Protein AF-A0A1V5MHF5-F1 (afdb_monomer_lite)

Structure (mmCIF, N/CA/C/O backbone):
data_AF-A0A1V5MHF5-F1
#
_entry.id   AF-A0A1V5MHF5-F1
#
loop_
_atom_site.group_PDB
_atom_site.id
_atom_site.type_symbol
_atom_site.label_atom_id
_atom_site.label_alt_id
_atom_site.label_comp_id
_atom_site.label_asym_id
_atom_site.label_entity_id
_atom_site.label_seq_id
_atom_site.pdbx_PDB_ins_code
_atom_site.Cartn_x
_atom_site.Cartn_y
_atom_site.Cartn_z
_atom_site.occupancy
_atom_site.B_iso_or_equiv
_atom_site.auth_seq_id
_atom_site.auth_comp_id
_atom_site.auth_asym_id
_atom_site.auth_atom_id
_atom_site.pdbx_PDB_model_num
ATOM 1 N N . MET A 1 1 ? -13.863 -10.895 26.129 1.00 51.03 1 MET A N 1
ATOM 2 C CA . MET A 1 1 ? -13.393 -12.293 26.204 1.00 51.03 1 MET A CA 1
ATOM 3 C C . MET A 1 1 ? -14.614 -13.163 26.373 1.00 51.03 1 MET A C 1
ATOM 5 O O . MET A 1 1 ? -15.514 -12.752 27.094 1.00 51.03 1 MET A O 1
ATOM 9 N N . LEU A 1 2 ? -14.667 -14.286 25.671 1.00 54.84 2 LEU A N 1
ATOM 10 C CA . LEU A 1 2 ? -15.702 -15.299 25.848 1.00 54.84 2 LEU A CA 1
ATOM 11 C C . LEU A 1 2 ? -15.015 -16.499 26.501 1.00 54.84 2 LEU A C 1
ATOM 13 O O . LEU A 1 2 ? -13.983 -16.937 26.001 1.00 54.84 2 LEU A O 1
ATOM 17 N N . GLU A 1 3 ? -15.545 -16.957 27.630 1.00 63.31 3 GLU A N 1
ATOM 18 C CA . GLU A 1 3 ? -15.034 -18.108 28.378 1.00 63.31 3 GLU A CA 1
ATOM 19 C C . GLU A 1 3 ? -16.004 -19.273 28.167 1.00 63.31 3 GLU A C 1
ATOM 21 O O . GLU A 1 3 ? -17.196 -19.150 28.451 1.00 63.31 3 GLU A O 1
ATOM 26 N N . GLU A 1 4 ? -15.507 -20.394 27.648 1.00 69.31 4 GLU A N 1
ATOM 27 C CA . GLU A 1 4 ? -16.266 -21.638 27.545 1.00 69.31 4 GLU A CA 1
ATOM 28 C C . GLU A 1 4 ? -15.636 -22.679 28.464 1.00 69.31 4 GLU A C 1
ATOM 30 O O . GLU A 1 4 ? -14.481 -23.063 28.294 1.00 69.31 4 GLU A O 1
ATOM 35 N N . ARG A 1 5 ? -16.405 -23.149 29.449 1.00 71.31 5 ARG A N 1
ATOM 36 C CA . ARG A 1 5 ? -15.961 -24.201 30.363 1.00 71.31 5 ARG A CA 1
ATOM 37 C C . ARG A 1 5 ? -16.416 -25.547 29.833 1.00 71.31 5 ARG A C 1
ATOM 39 O O . ARG A 1 5 ? -17.606 -25.851 29.838 1.00 71.31 5 ARG A O 1
ATOM 46 N N . THR A 1 6 ? -15.467 -26.382 29.430 1.00 68.75 6 THR A N 1
ATOM 47 C CA . THR A 1 6 ? -15.759 -27.727 28.918 1.00 68.75 6 THR A CA 1
ATOM 48 C C . THR A 1 6 ? -16.210 -28.700 30.022 1.00 68.75 6 THR A C 1
ATOM 50 O O . THR A 1 6 ? -16.773 -29.751 29.717 1.00 68.75 6 THR A O 1
ATOM 53 N N . GLY A 1 7 ? -16.088 -28.345 31.306 1.00 69.81 7 GLY A N 1
ATOM 54 C CA . GLY A 1 7 ? -16.470 -29.207 32.432 1.00 69.81 7 GLY A CA 1
ATOM 55 C C . GLY A 1 7 ? -15.517 -30.398 32.611 1.00 69.81 7 GLY A C 1
ATOM 56 O O . GLY A 1 7 ? -14.482 -30.478 31.957 1.00 69.81 7 GLY A O 1
ATOM 57 N N . ASN A 1 8 ? -15.850 -31.333 33.509 1.00 75.12 8 ASN A N 1
ATOM 58 C CA . ASN A 1 8 ? -14.997 -32.498 33.777 1.00 75.12 8 ASN A CA 1
ATOM 59 C C . ASN A 1 8 ? -14.896 -33.407 32.542 1.00 75.12 8 ASN A C 1
ATOM 61 O O . ASN A 1 8 ? -15.909 -33.897 32.043 1.00 75.12 8 ASN A O 1
ATOM 65 N N . TRP A 1 9 ? -13.669 -33.673 32.092 1.00 81.94 9 TRP A N 1
ATOM 66 C CA . TRP A 1 9 ? -13.380 -34.539 30.952 1.00 81.94 9 TRP A CA 1
ATOM 67 C C . TRP A 1 9 ? -12.543 -35.749 31.401 1.00 81.94 9 TRP A C 1
ATOM 69 O O . TRP A 1 9 ? -11.326 -35.635 31.543 1.00 81.94 9 TRP A O 1
ATOM 79 N N . PRO A 1 10 ? -13.170 -36.910 31.677 1.00 84.25 10 PRO A N 1
ATOM 80 C CA . PRO A 1 10 ? -12.437 -38.100 32.089 1.00 84.25 10 PRO A CA 1
ATOM 81 C C . PRO A 1 10 ? -11.671 -38.692 30.900 1.00 84.25 10 PRO A C 1
ATOM 83 O O . PRO A 1 10 ? -12.265 -39.034 29.877 1.00 84.25 10 PRO A O 1
ATOM 86 N N . VAL A 1 11 ? -10.357 -38.847 31.053 1.00 85.19 11 VAL A N 1
ATOM 87 C CA . VAL A 1 11 ? -9.483 -39.520 30.084 1.00 85.19 11 VAL A CA 1
ATOM 88 C C . VAL A 1 11 ? -8.872 -40.742 30.763 1.00 85.19 11 VAL A C 1
ATOM 90 O O . VAL A 1 11 ? -8.279 -40.635 31.835 1.00 85.19 11 VAL A O 1
ATOM 93 N N . ALA A 1 12 ? -9.058 -41.922 30.170 1.00 84.44 12 ALA A N 1
ATOM 94 C CA . ALA A 1 12 ? -8.515 -43.160 30.721 1.00 84.44 12 ALA A CA 1
ATOM 95 C C . ALA A 1 12 ? -6.980 -43.186 30.621 1.00 84.44 12 ALA A C 1
ATOM 97 O O . ALA A 1 12 ? -6.404 -42.719 29.638 1.00 84.44 12 ALA A O 1
ATOM 98 N N . ALA A 1 13 ? -6.316 -43.777 31.617 1.00 82.00 13 ALA A N 1
ATOM 99 C CA . ALA A 1 13 ? -4.862 -43.911 31.620 1.00 82.00 13 ALA A CA 1
ATOM 100 C C . ALA A 1 13 ? -4.361 -44.627 30.350 1.00 82.00 13 ALA A C 1
ATOM 102 O O . ALA A 1 13 ? -4.916 -45.648 29.939 1.00 82.00 13 ALA A O 1
ATOM 103 N N . GLY A 1 14 ? -3.317 -44.080 29.720 1.00 84.44 14 GLY A N 1
ATOM 104 C CA . GLY A 1 14 ? -2.739 -44.622 28.485 1.00 84.44 14 GLY A CA 1
ATOM 105 C C . GLY A 1 14 ? -3.611 -44.455 27.232 1.00 84.44 14 GLY A C 1
ATOM 106 O O . GLY A 1 14 ? -3.312 -45.062 26.205 1.00 84.44 14 GLY A O 1
ATOM 107 N N . ARG A 1 15 ? -4.690 -43.665 27.292 1.00 88.06 15 ARG A N 1
ATOM 108 C CA . ARG A 1 15 ? -5.550 -43.354 26.143 1.00 88.06 15 ARG A CA 1
ATOM 109 C C . ARG A 1 15 ? -5.534 -41.858 25.847 1.00 88.06 15 ARG A C 1
ATOM 111 O O . ARG A 1 15 ? -5.485 -41.042 26.761 1.00 88.06 15 ARG A O 1
ATOM 118 N N . THR A 1 16 ? -5.646 -41.513 24.569 1.00 86.62 16 THR A N 1
ATOM 119 C CA . THR A 1 16 ? -5.954 -40.148 24.133 1.00 86.62 16 THR A CA 1
ATOM 120 C C . THR A 1 16 ? -7.464 -39.952 24.190 1.00 86.62 16 THR A C 1
ATOM 122 O O . THR A 1 16 ? -8.214 -40.761 23.643 1.00 86.62 16 THR A O 1
ATOM 125 N N . GLY A 1 17 ? -7.913 -38.902 24.874 1.00 83.06 17 GLY A N 1
ATOM 126 C CA . GLY A 1 17 ? -9.286 -38.422 24.773 1.00 83.06 17 GLY A CA 1
ATOM 127 C C . GLY A 1 17 ? -9.364 -37.327 23.719 1.00 83.06 17 GLY A C 1
ATOM 128 O O . GLY A 1 17 ? -8.521 -36.435 23.707 1.00 83.06 17 GLY A O 1
ATOM 129 N N . GLU A 1 18 ? -10.400 -37.351 22.884 1.00 85.81 18 GLU A N 1
ATOM 130 C CA . GLU A 1 18 ? -10.715 -36.254 21.962 1.00 85.81 18 GLU A CA 1
ATOM 131 C C . GLU A 1 18 ? -12.105 -35.689 22.264 1.00 85.81 18 GLU A C 1
ATOM 133 O O . GLU A 1 18 ? -13.046 -36.434 22.548 1.00 85.81 18 GLU A O 1
ATOM 138 N N . ARG A 1 19 ? -12.232 -34.359 22.240 1.00 82.75 19 ARG A N 1
ATOM 139 C CA . ARG A 1 19 ? -13.509 -33.666 22.399 1.00 82.75 19 ARG A CA 1
ATOM 140 C C . ARG A 1 19 ? -13.566 -32.481 21.439 1.00 82.75 19 ARG A C 1
ATOM 142 O O . ARG A 1 19 ? -12.736 -31.582 21.559 1.00 82.75 19 ARG A O 1
ATOM 149 N N . PRO A 1 20 ? -14.538 -32.446 20.517 1.00 81.81 20 PRO A N 1
ATOM 150 C CA . PRO A 1 20 ? -14.709 -31.301 19.639 1.00 81.81 20 PRO A CA 1
ATOM 151 C C . PRO A 1 20 ? -15.215 -30.091 20.434 1.00 81.81 20 PRO A C 1
ATOM 153 O O . PRO A 1 20 ? -16.072 -30.225 21.311 1.00 81.81 20 PRO A O 1
ATOM 156 N N . VAL A 1 21 ? -14.695 -28.912 20.098 1.00 78.06 21 VAL A N 1
ATOM 157 C CA . VAL A 1 21 ? -15.157 -27.615 20.607 1.00 78.06 21 VAL A CA 1
ATOM 158 C C . VAL A 1 21 ? -15.536 -26.761 19.404 1.00 78.06 21 VAL A C 1
ATOM 160 O O . VAL A 1 21 ? -14.730 -26.593 18.489 1.00 78.06 21 VAL A O 1
ATOM 163 N N . ASP A 1 22 ? -16.763 -26.241 19.390 1.00 80.88 22 ASP A N 1
ATOM 164 C CA . ASP A 1 22 ? -17.205 -25.334 18.332 1.00 80.88 22 ASP A CA 1
ATOM 165 C C . ASP A 1 22 ? -16.817 -23.893 18.669 1.00 80.88 22 ASP A C 1
ATOM 167 O O . ASP A 1 22 ? -17.392 -23.239 19.542 1.00 80.88 22 ASP A O 1
ATOM 171 N N . LEU A 1 23 ? -15.817 -23.398 17.946 1.00 77.81 23 LEU A N 1
ATOM 172 C CA . LEU A 1 23 ? -15.310 -22.040 18.090 1.00 77.81 23 LEU A CA 1
ATOM 173 C C . LEU A 1 23 ? -16.058 -21.034 17.200 1.00 77.81 23 LEU A C 1
ATOM 175 O O . LEU A 1 23 ? -15.867 -19.824 17.346 1.00 77.81 23 LEU A O 1
ATOM 179 N N . ASN A 1 24 ? -16.909 -21.492 16.274 1.00 77.31 24 ASN A N 1
ATOM 180 C CA . ASN A 1 24 ? -17.596 -20.619 15.333 1.00 77.31 24 ASN A CA 1
ATOM 181 C C . ASN A 1 24 ? -18.879 -20.047 15.944 1.00 77.31 24 ASN A C 1
ATOM 183 O O . ASN A 1 24 ? -19.935 -20.670 15.975 1.00 77.31 24 ASN A O 1
ATOM 187 N N . ARG A 1 25 ? -18.816 -18.787 16.371 1.00 73.88 25 ARG A N 1
ATOM 188 C CA . ARG A 1 25 ? -19.962 -18.065 16.949 1.00 73.88 25 ARG A CA 1
ATOM 189 C C . ARG A 1 25 ? -20.782 -17.285 15.915 1.00 73.88 25 ARG A C 1
ATOM 191 O O . ARG A 1 25 ? -21.449 -16.317 16.267 1.00 73.88 25 ARG A O 1
ATOM 198 N N . GLY A 1 26 ? -20.703 -17.659 14.637 1.00 83.19 26 GLY A N 1
ATOM 199 C CA . GLY A 1 26 ? -21.419 -16.984 13.551 1.00 83.19 26 GLY A CA 1
ATOM 200 C C . GLY A 1 26 ? -20.827 -15.627 13.160 1.00 83.19 26 GLY A C 1
ATOM 201 O O . GLY A 1 26 ? -21.502 -14.827 12.514 1.00 83.19 26 GLY A O 1
ATOM 202 N N . ARG A 1 27 ? -19.572 -15.354 13.540 1.00 86.38 27 ARG A N 1
ATOM 203 C CA . ARG A 1 27 ? -18.846 -14.127 13.187 1.00 86.38 27 ARG A CA 1
ATOM 204 C C . ARG A 1 27 ? -17.602 -14.440 12.373 1.00 86.38 27 ARG A C 1
ATOM 206 O O . ARG A 1 27 ? -16.902 -15.410 12.640 1.00 86.38 27 ARG A O 1
ATOM 213 N N . THR A 1 28 ? -17.336 -13.587 11.394 1.00 89.94 28 THR A N 1
ATOM 214 C CA . THR A 1 28 ? -16.106 -13.581 10.603 1.00 89.94 28 THR A CA 1
ATOM 215 C C . THR A 1 28 ? -15.027 -12.788 11.346 1.00 89.94 28 THR A C 1
ATOM 217 O O . THR A 1 28 ? -15.336 -11.790 12.006 1.00 89.94 28 THR A O 1
ATOM 220 N N . GLY A 1 29 ? -13.772 -13.232 11.267 1.00 89.12 29 GLY A N 1
ATOM 221 C CA . GLY A 1 29 ? -12.640 -12.528 11.866 1.00 89.12 29 GLY A CA 1
ATOM 222 C C . GLY A 1 29 ? -11.418 -13.406 12.131 1.00 89.12 29 GLY A C 1
ATOM 223 O O . GLY A 1 29 ? -11.433 -14.616 11.895 1.00 89.12 29 GLY A O 1
ATOM 224 N N . ALA A 1 30 ? -10.366 -12.761 12.636 1.00 86.62 30 ALA A N 1
ATOM 225 C CA . ALA A 1 30 ? -9.206 -13.409 13.236 1.00 86.62 30 ALA A CA 1
ATOM 226 C C . ALA A 1 30 ? -9.435 -13.544 14.743 1.00 86.62 30 ALA A C 1
ATOM 228 O O . ALA A 1 30 ? -9.829 -12.585 15.413 1.00 86.62 30 ALA A O 1
ATOM 229 N N . PHE A 1 31 ? -9.178 -14.729 15.275 1.00 85.00 31 PHE A N 1
ATOM 230 C CA . PHE A 1 31 ? -9.461 -15.084 16.651 1.00 85.00 31 PHE A CA 1
ATOM 231 C C . PHE A 1 31 ? -8.223 -15.661 17.310 1.00 85.00 31 PHE A C 1
ATOM 233 O O . PHE A 1 31 ? -7.449 -16.404 16.710 1.00 85.00 31 PHE A O 1
ATOM 240 N N . ARG A 1 32 ? -8.087 -15.334 18.589 1.00 83.69 32 ARG A N 1
ATOM 241 C CA . ARG A 1 32 ? -7.111 -15.938 19.477 1.00 83.69 32 ARG A CA 1
ATOM 242 C C . ARG A 1 32 ? -7.836 -16.872 20.426 1.00 83.69 32 ARG A C 1
ATOM 244 O O . ARG A 1 32 ? -8.826 -16.469 21.039 1.00 83.69 32 ARG A O 1
ATOM 251 N N . LEU A 1 33 ? -7.329 -18.087 20.550 1.00 84.75 33 LEU A N 1
ATOM 252 C CA . LEU A 1 33 ? -7.802 -19.087 21.487 1.00 84.75 33 LEU A CA 1
ATOM 253 C C . LEU A 1 33 ? -6.760 -19.256 22.591 1.00 84.75 33 LEU A C 1
ATOM 255 O O . LEU A 1 33 ? -5.587 -19.496 22.317 1.00 84.75 33 LEU A O 1
ATOM 259 N N . LEU A 1 34 ? -7.212 -19.121 23.833 1.00 83.56 34 LEU A N 1
ATOM 260 C CA . LEU A 1 34 ? -6.443 -19.432 25.028 1.00 83.56 34 LEU A CA 1
ATOM 261 C C . LEU A 1 34 ? -7.048 -20.679 25.655 1.00 83.56 34 LEU A C 1
ATOM 263 O O . LEU A 1 34 ? -8.251 -20.706 25.909 1.00 83.56 34 LEU A O 1
ATOM 267 N N . VAL A 1 35 ? -6.221 -21.698 25.861 1.00 83.81 35 VAL A N 1
ATOM 268 C CA . VAL A 1 35 ? -6.626 -22.965 26.468 1.00 83.81 35 VAL A CA 1
ATOM 269 C C . VAL A 1 35 ? -5.805 -23.169 27.729 1.00 83.81 35 VAL A C 1
ATOM 271 O O . VAL A 1 35 ? -4.601 -23.395 27.662 1.00 83.81 35 VAL A O 1
ATOM 274 N N . ASP A 1 36 ? -6.455 -23.088 28.879 1.00 84.56 36 ASP A N 1
ATOM 275 C CA . ASP A 1 36 ? -5.895 -23.441 30.177 1.00 84.56 36 ASP A CA 1
ATOM 276 C C . ASP A 1 36 ? -6.769 -24.492 30.871 1.00 84.56 36 ASP A C 1
ATOM 278 O O . ASP A 1 36 ? -7.862 -24.844 30.418 1.00 84.56 36 ASP A O 1
ATOM 282 N N . GLY A 1 37 ? -6.253 -25.070 31.953 1.00 85.50 37 GLY A N 1
ATOM 283 C CA . GLY A 1 37 ? -7.009 -26.043 32.727 1.00 85.50 37 GLY A CA 1
ATOM 284 C C . GLY A 1 37 ? -6.193 -26.732 33.807 1.00 85.50 37 GLY A C 1
ATOM 285 O O . GLY A 1 37 ? -5.020 -26.441 34.024 1.00 85.50 37 GLY A O 1
ATOM 286 N N . GLU A 1 38 ? -6.829 -27.688 34.475 1.00 87.25 38 GLU A N 1
ATOM 287 C CA . GLU A 1 38 ? -6.200 -28.569 35.455 1.00 87.25 38 GLU A CA 1
ATOM 288 C C . GLU A 1 38 ? -6.563 -30.020 35.135 1.00 87.25 38 GLU A C 1
ATOM 290 O O . GLU A 1 38 ? -7.725 -30.346 34.883 1.00 87.25 38 GLU A O 1
ATOM 295 N N . ALA A 1 39 ? -5.579 -30.911 35.189 1.00 85.75 39 ALA A N 1
ATOM 296 C CA . ALA A 1 39 ? -5.785 -32.347 35.147 1.00 85.75 39 ALA A CA 1
ATOM 297 C C . ALA A 1 39 ? -5.873 -32.894 36.578 1.00 85.75 39 ALA A C 1
ATOM 299 O O . ALA A 1 39 ? -4.946 -32.741 37.374 1.00 85.75 39 ALA A O 1
ATOM 300 N N . ALA A 1 40 ? -6.975 -33.563 36.914 1.00 86.31 40 ALA A N 1
ATOM 301 C CA . ALA A 1 40 ? -7.079 -34.326 38.154 1.00 86.31 40 ALA A CA 1
ATOM 302 C C . ALA A 1 40 ? -6.488 -35.730 37.950 1.00 86.31 40 ALA A C 1
ATOM 304 O O . ALA A 1 40 ? -6.956 -36.491 37.105 1.00 86.31 40 ALA A O 1
ATOM 305 N N . THR A 1 41 ? -5.471 -36.080 38.734 1.00 84.56 41 THR A N 1
ATOM 306 C CA . THR A 1 41 ? -4.805 -37.392 38.722 1.00 84.56 41 THR A CA 1
ATOM 307 C C . THR A 1 41 ? -4.931 -38.052 40.102 1.00 84.56 41 THR A C 1
ATOM 309 O O . THR A 1 41 ? -5.195 -37.351 41.084 1.00 84.56 41 THR A O 1
ATOM 312 N N . PRO A 1 42 ? -4.688 -39.372 40.242 1.00 85.25 42 PRO A N 1
ATOM 313 C CA . PRO A 1 42 ? -4.606 -40.008 41.562 1.00 85.25 42 PRO A CA 1
ATOM 314 C C . PRO A 1 42 ? -3.558 -39.376 42.495 1.00 85.25 42 PRO A C 1
ATOM 316 O O . PRO A 1 42 ? -3.708 -39.445 43.709 1.00 85.25 42 PRO A O 1
ATOM 319 N N . ALA A 1 43 ? -2.518 -38.743 41.938 1.00 86.25 43 ALA A N 1
ATOM 320 C CA . ALA A 1 43 ? -1.465 -38.058 42.690 1.00 86.25 43 ALA A CA 1
ATOM 321 C C . ALA A 1 43 ? -1.816 -36.601 43.059 1.00 86.25 43 ALA A C 1
ATOM 323 O O . ALA A 1 43 ? -1.041 -35.945 43.750 1.00 86.25 43 ALA A O 1
ATOM 324 N N . GLY A 1 44 ? -2.965 -36.085 42.608 1.00 89.31 44 GLY A N 1
ATOM 325 C CA . GLY A 1 44 ? -3.409 -34.712 42.845 1.00 89.31 44 GLY A CA 1
ATOM 326 C C . GLY A 1 44 ? -3.771 -33.962 41.563 1.00 89.31 44 GLY A C 1
ATOM 327 O O . GLY A 1 44 ? -3.848 -34.536 40.474 1.00 89.31 44 GLY A O 1
ATOM 328 N N . ARG A 1 45 ? -4.025 -32.658 41.699 1.00 91.00 45 ARG A N 1
ATOM 329 C CA . ARG A 1 45 ? -4.308 -31.767 40.568 1.00 91.00 45 ARG A CA 1
ATOM 330 C C . ARG A 1 45 ? -3.014 -31.223 39.981 1.00 91.00 45 ARG A C 1
ATOM 332 O O . ARG A 1 45 ? -2.150 -30.764 40.723 1.00 91.00 45 ARG A O 1
ATOM 339 N N . VAL A 1 46 ? -2.908 -31.255 38.660 1.00 89.06 46 VAL A N 1
ATOM 340 C CA . VAL A 1 46 ? -1.764 -30.743 37.904 1.00 89.06 46 VAL A CA 1
ATOM 341 C C . VAL A 1 46 ? -2.270 -29.661 36.951 1.00 89.06 46 VAL A C 1
ATOM 343 O O . VAL A 1 46 ? -3.158 -29.955 36.149 1.00 89.06 46 VAL A O 1
ATOM 346 N N . PRO A 1 47 ? -1.755 -28.422 37.009 1.00 88.62 47 PRO A N 1
ATOM 347 C CA . PRO A 1 47 ? -2.130 -27.397 36.045 1.00 88.62 47 PRO A CA 1
ATOM 348 C C . PRO A 1 47 ? -1.641 -27.789 34.649 1.00 88.62 47 PRO A C 1
ATOM 350 O O . PRO A 1 47 ? -0.510 -28.246 34.471 1.00 88.62 47 PRO A O 1
ATOM 353 N N . ILE A 1 48 ? -2.497 -27.602 33.653 1.00 84.31 48 ILE A N 1
ATOM 354 C CA . ILE A 1 48 ? -2.133 -27.721 32.245 1.00 84.31 48 ILE A CA 1
ATOM 355 C C . ILE A 1 48 ? -1.536 -26.369 31.829 1.00 84.31 48 ILE A C 1
ATOM 357 O O . ILE A 1 48 ? -2.158 -25.337 32.098 1.00 84.31 48 ILE A O 1
ATOM 361 N N . PRO A 1 49 ? -0.346 -26.337 31.197 1.00 82.31 49 PRO A N 1
ATOM 362 C CA . PRO A 1 49 ? 0.231 -25.092 30.704 1.00 82.31 49 PRO A CA 1
ATOM 363 C C . PRO A 1 49 ? -0.739 -24.366 29.770 1.00 82.31 49 PRO A C 1
ATOM 365 O O . PRO A 1 49 ? -1.358 -25.009 28.923 1.00 82.31 49 PRO A O 1
ATOM 368 N N . LEU A 1 50 ? -0.839 -23.040 29.905 1.00 82.19 50 LEU A N 1
ATOM 369 C CA . LEU A 1 50 ? -1.616 -22.209 28.989 1.00 82.19 50 LEU A CA 1
ATOM 370 C C . LEU A 1 50 ? -1.115 -22.429 27.558 1.00 82.19 50 LEU A C 1
ATOM 372 O O . LEU A 1 50 ? 0.048 -22.163 27.256 1.00 82.19 50 LEU A O 1
ATOM 376 N N . GLN A 1 51 ? -2.006 -22.883 26.688 1.00 84.31 51 GLN A N 1
ATOM 377 C CA . GLN A 1 51 ? -1.760 -22.995 25.259 1.00 84.31 51 GLN A CA 1
ATOM 378 C C . GLN A 1 51 ? -2.437 -21.831 24.543 1.00 84.31 51 GLN A C 1
ATOM 380 O O . GLN A 1 51 ? -3.547 -21.417 24.886 1.00 84.31 51 GLN A O 1
ATOM 385 N N . GLU A 1 52 ? -1.755 -21.299 23.540 1.00 83.00 52 GLU A N 1
ATOM 386 C CA . GLU A 1 52 ? -2.250 -20.219 22.703 1.00 83.00 52 GLU A CA 1
ATOM 387 C C . GLU A 1 52 ? -2.319 -20.700 21.258 1.00 83.00 52 GLU A C 1
ATOM 389 O O . GLU A 1 52 ? -1.390 -21.336 20.764 1.00 83.00 52 GLU A O 1
ATOM 394 N N . TYR A 1 53 ? -3.424 -20.385 20.591 1.00 85.00 53 TYR A N 1
ATOM 395 C CA . TYR A 1 53 ? -3.639 -20.675 19.180 1.00 85.00 53 TYR A CA 1
ATOM 396 C C . TYR A 1 53 ? -4.277 -19.482 18.485 1.00 85.00 53 TYR A C 1
ATOM 398 O O . TYR A 1 53 ? -4.976 -18.674 19.110 1.00 85.00 53 TYR A O 1
ATOM 406 N N . THR A 1 54 ? -4.104 -19.411 17.172 1.00 84.69 54 THR A N 1
ATOM 407 C CA . THR A 1 54 ? -4.784 -18.437 16.324 1.00 84.69 54 THR A CA 1
ATOM 408 C C . THR A 1 54 ? -5.587 -19.161 15.262 1.00 84.69 54 THR A C 1
ATOM 410 O O . THR A 1 54 ? -5.173 -20.170 14.702 1.00 84.69 54 THR A O 1
ATOM 413 N N . PHE A 1 55 ? -6.789 -18.669 14.994 1.00 88.06 55 PHE A N 1
ATOM 414 C CA . PHE A 1 55 ? -7.626 -19.221 13.941 1.00 88.06 55 PHE A CA 1
ATOM 415 C C . PHE A 1 55 ? -8.438 -18.120 13.279 1.00 88.06 55 PHE A C 1
ATOM 417 O O . PHE A 1 55 ? -8.625 -17.033 13.821 1.00 88.06 55 PHE A O 1
ATOM 424 N N . SER A 1 56 ? -8.921 -18.399 12.077 1.00 89.06 56 SER A N 1
ATOM 425 C CA . SER A 1 56 ? -9.724 -17.457 11.307 1.00 89.06 56 SER A CA 1
ATOM 426 C C . SER A 1 56 ? -11.044 -18.099 10.926 1.00 89.06 56 SER A C 1
ATOM 428 O O . SER A 1 56 ? -11.075 -19.240 10.466 1.00 89.06 56 SER A O 1
ATOM 430 N N . VAL A 1 57 ? -12.133 -17.353 11.077 1.00 90.81 57 VAL A N 1
ATOM 431 C CA . VAL A 1 57 ? -13.434 -17.725 10.517 1.00 90.81 57 VAL A CA 1
ATOM 432 C C . VAL A 1 57 ? -13.690 -16.787 9.355 1.00 90.81 57 VAL A C 1
ATOM 434 O O . VAL A 1 57 ? -13.787 -15.577 9.543 1.00 90.81 57 VAL A O 1
ATOM 437 N N . LEU A 1 58 ? -13.775 -17.346 8.152 1.00 90.88 58 LEU A N 1
ATOM 438 C CA . LEU A 1 58 ? -13.999 -16.607 6.915 1.00 90.88 58 LEU A CA 1
ATOM 439 C C . LEU A 1 58 ? -15.333 -17.003 6.292 1.00 90.88 58 LEU A C 1
ATOM 441 O O . LEU A 1 58 ? -15.786 -18.143 6.422 1.00 90.88 58 LEU A O 1
ATOM 445 N N . ARG A 1 59 ? -15.956 -16.066 5.574 1.00 86.88 59 ARG A N 1
ATOM 446 C CA . ARG A 1 59 ? -17.043 -16.424 4.662 1.00 86.88 59 ARG A CA 1
ATOM 447 C C . ARG A 1 59 ? -16.479 -17.335 3.581 1.00 86.88 59 ARG A C 1
ATOM 449 O O . ARG A 1 59 ? -15.383 -17.100 3.080 1.00 86.88 59 ARG A O 1
ATOM 456 N N . ARG A 1 60 ? -17.243 -18.362 3.209 1.00 89.44 60 ARG A N 1
ATOM 457 C CA . ARG A 1 60 ? -16.859 -19.224 2.094 1.00 89.44 60 ARG A CA 1
ATOM 458 C C . ARG A 1 60 ? -16.838 -18.387 0.808 1.00 89.44 60 ARG A C 1
ATOM 460 O O . ARG A 1 60 ? -17.873 -17.793 0.491 1.00 89.44 60 ARG A O 1
ATOM 467 N N . PRO A 1 61 ? -15.715 -18.350 0.075 1.00 92.25 61 PRO A N 1
ATOM 468 C CA . PRO A 1 61 ? -15.644 -17.576 -1.148 1.00 92.25 61 PRO A CA 1
ATOM 469 C C . PRO A 1 61 ? -16.498 -18.188 -2.257 1.00 92.25 61 PRO A C 1
ATOM 471 O O . PRO A 1 61 ? -16.701 -19.410 -2.274 1.00 92.25 61 PRO A O 1
ATOM 474 N N . PRO A 1 62 ? -16.968 -17.369 -3.214 1.00 89.12 62 PRO A N 1
ATOM 475 C CA . PRO A 1 62 ? -17.531 -17.876 -4.455 1.00 89.12 62 PRO A CA 1
ATOM 476 C C . PRO A 1 62 ? -16.567 -18.847 -5.152 1.00 89.12 62 PRO A C 1
ATOM 478 O O . PRO A 1 62 ? -15.340 -18.727 -5.052 1.00 89.12 62 PRO A O 1
ATOM 481 N N . GLU A 1 63 ? -17.123 -19.807 -5.893 1.00 85.62 63 GLU A N 1
ATOM 482 C CA . GLU A 1 63 ? -16.316 -20.769 -6.656 1.00 85.62 63 GLU A CA 1
ATOM 483 C C . GLU A 1 63 ? -15.481 -20.086 -7.742 1.00 85.62 63 GLU A C 1
ATOM 485 O O . GLU A 1 63 ? -14.342 -20.479 -7.986 1.00 85.62 63 GLU A O 1
ATOM 490 N N . ARG A 1 64 ? -16.037 -19.046 -8.375 1.00 88.56 64 ARG A N 1
ATOM 491 C CA . ARG A 1 64 ? -15.370 -18.242 -9.402 1.00 88.56 64 ARG A CA 1
ATOM 492 C C . ARG A 1 64 ? -15.241 -16.807 -8.929 1.00 88.56 64 ARG A C 1
ATOM 494 O O . ARG A 1 64 ? -16.230 -16.198 -8.531 1.00 88.56 64 ARG A O 1
ATOM 501 N N . MET A 1 65 ? -14.028 -16.286 -9.020 1.00 94.06 65 MET A N 1
ATOM 502 C CA . MET A 1 65 ? -13.678 -14.920 -8.653 1.00 94.06 65 MET A CA 1
ATOM 503 C C . MET A 1 65 ? -12.734 -14.348 -9.715 1.00 94.06 65 MET A C 1
ATOM 505 O O . MET A 1 65 ? -11.981 -15.093 -10.342 1.00 94.06 65 MET A O 1
ATOM 509 N N . ALA A 1 66 ? -12.769 -13.035 -9.915 1.00 94.19 66 ALA A N 1
ATOM 510 C CA . ALA A 1 66 ? -11.870 -12.307 -10.803 1.00 94.19 66 ALA A CA 1
ATOM 511 C C . ALA A 1 66 ? -10.429 -12.258 -10.263 1.00 94.19 66 ALA A C 1
ATOM 513 O O . ALA A 1 66 ? -9.482 -12.075 -11.033 1.00 94.19 66 ALA A O 1
ATOM 514 N N . GLY A 1 67 ? -10.258 -12.417 -8.947 1.00 94.88 67 GLY A N 1
ATOM 515 C CA . GLY A 1 67 ? -8.955 -12.326 -8.295 1.00 94.88 67 GLY A CA 1
ATOM 516 C C . GLY A 1 67 ? -8.468 -10.884 -8.242 1.00 94.88 67 GLY A C 1
ATOM 517 O O . GLY A 1 67 ? -7.306 -10.613 -8.549 1.00 94.88 67 GLY A O 1
ATOM 518 N N . THR A 1 68 ? -9.369 -9.957 -7.896 1.00 95.50 68 THR A N 1
ATOM 519 C CA . THR A 1 68 ? -9.047 -8.528 -7.744 1.00 95.50 68 THR A CA 1
ATOM 520 C C . THR A 1 68 ? -8.004 -8.305 -6.653 1.00 95.50 68 THR A C 1
ATOM 522 O O . THR A 1 68 ? -7.106 -7.492 -6.832 1.00 95.50 68 THR A O 1
ATOM 525 N N . PHE A 1 69 ? -8.071 -9.060 -5.556 1.00 93.88 69 PHE A N 1
ATOM 526 C CA . PHE A 1 69 ? -7.120 -8.971 -4.450 1.00 93.88 69 PHE A CA 1
ATOM 527 C C . PHE A 1 69 ? -6.271 -10.241 -4.367 1.00 93.88 69 PHE A C 1
ATOM 529 O O . PHE A 1 69 ? -6.781 -11.363 -4.445 1.00 93.88 69 PHE A O 1
ATOM 536 N N . GLY A 1 70 ? -4.968 -10.050 -4.201 1.00 94.00 70 GLY A N 1
ATOM 537 C CA . GLY A 1 70 ? -3.974 -11.104 -4.085 1.00 94.00 70 GLY A CA 1
ATOM 538 C C . GLY A 1 70 ? -2.867 -10.747 -3.106 1.00 94.00 70 GLY A C 1
ATOM 539 O O . GLY A 1 70 ? -2.890 -9.702 -2.455 1.00 94.00 70 GLY A O 1
ATOM 540 N N . ALA A 1 71 ? -1.875 -11.622 -3.027 1.00 92.81 71 ALA A N 1
ATOM 541 C CA . ALA A 1 71 ? -0.653 -11.387 -2.270 1.00 92.81 71 ALA A CA 1
ATOM 542 C C . ALA A 1 71 ? 0.544 -12.051 -2.953 1.00 92.81 71 ALA A C 1
ATOM 544 O O . ALA A 1 71 ? 0.388 -12.819 -3.897 1.00 92.81 71 ALA A O 1
ATOM 545 N N . TYR A 1 72 ? 1.749 -11.774 -2.482 1.00 92.88 72 TYR A N 1
ATOM 546 C CA . TYR A 1 72 ? 2.964 -12.429 -2.955 1.00 92.88 72 TYR A CA 1
ATOM 547 C C . TYR A 1 72 ? 3.078 -13.775 -2.222 1.00 92.88 72 TYR A C 1
ATOM 549 O O . TYR A 1 72 ? 3.693 -13.879 -1.171 1.00 92.88 72 TYR A O 1
ATOM 557 N N . ILE A 1 73 ? 2.349 -14.794 -2.686 1.00 92.00 73 ILE A N 1
ATOM 558 C CA . ILE A 1 73 ? 2.185 -16.067 -1.964 1.00 92.00 73 ILE A CA 1
ATOM 559 C C . ILE A 1 73 ? 3.174 -17.099 -2.500 1.00 92.00 73 ILE A C 1
ATOM 561 O O . ILE A 1 73 ? 3.288 -17.292 -3.716 1.00 92.00 73 ILE A O 1
ATOM 565 N N . THR A 1 74 ? 3.850 -17.817 -1.601 1.00 90.69 74 THR A N 1
ATOM 566 C CA . THR A 1 74 ? 4.641 -19.000 -1.972 1.00 90.69 74 THR A CA 1
ATOM 567 C C . THR A 1 74 ? 3.766 -20.012 -2.715 1.00 90.69 74 THR A C 1
ATOM 569 O O . THR A 1 74 ? 2.761 -20.487 -2.191 1.00 90.69 74 THR A O 1
ATOM 572 N N . VAL A 1 75 ? 4.156 -20.389 -3.933 1.00 92.31 75 VAL A N 1
ATOM 573 C CA . VAL A 1 75 ? 3.454 -21.381 -4.754 1.00 92.31 75 VAL A CA 1
ATOM 574 C C . VAL A 1 75 ? 3.863 -22.785 -4.296 1.00 92.31 75 VAL A C 1
ATOM 576 O O . VAL A 1 75 ? 4.651 -23.481 -4.938 1.00 92.31 75 VAL A O 1
ATOM 579 N N . ALA A 1 76 ? 3.340 -23.184 -3.140 1.00 90.25 76 ALA A N 1
ATOM 580 C CA . ALA A 1 76 ? 3.495 -24.500 -2.523 1.00 90.25 76 ALA A CA 1
ATOM 581 C C . ALA A 1 76 ? 2.121 -25.037 -2.076 1.00 90.25 76 ALA A C 1
ATOM 583 O O . ALA A 1 76 ? 1.180 -24.246 -1.988 1.00 90.25 76 ALA A O 1
ATOM 584 N N . PRO A 1 77 ? 1.971 -26.351 -1.811 1.00 91.94 77 PRO A N 1
ATOM 585 C CA . PRO A 1 77 ? 0.654 -26.954 -1.615 1.00 91.94 77 PRO A CA 1
ATOM 586 C C . PRO A 1 77 ? -0.217 -26.276 -0.549 1.00 91.94 77 PRO A C 1
ATOM 588 O O . PRO A 1 77 ? -1.311 -25.806 -0.854 1.00 91.94 77 PRO A O 1
ATOM 591 N N . GLU A 1 78 ? 0.311 -26.151 0.665 1.00 91.81 78 GLU A N 1
ATOM 592 C CA . GLU A 1 78 ? -0.402 -25.635 1.835 1.00 91.81 78 GLU A CA 1
ATOM 593 C C . GLU A 1 78 ? -0.788 -24.140 1.747 1.00 91.81 78 GLU A C 1
ATOM 595 O O . GLU A 1 78 ? -1.980 -23.840 1.856 1.00 91.81 78 GLU A O 1
ATOM 600 N N . PRO A 1 79 ? 0.126 -23.182 1.469 1.00 92.25 79 PRO A N 1
ATOM 601 C CA . PRO A 1 79 ? -0.249 -21.767 1.348 1.00 92.25 79 PRO A CA 1
ATOM 602 C C . PRO A 1 79 ? -1.274 -21.507 0.240 1.00 92.25 79 PRO A C 1
ATOM 604 O O . PRO A 1 79 ? -2.133 -20.637 0.382 1.00 92.25 79 PRO A O 1
ATOM 607 N N . ILE A 1 80 ? -1.209 -22.263 -0.859 1.00 95.06 80 ILE A N 1
ATOM 608 C CA . ILE A 1 80 ? -2.148 -22.152 -1.977 1.00 95.06 80 ILE A CA 1
ATOM 609 C C . ILE A 1 80 ? -3.535 -22.681 -1.603 1.00 95.06 80 ILE A C 1
ATOM 611 O O . ILE A 1 80 ? -4.538 -22.060 -1.959 1.00 95.06 80 ILE A O 1
ATOM 615 N N . GLU A 1 81 ? -3.613 -23.794 -0.874 1.00 95.19 81 GLU A N 1
ATOM 616 C CA . GLU A 1 81 ? -4.883 -24.311 -0.357 1.00 95.19 81 GLU A CA 1
ATOM 617 C C . GLU A 1 81 ? -5.520 -23.330 0.630 1.00 95.19 81 GLU A C 1
ATOM 619 O O . GLU A 1 81 ? -6.720 -23.054 0.543 1.00 95.19 81 GLU A O 1
ATOM 624 N N . ILE A 1 82 ? -4.722 -22.743 1.528 1.00 94.19 82 ILE A N 1
ATOM 625 C CA . ILE A 1 82 ? -5.193 -21.713 2.463 1.00 94.19 82 ILE A CA 1
ATOM 626 C C . ILE A 1 82 ? -5.711 -20.493 1.692 1.00 94.19 82 ILE A C 1
ATOM 628 O O . ILE A 1 82 ? -6.834 -20.049 1.942 1.00 94.19 82 ILE A O 1
ATOM 632 N N . ALA A 1 83 ? -4.950 -19.987 0.717 1.00 94.44 83 ALA A N 1
ATOM 633 C CA . ALA A 1 83 ? -5.347 -18.853 -0.116 1.00 94.44 83 ALA A CA 1
ATOM 634 C C . ALA A 1 83 ? -6.656 -19.125 -0.880 1.00 94.44 83 ALA A C 1
ATOM 636 O O . ALA A 1 83 ? -7.589 -18.318 -0.830 1.00 94.44 83 ALA A O 1
ATOM 637 N N . GLY A 1 84 ? -6.769 -20.297 -1.514 1.00 94.25 84 GLY A N 1
ATOM 638 C CA . GLY A 1 84 ? -7.969 -20.726 -2.231 1.00 94.25 84 GLY A CA 1
ATOM 639 C C . GLY A 1 84 ? -9.199 -20.832 -1.325 1.00 94.25 84 GLY A C 1
ATOM 640 O O . GLY A 1 84 ? -10.276 -20.355 -1.692 1.00 94.25 84 GLY A O 1
ATOM 641 N N . ARG A 1 85 ? -9.045 -21.390 -0.116 1.00 94.06 85 ARG A N 1
ATOM 642 C CA . ARG A 1 85 ? -10.116 -21.479 0.895 1.00 94.06 85 ARG A CA 1
ATOM 643 C C . ARG A 1 85 ? -10.512 -20.117 1.464 1.00 94.06 85 ARG A C 1
ATOM 645 O O . ARG A 1 85 ? -11.685 -19.919 1.771 1.00 94.06 85 ARG A O 1
ATOM 652 N N . ALA A 1 86 ? -9.559 -19.198 1.595 1.00 94.50 86 ALA A N 1
ATOM 653 C CA . ALA A 1 86 ? -9.787 -17.842 2.085 1.00 94.50 86 ALA A CA 1
ATOM 654 C C . ALA A 1 86 ? -10.400 -16.910 1.022 1.00 94.50 86 ALA A C 1
ATOM 656 O O . ALA A 1 86 ? -10.993 -15.890 1.364 1.00 94.50 86 ALA A O 1
ATOM 657 N N . GLY A 1 87 ? -10.291 -17.255 -0.265 1.00 94.81 87 GLY A N 1
ATOM 658 C CA . GLY A 1 87 ? -10.736 -16.403 -1.372 1.00 94.81 87 GLY A CA 1
ATOM 659 C C . GLY A 1 87 ? -9.670 -15.423 -1.863 1.00 94.81 87 GLY A C 1
ATOM 660 O O . GLY A 1 87 ? -9.991 -14.492 -2.594 1.00 94.81 87 GLY A O 1
ATOM 661 N N . ILE A 1 88 ? -8.401 -15.637 -1.509 1.00 95.31 88 ILE A N 1
ATOM 662 C CA . ILE A 1 88 ? -7.262 -14.886 -2.044 1.00 95.31 88 ILE A CA 1
ATOM 663 C C . ILE A 1 88 ? -6.839 -15.578 -3.345 1.00 95.31 88 ILE A C 1
ATOM 665 O O . ILE A 1 88 ? -6.083 -16.547 -3.348 1.00 95.31 88 ILE A O 1
ATOM 669 N N . ARG A 1 89 ? -7.402 -15.129 -4.469 1.00 95.31 89 ARG A N 1
ATOM 670 C CA . ARG A 1 89 ? -7.372 -15.862 -5.752 1.00 95.31 89 ARG A CA 1
ATOM 671 C C . ARG A 1 89 ? -6.286 -15.388 -6.711 1.00 95.31 89 ARG A C 1
ATOM 673 O O . ARG A 1 89 ? -6.349 -15.683 -7.900 1.00 95.31 89 ARG A O 1
ATOM 680 N N . ARG A 1 90 ? -5.291 -14.656 -6.219 1.00 95.44 90 ARG A N 1
ATOM 681 C CA . ARG A 1 90 ? -4.169 -14.170 -7.022 1.00 95.44 90 ARG A CA 1
ATOM 682 C C . ARG A 1 90 ? -2.869 -14.235 -6.235 1.00 95.44 90 ARG A C 1
ATOM 684 O O . ARG A 1 90 ? -2.829 -13.815 -5.079 1.00 95.44 90 ARG A O 1
ATOM 691 N N . THR A 1 91 ? -1.818 -14.711 -6.894 1.00 95.56 91 THR A N 1
ATOM 692 C CA . THR A 1 91 ? -0.443 -14.638 -6.405 1.00 95.56 91 THR A CA 1
ATOM 693 C C . THR A 1 91 ? 0.489 -13.945 -7.394 1.00 95.56 91 THR A C 1
ATOM 695 O O . THR A 1 91 ? 0.297 -14.048 -8.608 1.00 95.56 91 THR A O 1
ATOM 698 N N . VAL A 1 92 ? 1.501 -13.254 -6.872 1.00 94.12 92 VAL A N 1
ATOM 699 C CA . VAL A 1 92 ? 2.634 -12.707 -7.630 1.00 94.12 92 VAL A CA 1
ATOM 700 C C . VAL A 1 92 ? 3.901 -13.443 -7.195 1.00 94.12 92 VAL A C 1
ATOM 702 O O . VAL A 1 92 ? 4.147 -13.596 -6.002 1.00 94.12 92 VAL A O 1
ATOM 705 N N . THR A 1 93 ? 4.709 -13.925 -8.140 1.00 91.75 93 THR A N 1
ATOM 706 C CA . THR A 1 93 ? 5.813 -14.860 -7.838 1.00 91.75 93 THR A CA 1
ATOM 707 C C . THR A 1 93 ? 7.119 -14.207 -7.370 1.00 91.75 93 THR A C 1
ATOM 709 O O . THR A 1 93 ? 8.135 -14.883 -7.287 1.00 91.75 93 THR A O 1
ATOM 712 N N . LEU A 1 94 ? 7.141 -12.920 -7.034 1.00 85.50 94 LEU A N 1
ATOM 713 C CA . LEU A 1 94 ? 8.359 -12.241 -6.570 1.00 85.50 94 LEU A CA 1
ATOM 714 C C . LEU A 1 94 ? 8.644 -12.538 -5.083 1.00 85.50 94 LEU A C 1
ATOM 716 O O . LEU A 1 94 ? 7.742 -12.481 -4.261 1.00 85.50 94 LEU A O 1
ATOM 720 N N . SER A 1 95 ? 9.908 -12.782 -4.723 1.00 74.50 95 SER A N 1
ATOM 721 C CA . SER A 1 95 ? 10.469 -12.744 -3.354 1.00 74.50 95 SER A CA 1
ATOM 722 C C . SER A 1 95 ? 9.842 -13.664 -2.290 1.00 74.50 95 SER A C 1
ATOM 724 O O . SER A 1 95 ? 10.296 -13.654 -1.148 1.00 74.50 95 SER A O 1
ATOM 726 N N . SER A 1 96 ? 8.897 -14.541 -2.632 1.00 75.88 96 SER A N 1
ATOM 727 C CA . SER A 1 96 ? 8.224 -15.454 -1.682 1.00 75.88 96 SER A CA 1
ATOM 728 C C . SER A 1 96 ? 8.656 -16.914 -1.866 1.00 75.88 96 SER A C 1
ATOM 730 O O . SER A 1 96 ? 7.830 -17.827 -1.824 1.00 75.88 96 SER A O 1
ATOM 732 N N . SER A 1 97 ? 9.956 -17.144 -2.094 1.00 77.31 97 SER A N 1
ATOM 733 C CA . SER A 1 97 ? 10.548 -18.477 -2.338 1.00 77.31 97 SER A CA 1
ATOM 734 C C . SER A 1 97 ? 10.025 -19.168 -3.608 1.00 77.31 97 SER A C 1
ATOM 736 O O . SER A 1 97 ? 9.890 -20.390 -3.677 1.00 77.31 97 SER A O 1
ATOM 738 N N . ASN A 1 98 ? 9.735 -18.366 -4.632 1.00 85.81 98 ASN A N 1
ATOM 739 C CA . ASN A 1 98 ? 9.130 -18.779 -5.897 1.00 85.81 98 ASN A CA 1
ATOM 740 C C . ASN A 1 98 ? 10.146 -18.840 -7.053 1.00 85.81 98 ASN A C 1
ATOM 742 O O . ASN A 1 98 ? 9.773 -18.647 -8.203 1.00 85.81 98 ASN A O 1
ATOM 746 N N . GLU A 1 99 ? 11.422 -19.122 -6.770 1.00 85.00 99 GLU A N 1
ATOM 747 C CA . GLU A 1 99 ? 12.537 -18.982 -7.727 1.00 85.00 99 GLU A CA 1
ATOM 748 C C . GLU A 1 99 ? 12.289 -19.643 -9.098 1.00 85.00 99 GLU A C 1
ATOM 750 O O . GLU A 1 99 ? 12.577 -19.035 -10.126 1.00 85.00 99 GLU A O 1
ATOM 755 N N . LEU A 1 100 ? 11.664 -20.828 -9.134 1.00 88.38 100 LEU A N 1
ATOM 756 C CA . LEU A 1 100 ? 11.320 -21.569 -10.366 1.00 88.38 100 LEU A CA 1
ATOM 757 C C . LEU A 1 100 ? 10.185 -20.947 -11.208 1.00 88.38 100 LEU A C 1
ATOM 759 O O . LEU A 1 100 ? 9.819 -21.480 -12.251 1.00 88.38 100 LEU A O 1
ATOM 763 N N . LEU A 1 101 ? 9.594 -19.849 -10.748 1.00 89.12 101 LEU A N 1
ATOM 764 C CA . LEU A 1 101 ? 8.633 -19.010 -11.471 1.00 89.12 101 LEU A CA 1
ATOM 765 C C . LEU A 1 101 ? 9.002 -17.524 -11.340 1.00 89.12 101 LEU A C 1
ATOM 767 O O . LEU A 1 101 ? 8.139 -16.664 -11.512 1.00 89.12 101 LEU A O 1
ATOM 771 N N . GLN A 1 102 ? 10.255 -17.237 -10.976 1.00 90.69 102 GLN A N 1
ATOM 772 C CA . GLN A 1 102 ? 10.747 -15.887 -10.739 1.00 90.69 102 GLN A CA 1
ATOM 773 C C . GLN A 1 102 ? 12.021 -15.595 -11.525 1.00 90.69 102 GLN A C 1
ATOM 775 O O . GLN A 1 102 ? 12.110 -14.598 -12.229 1.00 90.69 102 GLN A O 1
ATOM 780 N N . THR A 1 103 ? 13.031 -16.444 -11.384 1.00 92.44 103 THR A N 1
ATOM 781 C CA . THR A 1 103 ? 14.409 -16.070 -11.692 1.00 92.44 103 THR A CA 1
ATOM 782 C C . THR A 1 103 ? 14.900 -16.816 -12.924 1.00 92.44 103 THR A C 1
ATOM 784 O O . THR A 1 103 ? 14.858 -18.046 -12.946 1.00 92.44 103 THR A O 1
ATOM 787 N N . TRP A 1 104 ? 15.428 -16.110 -13.930 1.00 94.62 104 TRP A N 1
ATOM 788 C CA . TRP A 1 104 ? 15.904 -16.753 -15.166 1.00 94.62 104 TRP A CA 1
ATOM 789 C C . TRP A 1 104 ? 16.947 -17.848 -14.891 1.00 94.62 104 TRP A C 1
ATOM 791 O O . TRP A 1 104 ? 16.815 -18.959 -15.394 1.00 94.62 104 TRP A O 1
ATOM 801 N N . SER A 1 105 ? 17.919 -17.604 -14.009 1.00 94.62 105 SER A N 1
ATOM 802 C CA . SER A 1 105 ? 18.954 -18.584 -13.650 1.00 94.62 105 SER A CA 1
ATOM 803 C C . SER A 1 105 ? 18.427 -19.859 -12.986 1.00 94.62 105 SER A C 1
ATOM 805 O O . SER A 1 105 ? 19.078 -20.898 -13.081 1.00 94.62 105 SER A O 1
ATOM 807 N N . ALA A 1 106 ? 17.266 -19.795 -12.331 1.00 94.62 106 ALA A N 1
ATOM 808 C CA . ALA A 1 106 ? 16.616 -20.955 -11.729 1.00 94.62 106 ALA A CA 1
ATOM 809 C C . ALA A 1 106 ? 15.750 -21.716 -12.747 1.00 94.62 106 ALA A C 1
ATOM 811 O O . ALA A 1 106 ? 15.657 -22.940 -12.680 1.00 94.62 106 ALA A O 1
ATOM 812 N N . ILE A 1 107 ? 15.133 -20.996 -13.690 1.00 96.56 107 ILE A N 1
ATOM 813 C CA . ILE A 1 107 ? 14.246 -21.566 -14.710 1.00 96.56 107 ILE A CA 1
ATOM 814 C C . ILE A 1 107 ? 15.048 -22.198 -15.856 1.00 96.56 107 ILE A C 1
ATOM 816 O O . ILE A 1 107 ? 14.686 -23.275 -16.315 1.00 96.56 107 ILE A O 1
ATOM 820 N N . GLU A 1 108 ? 16.135 -21.568 -16.310 1.00 97.62 108 GLU A N 1
ATOM 821 C CA . GLU A 1 108 ? 16.998 -22.039 -17.406 1.00 97.62 108 GLU A CA 1
ATOM 822 C C . GLU A 1 108 ? 18.486 -22.009 -16.983 1.00 97.62 108 GLU A C 1
ATOM 824 O O . GLU A 1 108 ? 19.268 -21.152 -17.417 1.00 97.62 108 GLU A O 1
ATOM 829 N N . PRO A 1 109 ? 18.916 -22.924 -16.094 1.00 96.62 109 PRO A N 1
ATOM 830 C CA . PRO A 1 109 ? 20.287 -22.940 -15.578 1.00 96.62 109 PRO A CA 1
ATOM 831 C C . PRO A 1 109 ? 21.352 -23.185 -16.661 1.00 96.62 109 PRO A C 1
ATOM 833 O O . PRO A 1 109 ? 22.477 -22.694 -16.541 1.00 96.62 109 PRO A O 1
ATOM 836 N N . GLU A 1 110 ? 20.999 -23.902 -17.730 1.00 97.31 110 GLU A N 1
ATOM 837 C CA . GLU A 1 110 ? 21.839 -24.169 -18.903 1.00 97.31 110 GLU A CA 1
ATOM 838 C C . GLU A 1 110 ? 21.056 -23.856 -20.189 1.00 97.31 110 GLU A C 1
ATOM 840 O O . GLU A 1 110 ? 19.834 -24.015 -20.183 1.00 97.31 110 GLU A O 1
ATOM 845 N N . PRO A 1 111 ? 21.718 -23.469 -21.300 1.00 96.69 111 PRO A N 1
ATOM 846 C CA . PRO A 1 111 ? 21.020 -23.067 -22.520 1.00 96.69 111 PRO A CA 1
ATOM 847 C C . PRO A 1 111 ? 20.061 -24.161 -23.008 1.00 96.69 111 PRO A C 1
ATOM 849 O O . PRO A 1 111 ? 20.481 -25.287 -23.284 1.00 96.69 111 PRO A O 1
ATOM 852 N N . GLY A 1 112 ? 18.772 -23.837 -23.116 1.00 96.31 112 GLY A N 1
ATOM 853 C CA . GLY A 1 112 ? 17.722 -24.749 -23.566 1.00 96.31 112 GLY A CA 1
ATOM 854 C C . GLY A 1 112 ? 17.307 -25.835 -22.564 1.00 96.31 112 GLY A C 1
ATOM 855 O O . GLY A 1 112 ? 16.446 -26.651 -22.899 1.00 96.31 112 GLY A O 1
ATOM 856 N N . LYS A 1 113 ? 17.877 -25.878 -21.351 1.00 97.88 113 LYS A N 1
ATOM 857 C CA . LYS A 1 113 ? 17.496 -26.840 -20.303 1.00 97.88 113 LYS A CA 1
ATOM 858 C C . LYS A 1 113 ? 16.662 -26.151 -19.233 1.00 97.88 113 LYS A C 1
ATOM 860 O O . LYS A 1 113 ? 17.197 -25.461 -18.369 1.00 97.88 113 LYS A O 1
ATOM 865 N N . PHE A 1 114 ? 15.356 -26.389 -19.281 1.00 98.00 114 PHE A N 1
ATOM 866 C CA . PHE A 1 114 ? 14.390 -25.744 -18.401 1.00 98.00 114 PHE A CA 1
ATOM 867 C C . PHE A 1 114 ? 14.019 -26.602 -17.190 1.00 98.00 114 PHE A C 1
ATOM 869 O O . PHE A 1 114 ? 13.844 -27.818 -17.299 1.00 98.00 114 PHE A O 1
ATOM 876 N N . VAL A 1 115 ? 13.837 -25.945 -16.046 1.00 97.88 115 VAL A N 1
ATOM 877 C CA . VAL A 1 115 ? 13.260 -26.519 -14.829 1.00 97.88 115 VAL A CA 1
ATOM 878 C C . VAL A 1 115 ? 11.841 -25.979 -14.669 1.00 97.88 115 VAL A C 1
ATOM 880 O O . VAL A 1 115 ? 11.634 -24.821 -14.307 1.00 97.88 115 VAL A O 1
ATOM 883 N N . TRP A 1 116 ? 10.849 -26.824 -14.949 1.00 96.69 116 TRP A N 1
ATOM 884 C CA . TRP A 1 116 ? 9.437 -26.440 -14.928 1.00 96.69 116 TRP A CA 1
ATOM 885 C C . TRP A 1 116 ? 8.785 -26.646 -13.556 1.00 96.69 116 TRP A C 1
ATOM 887 O O . TRP A 1 116 ? 9.076 -27.598 -12.832 1.00 96.69 116 TRP A O 1
ATOM 897 N N . ALA A 1 117 ? 7.838 -25.773 -13.219 1.00 95.44 117 ALA A N 1
ATOM 898 C CA . ALA A 1 117 ? 7.061 -25.784 -11.982 1.00 95.44 117 ALA A CA 1
ATOM 899 C C . ALA A 1 117 ? 5.612 -26.270 -12.209 1.00 95.44 117 ALA A C 1
ATOM 901 O O . ALA A 1 117 ? 4.709 -25.906 -11.454 1.00 95.44 117 ALA A O 1
ATOM 902 N N . ASP A 1 118 ? 5.380 -27.107 -13.225 1.00 97.00 118 ASP A N 1
ATOM 903 C CA . ASP A 1 118 ? 4.049 -27.519 -13.703 1.00 97.00 118 ASP A CA 1
ATOM 904 C C . ASP A 1 118 ? 3.124 -28.031 -12.599 1.00 97.00 118 ASP A C 1
ATOM 906 O O . ASP A 1 118 ? 1.961 -27.636 -12.522 1.00 97.00 118 ASP A O 1
ATOM 910 N N . ALA A 1 119 ? 3.636 -28.881 -11.703 1.00 96.31 119 ALA A N 1
ATOM 911 C CA . ALA A 1 119 ? 2.848 -29.423 -10.598 1.00 96.31 119 ALA A CA 1
ATOM 912 C C . ALA A 1 119 ? 2.356 -28.320 -9.644 1.00 96.31 119 ALA A C 1
ATOM 914 O O . ALA A 1 119 ? 1.206 -28.345 -9.209 1.00 96.31 119 ALA A O 1
ATOM 915 N N . ARG A 1 120 ? 3.203 -27.320 -9.364 1.00 94.69 120 ARG A N 1
ATOM 916 C CA . ARG A 1 120 ? 2.873 -26.176 -8.502 1.00 94.69 120 ARG A CA 1
ATOM 917 C C . ARG A 1 120 ? 1.866 -25.247 -9.181 1.00 94.69 120 ARG A C 1
ATOM 919 O O . ARG A 1 120 ? 0.898 -24.836 -8.547 1.00 94.69 120 ARG A O 1
ATOM 926 N N . VAL A 1 121 ? 2.046 -24.982 -10.478 1.00 97.31 121 VAL A N 1
ATOM 927 C CA . VAL A 1 121 ? 1.105 -24.194 -11.292 1.00 97.31 121 VAL A CA 1
ATOM 928 C C . VAL A 1 121 ? -0.261 -24.876 -11.351 1.00 97.31 121 VAL A C 1
ATOM 930 O O . VAL A 1 121 ? -1.280 -24.250 -11.065 1.00 97.31 121 VAL A O 1
ATOM 933 N N . LYS A 1 122 ? -0.300 -26.180 -11.644 1.00 97.38 122 LYS A N 1
ATOM 934 C CA . LYS A 1 122 ? -1.540 -26.964 -11.665 1.00 97.38 122 LYS A CA 1
ATOM 935 C C . LYS A 1 122 ? -2.244 -26.945 -10.309 1.00 97.38 122 LYS A C 1
ATOM 937 O O . LYS A 1 122 ? -3.464 -26.806 -10.270 1.00 97.38 122 LYS A O 1
ATOM 942 N N . HIS A 1 123 ? -1.494 -27.053 -9.212 1.00 96.56 123 HIS A N 1
ATOM 943 C CA . HIS A 1 123 ? -2.045 -26.987 -7.856 1.00 96.56 123 HIS A CA 1
ATOM 944 C C . HIS A 1 123 ? -2.657 -25.618 -7.534 1.00 96.56 123 HIS A C 1
ATOM 946 O O . HIS A 1 123 ? -3.759 -25.552 -6.990 1.00 96.56 123 HIS A O 1
ATOM 952 N N . ALA A 1 124 ? -1.990 -24.526 -7.925 1.00 96.19 124 ALA A N 1
ATOM 953 C CA . ALA A 1 124 ? -2.528 -23.169 -7.807 1.00 96.19 124 ALA A CA 1
ATOM 954 C C . ALA A 1 124 ? -3.857 -23.015 -8.549 1.00 96.19 124 ALA A C 1
ATOM 956 O O . ALA A 1 124 ? -4.855 -22.607 -7.953 1.00 96.19 124 ALA A O 1
ATOM 957 N N . LEU A 1 125 ? -3.903 -23.436 -9.813 1.00 96.12 125 LEU A N 1
ATOM 958 C CA . LEU A 1 125 ? -5.110 -23.356 -10.633 1.00 96.12 125 LEU A CA 1
ATOM 959 C C . LEU A 1 125 ? -6.244 -24.246 -10.105 1.00 96.12 125 LEU A C 1
ATOM 961 O O . LEU A 1 125 ? -7.397 -23.819 -10.104 1.00 96.12 125 LEU A O 1
ATOM 965 N N . ALA A 1 126 ? -5.935 -25.446 -9.603 1.00 96.19 126 ALA A N 1
ATOM 966 C CA . ALA A 1 126 ? -6.920 -26.332 -8.975 1.00 96.19 126 ALA A CA 1
ATOM 967 C C . ALA A 1 126 ? -7.556 -25.708 -7.720 1.00 96.19 126 ALA A C 1
ATOM 969 O O . ALA A 1 126 ? -8.720 -25.962 -7.420 1.00 96.19 126 ALA A O 1
ATOM 970 N N . ASN A 1 127 ? -6.817 -24.835 -7.032 1.00 95.69 127 ASN A N 1
ATOM 971 C CA . ASN A 1 127 ? -7.299 -24.036 -5.907 1.00 95.69 127 ASN A CA 1
ATOM 972 C C . ASN A 1 127 ? -7.822 -22.651 -6.333 1.00 95.69 127 ASN A C 1
ATOM 974 O O . ASN A 1 127 ? -8.045 -21.783 -5.488 1.00 95.69 127 ASN A O 1
ATOM 978 N N . GLY A 1 128 ? -8.037 -22.420 -7.632 1.00 94.94 128 GLY A N 1
ATOM 979 C CA . GLY A 1 128 ? -8.564 -21.171 -8.184 1.00 94.94 128 GLY A CA 1
ATOM 980 C C . GLY A 1 128 ? -7.634 -19.963 -8.038 1.00 94.94 128 GLY A C 1
ATOM 981 O O . GLY A 1 128 ? -8.103 -18.834 -8.150 1.00 94.94 128 GLY A O 1
ATOM 982 N N . VAL A 1 129 ? -6.344 -20.168 -7.758 1.00 96.12 129 VAL A N 1
ATOM 983 C CA . VAL A 1 129 ? -5.360 -19.091 -7.597 1.00 96.12 129 VAL A CA 1
ATOM 984 C C . VAL A 1 129 ? -4.712 -18.773 -8.945 1.00 96.12 129 VAL A C 1
ATOM 986 O O . VAL A 1 129 ? -4.028 -19.604 -9.540 1.00 96.12 129 VAL A O 1
ATOM 989 N N . ILE A 1 130 ? -4.918 -17.544 -9.415 1.00 95.88 130 ILE A N 1
ATOM 990 C CA . ILE A 1 130 ? -4.318 -16.971 -10.623 1.00 95.88 130 ILE A CA 1
ATOM 991 C C . ILE A 1 130 ? -2.865 -16.588 -10.331 1.00 95.88 130 ILE A C 1
ATOM 993 O O . ILE A 1 130 ? -2.572 -16.009 -9.287 1.00 95.88 130 ILE A O 1
ATOM 997 N N . ILE A 1 131 ? -1.961 -16.860 -11.271 1.00 96.75 131 ILE A N 1
ATOM 998 C CA . ILE A 1 131 ? -0.540 -16.523 -11.148 1.00 96.75 131 ILE A CA 1
ATOM 999 C C . ILE A 1 131 ? -0.211 -15.325 -12.043 1.00 96.75 131 ILE A C 1
ATOM 1001 O O . ILE A 1 131 ? -0.411 -15.380 -13.258 1.00 96.75 131 ILE A O 1
ATOM 1005 N N . THR A 1 132 ? 0.346 -14.277 -11.438 1.00 96.06 132 THR A N 1
ATOM 1006 C CA . THR A 1 132 ? 1.162 -13.269 -12.119 1.00 96.06 132 THR A CA 1
ATOM 1007 C C . THR A 1 132 ? 2.623 -13.685 -11.969 1.00 96.06 132 THR A C 1
ATOM 1009 O O . THR A 1 132 ? 3.192 -13.576 -10.879 1.00 96.06 132 THR A O 1
ATOM 1012 N N . ALA A 1 133 ? 3.235 -14.184 -13.040 1.00 96.12 133 ALA A N 1
ATOM 1013 C CA . ALA A 1 133 ? 4.636 -14.581 -13.003 1.00 96.12 133 ALA A CA 1
ATOM 1014 C C . ALA A 1 133 ? 5.520 -13.340 -13.157 1.00 96.12 133 ALA A C 1
ATOM 1016 O O . ALA A 1 133 ? 5.466 -12.662 -14.181 1.00 96.12 133 ALA A O 1
ATOM 1017 N N . ASN A 1 134 ? 6.311 -13.026 -12.137 1.00 93.81 134 ASN A N 1
ATOM 1018 C CA . ASN A 1 134 ? 7.391 -12.058 -12.250 1.00 93.81 134 ASN A CA 1
ATOM 1019 C C . ASN A 1 134 ? 8.607 -12.739 -12.871 1.00 93.81 134 ASN A C 1
ATOM 1021 O O . ASN A 1 134 ? 9.002 -13.781 -12.379 1.00 93.81 134 ASN A O 1
ATOM 1025 N N . ILE A 1 135 ? 9.213 -12.167 -13.904 1.00 94.06 135 ILE A N 1
ATOM 1026 C CA . ILE A 1 135 ? 10.461 -12.669 -14.478 1.00 94.06 135 ILE A CA 1
ATOM 1027 C C . ILE A 1 135 ? 11.558 -11.659 -14.177 1.00 94.06 135 ILE A C 1
ATOM 1029 O O . ILE A 1 135 ? 11.591 -10.570 -14.749 1.00 94.06 135 ILE A O 1
ATOM 1033 N N . ASP A 1 136 ? 12.438 -12.033 -13.259 1.00 88.69 136 ASP A N 1
ATOM 1034 C CA . ASP A 1 136 ? 13.482 -11.193 -12.699 1.00 88.69 136 ASP A CA 1
ATOM 1035 C C . ASP A 1 136 ? 14.875 -11.598 -13.200 1.00 88.69 136 ASP A C 1
ATOM 1037 O O . ASP A 1 136 ? 15.197 -12.777 -13.388 1.00 88.69 136 ASP A O 1
ATOM 1041 N N . ILE A 1 137 ? 15.716 -10.583 -13.372 1.00 87.62 137 ILE A N 1
ATOM 1042 C CA . ILE A 1 137 ? 17.137 -10.685 -13.720 1.00 87.62 137 ILE A CA 1
ATOM 1043 C C . ILE A 1 137 ? 18.046 -10.433 -12.500 1.00 87.62 137 ILE A C 1
ATOM 1045 O O . ILE A 1 137 ? 19.242 -10.743 -12.528 1.00 87.62 137 ILE A O 1
ATOM 1049 N N . GLY A 1 138 ? 17.472 -9.949 -11.395 1.00 78.88 138 GLY A N 1
ATOM 1050 C CA . GLY A 1 138 ? 18.128 -9.719 -10.116 1.00 78.88 138 GLY A CA 1
ATOM 1051 C C . GLY A 1 138 ? 19.044 -8.489 -10.092 1.00 78.88 138 GLY A C 1
ATOM 1052 O O . GLY A 1 138 ? 19.664 -8.105 -11.079 1.00 78.88 138 GLY A O 1
ATOM 1053 N N . HIS A 1 139 ? 19.211 -7.912 -8.902 1.00 74.25 139 HIS A N 1
ATOM 1054 C CA . HIS A 1 139 ? 19.926 -6.647 -8.676 1.00 74.25 139 HIS A CA 1
ATOM 1055 C C . HIS A 1 139 ? 21.453 -6.679 -8.912 1.00 74.25 139 HIS A C 1
ATOM 1057 O O . HIS A 1 139 ? 22.082 -5.630 -8.932 1.00 74.25 139 HIS A O 1
ATOM 1063 N N . ASN A 1 140 ? 22.073 -7.857 -9.062 1.00 74.44 140 ASN A N 1
ATOM 1064 C CA . ASN A 1 140 ? 23.532 -8.031 -9.216 1.00 74.44 140 ASN A CA 1
ATOM 1065 C C . ASN A 1 140 ? 23.871 -9.152 -10.219 1.00 74.44 140 ASN A C 1
ATOM 1067 O O . ASN A 1 140 ? 24.720 -10.001 -9.945 1.00 74.44 140 ASN A O 1
ATOM 1071 N N . ALA A 1 141 ? 23.122 -9.253 -11.319 1.00 82.56 141 ALA A N 1
ATOM 1072 C CA . ALA A 1 141 ? 23.176 -10.359 -12.286 1.00 82.56 141 ALA A CA 1
ATOM 1073 C C . ALA A 1 141 ? 22.869 -11.764 -11.731 1.00 82.56 141 ALA A C 1
ATOM 1075 O O . ALA A 1 141 ? 22.839 -12.721 -12.499 1.00 82.56 141 ALA A O 1
ATOM 1076 N N . ALA A 1 142 ? 22.641 -11.928 -10.422 1.00 84.06 142 ALA A N 1
ATOM 1077 C CA . ALA A 1 142 ? 22.392 -13.226 -9.789 1.00 84.06 142 ALA A CA 1
ATOM 1078 C C . ALA A 1 142 ? 21.182 -13.957 -10.392 1.00 84.06 142 ALA A C 1
ATOM 1080 O O . ALA A 1 142 ? 21.173 -15.189 -10.441 1.00 84.06 142 ALA A O 1
ATOM 1081 N N . GLY A 1 143 ? 20.207 -13.200 -10.902 1.00 88.38 143 GLY A N 1
ATOM 1082 C CA . GLY A 1 143 ? 19.039 -13.762 -11.556 1.00 88.38 143 GLY A CA 1
ATOM 1083 C C . GLY A 1 143 ? 19.254 -14.189 -13.005 1.00 88.38 143 GLY A C 1
ATOM 1084 O O . GLY A 1 143 ? 18.389 -14.849 -13.560 1.00 88.38 143 GLY A O 1
ATOM 1085 N N . ILE A 1 144 ? 20.405 -13.885 -13.607 1.00 93.81 144 ILE A N 1
ATOM 1086 C CA . ILE A 1 144 ? 20.753 -14.252 -14.987 1.00 93.81 144 ILE A CA 1
ATOM 1087 C C . ILE A 1 144 ? 21.651 -15.494 -14.959 1.00 93.81 144 ILE A C 1
ATOM 1089 O O . ILE A 1 144 ? 22.622 -15.512 -14.190 1.00 93.81 144 ILE A O 1
ATOM 1093 N N . PRO A 1 145 ? 21.405 -16.534 -15.774 1.00 95.00 145 PRO A N 1
ATOM 1094 C CA . PRO A 1 145 ? 22.284 -17.692 -15.813 1.00 95.00 145 PRO A CA 1
ATOM 1095 C C . PRO A 1 145 ? 23.667 -17.313 -16.353 1.00 95.00 145 PRO A C 1
ATOM 1097 O O . PRO A 1 145 ? 23.801 -16.466 -17.234 1.00 95.00 145 PRO A O 1
ATOM 1100 N N . LYS A 1 146 ? 24.723 -17.948 -15.830 1.00 94.62 146 LYS A N 1
ATOM 1101 C CA . LYS A 1 146 ? 26.117 -17.582 -16.151 1.00 94.62 146 LYS A CA 1
ATOM 1102 C C . LYS A 1 146 ? 26.416 -17.599 -17.654 1.00 94.62 146 LYS A C 1
ATOM 1104 O O . LYS A 1 146 ? 27.193 -16.774 -18.110 1.00 94.62 146 LYS A O 1
ATOM 1109 N N . TRP A 1 147 ? 25.794 -18.510 -18.402 1.00 95.12 147 TRP A N 1
ATOM 1110 C CA . TRP A 1 147 ? 26.010 -18.679 -19.842 1.00 95.12 147 TRP A CA 1
ATOM 1111 C C . TRP A 1 147 ? 25.432 -17.540 -20.698 1.00 95.12 147 TRP A C 1
ATOM 1113 O O . TRP A 1 147 ? 25.830 -17.400 -21.849 1.00 95.12 147 TRP A O 1
ATOM 1123 N N . ALA A 1 148 ? 24.506 -16.742 -20.158 1.00 96.19 148 ALA A N 1
ATOM 1124 C CA . ALA A 1 148 ? 23.857 -15.643 -20.874 1.00 96.19 148 ALA A CA 1
ATOM 1125 C C . ALA A 1 148 ? 24.462 -14.265 -20.554 1.00 96.19 148 ALA A C 1
ATOM 1127 O O . ALA A 1 148 ? 24.015 -13.263 -21.111 1.00 96.19 148 ALA A O 1
ATOM 1128 N N . ARG A 1 149 ? 25.433 -14.193 -19.636 1.00 94.38 149 ARG A N 1
ATOM 1129 C CA . ARG A 1 149 ? 26.069 -12.937 -19.213 1.00 94.38 149 ARG A CA 1
ATOM 1130 C C . ARG A 1 149 ? 27.173 -12.528 -20.180 1.00 94.38 149 ARG A C 1
ATOM 1132 O O . ARG A 1 149 ? 27.786 -13.383 -20.809 1.00 94.38 149 ARG A O 1
ATOM 1139 N N . ASP A 1 150 ? 27.423 -11.224 -20.238 1.00 89.88 150 ASP A N 1
ATOM 1140 C CA . ASP A 1 150 ? 28.579 -10.619 -20.910 1.00 89.88 150 ASP A CA 1
ATOM 1141 C C . ASP A 1 150 ? 28.786 -11.103 -22.361 1.00 89.88 150 ASP A C 1
ATOM 1143 O O . ASP A 1 150 ? 29.838 -11.656 -22.698 1.00 89.88 150 ASP A O 1
ATOM 1147 N N . PRO A 1 151 ? 27.772 -10.931 -23.237 1.00 91.19 151 PRO A N 1
ATOM 1148 C CA . PRO A 1 151 ? 27.866 -11.353 -24.629 1.00 91.19 151 PRO A CA 1
ATOM 1149 C C . PRO A 1 151 ? 28.971 -10.585 -25.364 1.00 91.19 151 PRO A C 1
ATOM 1151 O O . PRO A 1 151 ? 29.180 -9.391 -25.155 1.00 91.19 151 PRO A O 1
ATOM 1154 N N . VAL A 1 152 ? 29.666 -11.285 -26.262 1.00 89.38 152 VAL A N 1
ATOM 1155 C CA . VAL A 1 152 ? 30.798 -10.724 -27.019 1.00 89.38 152 VAL A CA 1
ATOM 1156 C C . VAL A 1 152 ? 30.334 -9.752 -28.106 1.00 89.38 152 VAL A C 1
ATOM 1158 O O . VAL A 1 152 ? 31.037 -8.787 -28.395 1.00 89.38 152 VAL A O 1
ATOM 1161 N N . ASP A 1 153 ? 29.170 -9.999 -28.716 1.00 92.31 153 ASP A N 1
ATOM 1162 C CA . ASP A 1 153 ? 28.604 -9.139 -29.758 1.00 92.31 153 ASP A CA 1
ATOM 1163 C C . ASP A 1 153 ? 27.906 -7.916 -29.133 1.00 92.31 153 ASP A C 1
ATOM 1165 O O . ASP A 1 153 ? 26.877 -8.083 -28.470 1.00 92.31 153 ASP A O 1
ATOM 1169 N N . PRO A 1 154 ? 28.387 -6.680 -29.374 1.00 89.12 154 PRO A N 1
ATOM 1170 C CA . PRO A 1 154 ? 27.751 -5.472 -28.855 1.00 89.12 154 PRO A CA 1
ATOM 1171 C C . PRO A 1 154 ? 26.301 -5.278 -29.322 1.00 89.12 154 PRO A C 1
ATOM 1173 O O . PRO A 1 154 ? 25.528 -4.612 -28.635 1.00 89.12 154 PRO A O 1
ATOM 1176 N N . ALA A 1 155 ? 25.909 -5.842 -30.472 1.00 91.62 155 ALA A N 1
ATOM 1177 C CA . ALA A 1 155 ? 24.532 -5.777 -30.968 1.00 91.62 155 ALA A CA 1
ATOM 1178 C C . ALA A 1 155 ? 23.565 -6.686 -30.182 1.00 91.62 155 ALA A C 1
ATOM 1180 O O . ALA A 1 155 ? 22.345 -6.505 -30.254 1.00 91.62 155 ALA A O 1
ATOM 1181 N N . ASP A 1 156 ? 24.108 -7.637 -29.421 1.00 95.38 156 ASP A N 1
ATOM 1182 C CA . ASP A 1 156 ? 23.377 -8.588 -28.588 1.00 95.38 156 ASP A CA 1
ATOM 1183 C C . ASP A 1 156 ? 23.364 -8.193 -27.099 1.00 95.38 156 ASP A C 1
ATOM 1185 O O . ASP A 1 156 ? 22.973 -8.979 -26.245 1.00 95.38 156 ASP A O 1
ATOM 1189 N N . VAL A 1 157 ? 23.778 -6.977 -26.745 1.00 95.50 157 VAL A N 1
ATOM 1190 C CA . VAL A 1 157 ? 23.875 -6.549 -25.342 1.00 95.50 157 VAL A CA 1
ATOM 1191 C C . VAL A 1 157 ? 22.575 -5.907 -24.847 1.00 95.50 157 VAL A C 1
ATOM 1193 O O . VAL A 1 157 ? 22.060 -4.960 -25.444 1.00 95.50 157 VAL A O 1
ATOM 1196 N N . ILE A 1 158 ? 22.100 -6.352 -23.682 1.00 94.19 158 ILE A N 1
ATOM 1197 C CA . ILE A 1 158 ? 21.273 -5.551 -22.769 1.00 94.19 158 ILE A CA 1
ATOM 1198 C C . ILE A 1 158 ? 22.136 -5.166 -21.566 1.00 94.19 158 ILE A C 1
ATOM 1200 O O . ILE A 1 158 ? 22.748 -6.027 -20.933 1.00 94.19 158 ILE A O 1
ATOM 1204 N N . SER A 1 159 ? 22.172 -3.872 -21.253 1.00 92.19 159 SER A N 1
ATOM 1205 C CA . SER A 1 159 ? 22.956 -3.314 -20.149 1.00 92.19 159 SER A CA 1
ATOM 1206 C C . SER A 1 159 ? 22.085 -2.979 -18.944 1.00 92.19 159 SER A C 1
ATOM 1208 O O . SER A 1 159 ? 20.944 -2.549 -19.099 1.00 92.19 159 SER A O 1
ATOM 1210 N N . CYS A 1 160 ? 22.656 -3.107 -17.748 1.00 89.88 160 CYS A N 1
ATOM 1211 C CA . CYS A 1 160 ? 22.079 -2.608 -16.503 1.00 89.88 160 CYS A CA 1
ATOM 1212 C C . CYS A 1 160 ? 23.059 -1.617 -15.862 1.00 89.88 160 CYS A C 1
ATOM 1214 O O . CYS A 1 160 ? 23.995 -2.017 -15.164 1.00 89.88 160 CYS A O 1
ATOM 1216 N N . THR A 1 161 ? 22.877 -0.320 -16.141 1.00 88.00 161 THR A N 1
ATOM 1217 C CA . THR A 1 161 ? 23.766 0.757 -15.658 1.00 88.00 161 THR A CA 1
ATOM 1218 C C . THR A 1 161 ? 23.020 1.874 -14.919 1.00 88.00 161 THR A C 1
ATOM 1220 O O . THR A 1 161 ? 23.444 3.034 -14.917 1.00 88.00 161 THR A O 1
ATOM 1223 N N . GLY A 1 162 ? 21.884 1.539 -14.299 1.00 81.88 162 GLY A N 1
ATOM 1224 C CA . GLY A 1 162 ? 21.024 2.476 -13.573 1.00 81.88 162 GLY A CA 1
ATOM 1225 C C . GLY A 1 162 ? 21.693 3.162 -12.374 1.00 81.88 162 GLY A C 1
ATOM 1226 O O . GLY A 1 162 ? 22.693 2.706 -11.829 1.00 81.88 162 GLY A O 1
ATOM 1227 N N . ASN A 1 163 ? 21.105 4.274 -11.926 1.00 69.38 163 ASN A N 1
ATOM 1228 C CA . ASN A 1 163 ? 21.734 5.207 -10.979 1.00 69.38 163 ASN A CA 1
ATOM 1229 C C . ASN A 1 163 ? 21.981 4.658 -9.562 1.00 69.38 163 ASN A C 1
ATOM 1231 O O . ASN A 1 163 ? 22.766 5.256 -8.827 1.00 69.38 163 ASN A O 1
ATOM 1235 N N . ARG A 1 164 ? 21.305 3.577 -9.147 1.00 71.12 164 ARG A N 1
ATOM 1236 C CA . ARG A 1 164 ? 21.568 2.926 -7.851 1.00 71.12 164 ARG A CA 1
ATOM 1237 C C . ARG A 1 164 ? 22.527 1.743 -7.954 1.00 71.12 164 ARG A C 1
ATOM 1239 O O . ARG A 1 164 ? 22.885 1.188 -6.916 1.00 71.12 164 ARG A O 1
ATOM 1246 N N . MET A 1 165 ? 22.990 1.399 -9.156 1.00 68.75 165 MET A N 1
ATOM 1247 C CA . MET A 1 165 ? 24.092 0.459 -9.297 1.00 68.75 165 MET A CA 1
ATOM 1248 C C . MET A 1 165 ? 25.390 1.120 -8.834 1.00 68.75 165 MET A C 1
ATOM 1250 O O . MET A 1 165 ? 25.700 2.235 -9.270 1.00 68.75 165 MET A O 1
ATOM 1254 N N . PRO A 1 166 ? 26.181 0.453 -7.973 1.00 65.81 166 PRO A N 1
ATOM 1255 C CA . PRO A 1 166 ? 27.564 0.843 -7.758 1.00 65.81 166 PRO A CA 1
ATOM 1256 C C . PRO A 1 166 ? 28.268 0.964 -9.114 1.00 65.81 166 PRO A C 1
ATOM 1258 O O . PRO A 1 166 ? 28.110 0.098 -9.977 1.00 65.81 166 PRO A O 1
ATOM 1261 N N . LYS A 1 167 ? 29.015 2.055 -9.331 1.00 64.69 167 LYS A N 1
ATOM 1262 C CA . LYS A 1 167 ? 29.664 2.340 -10.628 1.00 64.69 167 LYS A CA 1
ATOM 1263 C C . LYS A 1 167 ? 30.624 1.228 -11.074 1.00 64.69 167 LYS A C 1
ATOM 1265 O O . LYS A 1 167 ? 30.923 1.124 -12.256 1.00 64.69 167 LYS A O 1
ATOM 1270 N N . ASP A 1 168 ? 31.098 0.428 -10.127 1.00 64.31 168 ASP A N 1
ATOM 1271 C CA . ASP A 1 168 ? 31.983 -0.725 -10.273 1.00 64.31 168 ASP A CA 1
ATOM 1272 C C . ASP A 1 168 ? 31.247 -2.058 -10.509 1.00 64.31 168 ASP A C 1
ATOM 1274 O O . ASP A 1 168 ? 31.903 -3.079 -10.700 1.00 64.31 168 ASP A O 1
ATOM 1278 N N . LYS A 1 169 ? 29.906 -2.077 -10.508 1.00 69.31 169 LYS A N 1
ATOM 1279 C CA . LYS A 1 169 ? 29.096 -3.298 -10.678 1.00 69.31 169 LYS A CA 1
ATOM 1280 C C . LYS A 1 169 ? 28.031 -3.229 -11.787 1.00 69.31 169 LYS A C 1
ATOM 1282 O O . LYS A 1 169 ? 26.930 -3.738 -11.569 1.00 69.31 169 LYS A O 1
ATOM 1287 N N . PRO A 1 170 ? 28.285 -2.628 -12.968 1.00 82.50 170 PRO A N 1
ATOM 1288 C CA . PRO A 1 170 ? 27.387 -2.837 -14.097 1.00 82.50 170 PRO A CA 1
ATOM 1289 C C . PRO A 1 170 ? 27.411 -4.315 -14.506 1.00 82.50 170 PRO A C 1
ATOM 1291 O O . PRO A 1 170 ? 28.416 -5.003 -14.325 1.00 82.50 170 PRO A O 1
ATOM 1294 N N . PHE A 1 171 ? 26.317 -4.798 -15.084 1.00 89.19 171 PHE A N 1
ATOM 1295 C CA . PHE A 1 171 ? 26.287 -6.120 -15.703 1.00 89.19 171 PHE A CA 1
ATOM 1296 C C . PHE A 1 171 ? 25.549 -6.081 -17.034 1.00 89.19 171 PHE A C 1
ATOM 1298 O O . PHE A 1 171 ? 24.718 -5.200 -17.278 1.00 89.19 171 PHE A O 1
ATOM 1305 N N . THR A 1 172 ? 25.878 -7.041 -17.895 1.00 93.19 172 THR A N 1
ATOM 1306 C CA . THR A 1 172 ? 25.291 -7.173 -19.227 1.00 93.19 172 THR A CA 1
ATOM 1307 C C . THR A 1 172 ? 24.854 -8.604 -19.496 1.00 93.19 172 THR A C 1
ATOM 1309 O O . THR A 1 172 ? 25.353 -9.549 -18.879 1.00 93.19 172 THR A O 1
ATOM 1312 N N . PHE A 1 173 ? 23.897 -8.777 -20.403 1.00 95.44 173 PHE A N 1
ATOM 1313 C CA . PHE A 1 173 ? 23.433 -10.096 -20.820 1.00 95.44 173 PHE A CA 1
ATOM 1314 C C . PHE A 1 173 ? 22.924 -10.107 -22.260 1.00 95.44 173 PHE A C 1
ATOM 1316 O O . PHE A 1 173 ? 22.590 -9.064 -22.822 1.00 95.44 173 PHE A O 1
ATOM 1323 N N . SER A 1 174 ? 22.889 -11.305 -22.845 1.00 97.25 174 SER A N 1
ATOM 1324 C CA . SER A 1 174 ? 22.482 -11.544 -24.230 1.00 97.25 174 SER A CA 1
ATOM 1325 C C . SER A 1 174 ? 20.995 -11.250 -24.439 1.00 97.25 174 SER A C 1
ATOM 1327 O O . SER A 1 174 ? 20.119 -11.877 -23.832 1.00 97.25 174 SER A O 1
ATOM 1329 N N . LYS A 1 175 ? 20.710 -10.322 -25.353 1.00 97.56 175 LYS A N 1
ATOM 1330 C CA . LYS A 1 175 ? 19.371 -9.963 -25.820 1.00 97.56 175 LYS A CA 1
ATOM 1331 C C . LYS A 1 175 ? 18.692 -11.152 -26.496 1.00 97.56 175 LYS A C 1
ATOM 1333 O O . LYS A 1 175 ? 17.526 -11.421 -26.223 1.00 97.56 175 LYS A O 1
ATOM 1338 N N . GLN A 1 176 ? 19.404 -11.874 -27.355 1.00 97.38 176 GLN A N 1
ATOM 1339 C CA . GLN A 1 176 ? 18.896 -13.048 -28.059 1.00 97.38 176 GLN A CA 1
ATOM 1340 C C . GLN A 1 176 ? 18.619 -14.207 -27.097 1.00 97.38 176 GLN A C 1
ATOM 1342 O O . GLN A 1 176 ? 17.633 -14.923 -27.268 1.00 97.38 176 GLN A O 1
ATOM 1347 N N . ALA A 1 177 ? 19.468 -14.411 -26.084 1.00 97.88 177 ALA A N 1
ATOM 1348 C CA . ALA A 1 177 ? 19.210 -15.404 -25.045 1.00 97.88 177 ALA A CA 1
ATOM 1349 C C . ALA A 1 177 ? 17.945 -15.059 -24.253 1.00 97.88 177 ALA A C 1
ATOM 1351 O O . ALA A 1 177 ? 17.094 -15.925 -24.070 1.00 97.88 177 ALA A O 1
ATOM 1352 N N . TRP A 1 178 ? 17.792 -13.791 -23.866 1.00 97.81 178 TRP A N 1
ATOM 1353 C CA . TRP A 1 178 ? 16.593 -13.301 -23.190 1.00 97.81 178 TRP A CA 1
ATOM 1354 C C . TRP A 1 178 ? 15.330 -13.484 -24.041 1.00 97.81 178 TRP A C 1
ATOM 1356 O O . TRP A 1 178 ? 14.311 -13.959 -23.548 1.00 97.81 178 TRP A O 1
ATOM 1366 N N . GLU A 1 179 ? 15.402 -13.168 -25.336 1.00 98.38 179 GLU A N 1
ATOM 1367 C CA . GLU A 1 179 ? 14.294 -13.352 -26.277 1.00 98.38 179 GLU A CA 1
ATOM 1368 C C . GLU A 1 179 ? 13.836 -14.817 -26.345 1.00 98.38 179 GLU A C 1
ATOM 1370 O O . GLU A 1 179 ? 12.649 -15.101 -26.173 1.00 98.38 179 GLU A O 1
ATOM 1375 N N . ARG A 1 180 ? 14.779 -15.752 -26.534 1.00 98.50 180 ARG A N 1
ATOM 1376 C CA . ARG A 1 180 ? 14.484 -17.195 -26.584 1.00 98.50 180 ARG A CA 1
ATOM 1377 C C . ARG A 1 180 ? 13.924 -17.712 -25.265 1.00 98.50 180 ARG A C 1
ATOM 1379 O O . ARG A 1 180 ? 12.990 -18.510 -25.279 1.00 98.50 180 ARG A O 1
ATOM 1386 N N . PHE A 1 181 ? 14.478 -17.254 -24.146 1.00 98.50 181 PHE A N 1
ATOM 1387 C CA . PHE A 1 181 ? 14.014 -17.620 -22.814 1.00 98.50 181 PHE A CA 1
ATOM 1388 C C . PHE A 1 181 ? 12.552 -17.213 -22.598 1.00 98.50 181 PHE A C 1
ATOM 1390 O O . PHE A 1 181 ? 11.724 -18.053 -22.243 1.00 98.50 181 PHE A O 1
ATOM 1397 N N . ILE A 1 182 ? 12.209 -15.950 -22.874 1.00 98.62 182 ILE A N 1
ATOM 1398 C CA . ILE A 1 182 ? 10.837 -15.451 -22.723 1.00 98.62 182 ILE A CA 1
ATOM 1399 C C . ILE A 1 182 ? 9.873 -16.203 -23.646 1.00 98.62 182 ILE A C 1
ATOM 1401 O O . ILE A 1 182 ? 8.809 -16.625 -23.196 1.00 98.62 182 ILE A O 1
ATOM 1405 N N . GLU A 1 183 ? 10.239 -16.416 -24.914 1.00 98.75 183 GLU A N 1
ATOM 1406 C CA . GLU A 1 183 ? 9.407 -17.159 -25.870 1.00 98.75 183 GLU A CA 1
ATOM 1407 C C . GLU A 1 183 ? 9.150 -18.601 -25.401 1.00 98.75 183 GLU A C 1
ATOM 1409 O O . GLU A 1 183 ? 8.010 -19.069 -25.444 1.00 98.75 183 GLU A O 1
ATOM 1414 N N . ALA A 1 184 ? 10.172 -19.280 -24.869 1.00 98.69 184 ALA A N 1
ATOM 1415 C CA . ALA A 1 184 ? 10.050 -20.637 -24.343 1.00 98.69 184 ALA A CA 1
ATOM 1416 C C . ALA A 1 184 ? 9.165 -20.710 -23.087 1.00 98.69 184 ALA A C 1
ATOM 1418 O O . ALA A 1 184 ? 8.255 -21.536 -23.029 1.00 98.69 184 ALA A O 1
ATOM 1419 N N . VAL A 1 185 ? 9.388 -19.841 -22.095 1.00 98.44 185 VAL A N 1
ATOM 1420 C CA . VAL A 1 185 ? 8.632 -19.863 -20.830 1.00 98.44 185 VAL A CA 1
ATOM 1421 C C . VAL A 1 185 ? 7.170 -19.472 -21.046 1.00 98.44 185 VAL A C 1
ATOM 1423 O O . VAL A 1 185 ? 6.267 -20.161 -20.563 1.00 98.44 185 VAL A O 1
ATOM 1426 N N . VAL A 1 186 ? 6.914 -18.404 -21.806 1.00 98.62 186 VAL A N 1
ATOM 1427 C CA . VAL A 1 186 ? 5.545 -17.970 -22.122 1.00 98.62 186 VAL A CA 1
ATOM 1428 C C . VAL A 1 186 ? 4.831 -19.017 -22.979 1.00 98.62 186 VAL A C 1
ATOM 1430 O O . VAL A 1 186 ? 3.644 -19.268 -22.773 1.00 98.62 186 VAL A O 1
ATOM 1433 N N . GLY A 1 187 ? 5.546 -19.656 -23.910 1.00 98.56 187 GLY A N 1
ATOM 1434 C CA . GLY A 1 187 ? 5.009 -20.715 -24.763 1.00 98.56 187 GLY A CA 1
ATOM 1435 C C . GLY A 1 187 ? 4.642 -21.976 -23.985 1.00 98.56 187 GLY A C 1
ATOM 1436 O O . GLY A 1 187 ? 3.565 -22.531 -24.203 1.00 98.56 187 GLY A O 1
ATOM 1437 N N . HIS A 1 188 ? 5.494 -22.391 -23.043 1.00 98.56 188 HIS A N 1
ATOM 1438 C CA . HIS A 1 188 ? 5.258 -23.554 -22.181 1.00 98.56 188 HIS A CA 1
ATOM 1439 C C . HIS A 1 188 ? 4.011 -23.370 -21.307 1.00 98.56 188 HIS A C 1
ATOM 1441 O O . HIS A 1 188 ? 3.142 -24.237 -21.270 1.00 98.56 188 HIS A O 1
ATOM 1447 N N . TYR A 1 189 ? 3.862 -22.201 -20.675 1.00 98.44 189 TYR A N 1
ATOM 1448 C CA . TYR A 1 189 ? 2.729 -21.901 -19.790 1.00 98.44 189 TYR A CA 1
ATOM 1449 C C . TYR A 1 189 ? 1.551 -21.195 -20.479 1.00 98.44 189 TYR A C 1
ATOM 1451 O O . TYR A 1 189 ? 0.695 -20.624 -19.797 1.00 98.44 189 TYR A O 1
ATOM 1459 N N . ARG A 1 190 ? 1.464 -21.224 -21.815 1.00 97.88 190 ARG A N 1
ATOM 1460 C CA . ARG A 1 190 ? 0.491 -20.433 -22.596 1.00 97.88 190 ARG A CA 1
ATOM 1461 C C . ARG A 1 190 ? -0.974 -20.649 -22.206 1.00 97.88 190 ARG A C 1
ATOM 1463 O O . ARG A 1 190 ? -1.785 -19.743 -22.367 1.00 97.88 190 ARG A O 1
ATOM 1470 N N . ASP A 1 191 ? -1.310 -21.836 -21.705 1.00 96.81 191 ASP A N 1
ATOM 1471 C CA . ASP A 1 191 ? -2.674 -22.232 -21.342 1.00 96.81 191 ASP A CA 1
ATOM 1472 C C . ASP A 1 191 ? -2.952 -22.052 -19.833 1.00 96.81 191 ASP A C 1
ATOM 1474 O O . ASP A 1 191 ? -4.094 -22.166 -19.393 1.00 96.81 191 ASP A O 1
ATOM 1478 N N . THR A 1 192 ? -1.927 -21.723 -19.035 1.00 97.31 192 THR A N 1
ATOM 1479 C CA . THR A 1 192 ? -1.995 -21.688 -17.562 1.00 97.31 192 THR A CA 1
ATOM 1480 C C . THR A 1 192 ? -1.641 -20.333 -16.946 1.00 97.31 192 THR A C 1
ATOM 1482 O O . THR A 1 192 ? -2.286 -19.928 -15.983 1.00 97.31 192 THR A O 1
ATOM 1485 N N . ILE A 1 193 ? -0.645 -19.615 -17.478 1.00 97.94 193 ILE A N 1
ATOM 1486 C CA . ILE A 1 193 ? -0.198 -18.307 -16.972 1.00 97.94 193 ILE A CA 1
ATOM 1487 C C . ILE A 1 193 ? -0.408 -17.263 -18.067 1.00 97.94 193 ILE A C 1
ATOM 1489 O O . ILE A 1 193 ? 0.209 -17.307 -19.130 1.00 97.94 193 ILE A O 1
ATOM 1493 N N . GLN A 1 194 ? -1.292 -16.303 -17.797 1.00 97.31 194 GLN A N 1
ATOM 1494 C CA . GLN A 1 194 ? -1.646 -15.253 -18.756 1.00 97.31 194 GLN A CA 1
ATOM 1495 C C . GLN A 1 194 ? -0.977 -13.916 -18.457 1.00 97.31 194 GLN A C 1
ATOM 1497 O O . GLN A 1 194 ? -1.196 -12.967 -19.199 1.00 97.31 194 GLN A O 1
ATOM 1502 N N . GLU A 1 195 ? -0.210 -13.793 -17.378 1.00 97.31 195 GLU A N 1
ATOM 1503 C CA . GLU A 1 195 ? 0.282 -12.501 -16.911 1.00 97.31 195 GLU A CA 1
ATOM 1504 C C . GLU A 1 195 ? 1.740 -12.578 -16.495 1.00 97.31 195 GLU A C 1
ATOM 1506 O O . GLU A 1 195 ? 2.109 -13.365 -15.621 1.00 97.31 195 GLU A O 1
ATOM 1511 N N . TRP A 1 196 ? 2.538 -11.723 -17.125 1.00 97.94 196 TRP A N 1
ATOM 1512 C CA . TRP A 1 196 ? 3.988 -11.730 -17.037 1.00 97.94 196 TRP A CA 1
ATOM 1513 C C . TRP A 1 196 ? 4.458 -10.341 -16.629 1.00 97.94 196 TRP A C 1
ATOM 1515 O O . TRP A 1 196 ? 4.459 -9.421 -17.448 1.00 97.94 196 TRP A O 1
ATOM 1525 N N . LEU A 1 197 ? 4.805 -10.181 -15.355 1.00 96.25 197 LEU A N 1
ATOM 1526 C CA . LEU A 1 197 ? 5.503 -9.000 -14.865 1.00 96.25 197 LEU A CA 1
ATOM 1527 C C . LEU A 1 197 ? 6.965 -9.130 -15.269 1.00 96.25 197 LEU A C 1
ATOM 1529 O O . LEU A 1 197 ? 7.642 -10.075 -14.879 1.00 96.25 197 LEU A O 1
ATOM 1533 N N . ILE A 1 198 ? 7.436 -8.208 -16.094 1.00 95.56 198 ILE A N 1
ATOM 1534 C CA . ILE A 1 198 ? 8.813 -8.224 -16.557 1.00 95.56 198 ILE A CA 1
ATOM 1535 C C . ILE A 1 198 ? 9.604 -7.288 -15.665 1.00 95.56 198 ILE A C 1
ATOM 1537 O O . ILE A 1 198 ? 9.496 -6.076 -15.825 1.00 95.56 198 ILE A O 1
ATOM 1541 N N . VAL A 1 199 ? 10.424 -7.885 -14.796 1.00 91.56 199 VAL A N 1
ATOM 1542 C CA . VAL A 1 199 ? 11.452 -7.210 -14.006 1.00 91.56 199 VAL A CA 1
ATOM 1543 C C . VAL A 1 199 ? 10.865 -6.228 -12.971 1.00 91.56 199 VAL A C 1
ATOM 1545 O O . VAL A 1 199 ? 10.193 -5.247 -13.286 1.00 91.56 199 VAL A O 1
ATOM 1548 N N . ASP A 1 200 ? 11.115 -6.506 -11.693 1.00 88.88 200 ASP A N 1
ATOM 1549 C CA . ASP A 1 200 ? 10.575 -5.735 -10.567 1.00 88.88 200 ASP A CA 1
ATOM 1550 C C . ASP A 1 200 ? 11.434 -4.504 -10.256 1.00 88.88 200 ASP A C 1
ATOM 1552 O O . ASP A 1 200 ? 12.648 -4.609 -10.125 1.00 88.88 200 ASP A O 1
ATOM 1556 N N . GLU A 1 201 ? 10.827 -3.327 -10.112 1.00 89.25 201 GLU A N 1
ATOM 1557 C CA . GLU A 1 201 ? 11.548 -2.085 -9.778 1.00 89.25 201 GLU A CA 1
ATOM 1558 C C . GLU A 1 201 ? 12.769 -1.759 -10.688 1.00 89.25 201 GLU A C 1
ATOM 1560 O O . GLU A 1 201 ? 13.848 -1.398 -10.198 1.00 89.25 201 GLU A O 1
ATOM 1565 N N . PRO A 1 202 ? 12.625 -1.799 -12.033 1.00 90.19 202 PRO A N 1
ATOM 1566 C CA . PRO A 1 202 ? 13.737 -1.668 -12.989 1.00 90.19 202 PRO A CA 1
ATOM 1567 C C . PRO A 1 202 ? 14.512 -0.353 -12.850 1.00 90.19 202 PRO A C 1
ATOM 1569 O O . PRO A 1 202 ? 15.707 -0.284 -13.135 1.00 90.19 202 PRO A O 1
ATOM 1572 N N . TYR A 1 203 ? 13.867 0.695 -12.335 1.00 89.06 203 TYR A N 1
ATOM 1573 C CA . TYR A 1 203 ? 14.473 1.996 -12.041 1.00 89.06 203 TYR A CA 1
ATOM 1574 C C . TYR A 1 203 ? 15.635 1.951 -11.034 1.00 89.06 203 TYR A C 1
ATOM 1576 O O . TYR A 1 203 ? 16.337 2.950 -10.856 1.00 89.06 203 TYR A O 1
ATOM 1584 N N . HIS A 1 204 ? 15.845 0.836 -10.330 1.00 85.56 204 HIS A N 1
ATOM 1585 C CA . HIS A 1 204 ? 16.996 0.662 -9.447 1.00 85.56 204 HIS A CA 1
ATOM 1586 C C . HIS A 1 204 ? 18.271 0.256 -10.191 1.00 85.56 204 HIS A C 1
ATOM 1588 O O . HIS A 1 204 ? 19.358 0.643 -9.764 1.00 85.56 204 HIS A O 1
ATOM 1594 N N . TYR A 1 205 ? 18.166 -0.441 -11.319 1.00 85.81 205 TYR A N 1
ATOM 1595 C CA . TYR A 1 205 ? 19.329 -1.041 -11.983 1.00 85.81 205 TYR A CA 1
ATOM 1596 C C . TYR A 1 205 ? 19.402 -0.784 -13.489 1.00 85.81 205 TYR A C 1
ATOM 1598 O O . TYR A 1 205 ? 20.457 -1.005 -14.082 1.00 85.81 205 TYR A O 1
ATOM 1606 N N . GLN A 1 206 ? 18.358 -0.220 -14.097 1.00 90.31 206 GLN A N 1
ATOM 1607 C CA . GLN A 1 206 ? 18.322 0.135 -15.513 1.00 90.31 206 GLN A CA 1
ATOM 1608 C C . GLN A 1 206 ? 18.040 1.621 -15.720 1.00 90.31 206 GLN A C 1
ATOM 1610 O O . GLN A 1 206 ? 17.289 2.262 -14.981 1.00 90.31 206 GLN A O 1
ATOM 1615 N N . LYS A 1 207 ? 18.632 2.171 -16.778 1.00 93.00 207 LYS A N 1
ATOM 1616 C CA . LYS A 1 207 ? 18.194 3.432 -17.381 1.00 93.00 207 LYS A CA 1
ATOM 1617 C C . LYS A 1 207 ? 16.916 3.207 -18.204 1.00 93.00 207 LYS A C 1
ATOM 1619 O O . LYS A 1 207 ? 16.678 2.085 -18.655 1.00 93.00 207 LYS A O 1
ATOM 1624 N N . PRO A 1 208 ? 16.107 4.251 -18.460 1.00 94.31 208 PRO A N 1
ATOM 1625 C CA . PRO A 1 208 ? 14.904 4.125 -19.283 1.00 94.31 208 PRO A CA 1
ATOM 1626 C C . PRO A 1 208 ? 15.164 3.499 -20.663 1.00 94.31 208 PRO A C 1
ATOM 1628 O O . PRO A 1 208 ? 14.391 2.654 -21.104 1.00 94.31 208 PRO A O 1
ATOM 1631 N N . GLU A 1 209 ? 16.268 3.856 -21.326 1.00 95.44 209 GLU A N 1
ATOM 1632 C CA . GLU A 1 209 ? 16.650 3.325 -22.641 1.00 95.44 209 GLU A CA 1
ATOM 1633 C C . GLU A 1 209 ? 16.986 1.827 -22.580 1.00 95.44 209 GLU A C 1
ATOM 1635 O O . GLU A 1 209 ? 16.593 1.058 -23.455 1.00 95.44 209 GLU A O 1
ATOM 1640 N N . GLU A 1 210 ? 17.678 1.403 -21.521 1.00 94.88 210 GLU A N 1
ATOM 1641 C CA . GLU A 1 210 ? 18.034 0.002 -21.276 1.00 94.88 210 GLU A CA 1
ATOM 1642 C C . GLU A 1 210 ? 16.783 -0.842 -21.013 1.00 94.88 210 GLU A C 1
ATOM 1644 O O . GLU A 1 210 ? 16.594 -1.904 -21.612 1.00 94.88 210 GLU A O 1
ATOM 1649 N N . TYR A 1 211 ? 15.885 -0.331 -20.168 1.00 95.19 211 TYR A N 1
ATOM 1650 C CA . TYR A 1 211 ? 14.610 -0.977 -19.886 1.00 95.19 211 TYR A CA 1
ATOM 1651 C C . TYR A 1 211 ? 13.717 -1.042 -21.132 1.00 95.19 211 TYR A C 1
ATOM 1653 O O . TYR A 1 211 ? 13.037 -2.042 -21.346 1.00 95.19 211 TYR A O 1
ATOM 1661 N N . ALA A 1 212 ? 13.758 -0.037 -22.013 1.00 96.19 212 ALA A N 1
ATOM 1662 C CA . ALA A 1 212 ? 13.009 -0.065 -23.266 1.00 96.19 212 ALA A CA 1
ATOM 1663 C C . ALA A 1 212 ? 13.460 -1.196 -24.202 1.00 96.19 212 ALA A C 1
ATOM 1665 O O . ALA A 1 212 ? 12.615 -1.856 -24.811 1.00 96.19 212 ALA A O 1
ATOM 1666 N N . VAL A 1 213 ? 14.769 -1.463 -24.291 1.00 96.81 213 VAL A N 1
ATOM 1667 C CA . VAL A 1 213 ? 15.300 -2.603 -25.059 1.00 96.81 213 VAL A CA 1
ATOM 1668 C C . VAL A 1 213 ? 14.847 -3.927 -24.443 1.00 96.81 213 VAL A C 1
ATOM 1670 O O . VAL A 1 213 ? 14.376 -4.806 -25.172 1.00 96.81 213 VAL A O 1
ATOM 1673 N N . LEU A 1 214 ? 14.934 -4.056 -23.115 1.00 96.50 214 LEU A N 1
ATOM 1674 C CA . LEU A 1 214 ? 14.494 -5.247 -22.384 1.00 96.50 214 LEU A CA 1
ATOM 1675 C C . LEU A 1 214 ? 13.001 -5.520 -22.600 1.00 96.50 214 LEU A C 1
ATOM 1677 O O . LEU A 1 214 ? 12.631 -6.619 -23.020 1.00 96.50 214 LEU A O 1
ATOM 1681 N N . MET A 1 215 ? 12.155 -4.512 -22.378 1.00 97.44 215 MET A N 1
ATOM 1682 C CA . MET A 1 215 ? 10.702 -4.619 -22.505 1.00 97.44 215 MET A CA 1
ATOM 1683 C C . MET A 1 215 ? 10.266 -4.906 -23.931 1.00 97.44 215 MET A C 1
ATOM 1685 O O . MET A 1 215 ? 9.438 -5.785 -24.144 1.00 97.44 215 MET A O 1
ATOM 1689 N N . LYS A 1 216 ? 10.846 -4.223 -24.924 1.00 98.31 216 LYS A N 1
ATOM 1690 C CA . LYS A 1 216 ? 10.557 -4.498 -26.335 1.00 98.31 216 LYS A CA 1
ATOM 1691 C C . LYS A 1 216 ? 10.857 -5.950 -26.696 1.00 98.31 216 LYS A C 1
ATOM 1693 O O . LYS A 1 216 ? 10.023 -6.604 -27.319 1.00 98.31 216 LYS A O 1
ATOM 1698 N N . THR A 1 217 ? 12.019 -6.445 -26.276 1.00 98.31 217 THR A N 1
ATOM 1699 C CA . THR A 1 217 ? 12.458 -7.818 -26.552 1.00 98.31 217 THR A CA 1
ATOM 1700 C C . THR A 1 217 ? 11.529 -8.833 -25.878 1.00 98.31 217 THR A C 1
ATOM 1702 O O . THR A 1 217 ? 11.015 -9.728 -26.548 1.00 98.31 217 THR A O 1
ATOM 1705 N N . ALA A 1 218 ? 11.229 -8.645 -24.587 1.00 98.31 218 ALA A N 1
ATOM 1706 C CA . ALA A 1 218 ? 10.319 -9.518 -23.844 1.00 98.31 218 ALA A CA 1
ATOM 1707 C C . ALA A 1 218 ? 8.895 -9.500 -24.421 1.00 98.31 218 ALA A C 1
ATOM 1709 O O . ALA A 1 218 ? 8.292 -10.552 -24.612 1.00 98.31 218 ALA A O 1
ATOM 1710 N N . TYR A 1 219 ? 8.359 -8.320 -24.744 1.00 98.75 219 TYR A N 1
ATOM 1711 C CA . TYR A 1 219 ? 7.007 -8.172 -25.278 1.00 98.75 219 TYR A CA 1
ATOM 1712 C C . TYR A 1 219 ? 6.831 -8.912 -26.599 1.00 98.75 219 TYR A C 1
ATOM 1714 O O . TYR A 1 219 ? 5.879 -9.669 -26.768 1.00 98.75 219 TYR A O 1
ATOM 1722 N N . GLN A 1 220 ? 7.756 -8.716 -27.539 1.00 98.69 220 GLN A N 1
ATOM 1723 C CA . GLN A 1 220 ? 7.673 -9.348 -28.852 1.00 98.69 220 GLN A CA 1
ATOM 1724 C C . GLN A 1 220 ? 7.775 -10.875 -28.744 1.00 98.69 220 GLN A C 1
ATOM 1726 O O . GLN A 1 220 ? 6.946 -11.570 -29.330 1.00 98.69 220 GLN A O 1
ATOM 1731 N N . ALA A 1 221 ? 8.716 -11.387 -27.946 1.00 98.81 221 ALA A N 1
ATOM 1732 C CA . ALA A 1 221 ? 8.849 -12.817 -27.668 1.00 98.81 221 ALA A CA 1
ATOM 1733 C C . ALA A 1 221 ? 7.589 -13.408 -27.020 1.00 98.81 221 ALA A C 1
ATOM 1735 O O . ALA A 1 221 ? 7.033 -14.392 -27.511 1.00 98.81 221 ALA A O 1
ATOM 1736 N N . ALA A 1 222 ? 7.085 -12.764 -25.964 1.00 98.81 222 ALA A N 1
ATOM 1737 C CA . ALA A 1 222 ? 5.894 -13.209 -25.251 1.00 98.81 222 ALA A CA 1
ATOM 1738 C C . ALA A 1 222 ? 4.665 -13.249 -26.169 1.00 98.81 222 ALA A C 1
ATOM 1740 O O . ALA A 1 222 ? 3.927 -14.231 -26.171 1.00 98.81 222 ALA A O 1
ATOM 1741 N N . LYS A 1 223 ? 4.464 -12.219 -27.001 1.00 98.62 223 LYS A N 1
ATOM 1742 C CA . LYS A 1 223 ? 3.321 -12.152 -27.923 1.00 98.62 223 LYS A CA 1
ATOM 1743 C C . LYS A 1 223 ? 3.418 -13.139 -29.084 1.00 98.62 223 LYS A C 1
ATOM 1745 O O . LYS A 1 223 ? 2.373 -13.601 -29.535 1.00 98.62 223 LYS A O 1
ATOM 1750 N N . ARG A 1 224 ? 4.623 -13.490 -29.558 1.00 98.62 224 ARG A N 1
ATOM 1751 C CA . ARG A 1 224 ? 4.798 -14.589 -30.528 1.00 98.62 224 ARG A CA 1
ATOM 1752 C C . ARG A 1 224 ? 4.404 -15.932 -29.920 1.00 98.62 224 ARG A C 1
ATOM 1754 O O . ARG A 1 224 ? 3.680 -16.691 -30.557 1.00 98.62 224 ARG A O 1
ATOM 1761 N N . ALA A 1 225 ? 4.830 -16.189 -28.684 1.00 98.69 225 ALA A N 1
ATOM 1762 C CA . ALA A 1 225 ? 4.524 -17.424 -27.971 1.00 98.69 225 ALA A CA 1
ATOM 1763 C C . ALA A 1 225 ? 3.038 -17.546 -27.592 1.00 98.69 225 ALA A C 1
ATOM 1765 O O . ALA A 1 225 ? 2.423 -18.600 -27.762 1.00 98.69 225 ALA A O 1
ATOM 1766 N N . ASN A 1 226 ? 2.453 -16.463 -27.074 1.00 98.62 226 ASN A N 1
ATOM 1767 C CA . ASN A 1 226 ? 1.057 -16.392 -26.665 1.00 98.62 226 ASN A CA 1
ATOM 1768 C C . ASN A 1 226 ? 0.482 -14.981 -26.910 1.00 98.62 226 ASN A C 1
ATOM 1770 O O . ASN A 1 226 ? 0.602 -14.101 -26.054 1.00 98.62 226 ASN A O 1
ATOM 1774 N N . PRO A 1 227 ? -0.247 -14.759 -28.019 1.00 97.75 227 PRO A N 1
ATOM 1775 C CA . PRO A 1 227 ? -0.866 -13.463 -28.306 1.00 97.75 227 PRO A CA 1
ATOM 1776 C C . PRO A 1 227 ? -1.879 -12.989 -27.249 1.00 97.75 227 PRO A C 1
ATOM 1778 O O . PRO A 1 227 ? -2.172 -11.796 -27.178 1.00 97.75 227 PRO A O 1
ATOM 1781 N N . LYS A 1 228 ? -2.428 -13.906 -26.436 1.00 97.50 228 LYS A N 1
ATOM 1782 C CA . LYS A 1 228 ? -3.436 -13.609 -25.406 1.00 97.50 228 LYS A CA 1
ATOM 1783 C C . LYS A 1 228 ? -2.831 -13.198 -24.063 1.00 97.50 228 LYS A C 1
ATOM 1785 O O . LYS A 1 228 ? -3.566 -12.684 -23.221 1.00 97.50 228 LYS A O 1
ATOM 1790 N N . CYS A 1 229 ? -1.533 -13.422 -23.842 1.00 98.38 229 CYS A N 1
ATOM 1791 C CA . CYS A 1 229 ? -0.915 -13.068 -22.570 1.00 98.38 229 CYS A CA 1
ATOM 1792 C C . CYS A 1 229 ? -0.878 -11.546 -22.382 1.00 98.38 229 CYS A C 1
ATOM 1794 O O . CYS A 1 229 ? -0.912 -10.779 -23.345 1.00 98.38 229 CYS A O 1
ATOM 1796 N N . ARG A 1 230 ? -0.756 -11.104 -21.135 1.00 98.19 230 ARG A N 1
ATOM 1797 C CA . ARG A 1 230 ? -0.543 -9.715 -20.741 1.00 98.19 230 ARG A CA 1
ATOM 1798 C C . ARG A 1 230 ? 0.881 -9.549 -20.239 1.00 98.19 230 ARG A C 1
ATOM 1800 O O . ARG A 1 230 ? 1.297 -10.253 -19.322 1.00 98.19 230 ARG A O 1
ATOM 1807 N N . VAL A 1 231 ? 1.606 -8.617 -20.837 1.00 98.50 231 VAL A N 1
ATOM 1808 C CA . VAL A 1 231 ? 2.959 -8.235 -20.429 1.00 98.50 231 VAL A CA 1
ATOM 1809 C C . VAL A 1 231 ? 2.851 -6.979 -19.579 1.00 98.50 231 VAL A C 1
ATOM 1811 O O . VAL A 1 231 ? 2.240 -5.996 -19.993 1.00 98.50 231 VAL A O 1
ATOM 1814 N N . ILE A 1 232 ? 3.399 -7.015 -18.375 1.00 97.69 232 ILE A N 1
ATOM 1815 C CA . ILE A 1 232 ? 3.201 -5.999 -17.345 1.00 97.69 232 ILE A CA 1
ATOM 1816 C C . ILE A 1 232 ? 4.546 -5.352 -17.036 1.00 97.69 232 ILE A C 1
ATOM 1818 O O . ILE A 1 232 ? 5.546 -6.049 -16.872 1.00 97.69 232 ILE A O 1
ATOM 1822 N N . ALA A 1 233 ? 4.557 -4.024 -16.956 1.00 95.56 233 ALA A N 1
ATOM 1823 C CA . ALA A 1 233 ? 5.715 -3.246 -16.541 1.00 95.56 233 ALA A CA 1
ATOM 1824 C C . ALA A 1 233 ? 5.611 -2.841 -15.062 1.00 95.56 233 ALA A C 1
ATOM 1826 O O . ALA A 1 233 ? 4.517 -2.559 -14.566 1.00 95.56 233 ALA A O 1
ATOM 1827 N N . HIS A 1 234 ? 6.761 -2.719 -14.401 1.00 90.12 234 HIS A N 1
ATOM 1828 C CA . HIS A 1 234 ? 6.909 -2.004 -13.131 1.00 90.12 234 HIS A CA 1
ATOM 1829 C C . HIS A 1 234 ? 7.495 -0.598 -13.397 1.00 90.12 234 HIS A C 1
ATOM 1831 O O . HIS A 1 234 ? 8.290 -0.429 -14.330 1.00 90.12 234 HIS A O 1
ATOM 1837 N N . GLY A 1 235 ? 7.124 0.449 -12.643 1.00 75.00 235 GLY A N 1
ATOM 1838 C CA . GLY A 1 235 ? 7.684 1.790 -12.893 1.00 75.00 235 GLY A CA 1
ATOM 1839 C C . GLY A 1 235 ? 7.014 3.062 -12.333 1.00 75.00 235 GLY A C 1
ATOM 1840 O O . GLY A 1 235 ? 7.538 4.155 -12.520 1.00 75.00 235 GLY A O 1
ATOM 1841 N N . GLY A 1 236 ? 5.869 2.992 -11.677 1.00 71.44 236 GLY A N 1
ATOM 1842 C CA . GLY A 1 236 ? 5.165 4.115 -11.049 1.00 71.44 236 GLY A CA 1
ATOM 1843 C C . GLY A 1 236 ? 5.794 4.721 -9.786 1.00 71.44 236 GLY A C 1
ATOM 1844 O O . GLY A 1 236 ? 5.319 5.769 -9.338 1.00 71.44 236 GLY A O 1
ATOM 1845 N N . TYR A 1 237 ? 6.834 4.116 -9.200 1.00 82.19 237 TYR A N 1
ATOM 1846 C CA . TYR A 1 237 ? 7.394 4.591 -7.927 1.00 82.19 237 TYR A CA 1
ATOM 1847 C C . TYR A 1 237 ? 7.987 6.004 -8.008 1.00 82.19 237 TYR A C 1
ATOM 1849 O O . TYR A 1 237 ? 7.659 6.883 -7.207 1.00 82.19 237 TYR A O 1
ATOM 1857 N N . TYR A 1 238 ? 8.849 6.252 -8.997 1.00 87.25 238 TYR A N 1
ATOM 1858 C CA . TYR A 1 238 ? 9.437 7.571 -9.210 1.00 87.25 238 TYR A CA 1
ATOM 1859 C C . TYR A 1 238 ? 8.643 8.381 -10.225 1.00 87.25 238 TYR A C 1
ATOM 1861 O O . TYR A 1 238 ? 8.424 7.941 -11.350 1.00 87.25 238 TYR A O 1
ATOM 1869 N N . ALA A 1 239 ? 8.344 9.630 -9.861 1.00 88.75 239 ALA A N 1
ATOM 1870 C CA . ALA A 1 239 ? 7.616 10.598 -10.684 1.00 88.75 239 ALA A CA 1
ATOM 1871 C C . ALA A 1 239 ? 8.095 10.676 -12.145 1.00 88.75 239 ALA A C 1
ATOM 1873 O O . ALA A 1 239 ? 7.296 10.827 -13.062 1.00 88.75 239 ALA A O 1
ATOM 1874 N N . HIS A 1 240 ? 9.410 10.586 -12.354 1.00 90.69 240 HIS A N 1
ATOM 1875 C CA . HIS A 1 240 ? 10.036 10.760 -13.661 1.00 90.69 240 HIS A CA 1
ATOM 1876 C C . HIS A 1 240 ? 10.079 9.475 -14.499 1.00 90.69 240 HIS A C 1
ATOM 1878 O O . HIS A 1 240 ? 10.338 9.562 -15.699 1.00 90.69 240 HIS A O 1
ATOM 1884 N N . TRP A 1 241 ? 9.873 8.292 -13.910 1.00 92.50 241 TRP A N 1
ATOM 1885 C CA . TRP A 1 241 ? 10.178 7.027 -14.580 1.00 92.50 241 TRP A CA 1
ATOM 1886 C C . TRP A 1 241 ? 9.236 6.734 -15.744 1.00 92.50 241 TRP A C 1
ATOM 1888 O O . TRP A 1 241 ? 9.707 6.647 -16.874 1.00 92.50 241 TRP A O 1
ATOM 1898 N N . LEU A 1 242 ? 7.919 6.658 -15.515 1.00 93.75 242 LEU A N 1
ATOM 1899 C CA . LEU A 1 242 ? 6.951 6.423 -16.597 1.00 93.75 242 LEU A CA 1
ATOM 1900 C C . LEU A 1 242 ? 7.032 7.479 -17.720 1.00 93.75 242 LEU A C 1
ATOM 1902 O O . LEU A 1 242 ? 7.084 7.073 -18.880 1.00 93.75 242 LEU A O 1
ATOM 1906 N N . PRO A 1 243 ? 7.153 8.795 -17.437 1.00 94.75 243 PRO A N 1
ATOM 1907 C CA . PRO A 1 243 ? 7.424 9.790 -18.479 1.00 94.75 243 PRO A CA 1
ATOM 1908 C C . PRO A 1 243 ? 8.723 9.540 -19.261 1.00 94.75 243 PRO A C 1
ATOM 1910 O O . PRO A 1 243 ? 8.787 9.785 -20.465 1.00 94.75 243 PRO A O 1
ATOM 1913 N N . SER A 1 244 ? 9.773 9.041 -18.603 1.00 95.25 244 SER A N 1
ATOM 1914 C CA . SER A 1 244 ? 11.042 8.728 -19.275 1.00 95.25 244 SER A CA 1
ATOM 1915 C C . SER A 1 244 ? 10.920 7.488 -20.159 1.00 95.25 244 SER A C 1
ATOM 1917 O O . SER A 1 244 ? 11.397 7.502 -21.290 1.00 95.25 244 SER A O 1
ATOM 1919 N N . VAL A 1 245 ? 10.223 6.452 -19.681 1.00 94.75 245 VAL A N 1
ATOM 1920 C CA . VAL A 1 245 ? 9.869 5.247 -20.451 1.00 94.75 245 VAL A CA 1
ATOM 1921 C C . VAL A 1 245 ? 8.998 5.607 -21.662 1.00 94.75 245 VAL A C 1
ATOM 1923 O O . VAL A 1 245 ? 9.170 5.045 -22.746 1.00 94.75 245 VAL A O 1
ATOM 1926 N N . GLU A 1 246 ? 8.099 6.585 -21.512 1.00 96.25 246 GLU A N 1
ATOM 1927 C CA . GLU A 1 246 ? 7.331 7.139 -22.625 1.00 96.25 246 GLU A CA 1
ATOM 1928 C C . GLU A 1 246 ? 8.228 7.815 -23.660 1.00 96.25 246 GLU A C 1
ATOM 1930 O O . GLU A 1 246 ? 8.147 7.494 -24.847 1.00 96.25 246 GLU A O 1
ATOM 1935 N N . LYS A 1 247 ? 9.126 8.697 -23.215 1.00 97.56 247 LYS A N 1
ATOM 1936 C CA . LYS A 1 247 ? 10.031 9.451 -24.088 1.00 97.56 247 LYS A CA 1
ATOM 1937 C C . LYS A 1 247 ? 10.930 8.556 -24.946 1.00 97.56 247 LYS A C 1
ATOM 1939 O O . LYS A 1 247 ? 11.223 8.909 -26.085 1.00 97.56 247 LYS A O 1
ATOM 1944 N N . VAL A 1 248 ? 11.355 7.409 -24.419 1.00 97.31 248 VAL A N 1
ATOM 1945 C CA . VAL A 1 248 ? 12.185 6.430 -25.147 1.00 97.31 248 VAL A CA 1
ATOM 1946 C C . VAL A 1 248 ? 11.361 5.450 -25.998 1.00 97.31 248 VAL A C 1
ATOM 1948 O O . VAL A 1 248 ? 11.920 4.546 -26.615 1.00 97.31 248 VAL A O 1
ATOM 1951 N N . GLY A 1 249 ? 10.034 5.615 -26.055 1.00 96.81 249 GLY A N 1
ATOM 1952 C CA . GLY A 1 249 ? 9.150 4.860 -26.945 1.00 96.81 249 GLY A CA 1
ATOM 1953 C C . GLY A 1 249 ? 8.766 3.462 -26.454 1.00 96.81 249 GLY A C 1
ATOM 1954 O O . GLY A 1 249 ? 8.380 2.621 -27.267 1.00 96.81 249 GLY A O 1
ATOM 1955 N N . ALA A 1 250 ? 8.850 3.182 -25.147 1.00 96.56 250 ALA A N 1
ATOM 1956 C CA . ALA A 1 250 ? 8.596 1.837 -24.622 1.00 96.56 250 ALA A CA 1
ATOM 1957 C C . ALA A 1 250 ? 7.111 1.509 -24.359 1.00 96.56 250 ALA A C 1
ATOM 1959 O O . ALA A 1 250 ? 6.770 0.344 -24.168 1.00 96.56 250 ALA A O 1
ATOM 1960 N N . VAL A 1 251 ? 6.207 2.499 -24.373 1.00 97.12 251 VAL A N 1
ATOM 1961 C CA . VAL A 1 251 ? 4.784 2.326 -23.986 1.00 97.12 251 VAL A CA 1
ATOM 1962 C C . VAL A 1 251 ? 4.035 1.299 -24.839 1.00 97.12 251 VAL A C 1
ATOM 1964 O O . VAL A 1 251 ? 3.090 0.662 -24.373 1.00 97.12 251 VAL A O 1
ATOM 1967 N N . GLY A 1 252 ? 4.448 1.115 -26.093 1.00 97.69 252 GLY A N 1
ATOM 1968 C CA . GLY A 1 252 ? 3.874 0.106 -26.987 1.00 97.69 252 GLY A CA 1
ATOM 1969 C C . GLY A 1 252 ? 4.215 -1.341 -26.611 1.00 97.69 252 GLY A C 1
ATOM 1970 O O . GLY A 1 252 ? 3.624 -2.252 -27.177 1.00 97.69 252 GLY A O 1
ATOM 1971 N N . TYR A 1 253 ? 5.138 -1.560 -25.670 1.00 98.12 253 TYR A N 1
ATOM 1972 C CA . TYR A 1 253 ? 5.701 -2.874 -25.345 1.00 98.12 253 TYR A CA 1
ATOM 1973 C C . TYR A 1 253 ? 5.326 -3.367 -23.937 1.00 98.12 253 TYR A C 1
ATOM 1975 O O . TYR A 1 253 ? 6.066 -4.122 -23.314 1.00 98.12 253 TYR A O 1
ATOM 1983 N N . PHE A 1 254 ? 4.169 -2.947 -23.426 1.00 98.12 254 PHE A N 1
ATOM 1984 C CA . PHE A 1 254 ? 3.500 -3.550 -22.269 1.00 98.12 254 PHE A CA 1
ATOM 1985 C C . PHE A 1 254 ? 1.998 -3.255 -22.313 1.00 98.12 254 PHE A C 1
ATOM 1987 O O . PHE A 1 254 ? 1.565 -2.266 -22.903 1.00 98.12 254 PHE A O 1
ATOM 1994 N N . ASP A 1 255 ? 1.193 -4.101 -21.684 1.00 98.31 255 ASP A N 1
ATOM 1995 C CA . ASP A 1 255 ? -0.272 -4.022 -21.674 1.00 98.31 255 ASP A CA 1
ATOM 1996 C C . ASP A 1 255 ? -0.815 -3.358 -20.394 1.00 98.31 255 ASP A C 1
ATOM 1998 O O . ASP A 1 255 ? -1.911 -2.796 -20.399 1.00 98.31 255 ASP A O 1
ATOM 2002 N N . GLY A 1 256 ? -0.044 -3.378 -19.304 1.00 97.06 256 GLY A N 1
ATOM 2003 C CA . GLY A 1 256 ? -0.443 -2.798 -18.023 1.00 97.06 256 GLY A CA 1
ATOM 2004 C C . GLY A 1 256 ? 0.726 -2.474 -17.105 1.00 97.06 256 GLY A C 1
ATOM 2005 O O . GLY A 1 256 ? 1.884 -2.759 -17.419 1.00 97.06 256 GLY A O 1
ATOM 2006 N N . ILE A 1 257 ? 0.394 -1.867 -15.970 1.00 95.81 257 ILE A N 1
ATOM 2007 C CA . ILE A 1 257 ? 1.336 -1.426 -14.942 1.00 95.81 257 ILE A CA 1
ATOM 2008 C C . ILE A 1 257 ? 1.001 -2.135 -13.634 1.00 95.81 257 ILE A C 1
ATOM 2010 O O . ILE A 1 257 ? -0.170 -2.215 -13.260 1.00 95.81 257 ILE A O 1
ATOM 2014 N N . HIS A 1 258 ? 2.020 -2.620 -12.934 1.00 94.06 258 HIS A N 1
ATOM 2015 C CA . HIS A 1 258 ? 1.908 -3.096 -11.559 1.00 94.06 258 HIS A CA 1
ATOM 2016 C C . HIS A 1 258 ? 2.817 -2.241 -10.679 1.00 94.06 258 HIS A C 1
ATOM 2018 O O . HIS A 1 258 ? 4.028 -2.297 -10.859 1.00 94.06 258 HIS A O 1
ATOM 2024 N N . ASP A 1 259 ? 2.250 -1.380 -9.825 1.00 91.94 259 ASP A N 1
ATOM 2025 C CA . ASP A 1 259 ? 3.054 -0.453 -9.015 1.00 91.94 259 ASP A CA 1
ATOM 2026 C C . ASP A 1 259 ? 2.305 0.170 -7.820 1.00 91.94 259 ASP A C 1
ATOM 2028 O O . ASP A 1 259 ? 1.087 0.051 -7.668 1.00 91.94 259 ASP A O 1
ATOM 2032 N N . TYR A 1 260 ? 3.039 0.893 -6.982 1.00 91.19 260 TYR A N 1
ATOM 2033 C CA . TYR A 1 260 ? 2.554 1.581 -5.794 1.00 91.19 260 TYR A CA 1
ATOM 2034 C C . TYR A 1 260 ? 1.683 2.798 -6.124 1.00 91.19 260 TYR A C 1
ATOM 2036 O O . TYR A 1 260 ? 1.955 3.569 -7.045 1.00 91.19 260 TYR A O 1
ATOM 2044 N N . ALA A 1 261 ? 0.683 3.040 -5.280 1.00 92.31 261 ALA A N 1
ATOM 2045 C CA . ALA A 1 261 ? -0.047 4.303 -5.211 1.00 92.31 261 ALA A CA 1
ATOM 2046 C C . ALA A 1 261 ? -0.174 4.722 -3.740 1.00 92.31 261 ALA A C 1
ATOM 2048 O O . ALA A 1 261 ? -1.248 4.638 -3.149 1.00 92.31 261 ALA A O 1
ATOM 2049 N N . ARG A 1 262 ? 0.954 5.139 -3.148 1.00 87.50 262 ARG A N 1
ATOM 2050 C CA . ARG A 1 262 ? 1.096 5.435 -1.707 1.00 87.50 262 ARG A CA 1
ATOM 2051 C C . ARG A 1 262 ? 0.415 6.718 -1.258 1.00 87.50 262 ARG A C 1
ATOM 2053 O O . ARG A 1 262 ? 0.301 6.978 -0.066 1.00 87.50 262 ARG A O 1
ATOM 2060 N N . ASN A 1 263 ? 0.058 7.569 -2.208 1.00 89.88 263 ASN A N 1
ATOM 2061 C CA . ASN A 1 263 ? -0.632 8.821 -1.957 1.00 89.88 263 ASN A CA 1
ATOM 2062 C C . ASN A 1 263 ? -1.493 9.205 -3.174 1.00 89.88 263 ASN A C 1
ATOM 2064 O O . ASN A 1 263 ? -1.272 8.672 -4.273 1.00 89.88 263 ASN A O 1
ATOM 2068 N N . PRO A 1 264 ? -2.440 10.149 -3.003 1.00 90.50 264 PRO A N 1
ATOM 2069 C CA . PRO A 1 264 ? -3.331 10.577 -4.076 1.00 90.50 264 PRO A CA 1
ATOM 2070 C C . PRO A 1 264 ? -2.603 11.079 -5.328 1.00 90.50 264 PRO A C 1
ATOM 2072 O O . PRO A 1 264 ? -3.014 10.745 -6.433 1.00 90.50 264 PRO A O 1
ATOM 2075 N N . GLU A 1 265 ? -1.503 11.827 -5.183 1.00 92.06 265 GLU A N 1
ATOM 2076 C CA . GLU A 1 265 ? -0.738 12.361 -6.321 1.00 92.06 265 GLU A CA 1
ATOM 2077 C C . GLU A 1 265 ? -0.124 11.230 -7.159 1.00 92.06 265 GLU A C 1
ATOM 2079 O O . GLU A 1 265 ? -0.231 11.211 -8.386 1.00 92.06 265 GLU A O 1
ATOM 2084 N N . GLN A 1 266 ? 0.492 10.244 -6.505 1.00 92.06 266 GLN A N 1
ATOM 2085 C CA . GLN A 1 266 ? 1.060 9.087 -7.185 1.00 92.06 266 GLN A CA 1
ATOM 2086 C C . GLN A 1 266 ? -0.021 8.269 -7.896 1.00 92.06 266 GLN A C 1
ATOM 2088 O O . GLN A 1 266 ? 0.166 7.917 -9.062 1.00 92.06 266 GLN A O 1
ATOM 2093 N N . GLY A 1 267 ? -1.147 8.007 -7.224 1.00 94.25 267 GLY A N 1
ATOM 2094 C CA . GLY A 1 267 ? -2.281 7.317 -7.833 1.00 94.25 267 GLY A CA 1
ATOM 2095 C C . GLY A 1 267 ? -2.835 8.078 -9.038 1.00 94.25 267 GLY A C 1
ATOM 2096 O O . GLY A 1 267 ? -3.003 7.493 -10.104 1.00 94.25 267 GLY A O 1
ATOM 2097 N N . GLN A 1 268 ? -3.016 9.394 -8.924 1.00 94.38 268 GLN A N 1
ATOM 2098 C CA . GLN A 1 268 ? -3.510 10.227 -10.019 1.00 94.38 268 GLN A CA 1
ATOM 2099 C C . GLN A 1 268 ? -2.589 10.175 -11.247 1.00 94.38 268 GLN A C 1
ATOM 2101 O O . GLN A 1 268 ? -3.072 10.003 -12.363 1.00 94.38 268 GLN A O 1
ATOM 2106 N N . ARG A 1 269 ? -1.263 10.215 -11.062 1.00 94.00 269 ARG A N 1
ATOM 2107 C CA . ARG A 1 269 ? -0.311 10.064 -12.180 1.00 94.00 269 ARG A CA 1
ATOM 2108 C C . ARG A 1 269 ? -0.428 8.708 -12.871 1.00 94.00 269 ARG A C 1
ATOM 2110 O O . ARG A 1 269 ? -0.383 8.644 -14.097 1.00 94.00 269 ARG A O 1
ATOM 2117 N N . LEU A 1 270 ? -0.575 7.626 -12.100 1.00 95.25 270 LEU A N 1
ATOM 2118 C CA . LEU A 1 270 ? -0.790 6.288 -12.660 1.00 95.25 270 LEU A CA 1
ATOM 2119 C C . LEU A 1 270 ? -2.088 6.227 -13.462 1.00 95.25 270 LEU A C 1
ATOM 2121 O O . LEU A 1 270 ? -2.085 5.727 -14.586 1.00 95.25 270 LEU A O 1
ATOM 2125 N N . ARG A 1 271 ? -3.170 6.779 -12.909 1.00 95.81 271 ARG A N 1
ATOM 2126 C CA . ARG A 1 271 ? -4.478 6.863 -13.561 1.00 95.81 271 ARG A CA 1
ATOM 2127 C C . ARG A 1 271 ? -4.396 7.617 -14.885 1.00 95.81 271 ARG A C 1
ATOM 2129 O O . ARG A 1 271 ? -4.855 7.108 -15.902 1.00 95.81 271 ARG A O 1
ATOM 2136 N N . GLU A 1 272 ? -3.812 8.811 -14.882 1.00 95.62 272 GLU A N 1
ATOM 2137 C CA . GLU A 1 272 ? -3.681 9.656 -16.072 1.00 95.62 272 GLU A CA 1
ATOM 2138 C C . GLU A 1 272 ? -2.840 8.978 -17.151 1.00 95.62 272 GLU A C 1
ATOM 2140 O O . GLU A 1 272 ? -3.242 8.933 -18.314 1.00 95.62 272 GLU A O 1
ATOM 2145 N N . PHE A 1 273 ? -1.705 8.388 -16.768 1.00 95.81 273 PHE A N 1
ATOM 2146 C CA . PHE A 1 273 ? -0.860 7.640 -17.692 1.00 95.81 273 PHE A CA 1
ATOM 2147 C C . PHE A 1 273 ? -1.612 6.447 -18.298 1.00 95.81 273 PHE A C 1
ATOM 2149 O O . PHE A 1 273 ? -1.588 6.234 -19.513 1.00 95.81 273 PHE A O 1
ATOM 2156 N N . ALA A 1 274 ? -2.311 5.681 -17.461 1.00 95.69 274 ALA A N 1
ATOM 2157 C CA . ALA A 1 274 ? -3.077 4.522 -17.886 1.00 95.69 274 ALA A CA 1
ATOM 2158 C C . ALA A 1 274 ? -4.213 4.901 -18.844 1.00 95.69 274 ALA A C 1
ATOM 2160 O O . ALA A 1 274 ? -4.360 4.275 -19.892 1.00 95.69 274 ALA A O 1
ATOM 2161 N N . GLN A 1 275 ? -4.958 5.967 -18.545 1.00 96.19 275 GLN A N 1
ATOM 2162 C CA . GLN A 1 275 ? -6.017 6.487 -19.412 1.00 96.19 275 GLN A CA 1
ATOM 2163 C C . GLN A 1 275 ? -5.468 7.000 -20.745 1.00 96.19 275 GLN A C 1
ATOM 2165 O O . GLN A 1 275 ? -5.987 6.637 -21.799 1.00 96.19 275 GLN A O 1
ATOM 2170 N N . LYS A 1 276 ? -4.384 7.786 -20.710 1.00 97.31 276 LYS A N 1
ATOM 2171 C CA . LYS A 1 276 ? -3.723 8.332 -21.903 1.00 97.31 276 LYS A CA 1
ATOM 2172 C C . LYS A 1 276 ? -3.280 7.239 -22.879 1.00 97.31 276 LYS A C 1
ATOM 2174 O O . LYS A 1 276 ? -3.332 7.442 -24.089 1.00 97.31 276 LYS A O 1
ATOM 2179 N N . HIS A 1 277 ? -2.841 6.091 -22.364 1.00 97.06 277 HIS A N 1
ATOM 2180 C CA . HIS A 1 277 ? -2.229 5.029 -23.166 1.00 97.06 277 HIS A CA 1
ATOM 2181 C C . HIS A 1 277 ? -3.041 3.728 -23.242 1.00 97.06 277 HIS A C 1
ATOM 2183 O O . HIS A 1 277 ? -2.535 2.736 -23.772 1.00 97.06 277 HIS A O 1
ATOM 2189 N N . GLY A 1 278 ? -4.270 3.711 -22.717 1.00 96.69 278 GLY A N 1
ATOM 2190 C CA . GLY A 1 278 ? -5.131 2.526 -22.708 1.00 96.69 278 GLY A CA 1
ATOM 2191 C C . GLY A 1 278 ? -4.527 1.339 -21.950 1.00 96.69 278 GLY A C 1
ATOM 2192 O O . GLY A 1 278 ? -4.606 0.208 -22.423 1.00 96.69 278 GLY A O 1
ATOM 2193 N N . LYS A 1 279 ? -3.873 1.592 -20.811 1.00 96.75 279 LYS A N 1
ATOM 2194 C CA . LYS A 1 279 ? -3.261 0.560 -19.957 1.00 96.75 279 LYS A CA 1
ATOM 2195 C C . LYS A 1 279 ? -4.161 0.246 -18.768 1.00 96.75 279 LYS A C 1
ATOM 2197 O O . LYS A 1 279 ? -4.899 1.111 -18.305 1.00 96.75 279 LYS A O 1
ATOM 2202 N N . PHE A 1 280 ? -4.061 -0.969 -18.239 1.00 96.81 280 PHE A N 1
ATOM 2203 C CA . PHE A 1 280 ? -4.621 -1.277 -16.922 1.00 96.81 280 PHE A CA 1
ATOM 2204 C C . PHE A 1 280 ? -3.595 -1.005 -15.817 1.00 96.81 280 PHE A C 1
ATOM 2206 O O . PHE A 1 280 ? -2.384 -1.033 -16.059 1.00 96.81 280 PHE A O 1
ATOM 2213 N N . VAL A 1 281 ? -4.083 -0.777 -14.598 1.00 96.75 281 VAL A N 1
ATOM 2214 C CA . VAL A 1 281 ? -3.249 -0.608 -13.404 1.00 96.75 281 VAL A CA 1
ATOM 2215 C C . VAL A 1 281 ? -3.604 -1.676 -12.387 1.00 96.75 281 VAL A C 1
ATOM 2217 O O . VAL A 1 281 ? -4.777 -1.910 -12.093 1.00 96.75 281 VAL A O 1
ATOM 2220 N N . ARG A 1 282 ? -2.580 -2.292 -11.810 1.00 95.44 282 ARG A N 1
ATOM 2221 C CA . ARG A 1 282 ? -2.685 -3.024 -10.556 1.00 95.44 282 ARG A CA 1
ATOM 2222 C C . ARG A 1 282 ? -1.762 -2.423 -9.535 1.00 95.44 282 ARG A C 1
ATOM 2224 O O . ARG A 1 282 ? -0.662 -1.984 -9.860 1.00 95.44 282 ARG A O 1
ATOM 2231 N N . ASN A 1 283 ? -2.222 -2.430 -8.302 1.00 94.88 283 ASN A N 1
ATOM 2232 C CA . ASN A 1 283 ? -1.488 -1.851 -7.207 1.00 94.88 283 ASN A CA 1
ATOM 2233 C C . ASN A 1 283 ? -0.761 -2.919 -6.393 1.00 94.88 283 ASN A C 1
ATOM 2235 O O . ASN A 1 283 ? -1.196 -4.065 -6.317 1.00 94.88 283 ASN A O 1
ATOM 2239 N N . VAL A 1 284 ? 0.348 -2.528 -5.784 1.00 92.00 284 VAL A N 1
ATOM 2240 C CA . VAL A 1 284 ? 1.095 -3.327 -4.810 1.00 92.00 284 VAL A CA 1
ATOM 2241 C C . VAL A 1 284 ? 1.456 -2.433 -3.632 1.00 92.00 284 VAL A C 1
ATOM 2243 O O . VAL A 1 284 ? 1.640 -1.231 -3.818 1.00 92.00 284 VAL A O 1
ATOM 2246 N N . GLU A 1 285 ? 1.547 -2.998 -2.425 1.00 86.56 285 GLU A N 1
ATOM 2247 C CA . GLU A 1 285 ? 2.112 -2.287 -1.276 1.00 86.56 285 GLU A CA 1
ATOM 2248 C C . GLU A 1 285 ? 2.882 -3.202 -0.313 1.00 86.56 285 GLU A C 1
ATOM 2250 O O . GLU A 1 285 ? 2.521 -4.365 -0.108 1.00 86.56 285 GLU A O 1
ATOM 2255 N N . TYR A 1 286 ? 3.924 -2.633 0.307 1.00 81.81 286 TYR A N 1
ATOM 2256 C CA . TYR A 1 286 ? 4.683 -3.235 1.404 1.00 81.81 286 TYR A CA 1
ATOM 2257 C C . TYR A 1 286 ? 4.088 -2.819 2.745 1.00 81.81 286 TYR A C 1
ATOM 2259 O O . TYR A 1 286 ? 4.264 -1.681 3.185 1.00 81.81 286 TYR A O 1
ATOM 2267 N N . LEU A 1 287 ? 3.454 -3.753 3.446 1.00 75.50 287 LEU A N 1
ATOM 2268 C CA . LEU A 1 287 ? 2.696 -3.437 4.657 1.00 75.50 287 LEU A CA 1
ATOM 2269 C C . LEU A 1 287 ? 3.174 -4.280 5.830 1.00 75.50 287 LEU A C 1
ATOM 2271 O O . LEU A 1 287 ? 3.451 -5.461 5.667 1.00 75.50 287 LEU A O 1
ATOM 2275 N N . TRP A 1 288 ? 3.307 -3.682 7.013 1.00 72.19 288 TRP A N 1
ATOM 2276 C CA . TRP A 1 288 ? 3.714 -4.401 8.218 1.00 72.19 288 TRP A CA 1
ATOM 2277 C C . TRP A 1 288 ? 2.616 -5.339 8.702 1.00 72.19 288 TRP A C 1
ATOM 2279 O O . TRP A 1 288 ? 1.447 -4.970 8.758 1.00 72.19 288 TRP A O 1
ATOM 2289 N N . GLN A 1 289 ? 3.031 -6.537 9.113 1.00 75.44 289 GLN A N 1
ATOM 2290 C CA . GLN A 1 289 ? 2.148 -7.591 9.598 1.00 75.44 289 GLN A CA 1
ATOM 2291 C C . GLN A 1 289 ? 2.588 -8.032 10.987 1.00 75.44 289 GLN A C 1
ATOM 2293 O O . GLN A 1 289 ? 3.759 -8.351 11.187 1.00 75.44 289 GLN A O 1
ATOM 2298 N N . VAL A 1 290 ? 1.656 -8.079 11.936 1.00 73.50 290 VAL A N 1
ATOM 2299 C CA . VAL A 1 290 ? 1.934 -8.426 13.338 1.00 73.50 290 VAL A CA 1
ATOM 2300 C C . VAL A 1 290 ? 1.191 -9.702 13.705 1.00 73.50 290 VAL A C 1
ATOM 2302 O O . VAL A 1 290 ? 0.028 -9.868 13.337 1.00 73.50 290 VAL A O 1
ATOM 2305 N N . SER A 1 291 ? 1.880 -10.593 14.416 1.00 76.12 291 SER A N 1
ATOM 2306 C CA . SER A 1 291 ? 1.297 -11.816 14.962 1.00 76.12 291 SER A CA 1
ATOM 2307 C C . SER A 1 291 ? 0.235 -11.535 16.032 1.00 76.12 291 SER A C 1
ATOM 2309 O O . SER A 1 291 ? 0.370 -10.619 16.846 1.00 76.12 291 SER A O 1
ATOM 2311 N N . LEU A 1 292 ? -0.816 -12.352 16.057 1.00 75.75 292 LEU A N 1
ATOM 2312 C CA . LEU A 1 292 ? -1.826 -12.360 17.112 1.00 75.75 292 LEU A CA 1
ATOM 2313 C C . LEU A 1 292 ? -1.346 -13.119 18.369 1.00 75.75 292 LEU A C 1
ATOM 2315 O O . LEU A 1 292 ? -1.941 -12.957 19.438 1.00 75.75 292 LEU A O 1
ATOM 2319 N N . TYR A 1 293 ? -0.267 -13.905 18.266 1.00 75.50 293 TYR A N 1
ATOM 2320 C CA . TYR A 1 293 ? 0.332 -14.614 19.396 1.00 75.50 293 TYR A CA 1
ATOM 2321 C C . TYR A 1 293 ? 0.949 -13.652 20.411 1.00 75.50 293 TYR A C 1
ATOM 2323 O O . TYR A 1 293 ? 1.755 -12.778 20.078 1.00 75.50 293 TYR A O 1
ATOM 2331 N N . GLN A 1 294 ? 0.631 -13.848 21.690 1.00 70.88 294 GLN A N 1
ATOM 2332 C CA . GLN A 1 294 ? 1.199 -13.076 22.791 1.00 70.88 294 GLN A CA 1
ATOM 2333 C C . GLN A 1 294 ? 2.351 -13.791 23.506 1.00 70.88 294 GLN A C 1
ATOM 2335 O O . GLN A 1 294 ? 3.187 -13.122 24.106 1.00 70.88 294 GLN A O 1
ATOM 2340 N N . THR A 1 295 ? 2.402 -15.120 23.430 1.00 61.62 295 THR A N 1
ATOM 2341 C CA . THR A 1 295 ? 3.335 -15.985 24.176 1.00 61.62 295 THR A CA 1
ATOM 2342 C C . THR A 1 295 ? 4.654 -16.261 23.455 1.00 61.62 295 THR A C 1
ATOM 2344 O O . THR A 1 295 ? 5.569 -16.826 24.047 1.00 61.62 295 THR A O 1
ATOM 2347 N N . ILE A 1 296 ? 4.793 -15.842 22.196 1.00 60.12 296 ILE A N 1
ATOM 2348 C CA . ILE A 1 296 ? 6.027 -16.046 21.431 1.00 60.12 296 ILE A CA 1
ATOM 2349 C C . ILE A 1 296 ? 6.981 -14.898 21.712 1.00 60.12 296 ILE A C 1
ATOM 2351 O O . ILE A 1 296 ? 6.803 -13.792 21.214 1.00 60.12 296 ILE A O 1
ATOM 2355 N N . GLU A 1 297 ? 8.022 -15.143 22.495 1.00 48.62 297 GLU A N 1
ATOM 2356 C CA . GLU A 1 297 ? 9.079 -14.161 22.707 1.00 48.62 297 GLU A CA 1
ATOM 2357 C C . GLU A 1 297 ? 9.897 -13.985 21.419 1.00 48.62 297 GLU A C 1
ATOM 2359 O O . GLU A 1 297 ? 10.772 -14.781 21.087 1.00 48.62 297 GLU A O 1
ATOM 2364 N N . THR A 1 298 ? 9.624 -12.924 20.657 1.00 50.09 298 THR A N 1
ATOM 2365 C CA . THR A 1 298 ? 10.550 -12.463 19.614 1.00 50.09 298 THR A CA 1
ATOM 2366 C C . THR A 1 298 ? 11.530 -11.465 20.242 1.00 50.09 298 THR A C 1
ATOM 2368 O O . THR A 1 298 ? 11.080 -10.396 20.664 1.00 50.09 298 THR A O 1
ATOM 2371 N N . PRO A 1 299 ? 12.852 -11.714 20.239 1.00 42.28 299 PRO A N 1
ATOM 2372 C CA . PRO A 1 299 ? 13.837 -10.863 20.924 1.00 42.28 299 PRO A CA 1
ATOM 2373 C C . PRO A 1 299 ? 13.907 -9.399 20.451 1.00 42.28 299 PRO A C 1
ATOM 2375 O O . PRO A 1 299 ? 14.578 -8.585 21.076 1.00 42.28 299 PRO A O 1
ATOM 2378 N N . LYS A 1 300 ? 13.278 -9.059 19.316 1.00 45.56 300 LYS A N 1
ATOM 2379 C CA . LYS A 1 300 ? 13.421 -7.761 18.631 1.00 45.56 300 LYS A CA 1
ATOM 2380 C C . LYS A 1 300 ? 12.202 -6.834 18.721 1.00 45.56 300 LYS A C 1
ATOM 2382 O O . LYS A 1 300 ? 12.316 -5.678 18.326 1.00 45.56 300 LYS A O 1
ATOM 2387 N N . LEU A 1 301 ? 11.051 -7.300 19.212 1.00 50.19 301 LEU A N 1
ATOM 2388 C CA . LEU A 1 301 ? 9.825 -6.494 19.298 1.00 50.19 301 LEU A CA 1
ATOM 2389 C C . LEU A 1 301 ? 9.425 -6.299 20.762 1.00 50.19 301 LEU A C 1
ATOM 2391 O O . LEU A 1 301 ? 8.755 -7.144 21.348 1.00 50.19 301 LEU A O 1
ATOM 2395 N N . ASN A 1 302 ? 9.776 -5.138 21.322 1.00 50.09 302 ASN A N 1
ATOM 2396 C CA . ASN A 1 302 ? 9.376 -4.681 22.663 1.00 50.09 302 ASN A CA 1
ATOM 2397 C C . ASN A 1 302 ? 7.884 -4.280 22.740 1.00 50.09 302 ASN A C 1
ATOM 2399 O O . ASN A 1 302 ? 7.517 -3.370 23.485 1.00 50.09 302 ASN A O 1
ATOM 2403 N N . MET A 1 303 ? 7.010 -4.890 21.933 1.00 53.44 303 MET A N 1
ATOM 2404 C CA . MET A 1 303 ? 5.589 -4.549 21.934 1.00 53.44 303 MET A CA 1
ATOM 2405 C C . MET A 1 303 ? 4.898 -5.160 23.148 1.00 53.44 303 MET A C 1
ATOM 2407 O O . MET A 1 303 ? 5.074 -6.335 23.461 1.00 53.44 303 MET A O 1
ATOM 2411 N N . ILE A 1 304 ? 4.058 -4.366 23.812 1.00 57.84 304 ILE A N 1
ATOM 2412 C CA . ILE A 1 304 ? 3.191 -4.849 24.887 1.00 57.84 304 ILE A CA 1
ATOM 2413 C C . ILE A 1 304 ? 2.119 -5.705 24.234 1.00 57.84 304 ILE A C 1
ATOM 2415 O O . ILE A 1 304 ? 1.122 -5.191 23.728 1.00 57.84 304 ILE A O 1
ATOM 2419 N N . ARG A 1 305 ? 2.344 -7.017 24.202 1.00 58.03 305 ARG A N 1
ATOM 2420 C CA . ARG A 1 305 ? 1.484 -7.942 23.463 1.00 58.03 305 ARG A CA 1
ATOM 2421 C C . ARG A 1 305 ? 0.056 -7.987 24.012 1.00 58.03 305 ARG A C 1
ATOM 2423 O O . ARG A 1 305 ? -0.838 -8.312 23.251 1.00 58.03 305 ARG A O 1
ATOM 2430 N N . SER A 1 306 ? -0.197 -7.570 25.262 1.00 59.31 306 SER A N 1
ATOM 2431 C CA . SER A 1 306 ? -1.548 -7.439 25.850 1.00 59.31 306 SER A CA 1
ATOM 2432 C C . SER A 1 306 ? -2.407 -6.308 25.250 1.00 59.31 306 SER A C 1
ATOM 2434 O O . SER A 1 306 ? -3.619 -6.259 25.506 1.00 59.31 306 SER A O 1
ATOM 2436 N N . VAL A 1 307 ? -1.803 -5.429 24.442 1.00 62.53 307 VAL A N 1
ATOM 2437 C CA . VAL A 1 307 ? -2.478 -4.376 23.676 1.00 62.53 307 VAL A CA 1
ATOM 2438 C C . VAL A 1 307 ? -3.030 -4.959 22.370 1.00 62.53 307 VAL A C 1
ATOM 2440 O O . VAL A 1 307 ? -2.321 -5.672 21.659 1.00 62.53 307 VAL A O 1
ATOM 2443 N N . PRO A 1 308 ? -4.285 -4.651 22.014 1.00 62.94 308 PRO A N 1
ATOM 2444 C CA . PRO A 1 308 ? -4.867 -5.058 20.744 1.00 62.94 308 PRO A CA 1
ATOM 2445 C C . PRO A 1 308 ? -4.358 -4.181 19.582 1.00 62.94 308 PRO A C 1
ATOM 2447 O O . PRO A 1 308 ? -5.101 -3.346 19.090 1.00 62.94 308 PRO A O 1
ATOM 2450 N N . TRP A 1 309 ? -3.123 -4.397 19.116 1.00 66.06 309 TRP A N 1
ATOM 2451 C CA . TRP A 1 309 ? -2.497 -3.681 17.979 1.00 66.06 309 TRP A CA 1
ATOM 2452 C C . TRP A 1 309 ? -3.120 -3.977 16.599 1.00 66.06 309 TRP A C 1
ATOM 2454 O O . TRP A 1 309 ? -2.567 -3.619 15.559 1.00 66.06 309 TRP A O 1
ATOM 2464 N N . TYR A 1 310 ? -4.231 -4.716 16.546 1.00 66.88 310 TYR A N 1
ATOM 2465 C CA . TYR A 1 310 ? -4.819 -5.113 15.271 1.00 66.88 310 TYR A CA 1
ATOM 2466 C C . TYR A 1 310 ? -5.390 -3.938 14.457 1.00 66.88 310 TYR A C 1
ATOM 2468 O O . TYR A 1 310 ? -5.261 -4.022 13.239 1.00 66.88 310 TYR A O 1
ATOM 2476 N N . PRO A 1 311 ? -5.960 -2.844 15.018 1.00 69.75 311 PRO A N 1
ATOM 2477 C CA . PRO A 1 311 ? -6.448 -1.730 14.199 1.00 69.75 311 PRO A CA 1
ATOM 2478 C C . PRO A 1 311 ? -5.350 -1.111 13.316 1.00 69.75 311 PRO A C 1
ATOM 2480 O O . PRO A 1 311 ? -5.568 -0.865 12.134 1.00 69.75 311 PRO A O 1
ATOM 2483 N N . GLU A 1 312 ? -4.138 -0.943 13.843 1.00 67.75 312 GLU A N 1
ATOM 2484 C CA . GLU A 1 312 ? -2.988 -0.372 13.130 1.00 67.75 312 GLU A CA 1
ATOM 2485 C C . GLU A 1 312 ? -2.468 -1.286 12.012 1.00 67.75 312 GLU A C 1
ATOM 2487 O O . GLU A 1 312 ? -1.923 -0.823 11.007 1.00 67.75 312 GLU A O 1
ATOM 2492 N N . VAL A 1 313 ? -2.619 -2.596 12.191 1.00 69.50 313 VAL A N 1
ATOM 2493 C CA . VAL A 1 313 ? -2.241 -3.615 11.201 1.00 69.50 313 VAL A CA 1
ATOM 2494 C C . VAL A 1 313 ? -3.307 -3.723 10.112 1.00 69.50 313 VAL A C 1
ATOM 2496 O O . VAL A 1 313 ? -2.988 -3.862 8.934 1.00 69.50 313 VAL A O 1
ATOM 2499 N N . VAL A 1 314 ? -4.581 -3.620 10.495 1.00 73.31 314 VAL A N 1
ATOM 2500 C CA . VAL A 1 314 ? -5.729 -3.628 9.579 1.00 73.31 314 VAL A CA 1
ATOM 2501 C C . VAL A 1 314 ? -5.680 -2.416 8.649 1.00 73.31 314 VAL A C 1
ATOM 2503 O O . VAL A 1 314 ? -5.844 -2.580 7.443 1.00 73.31 314 VAL A O 1
ATOM 2506 N N . ASP A 1 315 ? -5.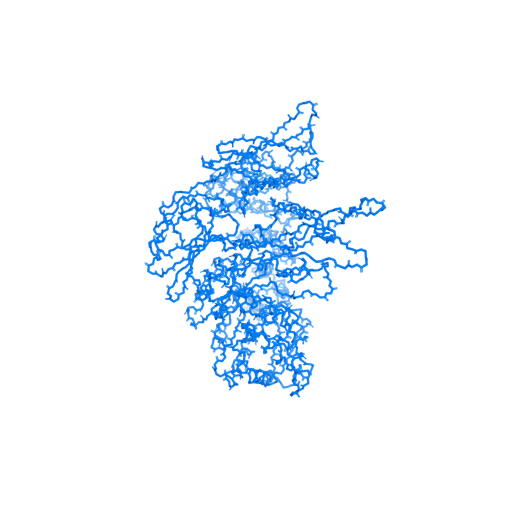419 -1.217 9.177 1.00 75.88 315 ASP A N 1
ATOM 2507 C CA . ASP A 1 315 ? -5.407 0.024 8.387 1.00 75.88 315 ASP A CA 1
ATOM 2508 C C . ASP A 1 315 ? -4.382 -0.010 7.254 1.00 75.88 315 ASP A C 1
ATOM 2510 O O . ASP A 1 315 ? -4.664 0.402 6.131 1.00 75.88 315 ASP A O 1
ATOM 2514 N N . GLN A 1 316 ? -3.231 -0.623 7.512 1.00 76.00 316 GLN A N 1
ATOM 2515 C CA . GLN A 1 316 ? -2.214 -0.842 6.496 1.00 76.00 316 GLN A CA 1
ATOM 2516 C C . GLN A 1 316 ? -2.757 -1.655 5.322 1.00 76.00 316 GLN A C 1
ATOM 2518 O O . GLN A 1 316 ? -2.619 -1.237 4.181 1.00 76.00 316 GLN A O 1
ATOM 2523 N N . VAL A 1 317 ? -3.453 -2.765 5.574 1.00 78.31 317 VAL A N 1
ATOM 2524 C CA . VAL A 1 317 ? -4.082 -3.561 4.505 1.00 78.31 317 VAL A CA 1
ATOM 2525 C C . VAL A 1 317 ? -5.174 -2.780 3.776 1.00 78.31 317 VAL A C 1
ATOM 2527 O O . VAL A 1 317 ? -5.373 -2.983 2.579 1.00 78.31 317 VAL A O 1
ATOM 2530 N N . THR A 1 318 ? -5.842 -1.843 4.449 1.00 79.94 318 THR A N 1
ATOM 2531 C CA . THR A 1 318 ? -6.847 -0.994 3.800 1.00 79.94 318 THR A CA 1
ATOM 2532 C C . THR A 1 318 ? -6.281 0.064 2.856 1.00 79.94 318 THR A C 1
ATOM 2534 O O . THR A 1 318 ? -7.029 0.562 2.011 1.00 79.94 318 THR A O 1
ATOM 2537 N N . GLU A 1 319 ? -4.966 0.323 2.882 1.00 85.56 319 GLU A N 1
ATOM 2538 C CA . GLU A 1 319 ? -4.285 1.087 1.824 1.00 85.56 319 GLU A CA 1
ATOM 2539 C C . GLU A 1 319 ? -4.510 0.466 0.440 1.00 85.56 319 GLU A C 1
ATOM 2541 O O . GLU A 1 319 ? -4.560 1.192 -0.547 1.00 85.56 319 GLU A O 1
ATOM 2546 N N . ALA A 1 320 ? -4.776 -0.844 0.355 1.00 90.88 320 ALA A N 1
ATOM 2547 C CA . ALA A 1 320 ? -5.139 -1.509 -0.894 1.00 90.88 320 ALA A CA 1
ATOM 2548 C C . ALA A 1 320 ? -6.297 -0.815 -1.625 1.00 90.88 320 ALA A C 1
ATOM 2550 O O . ALA A 1 320 ? -6.220 -0.539 -2.825 1.00 90.88 320 ALA A O 1
ATOM 2551 N N . VAL A 1 321 ? -7.367 -0.499 -0.891 1.00 94.12 321 VAL A N 1
ATOM 2552 C CA . VAL A 1 321 ? -8.557 0.145 -1.452 1.00 94.12 321 VAL A CA 1
ATOM 2553 C C . VAL A 1 321 ? -8.264 1.594 -1.823 1.00 94.12 321 VAL A C 1
ATOM 2555 O O . VAL A 1 321 ? -8.698 2.044 -2.883 1.00 94.12 321 VAL A O 1
ATOM 2558 N N . LYS A 1 322 ? -7.489 2.308 -0.998 1.00 92.44 322 LYS A N 1
ATOM 2559 C CA . LYS A 1 322 ? -7.098 3.701 -1.258 1.00 92.44 322 LYS A CA 1
ATOM 2560 C C . LYS A 1 322 ? -6.243 3.800 -2.522 1.00 92.44 322 LYS A C 1
ATOM 2562 O O . LYS A 1 322 ? -6.579 4.553 -3.434 1.00 92.44 322 LYS A O 1
ATOM 2567 N N . SER A 1 323 ? -5.214 2.960 -2.635 1.00 94.31 323 SER A N 1
ATOM 2568 C CA . SER A 1 323 ? -4.348 2.858 -3.811 1.00 94.31 323 SER A CA 1
ATOM 2569 C C . SER A 1 323 ? -5.135 2.550 -5.083 1.00 94.31 323 SER A C 1
ATOM 2571 O O . SER A 1 323 ? -4.970 3.255 -6.081 1.00 94.31 323 SER A O 1
ATOM 2573 N N . MET A 1 324 ? -6.033 1.557 -5.045 1.00 96.69 324 MET A N 1
ATOM 2574 C CA . MET A 1 324 ? -6.905 1.249 -6.184 1.00 96.69 324 MET A CA 1
ATOM 2575 C C . MET A 1 324 ? -7.797 2.439 -6.539 1.00 96.69 324 MET A C 1
ATOM 2577 O O . MET A 1 324 ? -7.881 2.814 -7.710 1.00 96.69 324 MET A O 1
ATOM 2581 N N . ALA A 1 325 ? -8.439 3.054 -5.543 1.00 96.88 325 ALA A N 1
ATOM 2582 C CA . ALA A 1 325 ? -9.312 4.203 -5.731 1.00 96.88 325 ALA A CA 1
ATOM 2583 C C . ALA A 1 325 ? -8.570 5.382 -6.364 1.00 96.88 325 ALA A C 1
ATOM 2585 O O . ALA A 1 325 ? -9.081 5.951 -7.318 1.00 96.88 325 ALA A O 1
ATOM 2586 N N . TRP A 1 326 ? -7.357 5.726 -5.933 1.00 95.81 326 TRP A N 1
ATOM 2587 C CA . TRP A 1 326 ? -6.590 6.815 -6.546 1.00 95.81 326 TRP A CA 1
ATOM 2588 C C . TRP A 1 326 ? -6.099 6.459 -7.953 1.00 95.81 326 TRP A C 1
ATOM 2590 O O . TRP A 1 326 ? -6.280 7.239 -8.888 1.00 95.81 326 TRP A O 1
ATOM 2600 N N . ALA A 1 327 ? -5.550 5.257 -8.140 1.00 96.19 327 ALA A N 1
ATOM 2601 C CA . ALA A 1 327 ? -4.931 4.850 -9.401 1.00 96.19 327 ALA A CA 1
ATOM 2602 C C . ALA A 1 327 ? -5.914 4.404 -10.493 1.00 96.19 327 ALA A C 1
ATOM 2604 O O . ALA A 1 327 ? -5.519 4.231 -11.644 1.00 96.19 327 ALA A O 1
ATOM 2605 N N . GLY A 1 328 ? -7.189 4.209 -10.150 1.00 96.31 328 GLY A N 1
ATOM 2606 C CA . GLY A 1 328 ? -8.129 3.538 -11.048 1.00 96.31 328 GLY A CA 1
ATOM 2607 C C . GLY A 1 328 ? -7.791 2.054 -11.224 1.00 96.31 328 GLY A C 1
ATOM 2608 O O . GLY A 1 328 ? -8.004 1.493 -12.297 1.00 96.31 328 GLY A O 1
ATOM 2609 N N . GLY A 1 329 ? -7.199 1.441 -10.195 1.00 96.06 329 GLY A N 1
ATOM 2610 C CA . GLY A 1 329 ? -6.678 0.079 -10.246 1.00 96.06 329 GLY A CA 1
ATOM 2611 C C . GLY A 1 329 ? -7.781 -0.968 -10.401 1.00 96.06 329 GLY A C 1
ATOM 2612 O O . GLY A 1 329 ? -8.846 -0.850 -9.794 1.00 96.06 329 GLY A O 1
ATOM 2613 N N . GLU A 1 330 ? -7.508 -2.012 -11.186 1.00 96.12 330 GLU A N 1
ATOM 2614 C CA . GLU A 1 330 ? -8.374 -3.195 -11.357 1.00 96.12 330 GLU A CA 1
ATOM 2615 C C . GLU A 1 330 ? -7.966 -4.377 -10.460 1.00 96.12 330 GLU A C 1
ATOM 2617 O O . GLU A 1 330 ? -8.548 -5.460 -10.532 1.00 96.12 330 GLU A O 1
ATOM 2622 N N . GLY A 1 331 ? -6.947 -4.189 -9.622 1.00 95.12 331 GLY A N 1
ATOM 2623 C CA . GLY A 1 331 ? -6.544 -5.170 -8.629 1.00 95.12 331 GLY A CA 1
ATOM 2624 C C . GLY A 1 331 ? -5.404 -4.700 -7.741 1.00 95.12 331 GLY A C 1
ATOM 2625 O O . GLY A 1 331 ? -4.761 -3.686 -8.019 1.00 95.12 331 GLY A O 1
ATOM 2626 N N . PHE A 1 332 ? -5.155 -5.465 -6.684 1.00 95.06 332 PHE A N 1
ATOM 2627 C CA . PHE A 1 332 ? -4.142 -5.197 -5.675 1.00 95.06 332 PHE A CA 1
ATOM 2628 C C . PHE A 1 332 ? -3.425 -6.483 -5.247 1.00 95.06 332 PHE A C 1
ATOM 2630 O O . PHE A 1 332 ? -4.064 -7.526 -5.096 1.00 95.06 332 PHE A O 1
ATOM 2637 N N . SER A 1 333 ? -2.120 -6.395 -4.991 1.00 92.94 333 SER A N 1
ATOM 2638 C CA . SER A 1 333 ? -1.309 -7.486 -4.446 1.00 92.94 333 SER A CA 1
ATOM 2639 C C . SER A 1 333 ? -0.571 -7.042 -3.178 1.00 92.94 333 SER A C 1
ATOM 2641 O O . SER A 1 333 ? 0.233 -6.117 -3.211 1.00 92.94 333 SER A O 1
ATOM 2643 N N . LEU A 1 334 ? -0.816 -7.721 -2.057 1.00 90.94 334 LEU A N 1
ATOM 2644 C CA . LEU A 1 334 ? -0.129 -7.477 -0.786 1.00 90.94 334 LEU A CA 1
ATOM 2645 C C . LEU A 1 334 ? 1.262 -8.127 -0.754 1.00 90.94 334 LEU A C 1
ATOM 2647 O O . LEU A 1 334 ? 1.373 -9.332 -0.985 1.00 90.94 334 LEU A O 1
ATOM 2651 N N . TYR A 1 335 ? 2.291 -7.378 -0.360 1.00 86.19 335 TYR A N 1
ATOM 2652 C CA . TYR A 1 335 ? 3.586 -7.945 0.023 1.00 86.19 335 TYR A CA 1
ATOM 2653 C C . TYR A 1 335 ? 3.703 -8.050 1.564 1.00 86.19 335 TYR A C 1
ATOM 2655 O O . TYR A 1 335 ? 3.507 -7.040 2.244 1.00 86.19 335 TYR A O 1
ATOM 2663 N N . ASP A 1 336 ? 4.036 -9.194 2.186 1.00 82.44 336 ASP A N 1
ATOM 2664 C CA . ASP A 1 336 ? 4.425 -10.515 1.632 1.00 82.44 336 ASP A CA 1
ATOM 2665 C C . ASP A 1 336 ? 3.482 -11.651 2.091 1.00 82.44 336 ASP A C 1
ATOM 2667 O O . ASP A 1 336 ? 2.775 -11.545 3.094 1.00 82.44 336 ASP A O 1
ATOM 2671 N N . GLY A 1 337 ? 3.511 -12.779 1.385 1.00 85.25 337 GLY A N 1
ATOM 2672 C CA . GLY A 1 337 ? 2.819 -14.035 1.684 1.00 85.25 337 GLY A CA 1
ATOM 2673 C C . GLY A 1 337 ? 3.736 -15.255 1.688 1.00 85.25 337 GLY A C 1
ATOM 2674 O O . GLY A 1 337 ? 3.332 -16.347 1.279 1.00 85.25 337 GLY A O 1
ATOM 2675 N N . ARG A 1 338 ? 4.983 -15.089 2.133 1.00 84.50 338 ARG A N 1
ATOM 2676 C CA . ARG A 1 338 ? 5.936 -16.193 2.273 1.00 84.50 338 ARG A CA 1
ATOM 2677 C C . ARG A 1 338 ? 5.499 -17.200 3.335 1.00 84.50 338 ARG A C 1
ATOM 2679 O O . ARG A 1 338 ? 5.400 -16.867 4.511 1.00 84.50 338 ARG A O 1
ATOM 2686 N N . PHE A 1 339 ? 5.312 -18.455 2.948 1.00 82.19 339 PHE A N 1
ATOM 2687 C CA . PHE A 1 339 ? 4.866 -19.472 3.897 1.00 82.19 339 PHE A CA 1
ATOM 2688 C C . PHE A 1 339 ? 5.988 -19.860 4.890 1.00 82.19 339 PHE A C 1
ATOM 2690 O O . PHE A 1 339 ? 7.134 -20.031 4.456 1.00 82.19 339 PHE A O 1
ATOM 2697 N N . PRO A 1 340 ? 5.713 -19.964 6.206 1.00 71.00 340 PRO A N 1
ATOM 2698 C CA . PRO A 1 340 ? 6.731 -20.276 7.211 1.00 71.00 340 PRO A CA 1
ATOM 2699 C C . PRO A 1 340 ? 7.344 -21.670 7.021 1.00 71.00 340 PRO A C 1
ATOM 2701 O O . PRO A 1 340 ? 6.661 -22.601 6.605 1.00 71.00 340 PRO A O 1
ATOM 2704 N N . GLY A 1 341 ? 8.625 -21.834 7.380 1.00 55.09 341 GLY A N 1
ATOM 2705 C CA . GLY A 1 341 ? 9.277 -23.151 7.336 1.00 55.09 341 GLY A CA 1
ATOM 2706 C C . GLY A 1 341 ? 10.712 -23.266 7.868 1.00 55.09 341 GLY A C 1
ATOM 2707 O O . GLY A 1 341 ? 11.382 -24.232 7.522 1.00 55.09 341 GLY A O 1
ATOM 2708 N N . GLY A 1 342 ? 11.233 -22.335 8.683 1.00 54.12 342 GLY A N 1
ATOM 2709 C CA . GLY A 1 342 ? 12.616 -22.514 9.169 1.00 54.12 342 GLY A CA 1
ATOM 2710 C C . GLY A 1 342 ? 13.161 -21.564 10.235 1.00 54.12 342 GLY A C 1
ATOM 2711 O O . GLY A 1 342 ? 14.079 -21.959 10.944 1.00 54.12 342 GLY A O 1
ATOM 2712 N N . ASP A 1 343 ? 12.615 -20.353 10.405 1.00 58.19 343 ASP A N 1
ATOM 2713 C CA . ASP A 1 343 ? 13.076 -19.416 11.446 1.00 58.19 343 ASP A CA 1
ATOM 2714 C C . ASP A 1 343 ? 11.943 -18.492 11.924 1.00 58.19 343 ASP A C 1
ATOM 2716 O O . ASP A 1 343 ? 11.543 -17.545 11.241 1.00 58.19 343 ASP A O 1
ATOM 2720 N N . PHE A 1 344 ? 11.421 -18.772 13.121 1.00 57.91 344 PHE A N 1
ATOM 2721 C CA . PHE A 1 344 ? 10.310 -18.032 13.725 1.00 57.91 344 PHE A CA 1
ATOM 2722 C C . PHE A 1 344 ? 10.691 -16.601 14.133 1.00 57.91 344 PHE A C 1
ATOM 2724 O O . PHE A 1 344 ? 9.822 -15.733 14.203 1.00 57.91 344 PHE A O 1
ATOM 2731 N N . THR A 1 345 ? 11.980 -16.316 14.356 1.00 55.50 345 THR A N 1
ATOM 2732 C CA . THR A 1 345 ? 12.443 -14.985 14.785 1.00 55.50 345 THR A CA 1
ATOM 2733 C C . THR A 1 345 ? 12.357 -13.942 13.674 1.00 55.50 345 THR A C 1
ATOM 2735 O O . THR A 1 345 ? 12.413 -12.739 13.943 1.00 55.50 345 THR A O 1
ATOM 2738 N N . GLN A 1 346 ? 12.191 -14.391 12.427 1.00 55.78 346 GLN A N 1
ATOM 2739 C CA . GLN A 1 346 ? 12.135 -13.526 11.257 1.00 55.78 346 GLN A CA 1
ATOM 2740 C C . GLN A 1 346 ? 10.718 -13.350 10.695 1.00 55.78 346 GLN A C 1
ATOM 2742 O O . GLN A 1 346 ? 10.510 -12.469 9.869 1.00 55.78 346 GLN A O 1
ATOM 2747 N N . LEU A 1 347 ? 9.712 -14.100 11.156 1.00 58.59 347 LEU A N 1
ATOM 2748 C CA . LEU A 1 347 ? 8.350 -14.031 10.596 1.00 58.59 347 LEU A CA 1
ATOM 2749 C C . LEU A 1 347 ? 7.660 -12.679 10.813 1.00 58.59 347 LEU A C 1
ATOM 2751 O O . LEU A 1 347 ? 6.994 -12.174 9.907 1.00 58.59 347 LEU A O 1
ATOM 2755 N N . ASP A 1 348 ? 7.865 -12.055 11.973 1.00 58.91 348 ASP A N 1
ATOM 2756 C CA . ASP A 1 348 ? 7.401 -10.682 12.209 1.00 58.91 348 ASP A CA 1
ATOM 2757 C C . ASP A 1 348 ? 8.297 -9.638 11.517 1.00 58.91 348 ASP A C 1
ATOM 2759 O O . ASP A 1 348 ? 7.833 -8.556 11.162 1.00 58.91 348 ASP A O 1
ATOM 2763 N N . ALA A 1 349 ? 9.564 -9.967 11.240 1.00 58.47 349 ALA A N 1
ATOM 2764 C CA . ALA A 1 349 ? 10.460 -9.103 10.468 1.00 58.47 349 ALA A CA 1
ATOM 2765 C C . ALA A 1 349 ? 10.129 -9.104 8.964 1.00 58.47 349 ALA A C 1
ATOM 2767 O O . ALA A 1 349 ? 10.309 -8.087 8.293 1.00 58.47 349 ALA A O 1
ATOM 2768 N N . TYR A 1 350 ? 9.624 -10.222 8.437 1.00 59.56 350 TYR A N 1
ATOM 2769 C CA . TYR A 1 350 ? 9.339 -10.409 7.015 1.00 59.56 350 TYR A CA 1
ATOM 2770 C C . TYR A 1 350 ? 7.982 -9.880 6.561 1.00 59.56 350 TYR A C 1
ATOM 2772 O O . TYR A 1 350 ? 7.698 -9.938 5.368 1.00 59.56 350 TYR A O 1
ATOM 2780 N N . LYS A 1 351 ? 7.165 -9.327 7.469 1.00 74.56 351 LYS A N 1
ATOM 2781 C CA . LYS A 1 351 ? 5.874 -8.717 7.113 1.00 74.56 351 LYS A CA 1
ATOM 2782 C C . LYS A 1 351 ? 4.968 -9.674 6.315 1.00 74.56 351 LYS A C 1
ATOM 2784 O O . LYS A 1 351 ? 4.358 -9.293 5.319 1.00 74.56 351 LYS A O 1
ATOM 2789 N N . CYS A 1 352 ? 4.913 -10.932 6.748 1.00 80.94 352 CYS A N 1
ATOM 2790 C CA . CYS A 1 352 ? 4.149 -11.985 6.083 1.00 80.94 352 CYS A CA 1
ATOM 2791 C C . CYS A 1 352 ? 2.684 -12.025 6.548 1.00 80.94 352 CYS A C 1
ATOM 2793 O O . CYS A 1 352 ? 2.425 -11.769 7.719 1.00 80.94 352 CYS A O 1
ATOM 2795 N N . LEU A 1 353 ? 1.745 -12.389 5.664 1.00 85.44 353 LEU A N 1
ATOM 2796 C CA . LEU A 1 353 ? 0.321 -12.609 5.967 1.00 85.44 353 LEU A CA 1
ATOM 2797 C C . LEU A 1 353 ? 0.011 -13.871 6.799 1.00 85.44 353 LEU A C 1
ATOM 2799 O O . LEU A 1 353 ? -1.097 -13.990 7.326 1.00 85.44 353 LEU A O 1
ATOM 2803 N N . PHE A 1 354 ? 0.964 -14.797 6.920 1.00 86.00 354 PHE A N 1
ATOM 2804 C CA . PHE A 1 354 ? 0.831 -16.031 7.695 1.00 86.00 354 PHE A CA 1
ATOM 2805 C C . PHE A 1 354 ? 1.456 -15.896 9.090 1.00 86.00 354 PHE A C 1
ATOM 2807 O O . PHE A 1 354 ? 2.502 -15.265 9.274 1.00 86.00 354 PHE A O 1
ATOM 2814 N N . GLU A 1 355 ? 0.809 -16.515 10.070 1.00 83.56 355 GLU A N 1
ATOM 2815 C CA . GLU A 1 355 ? 1.381 -16.869 11.365 1.00 83.56 355 GLU A CA 1
ATOM 2816 C C . GLU A 1 355 ? 2.385 -18.017 11.201 1.00 83.56 355 GLU A C 1
ATOM 2818 O O . GLU A 1 355 ? 2.425 -18.684 10.168 1.00 83.56 355 GLU A O 1
ATOM 2823 N N . TYR A 1 356 ? 3.212 -18.265 12.219 1.00 79.38 356 TYR A N 1
ATOM 2824 C CA . TYR A 1 356 ? 4.236 -19.320 12.166 1.00 79.38 356 TYR A CA 1
ATOM 2825 C C . TYR A 1 356 ? 3.666 -20.736 12.028 1.00 79.38 356 TYR A C 1
ATOM 2827 O O . TYR A 1 356 ? 4.372 -21.621 11.554 1.00 79.38 356 TYR A O 1
ATOM 2835 N N . ASP A 1 357 ? 2.417 -20.942 12.446 1.00 80.06 357 ASP A N 1
ATOM 2836 C CA . ASP A 1 357 ? 1.687 -22.205 12.348 1.00 80.06 357 ASP A CA 1
ATOM 2837 C C . ASP A 1 357 ? 0.907 -22.341 11.027 1.00 80.06 357 ASP A C 1
ATOM 2839 O O . ASP A 1 357 ? 0.144 -23.286 10.853 1.00 80.06 357 ASP A O 1
ATOM 2843 N N . GLY A 1 358 ? 1.076 -21.386 10.104 1.00 83.81 358 GLY A N 1
ATOM 2844 C CA . GLY A 1 358 ? 0.385 -21.351 8.817 1.00 83.81 358 GLY A CA 1
ATOM 2845 C C . GLY A 1 358 ? -1.017 -20.735 8.865 1.00 83.81 358 GLY A C 1
ATOM 2846 O O . GLY A 1 358 ? -1.624 -20.545 7.810 1.00 83.81 358 GLY A O 1
ATOM 2847 N N . SER A 1 359 ? -1.544 -20.368 10.039 1.00 87.31 359 SER A N 1
ATOM 2848 C CA . SER A 1 359 ? -2.821 -19.648 10.123 1.00 87.31 359 SER A CA 1
ATOM 2849 C C . SER A 1 359 ? -2.702 -18.213 9.578 1.00 87.31 359 SER A C 1
ATOM 2851 O O . SER A 1 359 ? -1.609 -17.681 9.389 1.00 87.31 359 SER A O 1
ATOM 2853 N N . LEU A 1 360 ? -3.826 -17.566 9.248 1.00 89.06 360 LEU A N 1
ATOM 2854 C CA . LEU A 1 360 ? -3.804 -16.187 8.747 1.00 89.06 360 LEU A CA 1
ATOM 2855 C C . LEU A 1 360 ? -3.665 -15.187 9.899 1.00 89.06 360 LEU A C 1
ATOM 2857 O O . LEU A 1 360 ? -4.433 -15.230 10.862 1.00 89.06 360 LEU A O 1
ATOM 2861 N N . LYS A 1 361 ? -2.768 -14.211 9.730 1.00 86.44 361 LYS A N 1
ATOM 2862 C CA . LYS A 1 361 ? -2.741 -13.001 10.560 1.00 86.44 361 LYS A CA 1
ATOM 2863 C C . LYS A 1 361 ? -4.010 -12.163 10.334 1.00 86.44 361 LYS A C 1
ATOM 2865 O O . LYS A 1 361 ? -4.664 -12.304 9.293 1.00 86.44 361 LYS A O 1
ATOM 2870 N N . PRO A 1 362 ? -4.348 -11.222 11.241 1.00 85.06 362 PRO A N 1
ATOM 2871 C CA . PRO A 1 362 ? -5.499 -10.325 11.068 1.00 85.06 362 PRO A CA 1
ATOM 2872 C C . PRO A 1 362 ? -5.545 -9.616 9.712 1.00 85.06 362 PRO A C 1
ATOM 2874 O O . PRO A 1 362 ? -6.606 -9.456 9.120 1.00 85.06 362 PRO A O 1
ATOM 2877 N N . SER A 1 363 ? -4.391 -9.248 9.177 1.00 84.94 363 SER A N 1
ATOM 2878 C CA . SER A 1 363 ? -4.246 -8.686 7.840 1.00 84.94 363 SER A CA 1
ATOM 2879 C C . SER A 1 363 ? -4.608 -9.636 6.705 1.00 84.94 363 SER A C 1
ATOM 2881 O O . SER A 1 363 ? -5.280 -9.222 5.765 1.00 84.94 363 SER A O 1
ATOM 2883 N N . GLY A 1 364 ? -4.202 -10.905 6.793 1.00 89.56 364 GLY A N 1
ATOM 2884 C CA . GLY A 1 364 ? -4.605 -11.947 5.851 1.00 89.56 364 GLY A CA 1
ATOM 2885 C C . GLY A 1 364 ? -6.119 -12.160 5.867 1.00 89.56 364 GLY A C 1
ATOM 2886 O O . GLY A 1 364 ? -6.734 -12.308 4.812 1.00 89.56 364 GLY A O 1
ATOM 2887 N N . VAL A 1 365 ? -6.741 -12.078 7.050 1.00 91.00 365 VAL A N 1
ATOM 2888 C CA . VAL A 1 365 ? -8.205 -12.102 7.201 1.00 91.00 365 VAL A CA 1
ATOM 2889 C C . VAL A 1 365 ? -8.861 -10.893 6.537 1.00 91.00 365 VAL A C 1
ATOM 2891 O O . VAL A 1 365 ? -9.803 -11.071 5.770 1.00 91.00 365 VAL A O 1
ATOM 2894 N N . VAL A 1 366 ? -8.365 -9.675 6.771 1.00 90.50 366 VAL A N 1
ATOM 2895 C CA . VAL A 1 366 ? -8.902 -8.457 6.134 1.00 90.50 366 VAL A CA 1
ATOM 2896 C C . VAL A 1 366 ? -8.740 -8.512 4.617 1.00 90.50 366 VAL A C 1
ATOM 2898 O O . VAL A 1 366 ? -9.678 -8.189 3.892 1.00 90.50 366 VAL A O 1
ATOM 2901 N N . LEU A 1 367 ? -7.590 -8.975 4.119 1.00 92.75 367 LEU A N 1
ATOM 2902 C CA . LEU A 1 367 ? -7.363 -9.177 2.690 1.00 92.75 367 LEU A CA 1
ATOM 2903 C C . LEU A 1 367 ? -8.366 -10.171 2.102 1.00 92.75 367 LEU A C 1
ATOM 2905 O O . LEU A 1 367 ? -8.952 -9.894 1.060 1.00 92.75 367 LEU A O 1
ATOM 2909 N N . ALA A 1 368 ? -8.616 -11.289 2.785 1.00 94.19 368 ALA A N 1
ATOM 2910 C CA . ALA A 1 368 ? -9.629 -12.256 2.383 1.00 94.19 368 ALA A CA 1
ATOM 2911 C C . ALA A 1 368 ? -11.044 -11.651 2.393 1.00 94.19 368 ALA A C 1
ATOM 2913 O O . ALA A 1 368 ? -11.822 -11.878 1.467 1.00 94.19 368 ALA A O 1
ATOM 2914 N N . VAL A 1 369 ? -11.390 -10.839 3.394 1.00 93.62 369 VAL A N 1
ATOM 2915 C CA . VAL A 1 369 ? -12.678 -10.129 3.460 1.00 93.62 369 VAL A CA 1
ATOM 2916 C C . VAL A 1 369 ? -12.835 -9.162 2.288 1.00 93.62 369 VAL A C 1
ATOM 2918 O O . VAL A 1 369 ? -13.861 -9.203 1.609 1.00 93.62 369 VAL A O 1
ATOM 2921 N N . MET A 1 370 ? -11.819 -8.341 2.003 1.00 93.75 370 MET A N 1
ATOM 2922 C CA . MET A 1 370 ? -11.810 -7.449 0.839 1.00 93.75 370 MET A CA 1
ATOM 2923 C C . MET A 1 370 ? -11.934 -8.240 -0.459 1.00 93.75 370 MET A C 1
ATOM 2925 O O . MET A 1 370 ? -12.775 -7.909 -1.290 1.00 93.75 370 MET A O 1
ATOM 2929 N N . ALA A 1 371 ? -11.170 -9.326 -0.601 1.00 94.38 371 ALA A N 1
ATOM 2930 C CA . ALA A 1 371 ? -11.245 -10.205 -1.758 1.00 94.38 371 ALA A CA 1
ATOM 2931 C C . ALA A 1 371 ? -12.659 -10.756 -1.954 1.00 94.38 371 ALA A C 1
ATOM 2933 O O . ALA A 1 371 ? -13.115 -10.841 -3.078 1.00 94.38 371 ALA A O 1
ATOM 2934 N N . ASN A 1 372 ? -13.390 -11.076 -0.887 1.00 93.69 372 ASN A N 1
ATOM 2935 C CA . ASN A 1 372 ? -14.764 -11.565 -0.989 1.00 93.69 372 ASN A CA 1
ATOM 2936 C C . ASN A 1 372 ? -15.788 -10.464 -1.307 1.00 93.69 372 ASN A C 1
ATOM 2938 O O . ASN A 1 372 ? -16.696 -10.676 -2.112 1.00 93.69 372 ASN A O 1
ATOM 2942 N N . LEU A 1 373 ? -15.683 -9.303 -0.656 1.00 94.19 373 LEU A N 1
ATOM 2943 C CA . LEU A 1 373 ? -16.663 -8.220 -0.790 1.00 94.19 373 LEU A CA 1
ATOM 2944 C C . LEU A 1 373 ? -16.480 -7.416 -2.082 1.00 94.19 373 LEU A C 1
ATOM 2946 O O . LEU A 1 373 ? -17.466 -6.977 -2.676 1.00 94.19 373 LEU A O 1
ATOM 2950 N N . LEU A 1 374 ? -15.231 -7.239 -2.510 1.00 95.50 374 LEU A N 1
ATOM 2951 C CA . LEU A 1 374 ? -14.818 -6.306 -3.556 1.00 95.50 374 LEU A CA 1
ATOM 2952 C C . LEU A 1 374 ? -14.225 -7.013 -4.790 1.00 95.50 374 LEU A C 1
ATOM 2954 O O . LEU A 1 374 ? -13.574 -6.377 -5.616 1.00 95.50 374 LEU A O 1
ATOM 2958 N N . ASP A 1 375 ? -14.459 -8.317 -4.964 1.00 95.75 375 ASP A N 1
ATOM 2959 C CA . ASP A 1 375 ? -14.046 -9.019 -6.185 1.00 95.75 375 ASP A CA 1
ATOM 2960 C C . ASP A 1 375 ? -14.748 -8.473 -7.439 1.00 95.75 375 ASP A C 1
ATOM 2962 O O . ASP A 1 375 ? -15.968 -8.262 -7.464 1.00 95.75 375 ASP A O 1
ATOM 2966 N N . GLY A 1 376 ? -13.970 -8.279 -8.502 1.00 95.62 376 GLY A N 1
ATOM 2967 C CA . GLY A 1 376 ? -14.423 -7.738 -9.781 1.00 95.62 376 GLY A CA 1
ATOM 2968 C C . GLY A 1 376 ? -14.646 -6.223 -9.786 1.00 95.62 376 GLY A C 1
ATOM 2969 O O . GLY A 1 376 ? -15.188 -5.700 -10.761 1.00 95.62 376 GLY A O 1
ATOM 2970 N N . PHE A 1 377 ? -14.260 -5.521 -8.719 1.00 97.38 377 PHE A N 1
ATOM 2971 C CA . PHE A 1 377 ? -14.325 -4.066 -8.652 1.00 97.38 377 PHE A CA 1
ATOM 2972 C C . PHE A 1 377 ? -13.034 -3.413 -9.152 1.00 97.38 377 PHE A C 1
ATOM 2974 O O . PHE A 1 377 ? -11.940 -3.958 -9.004 1.00 97.38 377 PHE A O 1
ATOM 2981 N N . ARG A 1 378 ? -13.169 -2.199 -9.689 1.00 96.94 378 ARG A N 1
ATOM 2982 C CA . ARG A 1 378 ? -12.066 -1.271 -9.951 1.00 96.94 378 ARG A CA 1
ATOM 2983 C C . ARG A 1 378 ? -12.238 0.006 -9.138 1.00 96.94 378 ARG A C 1
ATOM 2985 O O . ARG A 1 378 ? -13.365 0.390 -8.820 1.00 96.94 378 ARG A O 1
ATOM 2992 N N . GLY A 1 379 ? -11.139 0.686 -8.844 1.00 97.44 379 GLY A N 1
ATOM 2993 C CA . GLY A 1 379 ? -11.187 1.986 -8.180 1.00 97.44 379 GLY A CA 1
ATOM 2994 C C . GLY A 1 379 ? -11.754 3.085 -9.080 1.00 97.44 379 GLY A C 1
ATOM 2995 O O . GLY A 1 379 ? -11.417 3.167 -10.260 1.00 97.44 379 GLY A O 1
ATOM 2996 N N . MET A 1 380 ? -12.600 3.947 -8.516 1.00 96.44 380 MET A N 1
ATOM 2997 C CA . MET A 1 380 ? -13.205 5.084 -9.220 1.00 96.44 380 MET A CA 1
ATOM 2998 C C . MET A 1 380 ? -12.698 6.427 -8.706 1.00 96.44 380 MET A C 1
ATOM 3000 O O . MET A 1 380 ? -12.469 7.332 -9.509 1.00 96.44 380 MET A O 1
ATOM 3004 N N . GLY A 1 381 ? -12.395 6.548 -7.415 1.00 95.19 381 GLY A N 1
ATOM 3005 C CA . GLY A 1 381 ? -11.815 7.761 -6.836 1.00 95.19 381 GLY A CA 1
ATOM 3006 C C . GLY A 1 381 ? -12.093 7.890 -5.344 1.00 95.19 381 GLY A C 1
ATOM 3007 O O . GLY A 1 381 ? -12.643 6.979 -4.730 1.00 95.19 381 GLY A O 1
ATOM 3008 N N . GLN A 1 382 ? -11.738 9.044 -4.780 1.00 94.94 382 GLN A N 1
ATOM 3009 C CA . GLN A 1 382 ? -12.050 9.423 -3.400 1.00 94.94 382 GLN A CA 1
ATOM 3010 C C . GLN A 1 382 ? -12.965 10.662 -3.401 1.00 94.94 382 GLN A C 1
ATOM 3012 O O . GLN A 1 382 ? -12.477 11.784 -3.253 1.00 94.94 382 GLN A O 1
ATOM 3017 N N . PRO A 1 383 ? -14.273 10.513 -3.679 1.00 94.38 383 PRO A N 1
ATOM 3018 C CA . PRO A 1 383 ? -15.194 11.645 -3.690 1.00 94.38 383 PRO A CA 1
ATOM 3019 C C . PRO A 1 383 ? -15.425 12.204 -2.280 1.00 94.38 383 PRO A C 1
ATOM 3021 O O . PRO A 1 383 ? -15.598 11.460 -1.315 1.00 94.38 383 PRO A O 1
ATOM 3024 N N . VAL A 1 384 ? -15.542 13.528 -2.176 1.00 93.50 384 VAL A N 1
ATOM 3025 C CA . VAL A 1 384 ? -15.996 14.193 -0.947 1.00 93.50 384 VAL A CA 1
ATOM 3026 C C . VAL A 1 384 ? -17.525 14.138 -0.898 1.00 93.50 384 VAL A C 1
ATOM 3028 O O . VAL A 1 384 ? -18.203 14.986 -1.471 1.00 93.50 384 VAL A O 1
ATOM 3031 N N . ILE A 1 385 ? -18.072 13.102 -0.257 1.00 94.94 385 ILE A N 1
ATOM 3032 C CA . ILE A 1 385 ? -19.529 12.914 -0.090 1.00 94.94 385 ILE A CA 1
ATOM 3033 C C . ILE A 1 385 ? -20.017 13.541 1.221 1.00 94.94 385 ILE A C 1
ATOM 3035 O O . ILE A 1 385 ? -21.069 14.173 1.258 1.00 94.94 385 ILE A O 1
ATOM 3039 N N . ASN A 1 386 ? -19.245 13.373 2.294 1.00 93.94 386 ASN A N 1
ATOM 3040 C CA . ASN A 1 386 ? -19.498 13.949 3.609 1.00 93.94 386 ASN A CA 1
ATOM 3041 C C . ASN A 1 386 ? -18.169 14.518 4.142 1.00 93.94 386 ASN A C 1
ATOM 3043 O O . ASN A 1 386 ? -17.173 13.799 4.119 1.00 93.94 386 ASN A O 1
ATOM 3047 N N . PRO A 1 387 ? -18.115 15.778 4.609 1.00 89.00 387 PRO A N 1
ATOM 3048 C CA . PRO A 1 387 ? -16.856 16.459 4.930 1.00 89.00 387 PRO A CA 1
ATOM 3049 C C . PRO A 1 387 ? -16.090 15.873 6.126 1.00 89.00 387 PRO A C 1
ATOM 3051 O O . PRO A 1 387 ? -14.938 16.239 6.339 1.00 89.00 387 PRO A O 1
ATOM 3054 N N . VAL A 1 388 ? -16.711 15.004 6.931 1.00 90.94 388 VAL A N 1
ATOM 3055 C CA . VAL A 1 388 ? -16.042 14.336 8.062 1.00 90.94 388 VAL A CA 1
ATOM 3056 C C . VAL A 1 388 ? -15.698 12.871 7.779 1.00 90.94 388 VAL A C 1
ATOM 3058 O O . VAL A 1 388 ? -15.239 12.168 8.678 1.00 90.94 388 VAL A O 1
ATOM 3061 N N . LEU A 1 389 ? -15.899 12.404 6.545 1.00 93.38 389 LEU A N 1
ATOM 3062 C CA . LEU A 1 389 ? -15.596 11.044 6.113 1.00 93.38 389 LEU A CA 1
ATOM 3063 C C . LEU A 1 389 ? -14.615 11.043 4.943 1.00 93.38 389 LEU A C 1
ATOM 3065 O O . LEU A 1 389 ? -14.771 11.797 3.986 1.00 93.38 389 LEU A O 1
ATOM 3069 N N . ASP A 1 390 ? -13.687 10.094 4.970 1.00 92.94 390 ASP A N 1
ATOM 3070 C CA . ASP A 1 390 ? -12.964 9.664 3.782 1.00 92.94 390 ASP A CA 1
ATOM 3071 C C . ASP A 1 390 ? -13.763 8.550 3.109 1.00 92.94 390 ASP A C 1
ATOM 3073 O O . ASP A 1 390 ? -14.044 7.514 3.717 1.00 92.94 390 ASP A O 1
ATOM 3077 N N . THR A 1 391 ? -14.166 8.773 1.856 1.00 96.38 391 THR A N 1
ATOM 3078 C CA . THR A 1 391 ? -14.938 7.797 1.079 1.00 96.38 391 THR A CA 1
ATOM 3079 C C . THR A 1 391 ? -14.196 7.413 -0.188 1.00 96.38 391 THR A C 1
ATOM 3081 O O . THR A 1 391 ? -13.885 8.269 -1.009 1.00 96.38 391 THR A O 1
ATOM 3084 N N . PHE A 1 392 ? -13.960 6.117 -0.363 1.00 97.25 392 PHE A N 1
ATOM 3085 C CA . PHE A 1 392 ? -13.334 5.529 -1.541 1.00 97.25 392 PHE A CA 1
ATOM 3086 C C . PHE A 1 392 ? -14.390 4.781 -2.347 1.00 97.25 392 PHE A C 1
ATOM 3088 O O . PHE A 1 392 ? -15.059 3.878 -1.841 1.00 97.25 392 PHE A O 1
ATOM 3095 N N . GLU A 1 393 ? -14.556 5.178 -3.602 1.00 97.94 393 GLU A N 1
ATOM 3096 C CA . GLU A 1 393 ? -15.557 4.625 -4.503 1.00 97.94 393 GLU A CA 1
ATOM 3097 C C . GLU A 1 393 ? -14.939 3.548 -5.390 1.00 97.94 393 GLU A C 1
ATOM 3099 O O . GLU A 1 393 ? -13.889 3.753 -6.011 1.00 97.94 393 GLU A O 1
ATOM 3104 N N . LEU A 1 394 ? -15.619 2.406 -5.466 1.00 98.25 394 LEU A N 1
ATOM 3105 C CA . LEU A 1 394 ? -15.290 1.314 -6.364 1.00 98.25 394 LEU A CA 1
ATOM 3106 C C . LEU A 1 394 ? -16.526 0.893 -7.152 1.00 98.25 394 LEU A C 1
ATOM 3108 O O . LEU A 1 394 ? -17.645 0.862 -6.635 1.00 98.25 394 LEU A O 1
ATOM 3112 N N . GLU A 1 395 ? -16.309 0.473 -8.393 1.00 97.06 395 GLU A N 1
ATOM 3113 C CA . GLU A 1 395 ? -17.375 -0.021 -9.259 1.00 97.06 395 GLU A CA 1
ATOM 3114 C C . GLU A 1 395 ? -17.026 -1.363 -9.894 1.00 97.06 395 GLU A C 1
ATOM 3116 O O . GLU A 1 395 ? -15.902 -1.593 -10.336 1.00 97.06 395 GLU A O 1
ATOM 3121 N N . GLY A 1 396 ? -18.032 -2.229 -9.979 1.00 95.25 396 GLY A N 1
ATOM 3122 C CA . GLY A 1 396 ? -18.039 -3.404 -10.839 1.00 95.25 396 GLY A CA 1
ATOM 3123 C C . GLY A 1 396 ? -19.099 -3.274 -11.943 1.00 95.25 396 GLY A C 1
ATOM 3124 O O . GLY A 1 396 ? -19.812 -2.266 -12.018 1.00 95.25 396 GLY A O 1
ATOM 3125 N N . PRO A 1 397 ? -19.270 -4.307 -12.789 1.00 91.12 397 PRO A N 1
ATOM 3126 C CA . PRO A 1 397 ? -20.202 -4.260 -13.920 1.00 91.12 397 PRO A CA 1
ATOM 3127 C C . PRO A 1 397 ? -21.660 -3.953 -13.537 1.00 91.12 397 PRO A C 1
ATOM 3129 O O . PRO A 1 397 ? -22.336 -3.210 -14.239 1.00 91.12 397 PRO A O 1
ATOM 3132 N N . ALA A 1 398 ? -22.137 -4.496 -12.411 1.00 95.44 398 ALA A N 1
ATOM 3133 C CA . ALA A 1 398 ? -23.531 -4.374 -11.959 1.00 95.44 398 ALA A CA 1
ATOM 3134 C C . ALA A 1 398 ? -23.673 -3.930 -10.490 1.00 95.44 398 ALA A C 1
ATOM 3136 O O . ALA A 1 398 ? -24.767 -3.941 -9.929 1.00 95.44 398 ALA A O 1
ATOM 3137 N N . ARG A 1 399 ? -22.567 -3.573 -9.829 1.00 97.25 399 ARG A N 1
ATOM 3138 C CA . ARG A 1 399 ? -22.525 -3.274 -8.390 1.00 97.25 399 ARG A CA 1
ATOM 3139 C C . ARG A 1 399 ? -21.611 -2.086 -8.114 1.00 97.25 399 ARG A C 1
ATOM 3141 O O . ARG A 1 399 ? -20.688 -1.836 -8.886 1.00 97.25 399 ARG A O 1
ATOM 3148 N N . PHE A 1 400 ? -21.846 -1.408 -6.998 1.00 98.25 400 PHE A N 1
ATOM 3149 C CA . PHE A 1 400 ? -20.955 -0.384 -6.457 1.00 98.25 400 PHE A CA 1
ATOM 3150 C C . PHE A 1 400 ? -20.523 -0.760 -5.034 1.00 98.25 400 PHE A C 1
ATOM 3152 O O . PHE A 1 400 ? -21.183 -1.561 -4.359 1.00 98.25 400 PHE A O 1
ATOM 3159 N N . ALA A 1 401 ? -19.409 -0.180 -4.600 1.00 98.38 401 ALA A N 1
ATOM 3160 C CA . ALA A 1 401 ? -18.984 -0.216 -3.218 1.00 98.38 401 ALA A CA 1
ATOM 3161 C C . ALA A 1 401 ? -18.450 1.152 -2.787 1.00 98.38 401 ALA A C 1
ATOM 3163 O O . ALA A 1 401 ? -17.698 1.795 -3.521 1.00 98.38 401 ALA A O 1
ATOM 3164 N N . PHE A 1 402 ? -18.807 1.563 -1.575 1.00 98.38 402 PHE A N 1
ATOM 3165 C CA . PHE A 1 402 ? -18.091 2.601 -0.847 1.00 98.38 402 PHE A CA 1
ATOM 3166 C C . PHE A 1 402 ? -17.311 1.948 0.280 1.00 98.38 402 PHE A C 1
ATOM 3168 O O . PHE A 1 402 ? -17.889 1.231 1.096 1.00 98.38 402 PHE A O 1
ATOM 3175 N N . ALA A 1 403 ? -16.013 2.213 0.339 1.00 97.12 403 ALA A N 1
ATOM 3176 C CA . ALA A 1 403 ? -15.220 1.937 1.521 1.00 97.12 403 ALA A CA 1
ATOM 3177 C C . ALA A 1 403 ? -14.997 3.252 2.269 1.00 97.12 403 ALA A C 1
ATOM 3179 O O . ALA A 1 403 ? -14.573 4.238 1.667 1.00 97.12 403 ALA A O 1
ATOM 3180 N N . VAL A 1 404 ? -15.350 3.287 3.550 1.00 95.69 404 VAL A N 1
ATOM 3181 C CA . VAL A 1 404 ? -15.529 4.536 4.297 1.00 95.69 404 VAL A CA 1
ATOM 3182 C C . VAL A 1 404 ? -14.819 4.467 5.645 1.00 95.69 404 VAL A C 1
ATOM 3184 O O . VAL A 1 404 ? -14.947 3.480 6.370 1.00 95.69 404 VAL A O 1
ATOM 3187 N N . CYS A 1 405 ? -14.117 5.535 6.008 1.00 92.62 405 CYS A N 1
ATOM 3188 C CA . CYS A 1 405 ? -13.558 5.753 7.343 1.00 92.62 405 CYS A CA 1
ATOM 3189 C C . CYS A 1 405 ? -13.751 7.214 7.772 1.00 92.62 405 CYS A C 1
ATOM 3191 O O . CYS A 1 405 ? -14.107 8.071 6.961 1.00 92.62 405 CYS A O 1
ATOM 3193 N N . GLY A 1 406 ? -13.556 7.513 9.055 1.00 90.31 406 GLY A N 1
ATOM 3194 C CA . GLY A 1 406 ? -13.598 8.892 9.535 1.00 90.31 406 GLY A CA 1
ATOM 3195 C C . GLY A 1 406 ? -12.378 9.688 9.071 1.00 90.31 406 GLY A C 1
ATOM 3196 O O . GLY A 1 406 ? -11.241 9.237 9.226 1.00 90.31 406 GLY A O 1
ATOM 3197 N N . ALA A 1 407 ? -12.617 10.883 8.530 1.00 85.69 407 ALA A N 1
ATOM 3198 C CA . ALA A 1 407 ? -11.553 11.782 8.097 1.00 85.69 407 ALA A CA 1
ATOM 3199 C C . ALA A 1 407 ? -10.687 12.222 9.287 1.00 85.69 407 ALA A C 1
ATOM 3201 O O . ALA A 1 407 ? -11.161 12.310 10.428 1.00 85.69 407 ALA A O 1
ATOM 3202 N N . ASP A 1 408 ? -9.412 12.509 9.025 1.00 79.38 408 ASP A N 1
ATOM 3203 C CA . ASP A 1 408 ? -8.419 12.901 10.039 1.00 79.38 408 ASP A CA 1
ATOM 3204 C C . ASP A 1 408 ? -8.272 11.881 11.179 1.00 79.38 408 ASP A C 1
ATOM 3206 O O . ASP A 1 408 ? -7.971 12.242 12.316 1.00 79.38 408 ASP A O 1
ATOM 3210 N N . ARG A 1 409 ? -8.514 10.594 10.886 1.00 76.94 409 ARG A N 1
ATOM 3211 C CA . ARG A 1 409 ? -8.465 9.490 11.860 1.00 76.94 409 ARG A CA 1
ATOM 3212 C C . ARG A 1 409 ? -9.427 9.669 13.038 1.00 76.94 409 ARG A C 1
ATOM 3214 O O . ARG A 1 409 ? -9.156 9.231 14.157 1.00 76.94 409 ARG A O 1
ATOM 3221 N N . ARG A 1 410 ? -10.594 10.261 12.787 1.00 84.75 410 ARG A N 1
ATOM 3222 C CA . ARG A 1 410 ? -11.675 10.343 13.776 1.00 84.75 410 ARG A CA 1
ATOM 3223 C C . ARG A 1 410 ? -12.492 9.057 13.801 1.00 84.75 410 ARG A C 1
ATOM 3225 O O . ARG A 1 410 ? -12.798 8.486 12.762 1.00 84.75 410 ARG A O 1
ATOM 3232 N N . VAL A 1 411 ? -12.890 8.626 14.994 1.00 90.25 411 VAL A N 1
ATOM 3233 C CA . VAL A 1 411 ? -13.944 7.616 15.146 1.00 90.25 411 VAL A CA 1
ATOM 3234 C C . VAL A 1 411 ? -15.276 8.349 15.184 1.00 90.25 411 VAL A C 1
ATOM 3236 O O . VAL A 1 411 ? -15.469 9.234 16.019 1.00 90.25 411 VAL A O 1
ATOM 3239 N N . LEU A 1 412 ? -16.188 7.990 14.287 1.00 93.00 412 LEU A N 1
ATOM 3240 C CA . LEU A 1 412 ? -17.487 8.641 14.154 1.00 93.00 412 LEU A CA 1
ATOM 3241 C C . LEU A 1 412 ? -18.598 7.603 14.182 1.00 93.00 412 LEU A C 1
ATOM 3243 O O . LEU A 1 412 ? -18.421 6.475 13.743 1.00 93.00 412 LEU A O 1
ATOM 3247 N N . GLU A 1 413 ? -19.761 7.983 14.684 1.00 94.12 413 GLU A N 1
ATOM 3248 C CA . GLU A 1 413 ? -20.933 7.121 14.726 1.00 94.12 413 GLU A CA 1
ATOM 3249 C C . GLU A 1 413 ? -22.182 7.921 14.363 1.00 94.12 413 GLU A C 1
ATOM 3251 O O . GLU A 1 413 ? -22.304 9.102 14.701 1.00 94.12 413 GLU A O 1
ATOM 3256 N N . GLY A 1 414 ? -23.113 7.279 13.663 1.00 93.94 414 GLY A N 1
ATOM 3257 C CA . GLY A 1 414 ? -24.406 7.877 13.359 1.00 93.94 414 GLY A CA 1
ATOM 3258 C C . GLY A 1 414 ? -25.320 6.954 12.568 1.00 93.94 414 GLY A C 1
ATOM 3259 O O . GLY A 1 414 ? -24.906 5.922 12.040 1.00 93.94 414 GLY A O 1
ATOM 3260 N N . PHE A 1 415 ? -26.595 7.322 12.500 1.00 93.44 415 PHE A N 1
ATOM 3261 C CA . PHE A 1 415 ? -27.571 6.591 11.702 1.00 93.44 415 PHE A CA 1
ATOM 3262 C C . PHE A 1 415 ? -27.438 6.952 10.225 1.00 93.44 415 PHE A C 1
ATOM 3264 O O . PHE A 1 415 ? -27.486 8.125 9.854 1.00 93.44 415 PHE A O 1
ATOM 3271 N N . VAL A 1 416 ? -27.344 5.927 9.378 1.00 94.56 416 VAL A N 1
ATOM 3272 C CA . VAL A 1 416 ? -27.398 6.071 7.921 1.00 94.56 416 VAL A CA 1
ATOM 3273 C C . VAL A 1 416 ? -28.512 5.181 7.400 1.00 94.56 416 VAL A C 1
ATOM 3275 O O . VAL A 1 416 ? -28.444 3.958 7.501 1.00 94.56 416 VAL A O 1
ATOM 3278 N N . ARG A 1 417 ? -29.554 5.791 6.831 1.00 93.56 417 ARG A N 1
ATOM 3279 C CA . ARG A 1 417 ? -30.667 5.046 6.238 1.00 93.56 417 ARG A CA 1
ATOM 3280 C C . ARG A 1 417 ? -30.243 4.494 4.881 1.00 93.56 417 ARG A C 1
ATOM 3282 O O . ARG A 1 417 ? -30.382 5.165 3.860 1.00 93.56 417 ARG A O 1
ATOM 3289 N N . LEU A 1 418 ? -29.707 3.279 4.884 1.00 95.88 418 LEU A N 1
ATOM 3290 C CA . LEU A 1 418 ? -29.252 2.620 3.664 1.00 95.88 418 LEU A CA 1
ATOM 3291 C C . LEU A 1 418 ? -30.439 2.296 2.736 1.00 95.88 418 LEU A C 1
ATOM 3293 O O . LEU A 1 418 ? -31.477 1.827 3.217 1.00 95.88 418 LEU A O 1
ATOM 3297 N N . PRO A 1 419 ? -30.311 2.527 1.415 1.00 96.44 419 PRO A N 1
ATOM 3298 C CA . PRO A 1 419 ? -31.313 2.097 0.447 1.00 96.44 419 PRO A CA 1
ATOM 3299 C C . PRO A 1 419 ? -31.515 0.577 0.453 1.00 96.44 419 PRO A C 1
ATOM 3301 O O . PRO A 1 419 ? -30.604 -0.191 0.768 1.00 96.44 419 PRO A O 1
ATOM 3304 N N . GLU A 1 420 ? -32.697 0.130 0.031 1.00 95.19 420 GLU A N 1
ATOM 3305 C CA . GLU A 1 420 ? -32.981 -1.297 -0.125 1.00 95.19 420 GLU A CA 1
ATOM 3306 C C . GLU A 1 420 ? -31.961 -1.973 -1.059 1.00 95.19 420 GLU A C 1
ATOM 3308 O O . GLU A 1 420 ? -31.632 -1.455 -2.131 1.00 95.19 420 GLU A O 1
ATOM 3313 N N . GLY A 1 421 ? -31.466 -3.141 -0.639 1.00 95.81 421 GLY A N 1
ATOM 3314 C CA . GLY A 1 421 ? -30.450 -3.913 -1.359 1.00 95.81 421 GLY A CA 1
ATOM 3315 C C . GLY A 1 421 ? -29.003 -3.514 -1.048 1.00 95.81 421 GLY A C 1
ATOM 3316 O O . GLY A 1 421 ? -28.092 -4.248 -1.431 1.00 95.81 421 GLY A O 1
ATOM 3317 N N . VAL A 1 422 ? -28.775 -2.412 -0.326 1.00 98.00 422 VAL A N 1
ATOM 3318 C CA . VAL A 1 422 ? -27.444 -1.985 0.131 1.00 98.00 422 VAL A CA 1
ATOM 3319 C C . VAL A 1 422 ? -27.165 -2.564 1.516 1.00 98.00 422 VAL A C 1
ATOM 3321 O O . VAL A 1 422 ? -28.016 -2.524 2.403 1.00 98.00 422 VAL A O 1
ATOM 3324 N N . ARG A 1 423 ? -25.967 -3.118 1.712 1.00 97.62 423 ARG A N 1
ATOM 3325 C CA . ARG A 1 423 ? -25.544 -3.730 2.980 1.00 97.62 423 ARG A CA 1
ATOM 3326 C C . ARG A 1 423 ? -24.262 -3.084 3.486 1.00 97.62 423 ARG A C 1
ATOM 3328 O O . ARG A 1 423 ? -23.374 -2.793 2.689 1.00 97.62 423 ARG A O 1
ATOM 3335 N N . ALA A 1 424 ? -24.173 -2.912 4.803 1.00 97.62 424 ALA A N 1
ATOM 3336 C CA . ALA A 1 424 ? -22.968 -2.463 5.488 1.00 97.62 424 ALA A CA 1
ATOM 3337 C C . ALA A 1 424 ? -22.210 -3.642 6.108 1.00 97.62 424 ALA A C 1
ATOM 3339 O O . ALA A 1 424 ? -22.828 -4.556 6.663 1.00 97.62 424 ALA A O 1
ATOM 3340 N N . TYR A 1 425 ? -20.882 -3.597 6.045 1.00 95.50 425 TYR A N 1
ATOM 3341 C CA . TYR A 1 425 ? -19.988 -4.583 6.642 1.00 95.50 425 TYR A CA 1
ATOM 3342 C C . TYR A 1 425 ? -18.854 -3.900 7.399 1.00 95.50 425 TYR A C 1
ATOM 3344 O O . TYR A 1 425 ? -18.310 -2.903 6.921 1.00 95.50 425 TYR A O 1
ATOM 3352 N N . ASP A 1 426 ? -18.473 -4.459 8.548 1.00 91.88 426 ASP A N 1
ATOM 3353 C CA . ASP A 1 426 ? -17.221 -4.081 9.207 1.00 91.88 426 ASP A CA 1
ATOM 3354 C C . ASP A 1 426 ? -15.996 -4.583 8.418 1.00 91.88 426 ASP A C 1
ATOM 3356 O O . ASP A 1 426 ? -16.105 -5.371 7.471 1.00 91.88 426 ASP A O 1
ATOM 3360 N N . PHE A 1 427 ? -14.805 -4.147 8.829 1.00 88.44 427 PHE A N 1
ATOM 3361 C CA . PHE A 1 427 ? -13.547 -4.535 8.186 1.00 88.44 427 PHE A CA 1
ATOM 3362 C C . PHE A 1 427 ? -13.222 -6.036 8.310 1.00 88.44 427 PHE A C 1
ATOM 3364 O O . PHE A 1 427 ? -12.364 -6.535 7.585 1.00 88.44 427 PHE A O 1
ATOM 3371 N N . MET A 1 428 ? -13.913 -6.761 9.197 1.00 88.94 428 MET A N 1
ATOM 3372 C CA . MET A 1 428 ? -13.827 -8.216 9.349 1.00 88.94 428 MET A CA 1
ATOM 3373 C C . MET A 1 428 ? -14.914 -8.954 8.550 1.00 88.94 428 MET A C 1
ATOM 3375 O O . MET A 1 428 ? -15.001 -10.176 8.621 1.00 88.94 428 MET A O 1
ATOM 3379 N N . GLY A 1 429 ? -15.745 -8.254 7.774 1.00 91.06 429 GLY A N 1
ATOM 3380 C CA . GLY A 1 429 ? -16.762 -8.852 6.911 1.00 91.06 429 GLY A CA 1
ATOM 3381 C C . GLY A 1 429 ? -18.035 -9.283 7.641 1.00 91.06 429 GLY A C 1
ATOM 3382 O O . GLY A 1 429 ? -18.862 -10.009 7.070 1.00 91.06 429 GLY A O 1
ATOM 3383 N N . ASN A 1 430 ? -18.238 -8.850 8.888 1.00 92.62 430 ASN A N 1
ATOM 3384 C CA . ASN A 1 430 ? -19.511 -9.035 9.578 1.00 92.62 430 ASN A CA 1
ATOM 3385 C C . ASN A 1 430 ? -20.522 -8.032 9.028 1.00 92.62 430 ASN A C 1
ATOM 3387 O O . ASN A 1 430 ? -20.233 -6.843 8.927 1.00 92.62 430 ASN A O 1
ATOM 3391 N N . GLN A 1 431 ? -21.709 -8.517 8.661 1.00 94.06 431 GLN A N 1
ATOM 3392 C CA . GLN A 1 431 ? -22.779 -7.628 8.223 1.00 94.06 431 GLN A CA 1
ATOM 3393 C C . GLN A 1 431 ? -23.309 -6.860 9.435 1.00 94.06 431 GLN A C 1
ATOM 3395 O O . GLN A 1 431 ? -23.583 -7.467 10.470 1.00 94.06 431 GLN A O 1
ATOM 3400 N N . LEU A 1 432 ? -23.453 -5.548 9.293 1.00 93.69 432 LEU A N 1
ATOM 3401 C CA . LEU A 1 432 ? -23.982 -4.689 10.343 1.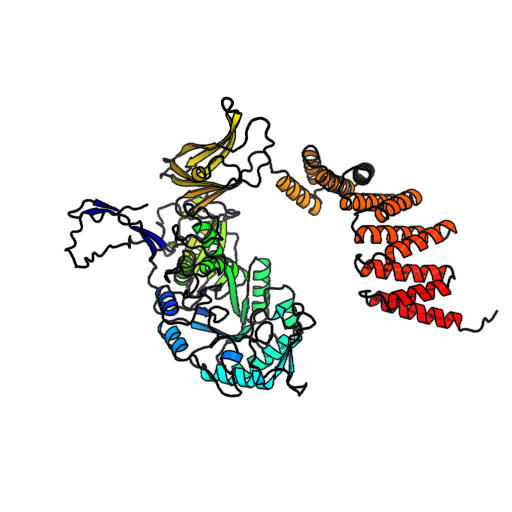00 93.69 432 LEU A CA 1
ATOM 3402 C C . LEU A 1 432 ? -25.509 -4.648 10.301 1.00 93.69 432 LEU A C 1
ATOM 3404 O O . LEU A 1 432 ? -26.124 -4.806 9.241 1.00 93.69 432 LEU A O 1
ATOM 3408 N N . ASP A 1 433 ? -26.107 -4.435 11.471 1.00 90.81 433 ASP A N 1
ATOM 3409 C CA . ASP A 1 433 ? -27.548 -4.265 11.612 1.00 90.81 433 ASP A CA 1
ATOM 3410 C C . ASP A 1 433 ? -27.976 -2.921 10.991 1.00 90.81 433 ASP A C 1
ATOM 3412 O O . ASP A 1 433 ? -27.511 -1.875 11.449 1.00 90.81 433 ASP A O 1
ATOM 3416 N N . PRO A 1 434 ? -28.852 -2.910 9.968 1.00 87.19 434 PRO A N 1
ATOM 3417 C CA . PRO A 1 434 ? -29.343 -1.669 9.371 1.00 87.19 434 PRO A CA 1
ATOM 3418 C C . PRO A 1 434 ? -30.180 -0.814 10.336 1.00 87.19 434 PRO A C 1
ATOM 3420 O O . PRO A 1 434 ? -30.391 0.366 10.062 1.00 87.19 434 PRO A O 1
ATOM 3423 N N . ALA A 1 435 ? -30.674 -1.388 11.439 1.00 87.56 435 ALA A N 1
ATOM 3424 C CA . ALA A 1 435 ? -31.398 -0.667 12.481 1.00 87.56 435 ALA A CA 1
ATOM 3425 C C . ALA A 1 435 ? -30.475 -0.044 13.542 1.00 87.56 435 ALA A C 1
ATOM 3427 O O . ALA A 1 435 ? -30.962 0.678 14.411 1.00 87.56 435 ALA A O 1
ATOM 3428 N N . ALA A 1 436 ? -29.164 -0.295 13.483 1.00 90.25 436 ALA A N 1
ATOM 3429 C CA . ALA A 1 436 ? -28.188 0.275 14.401 1.00 90.25 436 ALA A CA 1
ATOM 3430 C C . ALA A 1 436 ? -27.408 1.440 13.753 1.00 90.25 436 ALA A C 1
ATOM 3432 O O . ALA A 1 436 ? -27.176 1.446 12.542 1.00 90.25 436 ALA A O 1
ATOM 3433 N N . PRO A 1 437 ? -26.945 2.420 14.551 1.00 91.81 437 PRO A N 1
ATOM 3434 C CA . PRO A 1 437 ? -25.915 3.368 14.144 1.00 91.81 437 PRO A CA 1
ATOM 3435 C C . PRO A 1 437 ? -24.697 2.663 13.547 1.00 91.81 437 PRO A C 1
ATOM 3437 O O . PRO A 1 437 ? -24.201 1.682 14.109 1.00 91.81 437 PRO A O 1
ATOM 3440 N N . LEU A 1 438 ? -24.195 3.197 12.436 1.00 94.62 438 LEU A N 1
ATOM 3441 C CA . LEU A 1 438 ? -22.959 2.739 11.819 1.00 94.62 438 LEU A CA 1
ATOM 3442 C C . LEU A 1 438 ? -21.773 3.400 12.520 1.00 94.62 438 LEU A C 1
ATOM 3444 O O . LEU A 1 438 ? -21.734 4.622 12.667 1.00 94.62 438 LEU A O 1
ATOM 3448 N N . LEU A 1 439 ? -20.806 2.578 12.921 1.00 92.75 439 LEU A N 1
ATOM 3449 C CA . LEU A 1 439 ? -19.522 3.019 13.450 1.00 92.75 439 LEU A CA 1
ATOM 3450 C C . LEU A 1 439 ? -18.529 3.145 12.291 1.00 92.75 439 LEU A C 1
ATOM 3452 O O . LEU A 1 439 ? -18.149 2.152 11.673 1.00 92.75 439 LEU A O 1
ATOM 3456 N N . PHE A 1 440 ? -18.111 4.372 12.011 1.00 93.00 440 PHE A N 1
ATOM 3457 C CA . PHE A 1 440 ? -17.067 4.696 11.051 1.00 93.00 440 PHE A CA 1
ATOM 3458 C C . PHE A 1 440 ? -15.722 4.671 11.777 1.00 93.00 440 PHE A C 1
ATOM 3460 O O . PHE A 1 440 ? -15.478 5.504 12.662 1.00 93.00 440 PHE A O 1
ATOM 3467 N N . PRO A 1 441 ? -14.855 3.701 11.453 1.00 89.50 441 PRO A N 1
ATOM 3468 C CA . PRO A 1 441 ? -13.592 3.549 12.141 1.00 89.50 441 PRO A CA 1
ATOM 3469 C C . PRO A 1 441 ? -12.610 4.637 11.706 1.00 89.50 441 PRO A C 1
ATOM 3471 O O . PRO A 1 441 ? -12.723 5.206 10.621 1.00 89.50 441 PRO A O 1
ATOM 3474 N N . ASN A 1 442 ? -11.606 4.885 12.538 1.00 81.00 442 ASN A N 1
ATOM 3475 C CA . ASN A 1 442 ? -10.436 5.668 12.155 1.00 81.00 442 ASN A CA 1
ATOM 3476 C C . ASN A 1 442 ? -9.280 4.827 11.595 1.00 81.00 442 ASN A C 1
ATOM 3478 O O . ASN A 1 442 ? -8.383 5.376 10.962 1.00 81.00 442 ASN A O 1
ATOM 3482 N N . TYR A 1 443 ? -9.309 3.521 11.864 1.00 79.69 443 TYR A N 1
ATOM 3483 C CA . TYR A 1 443 ? -8.381 2.515 11.365 1.00 79.69 443 TYR A CA 1
ATOM 3484 C C . TYR A 1 443 ? -9.186 1.387 10.722 1.00 79.69 443 TYR A C 1
ATOM 3486 O O . TYR A 1 443 ? -10.064 0.807 11.364 1.00 79.69 443 TYR A O 1
ATOM 3494 N N . GLY A 1 444 ? -8.887 1.067 9.465 1.00 85.94 444 GLY A N 1
ATOM 3495 C CA . GLY A 1 444 ? -9.690 0.137 8.675 1.00 85.94 444 GLY A CA 1
ATOM 3496 C C . GLY A 1 444 ? -10.869 0.810 7.963 1.00 85.94 444 GLY A C 1
ATOM 3497 O O . GLY A 1 444 ? -11.018 2.029 7.989 1.00 85.94 444 GLY A O 1
ATOM 3498 N N . LEU A 1 445 ? -11.712 0.011 7.300 1.00 91.25 445 LEU A N 1
ATOM 3499 C CA . LEU A 1 445 ? -12.793 0.503 6.438 1.00 91.25 445 LEU A CA 1
ATOM 3500 C C . LEU A 1 445 ? -14.133 -0.155 6.777 1.00 91.25 445 LEU A C 1
ATOM 3502 O O . LEU A 1 445 ? -14.218 -1.366 6.979 1.00 91.25 445 LEU A O 1
ATOM 3506 N N . LEU A 1 446 ? -15.186 0.658 6.779 1.00 94.56 446 LEU A N 1
ATOM 3507 C CA . LEU A 1 446 ? -16.571 0.219 6.669 1.00 94.56 446 LEU A CA 1
ATOM 3508 C C . LEU A 1 446 ? -16.909 0.041 5.184 1.00 94.56 446 LEU A C 1
ATOM 3510 O O . LEU A 1 446 ? -16.680 0.957 4.396 1.00 94.56 446 LEU A O 1
ATOM 3514 N N . TYR A 1 447 ? -17.501 -1.087 4.797 1.00 96.94 447 TYR A N 1
ATOM 3515 C CA . TYR A 1 447 ? -17.902 -1.331 3.409 1.00 96.94 447 TYR A CA 1
ATOM 3516 C C . TYR A 1 447 ? -19.413 -1.211 3.240 1.00 96.94 447 TYR A C 1
ATOM 3518 O O . TYR A 1 447 ? -20.165 -1.946 3.877 1.00 96.94 447 TYR A O 1
ATOM 3526 N N . LEU A 1 448 ? -19.859 -0.342 2.337 1.00 98.06 448 LEU A N 1
ATOM 3527 C CA . LEU A 1 448 ? -21.229 -0.307 1.833 1.00 98.06 448 LEU A CA 1
ATOM 3528 C C . LEU A 1 448 ? -21.241 -0.910 0.435 1.00 98.06 448 LEU A C 1
ATOM 3530 O O . LEU A 1 448 ? -20.598 -0.371 -0.459 1.00 98.06 448 LEU A O 1
ATOM 3534 N N . VAL A 1 449 ? -21.962 -2.011 0.237 1.00 98.12 449 VAL A N 1
ATOM 3535 C CA . VAL A 1 449 ? -22.003 -2.729 -1.045 1.00 98.12 449 VAL A CA 1
ATOM 3536 C C . VAL A 1 449 ? -23.450 -2.877 -1.495 1.00 98.12 449 VAL A C 1
ATOM 3538 O O . VAL A 1 449 ? -24.312 -3.278 -0.708 1.00 98.12 449 VAL A O 1
ATOM 3541 N N . GLY A 1 450 ? -23.723 -2.569 -2.761 1.00 97.94 450 GLY A N 1
ATOM 3542 C CA . GLY A 1 450 ? -25.069 -2.636 -3.322 1.00 97.94 450 GLY A CA 1
ATOM 3543 C C . GLY A 1 450 ? -25.093 -2.693 -4.851 1.00 97.94 450 GLY A C 1
ATOM 3544 O O . GLY A 1 450 ? -24.044 -2.653 -5.503 1.00 97.94 450 GLY A O 1
ATOM 3545 N N . PRO A 1 451 ? -26.287 -2.822 -5.446 1.00 98.12 451 PRO A N 1
ATOM 3546 C CA . PRO A 1 451 ? -26.440 -2.857 -6.893 1.00 98.12 451 PRO A CA 1
ATOM 3547 C C . PRO A 1 451 ? -26.279 -1.447 -7.489 1.00 98.12 451 PRO A C 1
ATOM 3549 O O . PRO A 1 451 ? -26.558 -0.446 -6.822 1.00 98.12 451 PRO A O 1
ATOM 3552 N N . ARG A 1 452 ? -25.773 -1.351 -8.725 1.00 96.56 452 ARG A N 1
ATOM 3553 C CA . ARG A 1 452 ? -25.306 -0.084 -9.330 1.00 96.56 452 ARG A CA 1
ATOM 3554 C C . ARG A 1 452 ? -26.388 1.003 -9.370 1.00 96.56 452 ARG A C 1
ATOM 3556 O O . ARG A 1 452 ? -26.087 2.170 -9.151 1.00 96.56 452 ARG A O 1
ATOM 3563 N N . GLU A 1 453 ? -27.648 0.633 -9.564 1.00 97.44 453 GLU A N 1
ATOM 3564 C CA . GLU A 1 453 ? -28.804 1.535 -9.569 1.00 97.44 453 GLU A CA 1
ATOM 3565 C C . GLU A 1 453 ? -29.086 2.215 -8.216 1.00 97.44 453 GLU A C 1
ATOM 3567 O O . GLU A 1 453 ? -29.881 3.153 -8.147 1.00 97.44 453 GLU A O 1
ATOM 3572 N N . ARG A 1 454 ? -28.445 1.766 -7.128 1.00 98.19 454 ARG A N 1
ATOM 3573 C CA . ARG A 1 454 ? -28.547 2.376 -5.791 1.00 98.19 454 ARG A CA 1
ATOM 3574 C C . ARG A 1 454 ? -27.363 3.279 -5.435 1.00 98.19 454 ARG A C 1
ATOM 3576 O O . ARG A 1 454 ? -27.374 3.838 -4.337 1.00 98.19 454 ARG A O 1
ATOM 3583 N N . LEU A 1 455 ? -26.386 3.458 -6.331 1.00 97.62 455 LEU A N 1
ATOM 3584 C CA . LEU A 1 455 ? -25.178 4.261 -6.087 1.00 97.62 455 LEU A CA 1
ATOM 3585 C C . LEU A 1 455 ? -25.524 5.680 -5.615 1.00 97.62 455 LEU A C 1
ATOM 3587 O O . LEU A 1 455 ? -25.167 6.068 -4.504 1.00 97.62 455 LEU A O 1
ATOM 3591 N N . GLU A 1 456 ? -26.296 6.420 -6.411 1.00 97.88 456 GLU A N 1
ATOM 3592 C CA . GLU A 1 456 ? -26.622 7.821 -6.109 1.00 97.88 456 GLU A CA 1
ATOM 3593 C C . GLU A 1 456 ? -27.526 7.971 -4.878 1.00 97.88 456 GLU A C 1
ATOM 3595 O O . GLU A 1 456 ? -27.332 8.874 -4.066 1.00 97.88 456 GLU A O 1
ATOM 3600 N N . ALA A 1 457 ? -28.455 7.035 -4.657 1.00 98.25 457 ALA A N 1
ATOM 3601 C CA . ALA A 1 457 ? -29.265 7.016 -3.437 1.00 98.25 457 ALA A CA 1
ATOM 3602 C C . ALA A 1 457 ? -28.404 6.786 -2.180 1.00 98.25 457 ALA A C 1
ATOM 3604 O O . ALA A 1 457 ? -28.654 7.376 -1.131 1.00 98.25 457 ALA A O 1
ATOM 3605 N N . THR A 1 458 ? -27.367 5.953 -2.288 1.00 98.19 458 THR A N 1
ATOM 3606 C CA . THR A 1 458 ? -26.436 5.676 -1.185 1.00 98.19 458 THR A CA 1
ATOM 3607 C C . THR A 1 458 ? -25.506 6.859 -0.942 1.00 98.19 458 THR A C 1
ATOM 3609 O O . THR A 1 458 ? -25.269 7.222 0.208 1.00 98.19 458 THR A O 1
ATOM 3612 N N . ARG A 1 459 ? -25.044 7.513 -2.016 1.00 98.12 459 ARG A N 1
ATOM 3613 C CA . ARG A 1 459 ? -24.289 8.771 -1.953 1.00 98.12 459 ARG A CA 1
ATOM 3614 C C . ARG A 1 459 ? -25.083 9.846 -1.205 1.00 98.12 459 ARG A C 1
ATOM 3616 O O . ARG A 1 459 ? -24.554 10.453 -0.279 1.00 98.12 459 ARG A O 1
ATOM 3623 N N . ALA A 1 460 ? -26.363 10.021 -1.538 1.00 98.06 460 ALA A N 1
ATOM 3624 C CA . ALA A 1 460 ? -27.246 10.961 -0.849 1.00 98.06 460 ALA A CA 1
ATOM 3625 C C . ALA A 1 460 ? -27.451 10.605 0.636 1.00 98.06 460 ALA A C 1
ATOM 3627 O O . ALA A 1 460 ? -27.423 11.493 1.487 1.00 98.06 460 ALA A O 1
ATOM 3628 N N . ALA A 1 461 ? -27.604 9.316 0.966 1.00 97.56 461 ALA A N 1
ATOM 3629 C CA . ALA A 1 461 ? -27.746 8.866 2.353 1.00 97.56 461 ALA A CA 1
ATOM 3630 C C . ALA A 1 461 ? -26.493 9.155 3.200 1.00 97.56 461 ALA A C 1
ATOM 3632 O O . ALA A 1 461 ? -26.617 9.597 4.340 1.00 97.56 461 ALA A O 1
ATOM 3633 N N . LEU A 1 462 ? -25.294 8.952 2.641 1.00 96.88 462 LEU A N 1
ATOM 3634 C CA . LEU A 1 462 ? -24.028 9.303 3.294 1.00 96.88 462 LEU A CA 1
ATOM 3635 C C . LEU A 1 462 ? -23.848 10.819 3.448 1.00 96.88 462 LEU A C 1
ATOM 3637 O O . LEU A 1 462 ? -23.407 11.283 4.501 1.00 96.88 462 LEU A O 1
ATOM 3641 N N . ALA A 1 463 ? -24.207 11.597 2.425 1.00 97.12 463 ALA A N 1
ATOM 3642 C CA . ALA A 1 463 ? -24.123 13.056 2.467 1.00 97.12 463 ALA A CA 1
ATOM 3643 C C . ALA A 1 463 ? -25.047 13.658 3.542 1.00 97.12 463 ALA A C 1
ATOM 3645 O O . ALA A 1 463 ? -24.675 14.615 4.213 1.00 97.12 463 ALA A O 1
ATOM 3646 N N . ALA A 1 464 ? -26.230 13.068 3.739 1.00 96.38 464 ALA A N 1
ATOM 3647 C CA . ALA A 1 464 ? -27.201 13.494 4.746 1.00 96.38 464 ALA A CA 1
ATOM 3648 C C . ALA A 1 464 ? -26.910 12.969 6.167 1.00 96.38 464 ALA A C 1
ATOM 3650 O O . ALA A 1 464 ? -27.615 13.336 7.109 1.00 96.38 464 ALA A O 1
ATOM 3651 N N . ALA A 1 465 ? -25.917 12.090 6.339 1.00 95.06 465 ALA A N 1
ATOM 3652 C CA . ALA A 1 465 ? -25.626 11.470 7.624 1.00 95.06 465 ALA A CA 1
ATOM 3653 C C . ALA A 1 465 ? -25.099 12.493 8.642 1.00 95.06 465 ALA A C 1
ATOM 3655 O O . ALA A 1 465 ? -24.108 13.188 8.401 1.00 95.06 465 ALA A O 1
ATOM 3656 N N . VAL A 1 466 ? -25.732 12.532 9.817 1.00 94.06 466 VAL A N 1
ATOM 3657 C CA . VAL A 1 466 ? -25.262 13.309 10.970 1.00 94.06 466 VAL A CA 1
ATOM 3658 C C . VAL A 1 466 ? -24.405 12.399 11.838 1.00 94.06 466 VAL A C 1
ATOM 3660 O O . VAL A 1 466 ? -24.899 11.419 12.398 1.00 94.06 466 VAL A O 1
ATOM 3663 N N . LEU A 1 467 ? -23.116 12.717 11.921 1.00 94.62 467 LEU A N 1
ATOM 3664 C CA . LEU A 1 467 ? -22.104 11.879 12.553 1.00 94.62 467 LEU A CA 1
ATOM 3665 C C . LEU A 1 467 ? -21.462 12.601 13.733 1.00 94.62 467 LEU A C 1
ATOM 3667 O O . LEU A 1 467 ? -21.161 13.792 13.656 1.00 94.62 467 LEU A O 1
ATOM 3671 N N . GLN A 1 468 ? -21.217 11.864 14.811 1.00 92.19 468 GLN A N 1
ATOM 3672 C CA . GLN A 1 468 ? -20.624 12.400 16.032 1.00 92.19 468 GLN A CA 1
ATOM 3673 C C . GLN A 1 468 ? -19.626 11.414 16.650 1.00 92.19 468 GLN A C 1
ATOM 3675 O O . GLN A 1 468 ? -19.761 10.206 16.456 1.00 92.19 468 GLN A O 1
ATOM 3680 N N . PRO A 1 469 ? -18.628 11.890 17.415 1.00 92.38 469 PRO A N 1
ATOM 3681 C CA . PRO A 1 469 ? -17.752 11.003 18.167 1.00 92.38 469 PRO A CA 1
ATOM 3682 C C . PRO A 1 469 ? -18.551 10.192 19.205 1.00 92.38 469 PRO A C 1
ATOM 3684 O O . PRO A 1 469 ? -19.264 10.796 20.014 1.00 92.38 469 PRO A O 1
ATOM 3687 N N . PRO A 1 470 ? -18.426 8.852 19.236 1.00 92.75 470 PRO A N 1
ATOM 3688 C CA . PRO A 1 470 ? -19.134 8.010 20.208 1.00 92.75 470 PRO A CA 1
ATOM 3689 C C . PRO A 1 470 ? -18.543 8.107 21.623 1.00 92.75 470 PRO A C 1
ATOM 3691 O O . PRO A 1 470 ? -19.180 7.717 22.603 1.00 92.75 470 PRO A O 1
ATOM 3694 N N . VAL A 1 471 ? -17.321 8.626 21.741 1.00 91.81 471 VAL A N 1
ATOM 3695 C CA . VAL A 1 471 ? -16.582 8.767 22.996 1.00 91.81 471 VAL A CA 1
ATOM 3696 C C . VAL A 1 471 ? -15.931 10.141 23.069 1.00 91.81 471 VAL A C 1
ATOM 3698 O O . VAL A 1 471 ? -15.534 10.701 22.048 1.00 91.81 471 VAL A O 1
ATOM 3701 N N . ASP A 1 472 ? -15.810 10.666 24.284 1.00 89.38 472 ASP A N 1
ATOM 3702 C CA . ASP A 1 472 ? -14.961 11.815 24.588 1.00 89.38 472 ASP A CA 1
ATOM 3703 C C . ASP A 1 472 ? -13.785 11.364 25.442 1.00 89.38 472 ASP A C 1
ATOM 3705 O O . ASP A 1 472 ? -13.960 10.592 26.392 1.00 89.38 472 ASP A O 1
ATOM 3709 N N . LEU A 1 473 ? -12.604 11.876 25.125 1.00 86.88 473 LEU A N 1
ATOM 3710 C CA . LEU A 1 473 ? -11.398 11.666 25.909 1.00 86.88 473 LEU A CA 1
ATOM 3711 C C . LEU A 1 473 ? -10.872 13.036 26.323 1.00 86.88 473 LEU A C 1
ATOM 3713 O O . LEU A 1 473 ? -10.749 13.945 25.502 1.00 86.88 473 LEU A O 1
ATOM 3717 N N . LYS A 1 474 ? -10.566 13.197 27.608 1.00 84.56 474 LYS A N 1
ATOM 3718 C CA . LYS A 1 474 ? -9.899 14.386 28.140 1.00 84.56 474 LYS A CA 1
ATOM 3719 C C . LYS A 1 474 ? -8.736 13.947 29.007 1.00 84.56 474 LYS A C 1
ATOM 3721 O O . LYS A 1 474 ? -8.899 13.068 29.847 1.00 84.56 474 LYS A O 1
ATOM 3726 N N . MET A 1 475 ? -7.582 14.581 28.845 1.00 79.38 475 MET A N 1
ATOM 3727 C CA . MET A 1 475 ? -6.396 14.306 29.653 1.00 79.38 475 MET A CA 1
ATOM 3728 C C . MET A 1 475 ? -5.911 15.558 30.368 1.00 79.38 475 MET A C 1
ATOM 3730 O O . MET A 1 475 ? -5.834 16.628 29.770 1.00 79.38 475 MET A O 1
ATOM 3734 N N . GLU A 1 476 ? -5.556 15.414 31.640 1.00 79.25 476 GLU A N 1
ATOM 3735 C CA . GLU A 1 476 ? -5.083 16.497 32.500 1.00 79.25 476 GLU A CA 1
ATOM 3736 C C . GLU A 1 476 ? -3.943 15.993 33.388 1.00 79.25 476 GLU A C 1
ATOM 3738 O O . GLU A 1 476 ? -4.066 14.958 34.043 1.00 79.25 476 GLU A O 1
ATOM 3743 N N . GLN A 1 477 ? -2.830 16.724 33.443 1.00 78.12 477 GLN A N 1
ATOM 3744 C CA . GLN A 1 477 ? -1.764 16.445 34.404 1.00 78.12 477 GLN A CA 1
ATOM 3745 C C . GLN A 1 477 ? -2.114 17.057 35.760 1.00 78.12 477 GLN A C 1
ATOM 3747 O O . GLN A 1 477 ? -2.601 18.181 35.848 1.00 78.12 477 GLN A O 1
ATOM 3752 N N . LEU A 1 478 ? -1.843 16.310 36.822 1.00 82.50 478 LEU A N 1
ATOM 3753 C CA . LEU A 1 478 ? -2.083 16.689 38.204 1.00 82.50 478 LEU A CA 1
ATOM 3754 C C . LEU A 1 478 ? -0.810 16.443 39.014 1.00 82.50 478 LEU A C 1
ATOM 3756 O O . LEU A 1 478 ? -0.112 15.455 38.785 1.00 82.50 478 LEU A O 1
ATOM 3760 N N . LEU A 1 479 ? -0.524 17.309 39.983 1.00 80.25 479 LEU A N 1
ATOM 3761 C CA . LEU A 1 479 ? 0.480 17.052 41.011 1.00 80.25 479 LEU A CA 1
ATOM 3762 C C . LEU A 1 479 ? -0.217 16.424 42.220 1.00 80.25 479 LEU A C 1
ATOM 3764 O O . LEU A 1 479 ? -1.155 16.995 42.771 1.00 80.25 479 LEU A O 1
ATOM 3768 N N . ASP A 1 480 ? 0.227 15.242 42.637 1.00 82.81 480 ASP A N 1
ATOM 3769 C CA . ASP A 1 480 ? -0.146 14.704 43.939 1.00 82.81 480 ASP A CA 1
ATOM 3770 C C . ASP A 1 480 ? 0.670 15.426 45.013 1.00 82.81 480 ASP A C 1
ATOM 3772 O O . ASP A 1 480 ? 1.826 15.091 45.268 1.00 82.81 480 ASP A O 1
ATOM 3776 N N . GLU A 1 481 ? 0.058 16.431 45.640 1.00 85.31 481 GLU A N 1
ATOM 3777 C CA . GLU A 1 481 ? 0.680 17.271 46.669 1.00 85.31 481 GLU A CA 1
ATOM 3778 C C . GLU A 1 481 ? 1.297 16.460 47.820 1.00 85.31 481 GLU A C 1
ATOM 3780 O O . GLU A 1 481 ? 2.303 16.882 48.388 1.00 85.31 481 GLU A O 1
ATOM 3785 N N . LYS A 1 482 ? 0.749 15.276 48.140 1.00 87.81 482 LYS A N 1
ATOM 3786 C CA . LYS A 1 482 ? 1.226 14.442 49.252 1.00 87.81 482 LYS A CA 1
ATOM 3787 C C . LYS A 1 482 ? 2.511 13.689 48.915 1.00 87.81 482 LYS A C 1
ATOM 3789 O O . LYS A 1 482 ? 3.392 13.581 49.761 1.00 87.81 482 LYS A O 1
ATOM 3794 N N . SER A 1 483 ? 2.597 13.118 47.716 1.00 86.69 483 SER A N 1
ATOM 3795 C CA . SER A 1 483 ? 3.770 12.338 47.284 1.00 86.69 483 SER A CA 1
ATOM 3796 C C . SER A 1 483 ? 4.783 13.164 46.492 1.00 86.69 483 SER A C 1
ATOM 3798 O O . SER A 1 483 ? 5.887 12.697 46.230 1.00 86.69 483 SER A O 1
ATOM 3800 N N . GLY A 1 484 ? 4.399 14.369 46.068 1.00 84.56 484 GLY A N 1
ATOM 3801 C CA . GLY A 1 484 ? 5.136 15.162 45.095 1.00 84.56 484 GLY A CA 1
ATOM 3802 C C . GLY A 1 484 ? 5.129 14.562 43.688 1.00 84.56 484 GLY A C 1
ATOM 3803 O O . GLY A 1 484 ? 5.789 15.124 42.826 1.00 84.56 484 GLY A O 1
ATOM 3804 N N . GLN A 1 485 ? 4.425 13.451 43.440 1.00 85.12 485 GLN A N 1
ATOM 3805 C CA . GLN A 1 485 ? 4.423 12.733 42.165 1.00 85.12 485 GLN A CA 1
ATOM 3806 C C . GLN A 1 485 ? 3.447 13.371 41.168 1.00 85.12 485 GLN A C 1
ATOM 3808 O O . GLN A 1 485 ? 2.292 13.640 41.503 1.00 85.12 485 GLN A O 1
ATOM 3813 N N . TYR A 1 486 ? 3.852 13.529 39.910 1.00 82.62 486 TYR A N 1
ATOM 3814 C CA . TYR A 1 486 ? 2.917 13.874 38.841 1.00 82.62 486 TYR A CA 1
ATOM 3815 C C . TYR A 1 486 ? 2.073 12.665 38.413 1.00 82.62 486 TYR A C 1
ATOM 3817 O O . TYR A 1 486 ? 2.537 11.525 38.338 1.00 82.62 486 TYR A O 1
ATOM 3825 N N . ARG A 1 487 ? 0.803 12.916 38.100 1.00 85.50 487 ARG A N 1
ATOM 3826 C CA . ARG A 1 487 ? -0.163 11.936 37.595 1.00 85.50 487 ARG A CA 1
ATOM 3827 C C . ARG A 1 487 ? -0.883 12.501 36.379 1.00 85.50 487 ARG A C 1
ATOM 3829 O O . ARG A 1 487 ? -1.037 13.710 36.261 1.00 85.50 487 ARG A O 1
ATOM 3836 N N . VAL A 1 488 ? -1.383 11.633 35.512 1.00 83.81 488 VAL A N 1
ATOM 3837 C CA . VAL A 1 488 ? -2.313 12.006 34.442 1.00 83.81 488 VAL A CA 1
ATOM 3838 C C . VAL A 1 488 ? -3.694 11.481 34.801 1.00 83.81 488 VAL A C 1
ATOM 3840 O O . VAL A 1 488 ? -3.867 10.283 35.023 1.00 83.81 488 VAL A O 1
ATOM 3843 N N . ARG A 1 489 ? -4.669 12.386 34.882 1.00 86.94 489 ARG A N 1
ATOM 3844 C CA . ARG A 1 489 ? -6.095 12.073 34.931 1.00 86.94 489 ARG A CA 1
ATOM 3845 C C . ARG A 1 489 ? -6.620 12.020 33.508 1.00 86.94 489 ARG A C 1
ATOM 3847 O O . ARG A 1 489 ? -6.514 12.994 32.771 1.00 86.94 489 ARG A O 1
ATOM 3854 N N . VAL A 1 490 ? -7.223 10.899 33.156 1.00 88.75 490 VAL A N 1
ATOM 3855 C CA . VAL A 1 490 ? -7.933 10.704 31.901 1.00 88.75 490 VAL A CA 1
ATOM 3856 C C . VAL A 1 490 ? -9.416 10.583 32.205 1.00 88.75 490 VAL A C 1
ATOM 3858 O O . VAL A 1 490 ? -9.832 9.638 32.873 1.00 88.75 490 VAL A O 1
ATOM 3861 N N . THR A 1 491 ? -10.216 11.531 31.736 1.00 91.31 491 THR A N 1
ATOM 3862 C CA . THR A 1 491 ? -11.675 11.439 31.768 1.00 91.31 491 THR A CA 1
ATOM 3863 C C . THR A 1 491 ? -12.146 10.800 30.471 1.00 91.31 491 THR A C 1
ATOM 3865 O O . THR A 1 491 ? -11.894 11.327 29.388 1.00 91.31 491 THR A O 1
ATOM 3868 N N . VAL A 1 492 ? -12.829 9.665 30.585 1.00 92.88 492 VAL A N 1
ATOM 3869 C CA . VAL A 1 492 ? -13.476 8.979 29.464 1.00 92.88 492 VAL A CA 1
ATOM 3870 C C . VAL A 1 492 ? -14.978 9.163 29.609 1.00 92.88 492 VAL A C 1
ATOM 3872 O O . VAL A 1 492 ? -15.520 8.821 30.660 1.00 92.88 492 VAL A O 1
ATOM 3875 N N . THR A 1 493 ? -15.642 9.669 28.573 1.00 94.38 493 THR A N 1
ATOM 3876 C CA . THR A 1 493 ? -17.103 9.829 28.540 1.00 94.38 493 THR A CA 1
ATOM 3877 C C . THR A 1 493 ? -17.691 8.988 27.422 1.00 94.38 493 THR A C 1
ATOM 3879 O O . THR A 1 493 ? -17.313 9.145 26.260 1.00 94.38 493 THR A O 1
ATOM 3882 N N . ASN A 1 494 ? -18.645 8.123 27.756 1.00 94.94 494 ASN A N 1
ATOM 3883 C CA . ASN A 1 494 ? -19.462 7.439 26.764 1.00 94.94 494 ASN A CA 1
ATOM 3884 C C . ASN A 1 494 ? -20.546 8.401 26.258 1.00 94.94 494 ASN A C 1
ATOM 3886 O O . ASN A 1 494 ? -21.460 8.737 27.005 1.00 94.94 494 ASN A O 1
ATOM 3890 N N . ARG A 1 495 ? -20.468 8.848 24.999 1.00 93.75 495 ARG A N 1
ATOM 3891 C CA . ARG A 1 495 ? -21.478 9.754 24.417 1.00 93.75 495 ARG A CA 1
ATOM 3892 C C . ARG A 1 495 ? -22.695 9.015 23.866 1.00 93.75 495 ARG A C 1
ATOM 3894 O O . ARG A 1 495 ? -23.653 9.654 23.435 1.00 93.75 495 ARG A O 1
ATOM 3901 N N . ARG A 1 496 ? -22.679 7.682 23.881 1.00 91.75 496 ARG A N 1
ATOM 3902 C CA . ARG A 1 496 ? -23.785 6.871 23.380 1.00 91.75 496 ARG A CA 1
ATOM 3903 C C . ARG A 1 496 ? -24.942 6.874 24.380 1.00 91.75 496 ARG A C 1
ATOM 3905 O O . ARG A 1 496 ? -24.722 6.547 25.549 1.00 91.75 496 ARG A O 1
ATOM 3912 N N . PRO A 1 497 ? -26.166 7.216 23.945 1.00 88.31 497 PRO A N 1
ATOM 3913 C CA . PRO A 1 497 ? -27.333 7.250 24.822 1.00 88.31 497 PRO A CA 1
ATOM 3914 C C . PRO A 1 497 ? -27.986 5.872 25.012 1.00 88.31 497 PRO A C 1
ATOM 3916 O O . PRO A 1 497 ? -28.795 5.697 25.916 1.00 88.31 497 PRO A O 1
ATOM 3919 N N . ASP A 1 498 ? -27.657 4.900 24.163 1.00 88.12 498 ASP A N 1
ATOM 3920 C CA . ASP A 1 498 ? -28.407 3.655 23.978 1.00 88.12 498 ASP A CA 1
ATOM 3921 C C . ASP A 1 498 ? -27.652 2.395 24.422 1.00 88.12 498 ASP A C 1
ATOM 3923 O O . ASP A 1 498 ? -28.269 1.346 24.606 1.00 88.12 498 ASP A O 1
ATOM 3927 N N . ARG A 1 499 ? -26.324 2.461 24.597 1.00 90.62 499 ARG A N 1
ATOM 3928 C CA . ARG A 1 499 ? -25.506 1.275 24.890 1.00 90.62 499 ARG A CA 1
ATOM 3929 C C . ARG A 1 499 ? -24.263 1.575 25.737 1.00 90.62 499 ARG A C 1
ATOM 3931 O O . ARG A 1 499 ? -23.737 2.693 25.691 1.00 90.62 499 ARG A O 1
ATOM 3938 N N . PRO A 1 500 ? -23.761 0.583 26.492 1.00 93.00 500 PRO A N 1
ATOM 3939 C CA . PRO A 1 500 ? -22.527 0.729 27.250 1.00 93.00 500 PRO A CA 1
ATOM 3940 C C . PRO A 1 500 ? -21.289 0.763 26.341 1.00 93.00 500 PRO A C 1
ATOM 3942 O O . PRO A 1 500 ? -21.284 0.233 25.231 1.00 93.00 500 PRO A O 1
ATOM 3945 N N . LEU A 1 501 ? -20.211 1.342 26.861 1.00 91.88 501 LEU A N 1
ATOM 3946 C CA . LEU A 1 501 ? -18.873 1.331 26.281 1.00 91.88 501 LEU A CA 1
ATOM 3947 C C . LEU A 1 501 ? -17.997 0.376 27.092 1.00 91.88 501 LEU A C 1
ATOM 3949 O O . LEU A 1 501 ? -17.758 0.620 28.272 1.00 91.88 501 LEU A O 1
ATOM 3953 N N . THR A 1 502 ? -17.484 -0.683 26.466 1.00 91.31 502 THR A N 1
ATOM 3954 C CA . THR A 1 502 ? -16.496 -1.582 27.085 1.00 91.31 502 THR A CA 1
ATOM 3955 C C . THR A 1 502 ? -15.233 -1.618 26.241 1.00 91.31 502 THR A C 1
ATOM 3957 O O . THR A 1 502 ? -15.292 -1.829 25.032 1.00 91.31 502 THR A O 1
ATOM 3960 N N . GLY A 1 503 ? -14.080 -1.424 26.872 1.00 89.44 503 GLY A N 1
ATOM 3961 C CA . GLY A 1 503 ? -12.824 -1.282 26.157 1.00 89.44 503 GLY A CA 1
ATOM 3962 C C . GLY A 1 503 ? -11.590 -1.356 27.040 1.00 89.44 503 GLY A C 1
ATOM 3963 O O . GLY A 1 503 ? -11.641 -1.734 28.213 1.00 89.44 503 GLY A O 1
ATOM 3964 N N . LYS A 1 504 ? -10.454 -0.993 26.451 1.00 88.44 504 LYS A N 1
ATOM 3965 C CA . LYS A 1 504 ? -9.171 -0.854 27.140 1.00 88.44 504 LYS A CA 1
ATOM 3966 C C . LYS A 1 504 ? -8.521 0.452 26.741 1.00 88.44 504 LYS A C 1
ATOM 3968 O O . LYS A 1 504 ? -8.471 0.782 25.561 1.00 88.44 504 LYS A O 1
ATOM 3973 N N . ILE A 1 505 ? -7.987 1.154 27.722 1.00 87.81 505 ILE A N 1
ATOM 3974 C CA . ILE A 1 505 ? -7.198 2.352 27.513 1.00 87.81 505 ILE A CA 1
ATOM 3975 C C . ILE A 1 505 ? -5.717 1.998 27.617 1.00 87.81 505 ILE A C 1
ATOM 3977 O O . ILE A 1 505 ? -5.306 1.335 28.565 1.00 87.81 505 ILE A O 1
ATOM 3981 N N . LEU A 1 506 ? -4.935 2.394 26.619 1.00 85.69 506 LEU A N 1
ATOM 3982 C CA . LEU A 1 506 ? -3.481 2.326 26.602 1.00 85.69 506 LEU A CA 1
ATOM 3983 C C . LEU A 1 506 ? -2.940 3.744 26.732 1.00 85.69 506 LEU A C 1
ATOM 3985 O O . LEU A 1 506 ? -3.200 4.590 25.875 1.00 85.69 506 LEU A O 1
ATOM 3989 N N . PHE A 1 507 ? -2.152 3.973 27.770 1.00 83.06 507 PHE A N 1
ATOM 3990 C CA . PHE A 1 507 ? -1.365 5.181 27.931 1.00 83.06 507 PHE A CA 1
ATOM 3991 C C . PHE A 1 507 ? 0.084 4.865 27.561 1.00 83.06 507 PHE A C 1
ATOM 3993 O O . PHE A 1 507 ? 0.826 4.290 28.357 1.00 83.06 507 PHE A O 1
ATOM 4000 N N . ASP A 1 508 ? 0.478 5.179 26.326 1.00 74.38 508 ASP A N 1
ATOM 4001 C CA . ASP A 1 508 ? 1.838 4.909 25.864 1.00 74.38 508 ASP A CA 1
ATOM 4002 C C . ASP A 1 508 ? 2.739 6.113 26.134 1.00 74.38 508 ASP A C 1
ATOM 4004 O O . ASP A 1 508 ? 2.901 7.014 25.310 1.00 74.38 508 ASP A O 1
ATOM 4008 N N . ALA A 1 509 ? 3.282 6.127 27.350 1.00 72.56 509 ALA A N 1
ATOM 4009 C CA . ALA A 1 509 ? 4.259 7.099 27.805 1.00 72.56 509 ALA A CA 1
ATOM 4010 C C . ALA A 1 509 ? 5.522 6.364 28.287 1.00 72.56 509 ALA A C 1
ATOM 4012 O O . ALA A 1 509 ? 5.411 5.440 29.108 1.00 72.56 509 ALA A O 1
ATOM 4013 N N . PRO A 1 510 ? 6.729 6.765 27.842 1.00 69.50 510 PRO A N 1
ATOM 4014 C CA . PRO A 1 510 ? 7.988 6.268 28.405 1.00 69.50 510 PRO A CA 1
ATOM 4015 C C . PRO A 1 510 ? 8.101 6.492 29.917 1.00 69.50 510 PRO A C 1
ATOM 4017 O O . PRO A 1 510 ? 8.861 5.810 30.593 1.00 69.50 510 PRO A O 1
ATOM 4020 N N . GLN A 1 511 ? 7.355 7.465 30.439 1.00 74.38 511 GLN A N 1
ATOM 4021 C CA . GLN A 1 511 ? 7.523 8.008 31.781 1.00 74.38 511 GLN A CA 1
ATOM 4022 C C . GLN A 1 511 ? 6.452 7.536 32.747 1.00 74.38 511 GLN A C 1
ATOM 4024 O O . GLN A 1 511 ? 6.271 8.129 33.804 1.00 74.38 511 GLN A O 1
ATOM 4029 N N . LEU A 1 512 ? 5.721 6.479 32.406 1.00 76.88 512 LEU A N 1
ATOM 4030 C CA . LEU A 1 512 ? 4.903 5.790 33.390 1.00 76.88 512 LEU A CA 1
ATOM 4031 C C . LEU A 1 512 ? 5.784 5.199 34.485 1.00 76.88 512 LEU A C 1
ATOM 4033 O O . LEU A 1 512 ? 6.819 4.597 34.211 1.00 76.88 512 LEU A O 1
ATOM 4037 N N . ARG A 1 513 ? 5.340 5.347 35.733 1.00 76.19 513 ARG A N 1
ATOM 4038 C CA . ARG A 1 513 ? 6.028 4.770 36.892 1.00 76.19 513 ARG A CA 1
ATOM 4039 C C . ARG A 1 513 ? 6.041 3.245 36.852 1.00 76.19 513 ARG A C 1
ATOM 4041 O O . ARG A 1 513 ? 7.022 2.637 37.259 1.00 76.19 513 ARG A O 1
ATOM 4048 N N . ASP A 1 514 ? 4.946 2.649 36.396 1.00 75.81 514 ASP A N 1
ATOM 4049 C CA . ASP A 1 514 ? 4.795 1.203 36.307 1.00 75.81 514 ASP A CA 1
ATOM 4050 C C . ASP A 1 514 ? 4.441 0.807 34.875 1.00 75.81 514 ASP A C 1
ATOM 4052 O O . ASP A 1 514 ? 3.399 1.201 34.343 1.00 75.81 514 ASP A O 1
ATOM 4056 N N . PHE A 1 515 ? 5.311 0.007 34.264 1.00 65.75 515 PHE A N 1
ATOM 4057 C CA . PHE A 1 515 ? 5.122 -0.532 32.923 1.00 65.75 515 PHE A CA 1
ATOM 4058 C C . PHE A 1 515 ? 3.805 -1.310 32.793 1.00 65.75 515 PHE A C 1
ATOM 4060 O O . PHE A 1 515 ? 3.119 -1.180 31.780 1.00 65.75 515 PHE A O 1
ATOM 4067 N N . TRP A 1 516 ? 3.401 -2.054 33.828 1.00 68.31 516 TRP A N 1
ATOM 4068 C CA . TRP A 1 516 ? 2.176 -2.860 33.812 1.00 68.31 516 TRP A CA 1
ATOM 4069 C C . TRP A 1 516 ? 0.903 -2.013 33.896 1.00 68.31 516 TRP A C 1
ATOM 4071 O O . TRP A 1 516 ? -0.162 -2.453 33.469 1.00 68.31 516 TRP A O 1
ATOM 4081 N N . SER A 1 517 ? 1.015 -0.766 34.364 1.00 75.50 517 SER A N 1
ATOM 4082 C CA . SER A 1 517 ? -0.105 0.181 34.449 1.00 75.50 517 SER A CA 1
ATOM 4083 C C . SER A 1 517 ? -0.464 0.847 33.115 1.00 75.50 517 SER A C 1
ATOM 4085 O O . SER A 1 517 ? -1.449 1.584 33.050 1.00 75.50 517 SER A O 1
ATOM 4087 N N . LYS A 1 518 ? 0.299 0.570 32.044 1.00 78.38 518 LYS A N 1
ATOM 4088 C CA . LYS A 1 518 ? 0.082 1.108 30.691 1.00 78.38 518 LYS A CA 1
ATOM 4089 C C . LYS A 1 518 ? -1.310 0.826 30.140 1.00 78.38 518 LYS A C 1
ATOM 4091 O O . LYS A 1 518 ? -1.819 1.638 29.375 1.00 78.38 518 LYS A O 1
ATOM 4096 N N . VAL A 1 519 ? -1.920 -0.301 30.509 1.00 83.69 519 VAL A N 1
ATOM 4097 C CA . VAL A 1 519 ? -3.230 -0.727 30.002 1.00 83.69 519 VAL A CA 1
ATOM 4098 C C . VAL A 1 519 ? -4.230 -0.832 31.147 1.00 83.69 519 VAL A C 1
ATOM 4100 O O . VAL A 1 519 ? -3.996 -1.580 32.092 1.00 83.69 519 VAL A O 1
ATOM 4103 N N . GLN A 1 520 ? -5.372 -0.149 31.045 1.00 86.38 520 GLN A N 1
ATOM 4104 C CA . GLN A 1 520 ? -6.471 -0.275 32.010 1.00 86.38 520 GLN A CA 1
ATOM 4105 C C . GLN A 1 520 ? -7.806 -0.605 31.325 1.00 86.38 520 GLN A C 1
ATOM 4107 O O . GLN A 1 520 ? -8.067 -0.123 30.222 1.00 86.38 520 GLN A O 1
ATOM 4112 N N . PRO A 1 521 ? -8.669 -1.438 31.933 1.00 88.81 521 PRO A N 1
ATOM 4113 C CA . PRO A 1 521 ? -10.002 -1.701 31.405 1.00 88.81 521 PRO A CA 1
ATOM 4114 C C . PRO A 1 521 ? -10.933 -0.499 31.616 1.00 88.81 521 PRO A C 1
ATOM 4116 O O . PRO A 1 521 ? -10.843 0.214 32.614 1.00 88.81 521 PRO A O 1
ATOM 4119 N N . VAL A 1 522 ? -11.873 -0.312 30.693 1.00 90.31 522 VAL A N 1
ATOM 4120 C CA . VAL A 1 522 ? -12.928 0.705 30.767 1.00 90.31 522 VAL A CA 1
ATOM 4121 C C . VAL A 1 522 ? -14.273 0.028 30.540 1.00 90.31 522 VAL A C 1
ATOM 4123 O O . VAL A 1 522 ? -14.418 -0.755 29.605 1.00 90.31 522 VAL A O 1
ATOM 4126 N N . ALA A 1 523 ? -15.250 0.323 31.393 1.00 94.06 523 ALA A N 1
ATOM 4127 C CA . ALA A 1 523 ? -16.624 -0.148 31.256 1.00 94.06 523 ALA A CA 1
ATOM 4128 C C . ALA A 1 523 ? -17.564 0.942 31.774 1.00 94.06 523 ALA A C 1
ATOM 4130 O O . ALA A 1 523 ? -17.581 1.182 32.979 1.00 94.06 523 ALA A O 1
ATOM 4131 N N . LEU A 1 524 ? -18.281 1.615 30.877 1.00 95.44 524 LEU A N 1
ATOM 4132 C CA . LEU A 1 524 ? -19.152 2.757 31.166 1.00 95.44 524 LEU A CA 1
ATOM 4133 C C . LEU A 1 524 ? -20.568 2.479 30.663 1.00 95.44 524 LEU A C 1
ATOM 4135 O O . LEU A 1 524 ? -20.740 1.979 29.551 1.00 95.44 524 LEU A O 1
ATOM 4139 N N . GLY A 1 525 ? -21.578 2.827 31.452 1.00 96.25 525 GLY A N 1
ATOM 4140 C CA . GLY A 1 525 ? -22.967 2.879 31.011 1.00 96.25 525 GLY A CA 1
ATOM 4141 C C . GLY A 1 525 ? -23.215 3.997 29.987 1.00 96.25 525 GLY A C 1
ATOM 4142 O O . GLY A 1 525 ? -22.317 4.796 29.698 1.00 96.25 525 GLY A O 1
ATOM 4143 N N . PRO A 1 526 ? -24.421 4.064 29.400 1.00 95.50 526 PRO A N 1
ATOM 4144 C CA . PRO A 1 526 ? -24.805 5.156 28.506 1.00 95.50 526 PRO A CA 1
ATOM 4145 C C . PRO A 1 526 ? -24.655 6.527 29.181 1.00 95.50 526 PRO A C 1
ATOM 4147 O O . PRO A 1 526 ? -25.108 6.708 30.310 1.00 95.50 526 PRO A O 1
ATOM 4150 N N . GLY A 1 527 ? -24.000 7.484 28.517 1.00 93.19 527 GLY A N 1
ATOM 4151 C CA . GLY A 1 527 ? -23.772 8.835 29.053 1.00 93.19 527 GLY A CA 1
ATOM 4152 C C . GLY A 1 527 ? -22.784 8.943 30.229 1.00 93.19 527 GLY A C 1
ATOM 4153 O O . GLY A 1 527 ? -22.522 10.053 30.689 1.00 93.19 527 GLY A O 1
ATOM 4154 N N . GLU A 1 528 ? -22.249 7.832 30.749 1.00 96.75 528 GLU A N 1
ATOM 4155 C CA . GLU A 1 528 ? -21.380 7.837 31.935 1.00 96.75 528 GLU A CA 1
ATOM 4156 C C . GLU A 1 528 ? -19.989 8.415 31.616 1.00 96.75 528 GLU A C 1
ATOM 4158 O O . GLU A 1 528 ? -19.402 8.143 30.563 1.00 96.75 528 GLU A O 1
ATOM 4163 N N . SER A 1 529 ? -19.429 9.159 32.576 1.00 96.00 529 SER A N 1
ATOM 4164 C CA . SER A 1 529 ? -18.032 9.602 32.583 1.00 96.00 529 SER A CA 1
ATOM 4165 C C . SER A 1 529 ? -17.253 8.960 33.731 1.00 96.00 529 SER A C 1
ATOM 4167 O O . SER A 1 529 ? -17.743 8.889 34.858 1.00 96.00 529 SER A O 1
ATOM 4169 N N . ARG A 1 530 ? -15.999 8.564 33.486 1.00 95.56 530 ARG A N 1
ATOM 4170 C CA . ARG A 1 530 ? -15.091 8.035 34.518 1.00 95.56 530 ARG A CA 1
ATOM 4171 C C . ARG A 1 530 ? -13.700 8.636 34.416 1.00 95.56 530 ARG A C 1
ATOM 4173 O O . ARG A 1 530 ? -13.163 8.793 33.324 1.00 95.56 530 ARG A O 1
ATOM 4180 N N . ASN A 1 531 ? -13.101 8.901 35.575 1.00 93.25 531 ASN A N 1
ATOM 4181 C CA . ASN A 1 531 ? -11.706 9.309 35.692 1.00 93.25 531 ASN A CA 1
ATOM 4182 C C . ASN A 1 531 ? -10.804 8.093 35.921 1.00 93.25 531 ASN A C 1
ATOM 4184 O O . ASN A 1 531 ? -11.052 7.289 36.818 1.00 93.25 531 ASN A O 1
ATOM 4188 N N . ILE A 1 532 ? -9.740 8.000 35.133 1.00 90.69 532 ILE A N 1
ATOM 4189 C CA . ILE A 1 532 ? -8.694 6.982 35.210 1.00 90.69 532 ILE A CA 1
ATOM 4190 C C . ILE A 1 532 ? -7.374 7.696 35.486 1.00 90.69 532 ILE A C 1
ATOM 4192 O O . ILE A 1 532 ? -7.107 8.745 34.906 1.00 90.69 532 ILE A O 1
ATOM 4196 N N . TYR A 1 533 ? -6.554 7.156 36.385 1.00 88.44 533 TYR A N 1
ATOM 4197 C CA . TYR A 1 533 ? -5.321 7.808 36.819 1.00 88.44 533 TYR A CA 1
ATOM 4198 C C . TYR A 1 533 ? -4.094 6.972 36.464 1.00 88.44 533 TYR A C 1
ATOM 4200 O O . TYR A 1 533 ? -4.031 5.782 36.775 1.00 88.44 533 TYR A O 1
ATOM 4208 N N . PHE A 1 534 ? -3.098 7.632 35.880 1.00 86.94 534 PHE A N 1
ATOM 4209 C CA . PHE A 1 534 ? -1.797 7.068 35.537 1.00 86.94 534 PHE A CA 1
ATOM 4210 C C . PHE A 1 534 ? -0.700 7.798 36.313 1.00 86.94 534 PHE A C 1
ATOM 4212 O O . PHE A 1 534 ? -0.601 9.022 36.251 1.00 86.94 534 PHE A O 1
ATOM 4219 N N . GLY A 1 535 ? 0.116 7.066 37.071 1.00 85.69 535 GLY A N 1
ATOM 4220 C CA . GLY A 1 535 ? 1.243 7.650 37.801 1.00 85.69 535 GLY A CA 1
ATOM 4221 C C . GLY A 1 535 ? 2.457 7.839 36.895 1.00 85.69 535 GLY A C 1
ATOM 4222 O O . GLY A 1 535 ? 2.891 6.884 36.253 1.00 85.69 535 GLY A O 1
ATOM 4223 N N . LEU A 1 536 ? 3.038 9.039 36.876 1.00 82.94 536 LEU A N 1
ATOM 4224 C CA . LEU A 1 536 ? 4.268 9.318 36.134 1.00 82.94 536 LEU A CA 1
ATOM 4225 C C . LEU A 1 536 ? 5.499 9.109 37.022 1.00 82.94 536 LEU A C 1
ATOM 4227 O O . LEU A 1 536 ? 5.437 9.304 38.235 1.00 82.94 536 LEU A O 1
ATOM 4231 N N . ASN A 1 537 ? 6.629 8.739 36.432 1.00 83.62 537 ASN A N 1
ATOM 4232 C CA . ASN A 1 537 ? 7.931 8.666 37.086 1.00 83.62 537 ASN A CA 1
ATOM 4233 C C . ASN A 1 537 ? 8.606 10.049 37.132 1.00 83.62 537 ASN A C 1
ATOM 4235 O O . ASN A 1 537 ? 9.763 10.195 36.752 1.00 83.62 537 ASN A O 1
ATOM 4239 N N . TYR A 1 538 ? 7.840 11.060 37.542 1.00 79.50 538 TYR A N 1
ATOM 4240 C CA . TYR A 1 538 ? 8.275 12.443 37.700 1.00 79.50 538 TYR A CA 1
ATOM 4241 C C . TYR A 1 538 ? 7.704 13.016 38.984 1.00 79.50 538 TYR A C 1
ATOM 4243 O O . TYR A 1 538 ? 6.555 12.737 39.347 1.00 79.50 538 TYR A O 1
ATOM 4251 N N . TYR A 1 539 ? 8.488 13.871 39.621 1.00 83.50 539 TYR A N 1
ATOM 4252 C CA . TYR A 1 539 ? 8.183 14.484 40.898 1.00 83.50 539 TYR A CA 1
ATOM 4253 C C . TYR A 1 539 ? 8.384 16.002 40.847 1.00 83.50 539 TYR A C 1
ATOM 4255 O O . TYR A 1 539 ? 8.937 16.562 39.901 1.00 83.50 539 TYR A O 1
ATOM 4263 N N . ARG A 1 540 ? 7.879 16.702 41.862 1.00 80.19 540 ARG A N 1
ATOM 4264 C CA . ARG A 1 540 ? 8.005 18.155 42.011 1.00 80.19 540 ARG A CA 1
ATOM 4265 C C . ARG A 1 540 ? 9.467 18.587 41.852 1.00 80.19 540 ARG A C 1
ATOM 4267 O O . ARG A 1 540 ? 10.327 18.132 42.595 1.00 80.19 540 ARG A O 1
ATOM 4274 N N . GLY A 1 541 ? 9.711 19.517 40.931 1.00 72.62 541 GLY A N 1
ATOM 4275 C CA . GLY A 1 541 ? 11.053 20.011 40.608 1.00 72.62 541 GLY A CA 1
ATOM 4276 C C . GLY A 1 541 ? 11.694 19.330 39.397 1.00 72.62 541 GLY A C 1
ATOM 4277 O O . GLY A 1 541 ? 12.617 19.901 38.820 1.00 72.62 541 GLY A O 1
ATOM 4278 N N . ASP A 1 542 ? 11.170 18.187 38.948 1.00 69.62 542 ASP A N 1
ATOM 4279 C CA . ASP A 1 542 ? 11.613 17.571 37.701 1.00 69.62 542 ASP A CA 1
ATOM 4280 C C . ASP A 1 542 ? 11.128 18.387 36.498 1.00 69.62 542 ASP A C 1
ATOM 4282 O O . ASP A 1 542 ? 9.975 18.832 36.433 1.00 69.62 542 ASP A O 1
ATOM 4286 N N . ARG A 1 543 ? 12.004 18.557 35.502 1.00 56.72 543 ARG A N 1
ATOM 4287 C CA . ARG A 1 543 ? 11.632 19.158 34.219 1.00 56.72 543 ARG A CA 1
ATOM 4288 C C . ARG A 1 543 ? 10.820 18.138 33.420 1.00 56.72 543 ARG A C 1
ATOM 4290 O O . ARG A 1 543 ? 11.375 17.189 32.871 1.00 56.72 543 ARG A O 1
ATOM 4297 N N . PHE A 1 544 ? 9.507 18.336 33.373 1.00 55.25 544 PHE A N 1
ATOM 4298 C CA . PHE A 1 544 ? 8.609 17.528 32.557 1.00 55.25 544 PHE A CA 1
ATOM 4299 C C . PHE A 1 544 ? 8.601 18.055 31.119 1.00 55.25 544 PHE A C 1
ATOM 4301 O O . PHE A 1 544 ? 8.061 19.126 30.856 1.00 55.25 544 PHE A O 1
ATOM 4308 N N . ASP A 1 545 ? 9.217 17.309 30.206 1.00 54.06 545 ASP A N 1
ATOM 4309 C CA . ASP A 1 545 ? 9.213 17.594 28.769 1.00 54.06 545 ASP A CA 1
ATOM 4310 C C . ASP A 1 545 ? 8.605 16.375 28.058 1.00 54.06 545 ASP A C 1
ATOM 4312 O O . ASP A 1 545 ? 9.322 15.412 27.762 1.00 54.06 545 ASP A O 1
ATOM 4316 N N . PRO A 1 546 ? 7.266 16.300 27.926 1.00 52.00 546 PRO A N 1
ATOM 4317 C CA . PRO A 1 546 ? 6.630 15.100 27.415 1.00 52.00 546 PRO A CA 1
ATOM 4318 C C . PRO A 1 546 ? 6.951 14.956 25.916 1.00 52.00 546 PRO A C 1
ATOM 4320 O O . PRO A 1 546 ? 6.506 15.789 25.124 1.00 52.00 546 PRO A O 1
ATOM 4323 N N . PRO A 1 547 ? 7.650 13.893 25.467 1.00 51.94 547 PRO A N 1
ATOM 4324 C CA . PRO A 1 547 ? 7.542 13.474 24.073 1.00 51.94 547 PRO A CA 1
ATOM 4325 C C . PRO A 1 547 ? 6.066 13.193 23.766 1.00 51.94 547 PRO A C 1
ATOM 4327 O O . PRO A 1 547 ? 5.293 12.968 24.702 1.00 51.94 547 PRO A O 1
ATOM 4330 N N . GLU A 1 548 ? 5.682 13.190 22.481 1.00 56.97 548 GLU A N 1
ATOM 4331 C CA . GLU A 1 548 ? 4.313 12.887 22.021 1.00 56.97 548 GLU A CA 1
ATOM 4332 C C . GLU A 1 548 ? 3.721 11.698 22.797 1.00 56.97 548 GLU A C 1
ATOM 4334 O O . GLU A 1 548 ? 3.951 10.536 22.471 1.00 56.97 548 GLU A O 1
ATOM 4339 N N . THR A 1 549 ? 2.969 11.995 23.854 1.00 66.50 549 THR A N 1
ATOM 4340 C CA . THR A 1 549 ? 2.353 10.984 24.703 1.00 66.50 549 THR A CA 1
ATOM 4341 C C . THR A 1 549 ? 1.017 10.662 24.073 1.00 66.50 549 THR A C 1
ATOM 4343 O O . THR A 1 549 ? 0.250 11.573 23.759 1.00 66.50 549 THR A O 1
ATOM 4346 N N . ARG A 1 550 ? 0.738 9.381 23.832 1.00 73.50 550 ARG A N 1
ATOM 4347 C CA . ARG A 1 550 ? -0.482 8.970 23.133 1.00 73.50 550 ARG A CA 1
ATOM 4348 C C . ARG A 1 550 ? -1.381 8.165 24.048 1.00 73.50 550 ARG A C 1
ATOM 4350 O O . ARG A 1 550 ? -0.959 7.185 24.663 1.00 73.50 550 ARG A O 1
ATOM 4357 N N . LEU A 1 551 ? -2.637 8.581 24.093 1.00 82.75 551 LEU A N 1
ATOM 4358 C CA . LEU A 1 551 ? -3.718 7.832 24.698 1.00 82.75 551 LEU A CA 1
ATOM 4359 C C . LEU A 1 551 ? -4.496 7.131 23.598 1.00 82.75 551 LEU A C 1
ATOM 4361 O O . LEU A 1 551 ? -4.931 7.766 22.641 1.00 82.75 551 LEU A O 1
ATOM 4365 N N . ASN A 1 552 ? -4.692 5.829 23.755 1.00 86.25 552 ASN A N 1
ATOM 4366 C CA . ASN A 1 552 ? -5.459 5.029 22.815 1.00 86.25 552 ASN A CA 1
ATOM 4367 C C . ASN A 1 552 ? -6.559 4.295 23.579 1.00 86.25 552 ASN A C 1
ATOM 4369 O O . ASN A 1 552 ? -6.266 3.482 24.453 1.00 86.25 552 ASN A O 1
ATOM 4373 N N . LEU A 1 553 ? -7.819 4.565 23.259 1.00 87.88 553 LEU A N 1
ATOM 4374 C CA . LEU A 1 553 ? -8.961 3.807 23.752 1.00 87.88 553 LEU A CA 1
ATOM 4375 C C . LEU A 1 553 ? -9.405 2.812 22.679 1.00 87.88 553 LEU A C 1
ATOM 4377 O O . LEU A 1 553 ? -9.893 3.206 21.624 1.00 87.88 553 LEU A O 1
ATOM 4381 N N . TYR A 1 554 ? -9.293 1.523 22.976 1.00 87.69 554 TYR A N 1
ATOM 4382 C CA . TYR A 1 554 ? -9.759 0.438 22.120 1.00 87.69 554 TYR A CA 1
ATOM 4383 C C . TYR A 1 554 ? -11.133 -0.048 22.582 1.00 87.69 554 TYR A C 1
ATOM 4385 O O . TYR A 1 554 ? -11.279 -0.456 23.736 1.00 87.69 554 TYR A O 1
ATOM 4393 N N . PHE A 1 555 ? -12.125 -0.036 21.695 1.00 87.62 555 PHE A N 1
ATOM 4394 C CA . PHE A 1 555 ? -13.499 -0.493 21.946 1.00 87.62 555 PHE A CA 1
ATOM 4395 C C . PHE A 1 555 ? -14.152 -0.897 20.623 1.00 87.62 555 PHE A C 1
ATOM 4397 O O . PHE A 1 555 ? -13.763 -0.377 19.589 1.00 87.62 555 PHE A O 1
ATOM 4404 N N . ASP A 1 556 ? -15.106 -1.831 20.627 1.00 82.94 556 ASP A N 1
ATOM 4405 C CA . ASP A 1 556 ? -15.879 -2.246 19.437 1.00 82.94 556 ASP A CA 1
ATOM 4406 C C . ASP A 1 556 ? -15.072 -2.482 18.140 1.00 82.94 556 ASP A C 1
ATOM 4408 O O . ASP A 1 556 ? -15.572 -2.276 17.038 1.00 82.94 556 ASP A O 1
ATOM 4412 N N . GLY A 1 557 ? -13.815 -2.920 18.246 1.00 76.50 557 GLY A N 1
ATOM 4413 C CA . GLY A 1 557 ? -12.955 -3.134 17.076 1.00 76.50 557 GLY A CA 1
ATOM 4414 C C . GLY A 1 557 ? -12.234 -1.888 16.550 1.00 76.50 557 GLY A C 1
ATOM 4415 O O . GLY A 1 557 ? -11.456 -2.012 15.610 1.00 76.50 557 GLY A O 1
ATOM 4416 N N . VAL A 1 558 ? -12.455 -0.713 17.141 1.00 82.75 558 VAL A N 1
ATOM 4417 C CA . VAL A 1 558 ? -11.841 0.567 16.756 1.00 82.75 558 VAL A CA 1
ATOM 4418 C C . VAL A 1 558 ? -10.904 1.096 17.841 1.00 82.75 558 VAL A C 1
ATOM 4420 O O . VAL A 1 558 ? -10.862 0.580 18.962 1.00 82.75 558 VAL A O 1
ATOM 4423 N N . ARG A 1 559 ? -10.145 2.147 17.511 1.00 85.06 559 ARG A N 1
ATOM 4424 C CA . ARG A 1 559 ? -9.193 2.790 18.420 1.00 85.06 559 ARG A CA 1
ATOM 4425 C C . ARG A 1 559 ? -9.406 4.296 18.425 1.00 85.06 559 ARG A C 1
ATOM 4427 O O . ARG A 1 559 ? -8.863 4.954 17.564 1.00 85.06 559 ARG A O 1
ATOM 4434 N N . ALA A 1 560 ? -10.108 4.881 19.386 1.00 83.00 560 ALA A N 1
ATOM 4435 C CA . ALA A 1 560 ? -10.085 6.340 19.519 1.00 83.00 560 ALA A CA 1
ATOM 4436 C C . ALA A 1 560 ? -8.723 6.779 20.073 1.00 83.00 560 ALA A C 1
ATOM 4438 O O . ALA A 1 560 ? -8.361 6.400 21.189 1.00 83.00 560 ALA A O 1
ATOM 4439 N N . ASP A 1 561 ? -7.964 7.552 19.299 1.00 77.38 561 ASP A N 1
ATOM 4440 C CA . ASP A 1 561 ? -6.719 8.146 19.766 1.00 77.38 561 ASP A CA 1
ATOM 4441 C C . ASP A 1 561 ? -6.916 9.597 20.207 1.00 77.38 561 ASP A C 1
ATOM 4443 O O . ASP A 1 561 ? -7.691 10.364 19.639 1.00 77.38 561 ASP A O 1
ATOM 4447 N N . GLN A 1 562 ? -6.200 9.960 21.262 1.00 68.44 562 GLN A N 1
ATOM 4448 C CA . GLN A 1 562 ? -5.997 11.335 21.662 1.00 68.44 562 GLN A CA 1
ATOM 4449 C C . GLN A 1 562 ? -4.507 11.490 21.941 1.00 68.44 562 GLN A C 1
ATOM 4451 O O . GLN A 1 562 ? -3.959 10.906 22.880 1.00 68.44 562 GLN A O 1
ATOM 4456 N N . ALA A 1 563 ? -3.825 12.281 21.118 1.00 57.22 563 ALA A N 1
ATOM 4457 C CA . ALA A 1 563 ? -2.523 12.782 21.518 1.00 57.22 563 ALA A CA 1
ATOM 4458 C C . ALA A 1 563 ? -2.705 13.596 22.803 1.00 57.22 563 ALA A C 1
ATOM 4460 O O . ALA A 1 563 ? -3.682 14.333 22.943 1.00 57.22 563 ALA A O 1
ATOM 4461 N N . LEU A 1 564 ? -1.763 13.497 23.736 1.00 52.03 564 LEU A N 1
ATOM 4462 C CA . LEU A 1 564 ? -1.663 14.421 24.855 1.00 52.03 564 LEU A CA 1
ATOM 4463 C C . LEU A 1 564 ? -1.211 15.773 24.294 1.00 52.03 564 LEU A C 1
ATOM 4465 O O . LEU A 1 564 ? -0.096 16.220 24.510 1.00 52.03 564 LEU A O 1
ATOM 4469 N N . SER A 1 565 ? -2.102 16.447 23.569 1.00 44.34 565 SER A N 1
ATOM 4470 C CA . SER A 1 565 ? -2.092 17.896 23.416 1.00 44.34 565 SER A CA 1
ATOM 4471 C C . SER A 1 565 ? -2.724 18.507 24.669 1.00 44.34 565 SER A C 1
ATOM 4473 O O . SER A 1 565 ? -3.640 19.325 24.607 1.00 44.34 565 SER A O 1
ATOM 4475 N N . GLY A 1 566 ? -2.300 18.023 25.835 1.00 35.56 566 GLY A N 1
ATOM 4476 C CA . GLY A 1 566 ? -2.457 18.761 27.069 1.00 35.56 566 GLY A CA 1
ATOM 4477 C C . GLY A 1 566 ? -1.336 19.783 27.068 1.00 35.56 566 GLY A C 1
ATOM 4478 O O . GLY A 1 566 ? -0.187 19.397 26.892 1.00 35.56 566 GLY A O 1
ATOM 4479 N N . PHE A 1 567 ? -1.690 21.049 27.266 1.00 37.59 567 PHE A N 1
ATOM 4480 C CA . PHE A 1 567 ? -0.807 22.221 27.301 1.00 37.59 567 PHE A CA 1
ATOM 4481 C C . PHE A 1 567 ? -0.512 22.841 25.943 1.00 37.59 567 PHE A C 1
ATOM 4483 O O . PHE A 1 567 ? 0.584 22.708 25.405 1.00 37.59 567 PHE A O 1
ATOM 4490 N N . THR A 1 568 ? -1.489 23.630 25.468 1.00 37.47 568 THR A N 1
ATOM 4491 C CA . THR A 1 568 ? -1.372 24.505 24.292 1.00 37.47 568 THR A CA 1
ATOM 4492 C C . THR A 1 568 ? -1.036 23.716 23.019 1.00 37.47 568 THR A C 1
ATOM 4494 O O . THR A 1 568 ? -0.615 22.566 23.041 1.00 37.47 568 THR A O 1
ATOM 4497 N N . GLU A 1 569 ? -1.310 24.279 21.853 1.00 43.66 569 GLU A N 1
ATOM 4498 C CA . GLU A 1 569 ? -0.739 23.780 20.599 1.00 43.66 569 GLU A CA 1
ATOM 4499 C C . GLU A 1 569 ? 0.777 23.566 20.864 1.00 43.66 569 GLU A C 1
ATOM 4501 O O . GLU A 1 569 ? 1.439 24.495 21.332 1.00 43.66 569 GLU A O 1
ATOM 4506 N N . THR A 1 570 ? 1.306 22.332 20.756 1.00 50.69 570 THR A N 1
ATOM 4507 C CA . THR A 1 570 ? 2.683 22.047 21.220 1.00 50.69 570 THR A CA 1
ATOM 4508 C C . THR A 1 570 ? 3.653 23.005 20.532 1.00 50.69 570 THR A C 1
ATOM 4510 O O . THR A 1 570 ? 3.419 23.366 19.379 1.00 50.69 570 THR A O 1
ATOM 4513 N N . HIS A 1 571 ? 4.747 23.418 21.187 1.00 52.44 571 HIS A N 1
ATOM 4514 C CA . HIS A 1 571 ? 5.725 24.337 20.580 1.00 52.44 571 HIS A CA 1
ATOM 4515 C C . HIS A 1 571 ? 6.107 23.909 19.156 1.00 52.44 571 HIS A C 1
ATOM 4517 O O . HIS A 1 571 ? 6.193 24.740 18.263 1.00 52.44 571 HIS A O 1
ATOM 4523 N N . SER A 1 572 ? 6.243 22.600 18.921 1.00 52.75 572 SER A N 1
ATOM 4524 C CA . SER A 1 572 ? 6.527 22.013 17.610 1.00 52.75 572 SER A CA 1
ATOM 4525 C C . SER A 1 572 ? 5.365 22.115 16.615 1.00 52.75 572 SER A C 1
ATOM 4527 O O . SER A 1 572 ? 5.609 22.352 15.435 1.00 52.75 572 SER A O 1
ATOM 4529 N N . LEU A 1 573 ? 4.112 21.941 17.049 1.00 56.25 573 LEU A N 1
ATOM 4530 C CA . LEU A 1 573 ? 2.938 22.076 16.180 1.00 56.25 573 LEU A CA 1
ATOM 4531 C C . LEU A 1 573 ? 2.651 23.550 15.858 1.00 56.25 573 LEU A C 1
ATOM 4533 O O . LEU A 1 573 ? 2.379 23.875 14.706 1.00 56.25 573 LEU A O 1
ATOM 4537 N N . ARG A 1 574 ? 2.803 24.444 16.843 1.00 66.81 574 ARG A N 1
ATOM 4538 C CA . ARG A 1 574 ? 2.774 25.902 16.653 1.00 66.81 574 ARG A CA 1
ATOM 4539 C C . ARG A 1 574 ? 3.862 26.370 15.712 1.00 66.81 574 ARG A C 1
ATOM 4541 O O . ARG A 1 574 ? 3.584 27.174 14.834 1.00 66.81 574 ARG A O 1
ATOM 4548 N N . LEU A 1 575 ? 5.069 25.826 15.853 1.00 70.50 575 LEU A N 1
ATOM 4549 C CA . LEU A 1 575 ? 6.171 26.123 14.949 1.00 70.50 575 LEU A CA 1
ATOM 4550 C C . LEU A 1 575 ? 5.858 25.641 13.529 1.00 70.50 575 LEU A C 1
ATOM 4552 O O . LEU A 1 575 ? 6.014 26.413 12.597 1.00 70.50 575 LEU A O 1
ATOM 4556 N N . ARG A 1 576 ? 5.322 24.423 13.352 1.00 71.25 576 ARG A N 1
ATOM 4557 C CA . ARG A 1 576 ? 4.892 23.929 12.028 1.00 71.25 576 ARG A CA 1
ATOM 4558 C C . ARG A 1 576 ? 3.778 24.774 11.416 1.00 71.25 576 ARG A C 1
ATOM 4560 O O . ARG A 1 576 ? 3.779 24.998 10.211 1.00 71.25 576 ARG A O 1
ATOM 4567 N N . LYS A 1 577 ? 2.831 25.239 12.231 1.00 78.88 577 LYS A N 1
ATOM 4568 C CA . LYS A 1 577 ? 1.773 26.147 11.788 1.00 78.88 577 LYS A CA 1
ATOM 4569 C C . LYS A 1 577 ? 2.343 27.504 11.392 1.00 78.88 577 LYS A C 1
ATOM 4571 O O . LYS A 1 577 ? 2.020 27.984 10.317 1.00 78.88 577 LYS A O 1
ATOM 4576 N N . ALA A 1 578 ? 3.218 28.091 12.203 1.00 82.88 578 ALA A N 1
ATOM 4577 C CA . ALA A 1 578 ? 3.902 29.335 11.867 1.00 82.88 578 ALA A CA 1
ATOM 4578 C C . ALA A 1 578 ? 4.766 29.188 10.600 1.00 82.88 578 ALA A C 1
ATOM 4580 O O . ALA A 1 578 ? 4.776 30.090 9.767 1.00 82.88 578 ALA A O 1
ATOM 4581 N N . ASP A 1 579 ? 5.414 28.035 10.401 1.00 81.44 579 ASP A N 1
ATOM 4582 C CA . ASP A 1 579 ? 6.171 27.705 9.186 1.00 81.44 579 ASP A CA 1
ATOM 4583 C C . ASP A 1 579 ? 5.248 27.622 7.957 1.00 81.44 579 ASP A C 1
ATOM 4585 O O . ASP A 1 579 ? 5.589 28.135 6.888 1.00 81.44 579 ASP A O 1
ATOM 4589 N N . ALA A 1 580 ? 4.067 27.012 8.102 1.00 81.31 580 ALA A N 1
ATOM 4590 C CA . ALA A 1 580 ? 3.055 26.950 7.049 1.00 81.31 580 ALA A CA 1
ATOM 4591 C C . ALA A 1 580 ? 2.514 28.347 6.704 1.00 81.31 580 ALA A C 1
ATOM 4593 O O . ALA A 1 580 ? 2.530 28.729 5.537 1.00 81.31 580 ALA A O 1
ATOM 4594 N N . LEU A 1 581 ? 2.153 29.145 7.713 1.00 87.38 581 LEU A N 1
ATOM 4595 C CA . LEU A 1 581 ? 1.687 30.527 7.551 1.00 87.38 581 LEU A CA 1
ATOM 4596 C C . LEU A 1 581 ? 2.750 31.409 6.878 1.00 87.38 581 LEU A C 1
ATOM 4598 O O . LEU A 1 581 ? 2.443 32.162 5.955 1.00 87.38 581 LEU A O 1
ATOM 4602 N N . LEU A 1 582 ? 4.020 31.272 7.278 1.00 88.69 582 LEU A N 1
ATOM 4603 C CA . LEU A 1 582 ? 5.146 31.978 6.662 1.00 88.69 582 LEU A CA 1
ATOM 4604 C C . LEU A 1 582 ? 5.283 31.615 5.172 1.00 88.69 582 LEU A C 1
ATOM 4606 O O . LEU A 1 582 ? 5.504 32.496 4.341 1.00 88.69 582 LEU A O 1
ATOM 4610 N N . LYS A 1 583 ? 5.099 30.336 4.815 1.00 86.88 583 LYS A N 1
ATOM 4611 C CA . LYS A 1 583 ? 5.124 29.851 3.423 1.00 86.88 583 LYS A CA 1
ATOM 4612 C C . LYS A 1 583 ? 3.915 30.324 2.607 1.00 86.88 583 LYS A C 1
ATOM 4614 O O . LYS A 1 583 ? 4.055 30.614 1.420 1.00 86.88 583 LYS A O 1
ATOM 4619 N N . GLU A 1 584 ? 2.754 30.434 3.243 1.00 90.19 584 GLU A N 1
ATOM 4620 C CA . GLU A 1 584 ? 1.505 30.952 2.668 1.00 90.19 584 GLU A CA 1
ATOM 4621 C C . GLU A 1 584 ? 1.460 32.490 2.611 1.00 90.19 584 GLU A C 1
ATOM 4623 O O . GLU A 1 584 ? 0.473 33.062 2.154 1.00 90.19 584 GLU A O 1
ATOM 4628 N N . LYS A 1 585 ? 2.551 33.167 3.007 1.00 91.50 585 LYS A N 1
ATOM 4629 C CA . LYS A 1 585 ? 2.691 34.633 3.050 1.00 91.50 585 LYS A CA 1
ATOM 4630 C C . LYS A 1 585 ? 1.736 35.325 4.034 1.00 91.50 585 LYS A C 1
ATOM 4632 O O . LYS A 1 585 ? 1.498 36.526 3.929 1.00 91.50 585 LYS A O 1
ATOM 4637 N N . GLN A 1 586 ? 1.229 34.593 5.024 1.00 91.88 586 GLN A N 1
ATOM 4638 C CA . GLN A 1 586 ? 0.464 35.122 6.157 1.00 91.88 586 GLN A CA 1
ATOM 4639 C C . GLN A 1 586 ? 1.432 35.566 7.263 1.00 91.88 586 GLN A C 1
ATOM 4641 O O . GLN A 1 586 ? 1.614 34.917 8.295 1.00 91.88 586 GLN A O 1
ATOM 4646 N N . PHE A 1 587 ? 2.166 36.642 6.974 1.00 91.81 587 PHE A N 1
ATOM 4647 C CA . PHE A 1 587 ? 3.363 37.015 7.725 1.00 91.81 587 PHE A CA 1
ATOM 4648 C C . PHE A 1 587 ? 3.089 37.541 9.139 1.00 91.81 587 PHE A C 1
ATOM 4650 O O . PHE A 1 587 ? 3.891 37.288 10.037 1.00 91.81 587 PHE A O 1
ATOM 4657 N N . ALA A 1 588 ? 1.990 38.270 9.348 1.00 91.56 588 ALA A N 1
ATOM 4658 C CA . ALA A 1 588 ? 1.661 38.851 10.651 1.00 91.56 588 ALA A CA 1
ATOM 4659 C C . ALA A 1 588 ? 1.255 37.764 11.658 1.00 91.56 588 ALA A C 1
ATOM 4661 O O . ALA A 1 588 ? 1.704 37.764 12.805 1.00 91.56 588 ALA A O 1
ATOM 4662 N N . GLU A 1 589 ? 0.461 36.796 11.206 1.00 86.19 589 GLU A N 1
ATOM 4663 C CA . GLU A 1 589 ? 0.032 35.639 11.984 1.00 86.19 589 GLU A CA 1
ATOM 4664 C C . GLU A 1 589 ? 1.212 34.712 12.301 1.00 86.19 589 GLU A C 1
ATOM 4666 O O . GLU A 1 589 ? 1.342 34.244 13.433 1.00 86.19 589 GLU A O 1
ATOM 4671 N N . ALA A 1 590 ? 2.111 34.492 11.334 1.00 89.31 590 ALA A N 1
ATOM 4672 C CA . ALA A 1 590 ? 3.342 33.740 11.558 1.00 89.31 590 ALA A CA 1
ATOM 4673 C C . ALA A 1 590 ? 4.251 34.427 12.596 1.00 89.31 590 ALA A C 1
ATOM 4675 O O . ALA A 1 590 ? 4.699 33.776 13.542 1.00 89.31 590 ALA A O 1
ATOM 4676 N N . GLU A 1 591 ? 4.490 35.742 12.462 1.00 94.31 591 GLU A N 1
ATOM 4677 C CA . GLU A 1 591 ? 5.301 36.527 13.406 1.00 94.31 591 GLU A CA 1
ATOM 4678 C C . GLU A 1 591 ? 4.765 36.419 14.839 1.00 94.31 591 GLU A C 1
ATOM 4680 O O . GLU A 1 591 ? 5.536 36.155 15.766 1.00 94.31 591 GLU A O 1
ATOM 4685 N N . ALA A 1 592 ? 3.453 36.596 15.023 1.00 90.50 592 ALA A N 1
ATOM 4686 C CA . ALA A 1 592 ? 2.815 36.549 16.334 1.00 90.50 592 ALA A CA 1
ATOM 4687 C C . ALA A 1 592 ? 3.067 35.209 17.043 1.00 90.50 592 ALA A C 1
ATOM 4689 O O . ALA A 1 592 ? 3.457 35.193 18.213 1.00 90.50 592 ALA A O 1
ATOM 4690 N N . ILE A 1 593 ? 2.927 34.093 16.318 1.00 82.81 593 ILE A N 1
ATOM 4691 C CA . ILE A 1 593 ? 3.165 32.754 16.868 1.00 82.81 593 ILE A CA 1
ATOM 4692 C C . ILE A 1 593 ? 4.649 32.561 17.201 1.00 82.81 593 ILE A C 1
ATOM 4694 O O . ILE A 1 593 ? 4.969 32.089 18.290 1.00 82.81 593 ILE A O 1
ATOM 4698 N N . TYR A 1 594 ? 5.580 32.957 16.326 1.00 90.19 594 TYR A N 1
ATOM 4699 C CA . TYR A 1 594 ? 7.010 32.835 16.631 1.00 90.19 594 TYR A CA 1
ATOM 4700 C C . TYR A 1 594 ? 7.424 33.648 17.867 1.00 90.19 594 TYR A C 1
ATOM 4702 O O . TYR A 1 594 ? 8.218 33.166 18.677 1.00 90.19 594 TYR A O 1
ATOM 4710 N N . ARG A 1 595 ? 6.880 34.861 18.047 1.00 90.31 595 ARG A N 1
ATOM 4711 C CA . ARG A 1 595 ? 7.164 35.696 19.227 1.00 90.31 595 ARG A CA 1
ATOM 4712 C C . ARG A 1 595 ? 6.625 35.097 20.518 1.00 90.31 595 ARG A C 1
ATOM 4714 O O . ARG A 1 595 ? 7.295 35.191 21.542 1.00 90.31 595 ARG A O 1
ATOM 4721 N N . GLU A 1 596 ? 5.460 34.463 20.462 1.00 84.31 596 GLU A N 1
ATOM 4722 C CA . GLU A 1 596 ? 4.894 33.735 21.600 1.00 84.31 596 GLU A CA 1
ATOM 4723 C C . GLU A 1 596 ? 5.784 32.550 22.016 1.00 84.31 596 GLU A C 1
ATOM 4725 O O . GLU A 1 596 ? 5.913 32.254 23.201 1.00 84.31 596 GLU A O 1
ATOM 4730 N N . LEU A 1 597 ? 6.440 31.896 21.050 1.00 77.31 597 LEU A N 1
ATOM 4731 C CA . LEU A 1 597 ? 7.279 30.718 21.284 1.00 77.31 597 LEU A CA 1
ATOM 4732 C C . LEU A 1 597 ? 8.721 31.032 21.723 1.00 77.31 597 LEU A C 1
ATOM 4734 O O . LEU A 1 597 ? 9.375 30.174 22.311 1.00 77.31 597 LEU A O 1
ATOM 4738 N N . LEU A 1 598 ? 9.241 32.232 21.457 1.00 79.56 598 LEU A N 1
ATOM 4739 C CA . LEU A 1 598 ? 10.629 32.609 21.771 1.00 79.56 598 LEU A CA 1
ATOM 4740 C C . LEU A 1 598 ? 11.059 32.378 23.242 1.00 79.56 598 LEU A C 1
ATOM 4742 O O . LEU A 1 598 ? 12.150 31.843 23.446 1.00 79.56 598 LEU A O 1
ATOM 4746 N N . PRO A 1 599 ? 10.261 32.736 24.275 1.00 76.75 599 PRO A N 1
ATOM 4747 C CA . PRO A 1 599 ? 10.686 32.658 25.683 1.00 76.75 599 PRO A CA 1
ATOM 4748 C C . PRO A 1 599 ? 10.928 31.239 26.216 1.00 76.75 599 PRO A C 1
ATOM 4750 O O . PRO A 1 599 ? 11.501 31.065 27.289 1.00 76.75 599 PRO A O 1
ATOM 4753 N N . VAL A 1 600 ? 10.456 30.229 25.491 1.00 68.06 600 VAL A N 1
ATOM 4754 C CA . VAL A 1 600 ? 10.369 28.824 25.917 1.00 68.06 600 VAL A CA 1
ATOM 4755 C C . VAL A 1 600 ? 11.263 27.905 25.072 1.00 68.06 600 VAL A C 1
ATOM 4757 O O . VAL A 1 600 ? 11.268 26.688 25.252 1.00 68.06 600 VAL A O 1
ATOM 4760 N N . MET A 1 601 ? 12.056 28.484 24.167 1.00 69.38 601 MET A N 1
ATOM 4761 C CA . MET A 1 601 ? 12.952 27.782 23.248 1.00 69.38 601 MET A CA 1
ATOM 4762 C C . MET A 1 601 ? 14.376 27.620 23.794 1.00 69.38 601 MET A C 1
ATOM 4764 O O . MET A 1 601 ? 14.882 28.443 24.553 1.00 69.38 601 MET A O 1
ATOM 4768 N N . SER A 1 602 ? 15.067 26.562 23.358 1.00 68.12 602 SER A N 1
ATOM 4769 C CA . SER A 1 602 ? 16.516 26.422 23.576 1.00 68.12 602 SER A CA 1
ATOM 4770 C C . SER A 1 602 ? 17.315 27.418 22.722 1.00 68.12 602 SER A C 1
ATOM 4772 O O . SER A 1 602 ? 16.839 27.859 21.680 1.00 68.12 602 SER A O 1
ATOM 4774 N N . ALA A 1 603 ? 18.562 27.727 23.097 1.00 61.44 603 ALA A N 1
ATOM 4775 C CA . ALA A 1 603 ? 19.399 28.710 22.389 1.00 61.44 603 ALA A CA 1
ATOM 4776 C C . ALA A 1 603 ? 19.521 28.461 20.866 1.00 61.44 603 ALA A C 1
ATOM 4778 O O . ALA A 1 603 ? 19.477 29.405 20.079 1.00 61.44 603 ALA A O 1
ATOM 4779 N N . GLY A 1 604 ? 19.597 27.196 20.432 1.00 60.62 604 GLY A N 1
ATOM 4780 C CA . GLY A 1 604 ? 19.629 26.848 19.006 1.00 60.62 604 GLY A CA 1
ATOM 4781 C C . GLY A 1 604 ? 18.279 26.985 18.286 1.00 60.62 604 GLY A C 1
ATOM 4782 O O . GLY A 1 604 ? 18.246 27.225 17.085 1.00 60.62 604 GLY A O 1
ATOM 4783 N N . GLN A 1 605 ? 17.161 26.862 19.005 1.00 72.06 605 GLN A N 1
ATOM 4784 C CA . GLN A 1 605 ? 15.817 27.116 18.470 1.00 72.06 605 GLN A CA 1
ATOM 4785 C C . GLN A 1 605 ? 15.488 28.613 18.449 1.00 72.06 605 GLN A C 1
ATOM 4787 O O . GLN A 1 605 ? 14.756 29.067 17.571 1.00 72.06 605 GLN A O 1
ATOM 4792 N N . VAL A 1 606 ? 16.060 29.382 19.381 1.00 79.56 606 VAL A N 1
ATOM 4793 C CA . VAL A 1 606 ? 15.947 30.843 19.433 1.00 79.56 606 VAL A CA 1
ATOM 4794 C C . VAL A 1 606 ? 16.567 31.476 18.186 1.00 79.56 606 VAL A C 1
ATOM 4796 O O . VAL A 1 606 ? 15.946 32.359 17.601 1.00 79.56 606 VAL A O 1
ATOM 4799 N N . SER A 1 607 ? 17.734 31.007 17.722 1.00 80.56 607 SER A N 1
ATOM 4800 C CA . SER A 1 607 ? 18.351 31.544 16.497 1.00 80.56 607 SER A CA 1
ATOM 4801 C C . SER A 1 607 ? 17.538 31.242 15.235 1.00 80.56 607 SER A C 1
ATOM 4803 O O . SER A 1 607 ? 17.346 32.131 14.410 1.00 80.56 607 SER A O 1
ATOM 4805 N N . GLU A 1 608 ? 17.004 30.024 15.102 1.00 84.50 608 GLU A N 1
ATOM 4806 C CA . GLU A 1 608 ? 16.148 29.642 13.968 1.00 84.50 608 GLU A CA 1
ATOM 4807 C C . GLU A 1 608 ? 14.854 30.458 13.936 1.00 84.50 608 GLU A C 1
ATOM 4809 O O . GLU A 1 608 ? 14.443 30.980 12.900 1.00 84.50 608 GLU A O 1
ATOM 4814 N N . THR A 1 609 ? 14.209 30.575 15.092 1.00 86.62 609 THR A N 1
ATOM 4815 C CA . THR A 1 609 ? 12.922 31.256 15.224 1.00 86.62 609 THR A CA 1
ATOM 4816 C C . THR A 1 609 ? 13.084 32.762 15.067 1.00 86.62 609 THR A C 1
ATOM 4818 O O . THR A 1 609 ? 12.278 33.394 14.391 1.00 86.62 609 THR A O 1
ATOM 4821 N N . GLY A 1 610 ? 14.165 33.338 15.600 1.00 89.12 610 GLY A N 1
ATOM 4822 C CA . GLY A 1 610 ? 14.527 34.733 15.357 1.00 89.12 610 GLY A CA 1
ATOM 4823 C C . GLY A 1 610 ? 14.741 35.030 13.871 1.00 89.12 610 GLY A C 1
ATOM 4824 O O . GLY A 1 610 ? 14.270 36.055 13.382 1.00 89.12 610 GLY A O 1
ATOM 4825 N N . LEU A 1 611 ? 15.370 34.111 13.123 1.00 90.94 611 LEU A N 1
ATOM 4826 C CA . LEU A 1 611 ? 15.539 34.256 11.674 1.00 90.94 611 LEU A CA 1
ATOM 4827 C C . LEU A 1 611 ? 14.183 34.263 10.951 1.00 90.94 611 LEU A C 1
ATOM 4829 O O . LEU A 1 611 ? 13.951 35.099 10.078 1.00 90.94 611 LEU A O 1
ATOM 4833 N N . LYS A 1 612 ? 13.265 33.375 11.345 1.00 93.56 612 LYS A N 1
ATOM 4834 C CA . LYS A 1 612 ? 11.902 33.302 10.792 1.00 93.56 612 LYS A CA 1
ATOM 4835 C C . LYS A 1 612 ? 11.063 34.542 11.128 1.00 93.56 612 LYS A C 1
ATOM 4837 O O . LYS A 1 612 ? 10.308 35.008 10.278 1.00 93.56 612 LYS A O 1
ATOM 4842 N N . ILE A 1 613 ? 11.236 35.132 12.315 1.00 94.44 613 ILE A N 1
ATOM 4843 C CA . ILE A 1 613 ? 10.628 36.426 12.683 1.00 94.44 613 ILE A CA 1
ATOM 4844 C C . ILE A 1 613 ? 11.156 37.540 11.781 1.00 94.44 613 ILE A C 1
ATOM 4846 O O . ILE A 1 613 ? 10.368 38.324 11.257 1.00 94.44 613 ILE A O 1
ATOM 4850 N N . ALA A 1 614 ? 12.471 37.601 11.565 1.00 92.31 614 ALA A N 1
ATOM 4851 C CA . ALA A 1 614 ? 13.078 38.602 10.694 1.00 92.31 614 ALA A CA 1
ATOM 4852 C C . ALA A 1 614 ? 12.558 38.491 9.246 1.00 92.31 614 ALA A C 1
ATOM 4854 O O . ALA A 1 614 ? 12.195 39.497 8.638 1.00 92.31 614 ALA A O 1
ATOM 4855 N N . GLN A 1 615 ? 12.417 37.265 8.728 1.00 92.31 615 GLN A N 1
ATOM 4856 C CA . GLN A 1 615 ? 11.812 36.991 7.417 1.00 92.31 615 GLN A CA 1
ATOM 4857 C C . GLN A 1 615 ? 10.333 37.394 7.353 1.00 92.31 615 GLN A C 1
ATOM 4859 O O . GLN A 1 615 ? 9.904 37.999 6.370 1.00 92.31 615 GLN A O 1
ATOM 4864 N N . ALA A 1 616 ? 9.552 37.101 8.397 1.00 93.62 616 ALA A N 1
ATOM 4865 C CA . ALA A 1 616 ? 8.152 37.510 8.479 1.00 93.62 616 ALA A CA 1
ATOM 4866 C C . ALA A 1 616 ? 8.012 39.042 8.489 1.00 93.62 616 ALA A C 1
ATOM 4868 O O . ALA A 1 616 ? 7.177 39.588 7.772 1.00 93.62 616 ALA A O 1
ATOM 4869 N N . LEU A 1 617 ? 8.857 39.751 9.244 1.00 93.56 617 LEU A N 1
ATOM 4870 C CA . LEU A 1 617 ? 8.901 41.217 9.256 1.00 93.56 617 LEU A CA 1
ATOM 4871 C C . LEU A 1 617 ? 9.286 41.793 7.890 1.0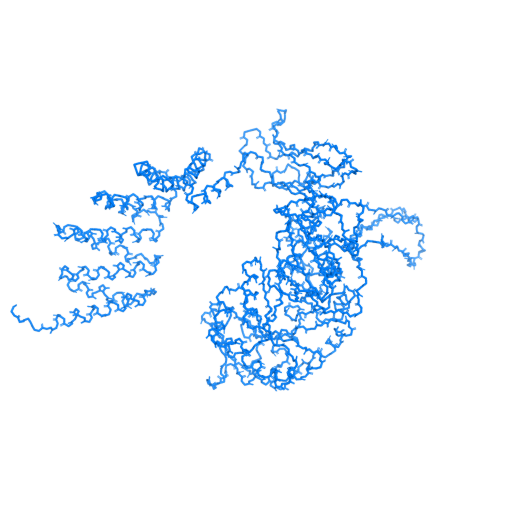0 93.56 617 LEU A C 1
ATOM 4873 O O . LEU A 1 617 ? 8.686 42.772 7.448 1.00 93.56 617 LEU A O 1
ATOM 4877 N N . GLN A 1 618 ? 10.251 41.175 7.206 1.00 90.69 618 GLN A N 1
ATOM 4878 C CA . GLN A 1 618 ? 10.649 41.574 5.858 1.00 90.69 618 GLN A CA 1
ATOM 4879 C C . GLN A 1 618 ? 9.499 41.383 4.855 1.00 90.69 618 GLN A C 1
ATOM 4881 O O . GLN A 1 618 ? 9.248 42.274 4.048 1.00 90.69 618 GLN A O 1
ATOM 4886 N N . GLY A 1 619 ? 8.752 40.275 4.946 1.00 88.81 619 GLY A N 1
ATOM 4887 C CA . GLY A 1 619 ? 7.553 40.019 4.136 1.00 88.81 619 GLY A CA 1
ATOM 4888 C C . GLY A 1 619 ? 6.383 40.971 4.416 1.00 88.81 619 GLY A C 1
ATOM 4889 O O . GLY A 1 619 ? 5.564 41.204 3.533 1.00 88.81 619 GLY A O 1
ATOM 4890 N N . GLN A 1 620 ? 6.328 41.564 5.614 1.00 92.62 620 GLN A N 1
ATOM 4891 C CA . GLN A 1 620 ? 5.395 42.643 5.978 1.00 92.62 620 GLN A CA 1
ATOM 4892 C C . GLN A 1 620 ? 5.886 44.044 5.568 1.00 92.62 620 GLN A C 1
ATOM 4894 O O . GLN A 1 620 ? 5.293 45.033 5.993 1.00 92.62 620 GLN A O 1
ATOM 4899 N N . GLU A 1 621 ? 6.992 44.154 4.824 1.00 88.62 621 GLU A N 1
ATOM 4900 C CA . GLU A 1 621 ? 7.626 45.428 4.443 1.00 88.62 621 GLU A CA 1
ATOM 4901 C C . GLU A 1 621 ? 8.108 46.278 5.644 1.00 88.62 621 GLU A C 1
ATOM 4903 O O . GLU A 1 621 ? 8.379 47.474 5.527 1.00 88.62 621 GLU A O 1
ATOM 4908 N N . LYS A 1 622 ? 8.305 45.661 6.820 1.00 88.81 622 LYS A N 1
ATOM 4909 C CA . LYS A 1 622 ? 8.814 46.314 8.042 1.00 88.81 622 LYS A CA 1
ATOM 4910 C C . LYS A 1 622 ? 10.347 46.287 8.097 1.00 88.81 622 LYS A C 1
ATOM 4912 O O . LYS A 1 622 ? 10.938 45.690 8.998 1.00 88.81 622 LYS A O 1
ATOM 4917 N N . GLY A 1 623 ? 10.998 46.943 7.134 1.00 81.38 623 GLY A N 1
ATOM 4918 C CA . GLY A 1 623 ? 12.448 46.846 6.894 1.00 81.38 623 GLY A CA 1
ATOM 4919 C C . GLY A 1 623 ? 13.353 47.125 8.106 1.00 81.38 623 GLY A C 1
ATOM 4920 O O . GLY A 1 623 ? 14.245 46.332 8.389 1.00 81.38 623 GLY A O 1
ATOM 4921 N N . GLU A 1 624 ? 13.108 48.198 8.867 1.00 86.56 624 GLU A N 1
ATOM 4922 C CA . GLU A 1 624 ? 13.914 48.534 10.062 1.00 86.56 624 GLU A CA 1
ATOM 4923 C C . GLU A 1 624 ? 13.791 47.487 11.182 1.00 86.56 624 GLU A C 1
ATOM 4925 O O . GLU A 1 624 ? 14.769 47.122 11.841 1.00 86.56 624 GLU A O 1
ATOM 4930 N N . ALA A 1 625 ? 12.580 46.960 11.381 1.00 88.56 625 ALA A N 1
ATOM 4931 C CA . ALA A 1 625 ? 12.327 45.930 12.382 1.00 88.56 625 ALA A CA 1
ATOM 4932 C C . ALA A 1 625 ? 12.962 44.593 11.971 1.00 88.56 625 ALA A C 1
ATOM 4934 O O . ALA A 1 625 ? 13.535 43.902 12.813 1.00 88.56 625 ALA A O 1
ATOM 4935 N N . ALA A 1 626 ? 12.903 44.250 10.679 1.00 89.25 626 ALA A N 1
ATOM 4936 C CA . ALA A 1 626 ? 13.551 43.063 10.134 1.00 89.25 626 ALA A CA 1
ATOM 4937 C C . ALA A 1 626 ? 15.077 43.127 10.299 1.00 89.25 626 ALA A C 1
ATOM 4939 O O . ALA A 1 626 ? 15.668 42.174 10.799 1.00 89.25 626 ALA A O 1
ATOM 4940 N N . LEU A 1 627 ? 15.705 44.261 9.959 1.00 89.19 627 LEU A N 1
ATOM 4941 C CA . LEU A 1 627 ? 17.144 44.486 10.150 1.00 89.19 627 LEU A CA 1
ATOM 4942 C C . LEU A 1 627 ? 17.561 44.326 11.612 1.00 89.19 627 LEU A C 1
ATOM 4944 O O . LEU A 1 627 ? 18.525 43.623 11.907 1.00 89.19 627 LEU A O 1
ATOM 4948 N N . THR A 1 628 ? 16.798 44.927 12.527 1.00 92.31 628 THR A N 1
ATOM 4949 C CA . THR A 1 628 ? 17.041 44.802 13.969 1.00 92.31 628 THR A CA 1
ATOM 4950 C C . THR A 1 628 ? 17.037 43.337 14.407 1.00 92.31 628 THR A C 1
ATOM 4952 O O . THR A 1 628 ? 17.889 42.918 15.190 1.00 92.31 628 THR A O 1
ATOM 4955 N N . GLU A 1 629 ? 16.103 42.537 13.892 1.00 92.38 629 GLU A N 1
ATOM 4956 C CA . GLU A 1 629 ? 15.983 41.136 14.286 1.00 92.38 629 GLU A CA 1
ATOM 4957 C C . GLU A 1 629 ? 17.030 40.236 13.621 1.00 92.38 629 GLU A C 1
ATOM 4959 O O . GLU A 1 629 ? 17.598 39.370 14.290 1.00 92.38 629 GLU A O 1
ATOM 4964 N N . PHE A 1 630 ? 17.381 40.490 12.356 1.00 93.25 630 PHE A N 1
ATOM 4965 C CA . PHE A 1 630 ? 18.521 39.828 11.724 1.00 93.25 630 PHE A CA 1
ATOM 4966 C C . PHE A 1 630 ? 19.828 40.120 12.478 1.00 93.25 630 PHE A C 1
ATOM 4968 O O . PHE A 1 630 ? 20.593 39.187 12.716 1.00 93.25 630 PHE A O 1
ATOM 4975 N N . GLN A 1 631 ? 20.061 41.361 12.925 1.00 93.38 631 GLN A N 1
ATOM 4976 C CA . GLN A 1 631 ? 21.246 41.722 13.715 1.00 93.38 631 GLN A CA 1
ATOM 4977 C C . GLN A 1 631 ? 21.329 40.911 15.012 1.00 93.38 631 GLN A C 1
ATOM 4979 O O . GLN A 1 631 ? 22.367 40.316 15.305 1.00 93.38 631 GLN A O 1
ATOM 4984 N N . LYS A 1 632 ? 20.217 40.804 15.754 1.00 91.69 632 LYS A N 1
ATOM 4985 C CA . LYS A 1 632 ? 20.161 40.008 16.992 1.00 91.69 632 LYS A CA 1
ATOM 4986 C C . LYS A 1 632 ? 20.503 38.540 16.757 1.00 91.69 632 LYS A C 1
ATOM 4988 O O . LYS A 1 632 ? 21.240 37.953 17.546 1.00 91.69 632 LYS A O 1
ATOM 4993 N N . VAL A 1 633 ? 19.983 37.942 15.683 1.00 91.44 633 VAL A N 1
ATOM 4994 C CA . VAL A 1 633 ? 20.296 36.547 15.334 1.00 91.44 633 VAL A CA 1
ATOM 4995 C C . VAL A 1 633 ? 21.767 36.413 14.956 1.00 91.44 633 VAL A C 1
ATOM 4997 O O . VAL A 1 633 ? 22.440 35.507 15.439 1.00 91.44 633 VAL A O 1
ATOM 5000 N N . ALA A 1 634 ? 22.285 37.319 14.131 1.00 90.50 634 ALA A N 1
ATOM 5001 C CA . ALA A 1 634 ? 23.647 37.278 13.616 1.00 90.50 634 ALA A CA 1
ATOM 5002 C C . ALA A 1 634 ? 24.714 37.397 14.731 1.00 90.50 634 ALA A C 1
ATOM 5004 O O . ALA A 1 634 ? 25.713 36.657 14.749 1.00 90.50 634 ALA A O 1
ATOM 5005 N N . GLU A 1 635 ? 24.476 38.279 15.703 1.00 89.56 635 GLU A N 1
ATOM 5006 C CA . GLU A 1 635 ? 25.370 38.554 16.837 1.00 89.56 635 GLU A CA 1
ATOM 5007 C C . GLU A 1 635 ? 25.149 37.637 18.049 1.00 89.56 635 GLU A C 1
ATOM 5009 O O . GLU A 1 635 ? 26.026 37.543 18.909 1.00 89.56 635 GLU A O 1
ATOM 5014 N N . GLY A 1 636 ? 24.020 36.923 18.112 1.00 84.56 636 GLY A N 1
ATOM 5015 C CA . GLY A 1 636 ? 23.635 36.085 19.247 1.00 84.56 636 GLY A CA 1
ATOM 5016 C C . GLY A 1 636 ? 24.670 35.012 19.608 1.00 84.56 636 GLY A C 1
ATOM 5017 O O . GLY A 1 636 ? 24.893 34.050 18.864 1.00 84.56 636 GLY A O 1
ATOM 5018 N N . ALA A 1 637 ? 25.282 35.147 20.789 1.00 64.50 637 ALA A N 1
ATOM 5019 C CA . ALA A 1 637 ? 26.208 34.160 21.336 1.00 64.50 637 ALA A CA 1
ATOM 5020 C C . ALA A 1 637 ? 25.466 32.845 21.651 1.00 64.50 637 ALA A C 1
ATOM 5022 O O . ALA A 1 637 ? 24.496 32.838 22.403 1.00 64.50 637 ALA A O 1
ATOM 5023 N N . GLY A 1 638 ? 25.917 31.729 21.066 1.00 67.06 638 GLY A N 1
ATOM 5024 C CA . GLY A 1 638 ? 25.318 30.398 21.263 1.00 67.06 638 GLY A CA 1
ATOM 5025 C C . GLY A 1 638 ? 24.216 29.997 20.268 1.00 67.06 638 GLY A C 1
ATOM 5026 O O . GLY A 1 638 ? 23.692 28.890 20.377 1.00 67.06 638 GLY A O 1
ATOM 5027 N N . GLY A 1 639 ? 23.878 30.846 19.288 1.00 78.19 639 GLY A N 1
ATOM 5028 C CA . GLY A 1 639 ? 22.985 30.479 18.178 1.00 78.19 639 GLY A CA 1
ATOM 5029 C C . GLY A 1 639 ? 23.639 29.505 17.189 1.00 78.19 639 GLY A C 1
ATOM 5030 O O . GLY A 1 639 ? 24.869 29.477 17.065 1.00 78.19 639 GLY A O 1
ATOM 5031 N N . ARG A 1 640 ? 22.836 28.717 16.455 1.00 84.06 640 ARG A N 1
ATOM 5032 C CA . ARG A 1 640 ? 23.381 27.757 15.476 1.00 84.06 640 ARG A CA 1
ATOM 5033 C C . ARG A 1 640 ? 24.141 28.509 14.375 1.00 84.06 640 ARG A C 1
ATOM 5035 O O . ARG A 1 640 ? 23.581 29.450 13.804 1.00 84.06 640 ARG A O 1
ATOM 5042 N N . PRO A 1 641 ? 25.367 28.089 14.012 1.00 87.31 641 PRO A N 1
ATOM 5043 C CA . PRO A 1 641 ? 26.164 28.775 12.993 1.00 87.31 641 PRO A CA 1
ATOM 5044 C C . PRO A 1 641 ? 25.440 28.979 11.655 1.00 87.31 641 PRO A C 1
ATOM 5046 O O . PRO A 1 641 ? 25.580 30.024 11.029 1.00 87.31 641 PRO A O 1
ATOM 5049 N N . GLN A 1 642 ? 24.599 28.030 11.238 1.00 89.19 642 GLN A N 1
ATOM 5050 C CA . GLN A 1 642 ? 23.803 28.144 10.011 1.00 89.19 642 GLN A CA 1
ATOM 5051 C C . GLN A 1 642 ? 22.781 29.283 10.009 1.00 89.19 642 GLN A C 1
ATOM 5053 O O . GLN A 1 642 ? 22.663 29.983 9.004 1.00 89.19 642 GLN A O 1
ATOM 5058 N N . ASP A 1 643 ? 22.096 29.517 11.129 1.00 90.94 643 ASP A N 1
ATOM 5059 C CA . ASP A 1 643 ? 21.092 30.580 11.228 1.00 90.94 643 ASP A CA 1
ATOM 5060 C C . ASP A 1 643 ? 21.782 31.944 11.278 1.00 90.94 643 ASP A C 1
ATOM 5062 O O . ASP A 1 643 ? 21.351 32.901 10.641 1.00 90.94 643 ASP A O 1
ATOM 5066 N N . ARG A 1 644 ? 22.912 32.011 11.989 1.00 92.12 644 ARG A N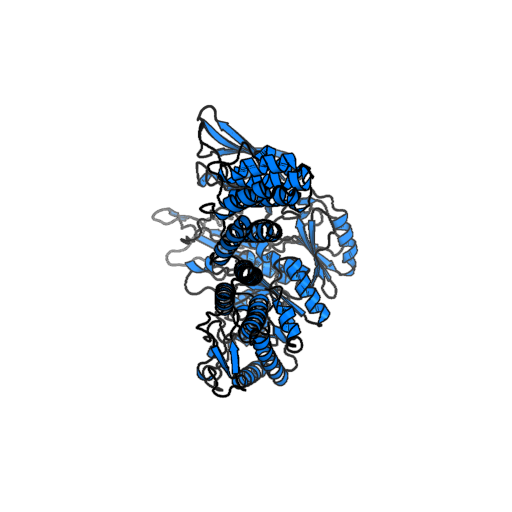 1
ATOM 5067 C CA . ARG A 1 644 ? 23.751 33.207 12.094 1.00 92.12 644 ARG A CA 1
ATOM 5068 C C . ARG A 1 644 ? 24.358 33.598 10.746 1.00 92.12 644 ARG A C 1
ATOM 5070 O O . ARG A 1 644 ? 24.353 34.775 10.399 1.00 92.12 644 ARG A O 1
ATOM 5077 N N . ALA A 1 645 ? 24.845 32.626 9.970 1.00 91.25 645 ALA A N 1
ATOM 5078 C CA . ALA A 1 645 ? 25.350 32.864 8.618 1.00 91.25 645 ALA A CA 1
ATOM 5079 C C . ALA A 1 645 ? 24.240 33.376 7.688 1.00 91.25 645 ALA A C 1
ATOM 5081 O O . ALA A 1 645 ? 24.461 34.321 6.933 1.00 91.25 645 ALA A O 1
ATOM 5082 N N . ALA A 1 646 ? 23.042 32.784 7.765 1.00 92.62 646 ALA A N 1
ATOM 5083 C CA . ALA A 1 646 ? 21.885 33.228 6.991 1.00 92.62 646 ALA A CA 1
ATOM 5084 C C . ALA A 1 646 ? 21.433 34.647 7.381 1.00 92.62 646 ALA A C 1
ATOM 5086 O O . ALA A 1 646 ? 21.107 35.442 6.504 1.00 92.62 646 ALA A O 1
ATOM 5087 N N . ALA A 1 647 ? 21.474 34.993 8.671 1.00 93.81 647 ALA A N 1
ATOM 5088 C CA . ALA A 1 647 ? 21.157 36.336 9.151 1.00 93.81 647 ALA A CA 1
ATOM 5089 C C . ALA A 1 647 ? 22.173 37.387 8.668 1.00 93.81 647 ALA A C 1
ATOM 5091 O O . ALA A 1 647 ? 21.769 38.431 8.163 1.00 93.81 647 ALA A O 1
ATOM 5092 N N . TRP A 1 648 ? 23.481 37.099 8.742 1.00 95.69 648 TRP A N 1
ATOM 5093 C CA . TRP A 1 648 ? 24.514 37.984 8.181 1.00 95.69 648 TRP A CA 1
ATOM 5094 C C . TRP A 1 648 ? 24.367 38.173 6.669 1.00 95.69 648 TRP A C 1
ATOM 5096 O O . TRP A 1 648 ? 24.564 39.282 6.174 1.00 95.69 648 TRP A O 1
ATOM 5106 N N . LEU A 1 649 ? 23.991 37.119 5.937 1.00 94.31 649 LEU A N 1
ATOM 5107 C CA . LEU A 1 649 ? 23.729 37.209 4.502 1.00 94.31 649 LEU A CA 1
ATOM 5108 C C . LEU A 1 649 ? 22.520 38.115 4.210 1.00 94.31 649 LEU A C 1
ATOM 5110 O O . LEU A 1 649 ? 22.623 39.014 3.382 1.00 94.31 649 LEU A O 1
ATOM 5114 N N . ALA A 1 650 ? 21.414 37.940 4.937 1.00 93.75 650 ALA A N 1
ATOM 5115 C CA . ALA A 1 650 ? 20.212 38.757 4.772 1.00 93.75 650 ALA A CA 1
ATOM 5116 C C . ALA A 1 650 ? 20.436 40.238 5.138 1.00 93.75 650 ALA A C 1
ATOM 5118 O O . ALA A 1 650 ? 19.908 41.127 4.465 1.00 93.75 650 ALA A O 1
ATOM 5119 N N . LEU A 1 651 ? 21.240 40.528 6.171 1.00 94.00 651 LEU A N 1
ATOM 5120 C CA . LEU A 1 651 ? 21.674 41.896 6.495 1.00 94.00 651 LEU A CA 1
ATOM 5121 C C . LEU A 1 651 ? 22.449 42.512 5.336 1.00 94.00 651 LEU A C 1
ATOM 5123 O O . LEU A 1 651 ? 22.180 43.645 4.942 1.00 94.00 651 LEU A O 1
ATOM 5127 N N . ALA A 1 652 ? 23.392 41.757 4.773 1.00 93.56 652 ALA A N 1
ATOM 5128 C CA . ALA A 1 652 ? 24.214 42.226 3.673 1.00 93.56 652 ALA A CA 1
ATOM 5129 C C . ALA A 1 652 ? 23.380 42.561 2.429 1.00 93.56 652 ALA A C 1
ATOM 5131 O O . ALA A 1 652 ? 23.561 43.628 1.847 1.00 93.56 652 ALA A O 1
ATOM 5132 N N . GLU A 1 653 ? 22.421 41.702 2.075 1.00 91.69 653 GLU A N 1
ATOM 5133 C CA . GLU A 1 653 ? 21.494 41.922 0.958 1.00 91.69 653 GLU A CA 1
ATOM 5134 C C . GLU A 1 653 ? 20.601 43.155 1.178 1.00 91.69 653 GLU A C 1
ATOM 5136 O O . GLU A 1 653 ? 20.367 43.927 0.246 1.00 91.69 653 GLU A O 1
ATOM 5141 N N . ASN A 1 654 ? 20.141 43.394 2.412 1.00 90.12 654 ASN A N 1
ATOM 5142 C CA . ASN A 1 654 ? 19.361 44.592 2.735 1.00 90.12 654 ASN A CA 1
ATOM 5143 C C . ASN A 1 654 ? 20.205 45.875 2.659 1.00 90.12 654 ASN A C 1
ATOM 5145 O O . ASN A 1 654 ? 19.758 46.857 2.064 1.00 90.12 654 ASN A O 1
ATOM 5149 N N . HIS A 1 655 ? 21.421 45.876 3.217 1.00 90.56 655 HIS A N 1
ATOM 5150 C CA . HIS A 1 655 ? 22.345 47.009 3.099 1.00 90.56 655 HIS A CA 1
ATOM 5151 C C . HIS A 1 655 ? 22.720 47.277 1.631 1.00 90.56 655 HIS A C 1
ATOM 5153 O O . HIS A 1 655 ? 22.747 48.431 1.208 1.00 90.56 655 HIS A O 1
ATOM 5159 N N . GLU A 1 656 ? 22.939 46.232 0.821 1.00 90.06 656 GLU A N 1
ATOM 5160 C CA . GLU A 1 656 ? 23.197 46.367 -0.620 1.00 90.06 656 GLU A CA 1
ATOM 5161 C C . GLU A 1 656 ? 21.998 47.003 -1.339 1.00 90.06 656 GLU A C 1
ATOM 5163 O O . GLU A 1 656 ? 22.179 47.953 -2.102 1.00 90.06 656 GLU A O 1
ATOM 5168 N N . GLY A 1 657 ? 20.772 46.550 -1.050 1.00 86.50 657 GLY A N 1
ATOM 5169 C CA . GLY A 1 657 ? 19.541 47.132 -1.598 1.00 86.50 657 GLY A CA 1
ATOM 5170 C C . GLY A 1 657 ? 19.338 48.610 -1.235 1.00 86.50 657 GLY A C 1
ATOM 5171 O O . GLY A 1 657 ? 18.762 49.363 -2.019 1.00 86.50 657 GLY A O 1
ATOM 5172 N N . ARG A 1 658 ? 19.866 49.044 -0.084 1.00 86.81 658 ARG A N 1
ATOM 5173 C CA . ARG A 1 658 ? 19.884 50.445 0.377 1.00 86.81 658 ARG A CA 1
ATOM 5174 C C . ARG A 1 658 ? 21.087 51.249 -0.118 1.00 86.81 658 ARG A C 1
ATOM 5176 O O . ARG A 1 658 ? 21.210 52.422 0.211 1.00 86.81 658 ARG A O 1
ATOM 5183 N N . GLN A 1 659 ? 21.960 50.637 -0.920 1.00 86.69 659 GLN A N 1
ATOM 5184 C CA . GLN A 1 659 ? 23.214 51.224 -1.407 1.00 86.69 659 GLN A CA 1
ATOM 5185 C C . GLN A 1 659 ? 24.227 51.559 -0.293 1.00 86.69 659 GLN A C 1
ATOM 5187 O O . GLN A 1 659 ? 25.155 52.343 -0.491 1.00 86.69 659 GLN A O 1
ATOM 5192 N N . GLU A 1 660 ? 24.118 50.912 0.866 1.00 90.50 660 GLU A N 1
ATOM 5193 C CA . GLU A 1 660 ? 25.040 51.032 2.000 1.00 90.50 660 GLU A CA 1
ATOM 5194 C C . GLU A 1 660 ? 26.213 50.051 1.830 1.00 90.50 660 GLU A C 1
ATOM 5196 O O . GLU A 1 660 ? 26.396 49.095 2.586 1.00 90.50 660 GLU A O 1
ATOM 5201 N N . ILE A 1 661 ? 27.005 50.262 0.775 1.00 87.00 661 ILE A N 1
ATOM 5202 C CA . ILE A 1 661 ? 27.960 49.267 0.256 1.00 87.00 661 ILE A CA 1
ATOM 5203 C C . ILE A 1 661 ? 29.000 48.815 1.292 1.00 87.00 661 ILE A C 1
ATOM 5205 O O . ILE A 1 661 ? 29.352 47.636 1.332 1.00 87.00 661 ILE A O 1
ATOM 5209 N N . ASP A 1 662 ? 29.491 49.718 2.142 1.00 88.50 662 ASP A N 1
ATOM 5210 C CA . ASP A 1 662 ? 30.500 49.375 3.154 1.00 88.50 662 ASP A CA 1
ATOM 5211 C C . ASP A 1 662 ? 29.915 48.496 4.274 1.00 88.50 662 ASP A C 1
ATOM 5213 O O . ASP A 1 662 ? 30.567 47.548 4.724 1.00 88.50 662 ASP A O 1
ATOM 5217 N N . ALA A 1 663 ? 28.663 48.748 4.670 1.00 89.44 663 ALA A N 1
ATOM 5218 C CA . ALA A 1 663 ? 27.938 47.924 5.637 1.00 89.44 663 ALA A CA 1
ATOM 5219 C C . ALA A 1 663 ? 27.600 46.546 5.046 1.00 89.44 663 ALA A C 1
ATOM 5221 O O . ALA A 1 663 ? 27.842 45.519 5.684 1.00 89.44 663 ALA A O 1
ATOM 5222 N N . ALA A 1 664 ? 27.153 46.511 3.787 1.00 91.75 664 ALA A N 1
ATOM 5223 C CA . ALA A 1 664 ? 26.905 45.272 3.055 1.00 91.75 664 ALA A CA 1
ATOM 5224 C C . ALA A 1 664 ? 28.176 44.417 2.937 1.00 91.75 664 ALA A C 1
ATOM 5226 O O . ALA A 1 664 ? 28.163 43.220 3.221 1.00 91.75 664 ALA A O 1
ATOM 5227 N N . ALA A 1 665 ? 29.310 45.033 2.586 1.00 91.06 665 ALA A N 1
ATOM 5228 C CA . ALA A 1 665 ? 30.596 44.353 2.469 1.00 91.06 665 ALA A CA 1
ATOM 5229 C C . ALA A 1 665 ? 31.065 43.766 3.811 1.00 91.06 665 ALA A C 1
ATOM 5231 O O . ALA A 1 665 ? 31.592 42.651 3.850 1.00 91.06 665 ALA A O 1
ATOM 5232 N N . ALA A 1 666 ? 30.863 44.491 4.915 1.00 93.31 666 ALA A N 1
ATOM 5233 C CA . ALA A 1 666 ? 31.176 44.000 6.252 1.00 93.31 666 ALA A CA 1
ATOM 5234 C C . ALA A 1 666 ? 30.291 42.804 6.648 1.00 93.31 666 ALA A C 1
ATOM 5236 O O . ALA A 1 666 ? 30.812 41.804 7.145 1.00 93.31 666 ALA A O 1
ATOM 5237 N N . ALA A 1 667 ? 28.985 42.869 6.378 1.00 94.19 667 ALA A N 1
ATOM 5238 C CA . ALA A 1 667 ? 28.039 41.797 6.683 1.00 94.19 667 ALA A CA 1
ATOM 5239 C C . ALA A 1 667 ? 28.278 40.537 5.826 1.00 94.19 667 ALA A C 1
ATOM 5241 O O . ALA A 1 667 ? 28.353 39.434 6.372 1.00 94.19 667 ALA A O 1
ATOM 5242 N N . TYR A 1 668 ? 28.519 40.677 4.514 1.00 95.81 668 TYR A N 1
ATOM 5243 C CA . TYR A 1 668 ? 28.887 39.540 3.661 1.00 95.81 668 TYR A CA 1
ATOM 5244 C C . TYR A 1 668 ? 30.180 38.869 4.134 1.00 95.81 668 TYR A C 1
ATOM 5246 O O . TYR A 1 668 ? 30.258 37.640 4.180 1.00 95.81 668 TYR A O 1
ATOM 5254 N N . ARG A 1 669 ? 31.189 39.657 4.533 1.00 95.19 669 ARG A N 1
ATOM 5255 C CA . ARG A 1 669 ? 32.430 39.120 5.106 1.00 95.19 669 ARG A CA 1
ATOM 5256 C C . ARG A 1 669 ? 32.141 38.299 6.364 1.00 95.19 669 ARG A C 1
ATOM 5258 O O . ARG A 1 669 ? 32.626 37.179 6.477 1.00 95.19 669 ARG A O 1
ATOM 5265 N N . LYS A 1 670 ? 31.301 38.805 7.274 1.00 95.00 670 LYS A N 1
ATOM 5266 C CA . LYS A 1 670 ? 30.901 38.074 8.487 1.00 95.00 670 LYS A CA 1
ATOM 5267 C C . LYS A 1 670 ? 30.171 36.765 8.179 1.00 95.00 670 LYS A C 1
ATOM 5269 O O . LYS A 1 670 ? 30.470 35.769 8.827 1.00 95.00 670 LYS A O 1
ATOM 5274 N N . ALA A 1 671 ? 29.283 36.734 7.182 1.00 93.12 671 ALA A N 1
ATOM 5275 C CA . ALA A 1 671 ? 28.637 35.495 6.737 1.00 93.12 671 ALA A CA 1
ATOM 5276 C C . ALA A 1 671 ? 29.641 34.488 6.147 1.00 93.12 671 ALA A C 1
ATOM 5278 O O . ALA A 1 671 ? 29.527 33.287 6.383 1.00 93.12 671 ALA A O 1
ATOM 5279 N N . GLY A 1 672 ? 30.623 34.977 5.385 1.00 91.06 672 GLY A N 1
ATOM 5280 C CA . GLY A 1 672 ? 31.640 34.160 4.725 1.00 91.06 672 GLY A CA 1
ATOM 5281 C C . GLY A 1 672 ? 32.739 33.615 5.643 1.00 91.06 672 GLY A C 1
ATOM 5282 O O . GLY A 1 672 ? 33.325 32.582 5.323 1.00 91.06 672 GLY A O 1
ATOM 5283 N N . GLU A 1 673 ? 33.031 34.295 6.754 1.00 92.50 673 GLU A N 1
ATOM 5284 C CA . GLU A 1 673 ? 34.068 33.924 7.737 1.00 92.50 673 GLU A CA 1
ATOM 5285 C C . GLU A 1 673 ? 33.511 33.158 8.945 1.00 92.50 673 GLU A C 1
ATOM 5287 O O . GLU A 1 673 ? 34.274 32.765 9.827 1.00 92.50 673 GLU A O 1
ATOM 5292 N N . LEU A 1 674 ? 32.191 32.959 9.021 1.00 90.38 674 LEU A N 1
ATOM 5293 C CA . LEU A 1 674 ? 31.572 32.353 10.193 1.00 90.38 674 LEU A CA 1
ATOM 5294 C C . LEU A 1 674 ? 31.927 30.864 10.320 1.00 90.38 674 LEU A C 1
ATOM 5296 O O . LEU A 1 674 ? 31.487 30.026 9.531 1.00 90.38 674 LEU A O 1
ATOM 5300 N N . GLU A 1 675 ? 32.675 30.534 11.371 1.00 86.00 675 GLU A N 1
ATOM 5301 C CA . GLU A 1 675 ? 33.067 29.164 11.695 1.00 86.00 675 GLU A CA 1
ATOM 5302 C C . GLU A 1 675 ? 31.842 28.276 11.984 1.00 86.00 675 GLU A C 1
ATOM 5304 O O . GLU A 1 675 ? 30.921 28.660 12.709 1.00 86.00 675 GLU A O 1
ATOM 5309 N N . GLY A 1 676 ? 31.814 27.083 11.381 1.00 83.06 676 GLY A N 1
ATOM 5310 C CA . GLY A 1 676 ? 30.693 26.140 11.470 1.00 83.06 676 GLY A CA 1
ATOM 5311 C C . GLY A 1 676 ? 29.479 26.484 10.593 1.00 83.06 676 GLY A C 1
ATOM 5312 O O . GLY A 1 676 ? 28.498 25.741 10.608 1.00 83.06 676 GLY A O 1
ATOM 5313 N N . GLY A 1 677 ? 29.512 27.590 9.838 1.00 85.50 677 GLY A N 1
ATOM 5314 C CA . GLY A 1 677 ? 28.456 27.960 8.893 1.00 85.50 677 GLY A CA 1
ATOM 5315 C C . GLY A 1 677 ? 28.394 27.036 7.658 1.00 85.50 677 GLY A C 1
ATOM 5316 O O . GLY A 1 677 ? 29.405 26.451 7.272 1.00 85.50 677 GLY A O 1
ATOM 5317 N N . PRO A 1 678 ? 27.229 26.905 6.991 1.00 89.00 678 PRO A N 1
ATOM 5318 C CA . PRO A 1 678 ? 27.099 26.121 5.770 1.00 89.00 678 PRO A CA 1
ATOM 5319 C C . PRO A 1 678 ? 28.008 26.644 4.654 1.00 89.00 678 PRO A C 1
ATOM 5321 O O . PRO A 1 678 ? 27.947 27.823 4.291 1.00 89.00 678 PRO A O 1
ATOM 5324 N N . ALA A 1 679 ? 28.767 25.738 4.036 1.00 87.38 679 ALA A N 1
ATOM 5325 C CA . ALA A 1 679 ? 29.659 26.033 2.914 1.00 87.38 679 ALA A CA 1
ATOM 5326 C C . ALA A 1 679 ? 28.956 26.790 1.767 1.00 87.38 679 ALA A C 1
ATOM 5328 O O . ALA A 1 679 ? 29.523 27.712 1.181 1.00 87.38 679 ALA A O 1
ATOM 5329 N N . GLY A 1 680 ? 27.694 26.447 1.475 1.00 87.56 680 GLY A N 1
ATOM 5330 C CA . GLY A 1 680 ? 26.886 27.129 0.458 1.00 87.56 680 GLY A CA 1
ATOM 5331 C C . GLY A 1 680 ? 26.583 28.596 0.790 1.00 87.56 680 GLY A C 1
ATOM 5332 O O . GLY A 1 680 ? 26.692 29.456 -0.086 1.00 87.56 680 GLY A O 1
ATOM 5333 N N . THR A 1 681 ? 26.261 28.902 2.050 1.00 89.69 681 THR A N 1
ATOM 5334 C CA . THR A 1 681 ? 26.002 30.276 2.513 1.00 89.69 681 THR A CA 1
ATOM 5335 C C . THR A 1 681 ? 27.277 31.107 2.464 1.00 89.69 681 THR A C 1
ATOM 5337 O O . THR A 1 681 ? 27.261 32.216 1.933 1.00 89.69 681 THR A O 1
ATOM 5340 N N . ALA A 1 682 ? 28.401 30.547 2.921 1.00 91.19 682 ALA A N 1
ATOM 5341 C CA . ALA A 1 682 ? 29.697 31.217 2.860 1.00 91.19 682 ALA A CA 1
ATOM 5342 C C . ALA A 1 682 ? 30.121 31.510 1.410 1.00 91.19 682 ALA A C 1
ATOM 5344 O O . ALA A 1 682 ? 30.499 32.636 1.085 1.00 91.19 682 ALA A O 1
ATOM 5345 N N . ALA A 1 683 ? 29.992 30.530 0.507 1.00 90.31 683 ALA A N 1
ATOM 5346 C CA . ALA A 1 683 ? 30.304 30.713 -0.910 1.00 90.31 683 ALA A CA 1
ATOM 5347 C C . ALA A 1 683 ? 29.423 31.784 -1.569 1.00 90.31 683 ALA A C 1
ATOM 5349 O O . ALA A 1 683 ? 29.930 32.588 -2.356 1.00 90.31 683 ALA A O 1
ATOM 5350 N N . THR A 1 684 ? 28.133 31.822 -1.221 1.00 92.62 684 THR A N 1
ATOM 5351 C CA . THR A 1 684 ? 27.184 32.841 -1.695 1.00 92.62 684 THR A CA 1
ATOM 5352 C C . THR A 1 684 ? 27.573 34.227 -1.193 1.00 92.62 684 THR A C 1
ATOM 5354 O O . THR A 1 684 ? 27.672 35.149 -1.998 1.00 92.62 684 THR A O 1
ATOM 5357 N N . ALA A 1 685 ? 27.867 34.372 0.100 1.00 93.88 685 ALA A N 1
ATOM 5358 C CA . ALA A 1 685 ? 28.248 35.649 0.694 1.00 93.88 685 ALA A CA 1
ATOM 5359 C C . ALA A 1 685 ? 29.509 36.233 0.042 1.00 93.88 685 ALA A C 1
ATOM 5361 O O . ALA A 1 685 ? 29.521 37.387 -0.384 1.00 93.88 685 ALA A O 1
ATOM 5362 N N . TRP A 1 686 ? 30.546 35.408 -0.125 1.00 94.94 686 TRP A N 1
ATOM 5363 C CA . TRP A 1 686 ? 31.776 35.817 -0.800 1.00 94.94 686 TRP A CA 1
ATOM 5364 C C . TRP A 1 686 ? 31.549 36.195 -2.266 1.00 94.94 686 TRP A C 1
ATOM 5366 O O . TRP A 1 686 ? 32.094 37.192 -2.738 1.00 94.94 686 TRP A O 1
ATOM 5376 N N . TYR A 1 687 ? 30.726 35.433 -2.988 1.00 93.62 687 TYR A N 1
ATOM 5377 C CA . TYR A 1 687 ? 30.397 35.736 -4.379 1.00 93.62 687 TYR A CA 1
ATOM 5378 C C . TYR A 1 687 ? 29.631 37.059 -4.514 1.00 93.62 687 TYR A C 1
ATOM 5380 O O . TYR A 1 687 ? 29.990 37.893 -5.347 1.00 93.62 687 TYR A O 1
ATOM 5388 N N . GLN A 1 688 ? 28.606 37.276 -3.685 1.00 94.06 688 GLN A N 1
ATOM 5389 C CA . GLN A 1 688 ? 27.790 38.491 -3.729 1.00 94.06 688 GLN A CA 1
ATOM 5390 C C . GLN A 1 688 ? 28.601 39.728 -3.343 1.00 94.06 688 GLN A C 1
ATOM 5392 O O . GLN A 1 688 ? 28.566 40.725 -4.064 1.00 94.06 688 GLN A O 1
ATOM 5397 N N . MET A 1 689 ? 29.433 39.630 -2.302 1.00 94.19 689 MET A N 1
ATOM 5398 C CA . MET A 1 689 ? 30.386 40.681 -1.940 1.00 94.19 689 MET A CA 1
ATOM 5399 C C . MET A 1 689 ? 31.302 41.043 -3.110 1.00 94.19 689 MET A C 1
ATOM 5401 O O . MET A 1 689 ? 31.487 42.219 -3.422 1.00 94.19 689 MET A O 1
ATOM 5405 N N . ALA A 1 690 ? 31.857 40.035 -3.786 1.00 92.25 690 ALA A N 1
ATOM 5406 C CA . ALA A 1 690 ? 32.749 40.238 -4.916 1.00 92.25 690 ALA A CA 1
ATOM 5407 C C . ALA A 1 690 ? 32.040 40.890 -6.113 1.00 92.25 690 ALA A C 1
ATOM 5409 O O . ALA A 1 690 ? 32.593 41.785 -6.756 1.00 92.25 690 ALA A O 1
ATOM 5410 N N . ARG A 1 691 ? 30.801 40.474 -6.405 1.00 91.62 691 ARG A N 1
ATOM 5411 C CA . ARG A 1 691 ? 29.953 41.062 -7.451 1.00 91.62 691 ARG A CA 1
ATOM 5412 C C . ARG A 1 691 ? 29.636 42.525 -7.151 1.00 91.62 691 ARG A C 1
ATOM 5414 O O . ARG A 1 691 ? 29.815 43.370 -8.028 1.00 91.62 691 ARG A O 1
ATOM 5421 N N . MET A 1 692 ? 29.210 42.816 -5.926 1.00 91.06 692 MET A N 1
ATOM 5422 C CA . MET A 1 692 ? 28.862 44.159 -5.468 1.00 91.06 692 MET A CA 1
ATOM 5423 C C . MET A 1 692 ? 30.073 45.103 -5.529 1.00 91.06 692 MET A C 1
ATOM 5425 O O . MET A 1 692 ? 30.004 46.168 -6.142 1.00 91.06 692 MET A O 1
ATOM 5429 N N . LEU A 1 693 ? 31.216 44.695 -4.969 1.00 88.38 693 LEU A N 1
ATOM 5430 C CA . LEU A 1 693 ? 32.441 45.500 -4.983 1.00 88.38 693 LEU A CA 1
ATOM 5431 C C . LEU A 1 693 ? 32.992 45.690 -6.403 1.00 88.38 693 LEU A C 1
ATOM 5433 O O . LEU A 1 693 ? 33.425 46.788 -6.744 1.00 88.38 693 LEU A O 1
ATOM 5437 N N . ARG A 1 694 ? 32.905 44.674 -7.275 1.00 86.69 694 ARG A N 1
ATOM 5438 C CA . ARG A 1 694 ? 33.237 44.815 -8.703 1.00 86.69 694 ARG A CA 1
ATOM 5439 C C . ARG A 1 694 ? 32.358 45.856 -9.397 1.00 86.69 694 ARG A C 1
ATOM 5441 O O . ARG A 1 694 ? 32.876 46.609 -10.215 1.00 86.69 694 ARG A O 1
ATOM 5448 N N . ALA A 1 695 ? 31.060 45.902 -9.095 1.00 82.56 695 ALA A N 1
ATOM 5449 C CA . ALA A 1 695 ? 30.152 46.893 -9.672 1.00 82.56 695 ALA A CA 1
ATOM 5450 C C . ALA A 1 695 ? 30.494 48.324 -9.214 1.00 82.56 695 ALA A C 1
ATOM 5452 O O . ALA A 1 695 ? 30.439 49.249 -10.021 1.00 82.56 695 ALA A O 1
ATOM 5453 N N . ARG A 1 696 ? 30.939 48.499 -7.959 1.00 77.19 696 ARG A N 1
ATOM 5454 C CA . ARG A 1 696 ? 31.481 49.774 -7.443 1.00 77.19 696 ARG A CA 1
ATOM 5455 C C . ARG A 1 696 ? 32.841 50.136 -8.052 1.00 77.19 696 ARG A C 1
ATOM 5457 O O . ARG A 1 696 ? 33.163 51.314 -8.185 1.00 77.19 696 ARG A O 1
ATOM 5464 N N . ASN A 1 697 ? 33.628 49.142 -8.468 1.00 62.31 697 ASN A N 1
ATOM 5465 C CA . ASN A 1 697 ? 34.997 49.287 -8.974 1.00 62.31 697 ASN A CA 1
ATOM 5466 C C . ASN A 1 697 ? 35.132 49.993 -10.346 1.00 62.31 697 ASN A C 1
ATOM 5468 O O . ASN A 1 697 ? 36.183 49.945 -10.978 1.00 62.31 697 ASN A O 1
ATOM 5472 N N . GLN A 1 698 ? 34.114 50.726 -10.796 1.00 57.41 698 GLN A N 1
ATOM 5473 C CA . GLN A 1 698 ? 34.368 51.854 -11.694 1.00 57.41 698 GLN A CA 1
ATOM 5474 C C . GLN A 1 698 ? 35.025 53.049 -10.953 1.00 57.41 698 GLN A C 1
ATOM 5476 O O . GLN A 1 698 ? 35.377 54.022 -11.613 1.00 57.41 698 GLN A O 1
ATOM 5481 N N . ALA A 1 699 ? 35.242 52.980 -9.621 1.00 50.69 699 ALA A N 1
ATOM 5482 C CA . ALA A 1 699 ? 35.685 54.123 -8.806 1.00 50.69 699 ALA A CA 1
ATOM 5483 C C . ALA A 1 699 ? 36.876 53.946 -7.807 1.00 50.69 699 ALA A C 1
ATOM 5485 O O . ALA A 1 699 ? 37.321 54.972 -7.296 1.00 50.69 699 ALA A O 1
ATOM 5486 N N . SER A 1 700 ? 37.442 52.756 -7.486 1.00 60.72 700 SER A N 1
ATOM 5487 C CA . SER A 1 700 ? 38.604 52.669 -6.544 1.00 60.72 700 SER A CA 1
ATOM 5488 C C . SER A 1 700 ? 39.470 51.383 -6.613 1.00 60.72 700 SER A C 1
ATOM 5490 O O . SER A 1 700 ? 38.955 50.274 -6.603 1.00 60.72 700 SER A O 1
ATOM 5492 N N . SER A 1 701 ? 40.811 51.490 -6.578 1.00 68.19 701 SER A N 1
ATOM 5493 C CA . SER A 1 701 ? 41.733 50.328 -6.679 1.00 68.19 701 SER A CA 1
ATOM 5494 C C . SER A 1 701 ? 41.689 49.347 -5.496 1.00 68.19 701 SER A C 1
ATOM 5496 O O . SER A 1 701 ? 42.048 48.179 -5.646 1.00 68.19 701 SER A O 1
ATOM 5498 N N . ARG A 1 702 ? 41.236 49.790 -4.317 1.00 75.94 702 ARG A N 1
ATOM 5499 C CA . ARG A 1 702 ? 41.152 48.963 -3.100 1.00 75.94 702 ARG A CA 1
ATOM 5500 C C . ARG A 1 702 ? 39.978 47.979 -3.143 1.00 75.94 702 ARG A C 1
ATOM 5502 O O . ARG A 1 702 ? 40.106 46.842 -2.678 1.00 75.94 702 ARG A O 1
ATOM 5509 N N . ASP A 1 703 ? 38.856 48.392 -3.725 1.00 80.81 703 ASP A N 1
ATOM 5510 C CA . ASP A 1 703 ? 37.677 47.533 -3.887 1.00 80.81 703 ASP A CA 1
ATOM 5511 C C . ASP A 1 703 ? 37.938 46.425 -4.913 1.00 80.81 703 ASP A C 1
ATOM 5513 O O . ASP A 1 703 ? 37.444 45.309 -4.754 1.00 80.81 703 ASP A O 1
ATOM 5517 N N . ALA A 1 704 ? 38.782 46.703 -5.915 1.00 83.44 704 ALA A N 1
ATOM 5518 C CA . ALA A 1 704 ? 39.226 45.733 -6.912 1.00 83.44 704 ALA A CA 1
ATOM 5519 C C . ALA A 1 704 ? 39.899 44.508 -6.277 1.00 83.44 704 ALA A C 1
ATOM 5521 O O . ALA A 1 704 ? 39.470 43.377 -6.507 1.00 83.44 704 ALA A O 1
ATOM 5522 N N . GLU A 1 705 ? 40.925 44.724 -5.449 1.00 87.56 705 GLU A N 1
ATOM 5523 C CA . GLU A 1 705 ? 41.650 43.625 -4.798 1.00 87.56 705 GLU A CA 1
ATOM 5524 C C . GLU A 1 705 ? 40.765 42.884 -3.792 1.00 87.56 705 GLU A C 1
ATOM 5526 O O . GLU A 1 705 ? 40.779 41.655 -3.746 1.00 87.56 705 GLU A O 1
ATOM 5531 N N . THR A 1 706 ? 39.919 43.613 -3.058 1.00 88.44 706 THR A N 1
ATOM 5532 C CA . THR A 1 706 ? 38.968 43.012 -2.111 1.00 88.44 706 THR A CA 1
ATOM 5533 C C . THR A 1 706 ? 37.948 42.120 -2.831 1.00 88.44 706 THR A C 1
ATOM 5535 O O . THR A 1 706 ? 37.636 41.022 -2.368 1.00 88.44 706 THR A O 1
ATOM 5538 N N . ALA A 1 707 ? 37.452 42.546 -3.996 1.00 89.94 707 ALA A N 1
ATOM 5539 C CA . ALA A 1 707 ? 36.552 41.754 -4.828 1.00 89.94 707 ALA A CA 1
ATOM 5540 C C . ALA A 1 707 ? 37.243 40.511 -5.415 1.00 89.94 707 ALA A C 1
ATOM 5542 O O . ALA A 1 707 ? 36.655 39.430 -5.427 1.00 89.94 707 ALA A O 1
ATOM 5543 N N . LEU A 1 708 ? 38.496 40.630 -5.867 1.00 91.62 708 LEU A N 1
ATOM 5544 C CA . LEU A 1 708 ? 39.283 39.485 -6.340 1.00 91.62 708 LEU A CA 1
ATOM 5545 C C . LEU A 1 708 ? 39.516 38.455 -5.228 1.00 91.62 708 LEU A C 1
ATOM 5547 O O . LEU A 1 708 ? 39.377 37.254 -5.462 1.00 91.62 708 LEU A O 1
ATOM 5551 N N . GLU A 1 709 ? 39.845 38.908 -4.019 1.00 92.94 709 GLU A N 1
ATOM 5552 C CA . GLU A 1 709 ? 39.999 38.038 -2.853 1.00 92.94 709 GLU A CA 1
ATOM 5553 C C . GLU A 1 709 ? 38.688 37.317 -2.510 1.00 92.94 709 GLU A C 1
ATOM 5555 O O . GLU A 1 709 ? 38.683 36.098 -2.331 1.00 92.94 709 GLU A O 1
ATOM 5560 N N . ALA A 1 710 ? 37.566 38.039 -2.487 1.00 92.62 710 ALA A N 1
ATOM 5561 C CA . ALA A 1 710 ? 36.253 37.464 -2.214 1.00 92.62 710 ALA A CA 1
ATOM 5562 C C . ALA A 1 710 ? 35.851 36.411 -3.268 1.00 92.62 710 ALA A C 1
ATOM 5564 O O . ALA A 1 710 ? 35.423 35.312 -2.912 1.00 92.62 710 ALA A O 1
ATOM 5565 N N . TYR A 1 711 ? 36.086 36.664 -4.561 1.00 93.56 711 TYR A N 1
ATOM 5566 C CA . TYR A 1 711 ? 35.872 35.652 -5.601 1.00 93.56 711 TYR A CA 1
ATOM 5567 C C . TYR A 1 711 ? 36.739 34.399 -5.395 1.00 93.56 711 TYR A C 1
ATOM 5569 O O . TYR A 1 711 ? 36.234 33.283 -5.536 1.00 93.56 711 TYR A O 1
ATOM 5577 N N . ARG A 1 712 ? 38.023 34.559 -5.036 1.00 93.75 712 ARG A N 1
ATOM 5578 C CA . ARG A 1 712 ? 38.924 33.429 -4.736 1.00 93.75 712 ARG A CA 1
ATOM 5579 C C . ARG A 1 712 ? 38.415 32.610 -3.551 1.00 93.75 712 ARG A C 1
ATOM 5581 O O . ARG A 1 712 ? 38.377 31.386 -3.643 1.00 93.75 712 ARG A O 1
ATOM 5588 N N . LYS A 1 713 ? 37.976 33.272 -2.475 1.00 93.25 713 LYS A N 1
ATOM 5589 C CA . LYS A 1 713 ? 37.390 32.621 -1.292 1.00 93.25 713 LYS A CA 1
ATOM 5590 C C . LYS A 1 713 ? 36.128 31.832 -1.647 1.00 93.25 713 LYS A C 1
ATOM 5592 O O . LYS A 1 713 ? 36.027 30.672 -1.271 1.00 93.25 713 LYS A O 1
ATOM 5597 N N . SER A 1 714 ? 35.218 32.406 -2.439 1.00 90.94 714 SER A N 1
ATOM 5598 C CA . SER A 1 714 ? 34.019 31.699 -2.918 1.00 90.94 714 SER A CA 1
ATOM 5599 C C . SER A 1 714 ? 34.367 30.472 -3.774 1.00 90.94 714 SER A C 1
ATOM 5601 O O . SER A 1 714 ? 33.824 29.386 -3.574 1.00 90.94 714 SER A O 1
ATOM 5603 N N . ALA A 1 715 ? 35.315 30.614 -4.704 1.00 88.31 715 ALA A N 1
ATOM 5604 C CA . ALA A 1 715 ? 35.697 29.543 -5.617 1.00 88.31 715 ALA A CA 1
ATOM 5605 C C . ALA A 1 715 ? 36.468 28.391 -4.944 1.00 88.31 715 ALA A C 1
ATOM 5607 O O . ALA A 1 715 ? 36.439 27.265 -5.455 1.00 88.31 715 ALA A O 1
ATOM 5608 N N . ALA A 1 716 ? 37.143 28.660 -3.823 1.00 87.81 716 ALA A N 1
ATOM 5609 C CA . ALA A 1 716 ? 37.948 27.693 -3.083 1.00 87.81 716 ALA A CA 1
ATOM 5610 C C . ALA A 1 716 ? 37.134 26.739 -2.191 1.00 87.81 716 ALA A C 1
ATOM 5612 O O . ALA A 1 716 ? 37.690 25.744 -1.738 1.00 87.81 716 ALA A O 1
ATOM 5613 N N . ILE A 1 717 ? 35.845 27.006 -1.945 1.00 84.81 717 ILE A N 1
ATOM 5614 C CA . ILE A 1 717 ? 34.995 26.182 -1.069 1.00 84.81 717 ILE A CA 1
ATOM 5615 C C . ILE A 1 717 ? 34.569 24.895 -1.813 1.00 84.81 717 ILE A C 1
ATOM 5617 O O . ILE A 1 717 ? 33.764 24.985 -2.746 1.00 84.81 717 ILE A O 1
ATOM 5621 N N . PRO A 1 718 ? 35.069 23.694 -1.435 1.00 66.69 718 PRO A N 1
ATOM 5622 C CA . PRO A 1 718 ? 34.858 22.458 -2.206 1.00 66.69 718 PRO A CA 1
ATOM 5623 C C . PRO A 1 718 ? 33.437 21.883 -2.094 1.00 66.69 718 PRO A C 1
ATOM 5625 O O . PRO A 1 718 ? 32.973 21.201 -3.003 1.00 66.69 718 PRO A O 1
ATOM 5628 N N . GLU A 1 719 ? 32.755 22.161 -0.980 1.00 61.50 719 GLU A N 1
ATOM 5629 C CA . GLU A 1 719 ? 31.448 21.600 -0.592 1.00 61.50 719 GLU A CA 1
ATOM 5630 C C . GLU A 1 719 ? 30.255 22.476 -1.017 1.00 61.50 719 GLU A C 1
ATOM 5632 O O . GLU A 1 719 ? 29.095 22.123 -0.795 1.00 61.50 719 GLU A O 1
ATOM 5637 N N . ALA A 1 720 ? 30.515 23.640 -1.619 1.00 60.84 720 ALA A N 1
ATOM 5638 C CA . ALA A 1 720 ? 29.465 24.497 -2.153 1.00 60.84 720 ALA A CA 1
ATOM 5639 C C . ALA A 1 720 ? 28.817 23.845 -3.385 1.00 60.84 720 ALA A C 1
ATOM 5641 O O . ALA A 1 720 ? 29.457 23.085 -4.114 1.00 60.84 720 ALA A O 1
ATOM 5642 N N . TRP A 1 721 ? 27.547 24.168 -3.664 1.00 62.75 721 TRP A N 1
ATOM 5643 C CA . TRP A 1 721 ? 26.893 23.743 -4.904 1.00 62.75 721 TRP A CA 1
ATOM 5644 C C . TRP A 1 721 ? 27.806 24.032 -6.097 1.00 62.75 721 TRP A C 1
ATOM 5646 O O . TRP A 1 721 ? 28.239 25.173 -6.281 1.00 62.75 721 TRP A O 1
ATOM 5656 N N . ALA A 1 722 ? 28.067 23.017 -6.926 1.00 62.81 722 ALA A N 1
ATOM 5657 C CA . ALA A 1 722 ? 29.030 23.106 -8.026 1.00 62.81 722 ALA A CA 1
ATOM 5658 C C . ALA A 1 722 ? 28.747 24.267 -9.010 1.00 62.81 722 ALA A C 1
ATOM 5660 O O . ALA A 1 722 ? 29.642 24.745 -9.707 1.00 62.81 722 ALA A O 1
ATOM 5661 N N . ASN A 1 723 ? 27.507 24.767 -9.003 1.00 74.75 723 ASN A N 1
ATOM 5662 C CA . ASN A 1 723 ? 27.066 25.985 -9.670 1.00 74.75 723 ASN A CA 1
ATOM 5663 C C . ASN A 1 723 ? 27.788 27.256 -9.162 1.00 74.75 723 ASN A C 1
ATOM 5665 O O . ASN A 1 723 ? 28.406 27.968 -9.949 1.00 74.75 723 ASN A O 1
ATOM 5669 N N . ILE A 1 724 ? 27.779 27.527 -7.851 1.00 81.44 724 ILE A N 1
ATOM 5670 C CA . ILE A 1 724 ? 28.288 28.788 -7.274 1.00 81.44 724 ILE A CA 1
ATOM 5671 C C . ILE A 1 724 ? 29.814 28.837 -7.339 1.00 81.44 724 ILE A C 1
ATOM 5673 O O . ILE A 1 724 ? 30.377 29.822 -7.809 1.00 81.44 724 ILE A O 1
ATOM 5677 N N . GLY A 1 725 ? 30.492 27.753 -6.951 1.00 81.44 725 GLY A N 1
ATOM 5678 C CA . GLY A 1 725 ? 31.956 27.688 -6.990 1.00 81.44 725 GLY A CA 1
ATOM 5679 C C . GLY A 1 725 ? 32.534 27.702 -8.412 1.00 81.44 725 GLY A C 1
ATOM 5680 O O . GLY A 1 725 ? 33.669 28.141 -8.605 1.00 81.44 725 GLY A O 1
ATOM 5681 N N . GLY A 1 726 ? 31.783 27.222 -9.411 1.00 83.94 726 GLY A N 1
ATOM 5682 C CA . GLY A 1 726 ? 32.135 27.346 -10.830 1.00 83.94 726 GLY A CA 1
ATOM 5683 C C . GLY A 1 726 ? 31.868 28.752 -11.379 1.00 83.94 726 GLY A C 1
ATOM 5684 O O . GLY A 1 726 ? 32.710 29.314 -12.076 1.00 83.94 726 GLY A O 1
ATOM 5685 N N . CYS A 1 727 ? 30.737 29.352 -11.001 1.00 88.19 727 CYS A N 1
ATOM 5686 C CA . CYS A 1 727 ? 30.383 30.724 -11.354 1.00 88.19 727 CYS A CA 1
ATOM 5687 C C . CYS A 1 727 ? 31.394 31.735 -10.784 1.00 88.19 727 CYS A C 1
ATOM 5689 O O . CYS A 1 727 ? 31.938 32.551 -11.524 1.00 88.19 727 CYS A O 1
ATOM 5691 N N . ALA A 1 728 ? 31.733 31.645 -9.495 1.00 89.75 728 ALA A N 1
ATOM 5692 C CA . ALA A 1 728 ? 32.711 32.528 -8.859 1.00 89.75 728 ALA A CA 1
ATOM 5693 C C . ALA A 1 728 ? 34.087 32.466 -9.542 1.00 89.75 728 ALA A C 1
ATOM 5695 O O . ALA A 1 728 ? 34.693 33.503 -9.804 1.00 89.75 728 ALA A O 1
ATOM 5696 N N . GLN A 1 729 ? 34.540 31.261 -9.898 1.00 90.75 729 GLN A N 1
ATOM 5697 C CA . GLN A 1 729 ? 35.796 31.027 -10.615 1.00 90.75 729 GLN A CA 1
ATOM 5698 C C . GLN A 1 729 ? 35.794 31.666 -12.016 1.00 90.75 729 GLN A C 1
ATOM 5700 O O . GLN A 1 729 ? 36.783 32.275 -12.427 1.00 90.75 729 GLN A O 1
ATOM 5705 N N . LEU A 1 730 ? 34.679 31.565 -12.747 1.00 92.19 730 LEU A N 1
ATOM 5706 C CA . LEU A 1 730 ? 34.524 32.197 -14.059 1.00 92.19 730 LEU A CA 1
ATOM 5707 C C . LEU A 1 730 ? 34.549 33.728 -13.953 1.00 92.19 730 LEU A C 1
ATOM 5709 O O . LEU A 1 730 ? 35.264 34.400 -14.696 1.00 92.19 730 LEU A O 1
ATOM 5713 N N . TYR A 1 731 ? 33.786 34.286 -13.010 1.00 92.56 731 TYR A N 1
ATOM 5714 C CA . TYR A 1 731 ? 33.693 35.733 -12.818 1.00 92.56 731 TYR A CA 1
ATOM 5715 C C . TYR A 1 731 ? 34.993 36.338 -12.278 1.00 92.56 731 TYR A C 1
ATOM 5717 O O . TYR A 1 731 ? 35.328 37.458 -12.666 1.00 92.56 731 TYR A O 1
ATOM 5725 N N . LEU A 1 732 ? 35.764 35.589 -11.481 1.00 93.62 732 LEU A N 1
ATOM 5726 C CA . LEU A 1 732 ? 37.139 35.934 -11.115 1.00 93.62 732 LEU A CA 1
ATOM 5727 C C . LEU A 1 732 ? 38.014 36.113 -12.359 1.00 93.62 732 LEU A C 1
ATOM 5729 O O . LEU A 1 732 ? 38.672 37.141 -12.513 1.00 93.62 732 LEU A O 1
ATOM 5733 N N . ALA A 1 733 ? 38.001 35.128 -13.261 1.00 92.94 733 ALA A N 1
ATOM 5734 C CA . ALA A 1 733 ? 38.810 35.144 -14.475 1.00 92.94 733 ALA A CA 1
ATOM 5735 C C . ALA A 1 733 ? 38.404 36.287 -15.423 1.00 92.94 733 ALA A C 1
ATOM 5737 O O . ALA A 1 733 ? 39.266 36.992 -15.957 1.00 92.94 733 ALA A O 1
ATOM 5738 N N . HIS A 1 734 ? 37.099 36.531 -15.583 1.00 92.38 734 HIS A N 1
ATOM 5739 C CA . HIS A 1 734 ? 36.597 37.690 -16.322 1.00 92.38 734 HIS A CA 1
ATOM 5740 C C . HIS A 1 734 ? 37.056 39.004 -15.699 1.00 92.38 734 HIS A C 1
ATOM 5742 O O . HIS A 1 734 ? 37.530 39.883 -16.411 1.00 92.38 734 HIS A O 1
ATOM 5748 N N . PHE A 1 735 ? 36.964 39.136 -14.378 1.00 91.62 735 PHE A N 1
ATOM 5749 C CA . PHE A 1 735 ? 37.325 40.377 -13.713 1.00 91.62 735 PHE A CA 1
ATOM 5750 C C . PHE A 1 735 ? 38.836 40.653 -13.760 1.00 91.62 735 PHE A C 1
ATOM 5752 O O . PHE A 1 735 ? 39.236 41.775 -14.054 1.00 91.62 735 PHE A O 1
ATOM 5759 N N . LEU A 1 736 ? 39.683 39.631 -13.591 1.00 90.62 736 LEU A N 1
ATOM 5760 C CA . LEU A 1 736 ? 41.133 39.738 -13.804 1.00 90.62 736 LEU A CA 1
ATOM 5761 C C . LEU A 1 736 ? 41.468 40.185 -15.232 1.00 90.62 736 LEU A C 1
ATOM 5763 O O . LEU A 1 736 ? 42.347 41.024 -15.428 1.00 90.62 736 LEU A O 1
ATOM 5767 N N . ARG A 1 737 ? 40.752 39.660 -16.233 1.00 89.75 737 ARG A N 1
ATOM 5768 C CA . ARG A 1 737 ? 40.903 40.085 -17.629 1.00 89.75 737 ARG A CA 1
ATOM 5769 C C . ARG A 1 737 ? 40.496 41.549 -17.811 1.00 89.75 737 ARG A C 1
ATOM 5771 O O . ARG A 1 737 ? 41.231 42.284 -18.460 1.00 89.75 737 ARG A O 1
ATOM 5778 N N . ASP A 1 738 ? 39.369 41.973 -17.242 1.00 87.44 738 ASP A N 1
ATOM 5779 C CA . ASP A 1 738 ? 38.891 43.360 -17.338 1.00 87.44 738 ASP A CA 1
ATOM 5780 C C . ASP A 1 738 ? 39.876 44.345 -16.671 1.00 87.44 738 ASP A C 1
ATOM 5782 O O . ASP A 1 738 ? 40.085 45.451 -17.165 1.00 87.44 738 ASP A O 1
ATOM 5786 N N . LEU A 1 739 ? 40.570 43.908 -15.612 1.00 86.94 739 LEU A N 1
ATOM 5787 C CA . LEU A 1 739 ? 41.677 44.629 -14.966 1.00 86.94 739 LEU A CA 1
ATOM 5788 C C . LEU A 1 739 ? 43.017 44.524 -15.722 1.00 86.94 739 LEU A C 1
ATOM 5790 O O . LEU A 1 739 ? 44.043 44.980 -15.222 1.00 86.94 739 LEU A O 1
ATOM 5794 N N . LYS A 1 740 ? 43.034 43.913 -16.914 1.00 88.69 740 LYS A N 1
ATOM 5795 C CA . LYS A 1 740 ? 44.226 43.665 -17.746 1.00 88.69 740 LYS A CA 1
ATOM 5796 C C . LYS A 1 740 ? 45.301 42.784 -17.082 1.00 88.69 740 LYS A C 1
ATOM 5798 O O . LYS A 1 740 ? 46.439 42.732 -17.546 1.00 88.69 740 LYS A O 1
ATOM 5803 N N . ARG A 1 741 ? 44.946 42.017 -16.043 1.00 90.38 741 ARG A N 1
ATOM 5804 C CA . ARG A 1 741 ? 45.802 41.019 -15.366 1.00 90.38 741 ARG A CA 1
ATOM 5805 C C . ARG A 1 741 ? 45.745 39.678 -16.104 1.00 90.38 741 ARG A C 1
ATOM 5807 O O . ARG A 1 741 ? 45.346 38.645 -15.565 1.00 90.38 741 ARG A O 1
ATOM 5814 N N . TYR A 1 742 ? 46.106 39.702 -17.386 1.00 89.56 742 TYR A N 1
ATOM 5815 C CA . TYR A 1 742 ? 45.891 38.585 -18.311 1.00 89.56 742 TYR A CA 1
ATOM 5816 C C . TYR A 1 742 ? 46.560 37.254 -17.917 1.00 89.56 742 TYR A C 1
ATOM 5818 O O . TYR A 1 742 ? 45.903 36.221 -18.071 1.00 89.56 742 TYR A O 1
ATOM 5826 N N . PRO A 1 743 ? 47.801 37.219 -17.383 1.00 91.06 743 PRO A N 1
ATOM 5827 C CA . PRO A 1 743 ? 48.411 35.963 -16.940 1.00 91.06 743 PRO A CA 1
ATOM 5828 C C . PRO A 1 743 ? 47.598 35.268 -15.843 1.00 91.06 743 PRO A C 1
ATOM 5830 O O . PRO A 1 743 ? 47.400 34.056 -15.889 1.00 91.06 743 PRO A O 1
ATOM 5833 N N . GLU A 1 744 ? 47.068 36.039 -14.896 1.00 91.19 744 GLU A N 1
ATOM 5834 C CA . GLU A 1 744 ? 46.249 35.515 -13.802 1.00 91.19 744 GLU A CA 1
ATOM 5835 C C . GLU A 1 744 ? 44.874 35.069 -14.304 1.00 91.19 744 GLU A C 1
ATOM 5837 O O . GLU A 1 744 ? 44.422 33.978 -13.964 1.00 91.19 744 GLU A O 1
ATOM 5842 N N . ALA A 1 745 ? 44.241 35.849 -15.187 1.00 91.06 745 ALA A N 1
ATOM 5843 C CA . ALA A 1 745 ? 42.981 35.459 -15.821 1.00 91.06 745 ALA A CA 1
ATOM 5844 C C . ALA A 1 745 ? 43.102 34.107 -16.549 1.00 91.06 745 ALA A C 1
ATOM 5846 O O . ALA A 1 745 ? 42.235 33.244 -16.414 1.00 91.06 745 ALA A O 1
ATOM 5847 N N . ARG A 1 746 ? 44.211 33.891 -17.273 1.00 92.31 746 ARG A N 1
ATOM 5848 C CA . ARG A 1 746 ? 44.506 32.633 -17.976 1.00 92.31 746 ARG A CA 1
ATOM 5849 C C . ARG A 1 746 ? 44.559 31.438 -17.023 1.00 92.31 746 ARG A C 1
ATOM 5851 O O . ARG A 1 746 ? 44.010 30.383 -17.337 1.00 92.31 746 ARG A O 1
ATOM 5858 N N . VAL A 1 747 ? 45.212 31.602 -15.871 1.00 93.81 747 VAL A N 1
ATOM 5859 C CA . VAL A 1 747 ? 45.306 30.560 -14.837 1.00 93.81 747 VAL A CA 1
ATOM 5860 C C . VAL A 1 747 ? 43.919 30.208 -14.304 1.00 93.81 747 VAL A C 1
ATOM 5862 O O . VAL A 1 747 ? 43.576 29.030 -14.226 1.00 93.81 747 VAL A O 1
ATOM 5865 N N . GLU A 1 748 ? 43.098 31.209 -13.986 1.00 93.62 748 GLU A N 1
ATOM 5866 C CA . GLU A 1 748 ? 41.778 30.971 -13.400 1.00 93.62 748 GLU A CA 1
ATOM 5867 C C . GLU A 1 748 ? 40.775 30.352 -14.397 1.00 93.62 748 GLU A C 1
ATOM 5869 O O . GLU A 1 748 ? 39.979 29.507 -13.981 1.00 93.62 748 GLU A O 1
ATOM 5874 N N . TYR A 1 749 ? 40.847 30.670 -15.702 1.00 94.19 749 TYR A N 1
ATOM 5875 C CA . TYR A 1 749 ? 40.056 29.965 -16.727 1.00 94.19 749 TYR A CA 1
ATOM 5876 C C . TYR A 1 749 ? 40.438 28.486 -16.827 1.00 94.19 749 TYR A C 1
ATOM 5878 O O . TYR A 1 749 ? 39.554 27.635 -16.867 1.00 94.19 749 TYR A O 1
ATOM 5886 N N . ARG A 1 750 ? 41.739 28.162 -16.833 1.00 92.38 750 ARG A N 1
ATOM 5887 C CA . ARG A 1 750 ? 42.212 26.767 -16.896 1.00 92.38 750 ARG A CA 1
ATOM 5888 C C . ARG A 1 750 ? 41.770 25.963 -15.680 1.00 92.38 750 ARG A C 1
ATOM 5890 O O . ARG A 1 750 ? 41.206 24.888 -15.845 1.00 92.38 750 ARG A O 1
ATOM 5897 N N . LYS A 1 751 ? 41.904 26.538 -14.481 1.00 90.56 751 LYS A N 1
ATOM 5898 C CA . LYS A 1 751 ? 41.386 25.933 -13.245 1.00 90.56 751 LYS A CA 1
ATOM 5899 C C . LYS A 1 751 ? 39.902 25.574 -13.344 1.00 90.56 751 LYS A C 1
ATOM 5901 O O . LYS A 1 751 ? 39.504 24.563 -12.781 1.00 90.56 751 LYS A O 1
ATOM 5906 N N . LEU A 1 752 ? 39.084 26.372 -14.040 1.00 88.19 752 LEU A N 1
ATOM 5907 C CA . LEU A 1 752 ? 37.667 26.053 -14.235 1.00 88.19 752 LEU A CA 1
ATOM 5908 C C . LEU A 1 752 ? 37.438 24.902 -15.223 1.00 88.19 752 LEU A C 1
ATOM 5910 O O . LEU A 1 752 ? 36.525 24.110 -15.007 1.00 88.19 752 LEU A O 1
ATOM 5914 N N . LEU A 1 753 ? 38.245 24.800 -16.284 1.00 88.81 753 LEU A N 1
ATOM 5915 C CA . LEU A 1 753 ? 38.154 23.698 -17.252 1.00 88.81 753 LEU A CA 1
ATOM 5916 C C . LEU A 1 753 ? 38.448 22.341 -16.604 1.00 88.81 753 LEU A C 1
ATOM 5918 O O . LEU A 1 753 ? 37.819 21.349 -16.965 1.00 88.81 753 LEU A O 1
ATOM 5922 N N . ASP A 1 754 ? 39.351 22.332 -15.625 1.00 86.06 754 ASP A N 1
ATOM 5923 C CA . ASP A 1 754 ? 39.783 21.128 -14.913 1.00 86.06 754 ASP A CA 1
ATOM 5924 C C . ASP A 1 754 ? 38.972 20.863 -13.627 1.00 86.06 754 ASP A C 1
ATOM 5926 O O . ASP A 1 754 ? 39.240 19.895 -12.914 1.00 86.06 754 ASP A O 1
ATOM 5930 N N . LYS A 1 755 ? 37.976 21.705 -13.296 1.00 80.38 755 LYS A N 1
ATOM 5931 C CA . LYS A 1 755 ? 37.227 21.628 -12.029 1.00 80.38 755 LYS A CA 1
ATOM 5932 C C . LYS A 1 755 ? 36.165 20.512 -12.059 1.00 80.38 755 LYS A C 1
ATOM 5934 O O . LYS A 1 755 ? 35.190 20.625 -12.810 1.00 80.38 755 LYS A O 1
ATOM 5939 N N . PRO A 1 756 ? 36.265 19.472 -11.206 1.00 7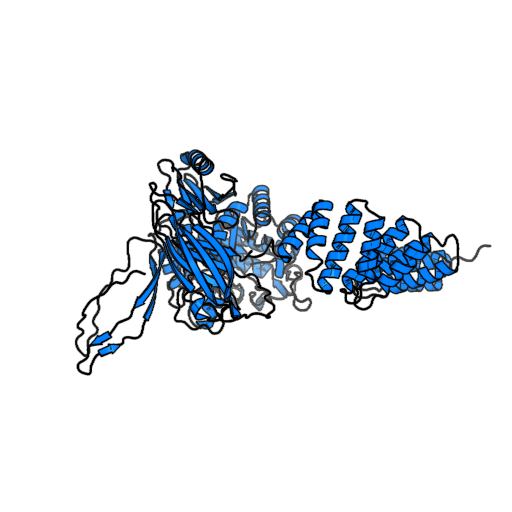1.50 756 PRO A N 1
ATOM 5940 C CA . PRO A 1 756 ? 35.273 18.400 -11.153 1.00 71.50 756 PRO A CA 1
ATOM 5941 C C . PRO A 1 756 ? 33.888 18.922 -10.751 1.00 71.50 756 PRO A C 1
ATOM 5943 O O . PRO A 1 756 ? 33.751 19.678 -9.792 1.00 71.50 756 PRO A O 1
ATOM 5946 N N . GLY A 1 757 ? 32.849 18.511 -11.482 1.00 72.94 757 GLY A N 1
ATOM 5947 C CA . GLY A 1 757 ? 31.458 18.875 -11.190 1.00 72.94 757 GLY A CA 1
ATOM 5948 C C . GLY A 1 757 ? 31.021 20.269 -11.661 1.00 72.94 757 GLY A C 1
ATOM 5949 O O . GLY A 1 757 ? 29.846 20.598 -11.510 1.00 72.94 757 GLY A O 1
ATOM 5950 N N . ALA A 1 758 ? 31.906 21.078 -12.258 1.00 78.00 758 ALA A N 1
ATOM 5951 C CA . ALA A 1 758 ? 31.530 22.379 -12.812 1.00 78.00 758 ALA A CA 1
ATOM 5952 C C . ALA A 1 758 ? 30.453 22.242 -13.907 1.00 78.00 758 ALA A C 1
ATOM 5954 O O . ALA A 1 758 ? 30.512 21.354 -14.759 1.00 78.00 758 ALA A O 1
ATOM 5955 N N . LEU A 1 759 ? 29.464 23.143 -13.904 1.00 83.19 759 LEU A N 1
ATOM 5956 C CA . LEU A 1 759 ? 28.395 23.130 -14.905 1.00 83.19 759 LEU A CA 1
ATOM 5957 C C . LEU A 1 759 ? 28.955 23.383 -16.311 1.00 83.19 759 LEU A C 1
ATOM 5959 O O . LEU A 1 759 ? 29.725 24.322 -16.528 1.00 83.19 759 LEU A O 1
ATOM 5963 N N . ALA A 1 760 ? 28.492 22.592 -17.283 1.00 86.94 760 ALA A N 1
ATOM 5964 C CA . ALA A 1 760 ? 28.969 22.631 -18.668 1.00 86.94 760 ALA A CA 1
ATOM 5965 C C . ALA A 1 760 ? 28.890 24.031 -19.304 1.00 86.94 760 ALA A C 1
ATOM 5967 O O . ALA A 1 760 ? 29.757 24.393 -20.098 1.00 86.94 760 ALA A O 1
ATOM 5968 N N . MET A 1 761 ? 27.896 24.845 -18.923 1.00 90.31 761 MET A N 1
ATOM 5969 C CA . MET A 1 761 ? 27.775 26.224 -19.408 1.00 90.31 761 MET A CA 1
ATOM 5970 C C . MET A 1 761 ? 28.965 27.109 -19.012 1.00 90.31 761 MET A C 1
ATOM 5972 O O . MET A 1 761 ? 29.447 27.874 -19.843 1.00 90.31 761 MET A O 1
ATOM 5976 N N . TYR A 1 762 ? 29.485 26.982 -17.787 1.00 89.88 762 TYR A N 1
ATOM 5977 C CA . TYR A 1 762 ? 30.611 27.795 -17.320 1.00 89.88 762 TYR A CA 1
ATOM 5978 C C . TYR A 1 762 ? 31.935 27.313 -17.901 1.00 89.88 762 TYR A C 1
ATOM 5980 O O . TYR A 1 762 ? 32.775 28.127 -18.271 1.00 89.88 762 TYR A O 1
ATOM 5988 N N . VAL A 1 763 ? 32.090 25.995 -18.053 1.00 89.19 763 VAL A N 1
ATOM 5989 C CA . VAL A 1 763 ? 33.242 25.392 -18.739 1.00 89.19 763 VAL A CA 1
ATOM 5990 C C . VAL A 1 763 ? 33.297 25.855 -20.197 1.00 89.19 763 VAL A C 1
ATOM 5992 O O . VAL A 1 763 ? 34.361 26.230 -20.687 1.00 89.19 763 VAL A O 1
ATOM 5995 N N . LYS A 1 764 ? 32.147 25.889 -20.885 1.00 92.56 764 LYS A N 1
ATOM 5996 C CA . LYS A 1 764 ? 32.043 26.411 -22.253 1.00 92.56 764 LYS A CA 1
ATOM 5997 C C . LYS A 1 764 ? 32.442 27.889 -22.325 1.00 92.56 764 LYS A C 1
ATOM 5999 O O . LYS A 1 764 ? 33.319 28.229 -23.114 1.00 92.56 764 LYS A O 1
ATOM 6004 N N . GLN A 1 765 ? 31.869 28.740 -21.470 1.00 93.31 765 GLN A N 1
ATOM 6005 C CA . GLN A 1 765 ? 32.190 30.174 -21.439 1.00 93.31 765 GLN A CA 1
ATOM 6006 C C . GLN A 1 765 ? 33.669 30.439 -21.115 1.00 93.31 765 GLN A C 1
ATOM 6008 O O . GLN A 1 765 ? 34.291 31.296 -21.740 1.00 93.31 765 GLN A O 1
ATOM 6013 N N . ALA A 1 766 ? 34.266 29.683 -20.186 1.00 92.50 766 ALA A N 1
ATOM 6014 C CA . ALA A 1 766 ? 35.695 29.789 -19.892 1.00 92.50 766 ALA A CA 1
ATOM 6015 C C . ALA A 1 766 ? 36.572 29.388 -21.078 1.00 92.50 766 ALA A C 1
ATOM 6017 O O . ALA A 1 766 ? 37.576 30.049 -21.324 1.00 92.50 766 ALA A O 1
ATOM 6018 N N . ARG A 1 767 ? 36.202 28.339 -21.823 1.00 94.38 767 ARG A N 1
ATOM 6019 C CA . ARG A 1 767 ? 36.941 27.904 -23.017 1.00 94.38 767 ARG A CA 1
ATOM 6020 C C . ARG A 1 767 ? 36.937 28.986 -24.094 1.00 94.38 767 ARG A C 1
ATOM 6022 O O . ARG A 1 767 ? 38.000 29.376 -24.562 1.00 94.38 767 ARG A O 1
ATOM 6029 N N . GLU A 1 768 ? 35.760 29.516 -24.415 1.00 93.44 768 GLU A N 1
ATOM 6030 C CA . GLU A 1 768 ? 35.596 30.588 -25.405 1.00 93.44 768 GLU A CA 1
ATOM 6031 C C . GLU A 1 768 ? 36.369 31.854 -24.995 1.00 93.44 768 GLU A C 1
ATOM 6033 O O . GLU A 1 768 ? 37.083 32.452 -25.803 1.00 93.44 768 GLU A O 1
ATOM 6038 N N . ALA A 1 769 ? 36.288 32.244 -23.718 1.00 92.00 769 ALA A N 1
ATOM 6039 C CA . ALA A 1 769 ? 36.993 33.411 -23.198 1.00 92.00 769 ALA A CA 1
ATOM 6040 C C . ALA A 1 769 ? 38.519 33.223 -23.144 1.00 92.00 769 ALA A C 1
ATOM 6042 O O . ALA A 1 769 ? 39.256 34.178 -23.397 1.00 92.00 769 ALA A O 1
ATOM 6043 N N . LEU A 1 770 ? 38.995 32.013 -22.837 1.00 92.50 770 LEU A N 1
ATOM 6044 C CA . LEU A 1 770 ? 40.415 31.667 -22.838 1.00 92.50 770 LEU A CA 1
ATOM 6045 C C . LEU A 1 770 ? 40.990 31.704 -24.258 1.00 92.50 770 LEU A C 1
ATOM 6047 O O . LEU A 1 770 ? 42.038 32.312 -24.462 1.00 92.50 770 LEU A O 1
ATOM 6051 N N . GLU A 1 771 ? 40.290 31.134 -25.241 1.00 91.25 771 GLU A N 1
ATOM 6052 C CA . GLU A 1 771 ? 40.695 31.188 -26.651 1.00 91.25 771 GLU A CA 1
ATOM 6053 C C . GLU A 1 771 ? 40.746 32.628 -27.177 1.00 91.25 771 GLU A C 1
ATOM 6055 O O . GLU A 1 771 ? 41.697 33.011 -27.862 1.00 91.25 771 GLU A O 1
ATOM 6060 N N . ALA A 1 772 ? 39.749 33.453 -26.838 1.00 88.56 772 ALA A N 1
ATOM 6061 C CA . ALA A 1 772 ? 39.736 34.868 -27.202 1.00 88.56 772 ALA A CA 1
ATOM 6062 C C . ALA A 1 772 ? 40.909 35.636 -26.566 1.00 88.56 772 ALA A C 1
ATOM 6064 O O . ALA A 1 772 ? 41.566 36.435 -27.238 1.00 88.56 772 ALA A O 1
ATOM 6065 N N . LEU A 1 773 ? 41.206 35.365 -25.291 1.00 88.19 773 LEU A N 1
ATOM 6066 C CA . LEU A 1 773 ? 42.331 35.968 -24.580 1.00 88.19 773 LEU A CA 1
ATOM 6067 C C . LEU A 1 773 ? 43.676 35.563 -25.203 1.00 88.19 773 LEU A C 1
ATOM 6069 O O . LEU A 1 773 ? 44.511 36.428 -25.462 1.00 88.19 773 LEU A O 1
ATOM 6073 N N . GLU A 1 774 ? 43.880 34.279 -25.499 1.00 86.56 774 GLU A N 1
ATOM 6074 C CA . GLU A 1 774 ? 45.116 33.780 -26.116 1.00 86.56 774 GLU A CA 1
ATOM 6075 C C . GLU A 1 774 ? 45.320 34.347 -27.530 1.00 86.56 774 GLU A C 1
ATOM 6077 O O . GLU A 1 774 ? 46.435 34.743 -27.866 1.00 86.56 774 GLU A O 1
ATOM 6082 N N . LYS A 1 775 ? 44.246 34.507 -28.319 1.00 84.44 775 LYS A N 1
ATOM 6083 C CA . LYS A 1 775 ? 44.297 35.210 -29.614 1.00 84.44 775 LYS A CA 1
ATOM 6084 C C . LYS A 1 775 ? 44.685 36.684 -29.467 1.00 84.44 775 LYS A C 1
ATOM 6086 O O . LYS A 1 775 ? 45.497 37.171 -30.247 1.00 84.44 775 LYS A O 1
ATOM 6091 N N . SER A 1 776 ? 44.144 37.386 -28.468 1.00 78.31 776 SER A N 1
ATOM 6092 C CA . SER A 1 776 ? 44.456 38.805 -28.231 1.00 78.31 776 SER A CA 1
ATOM 6093 C C . SER A 1 776 ? 45.900 39.046 -27.769 1.00 78.31 776 SER A C 1
ATOM 6095 O O . SER A 1 776 ? 46.478 40.077 -28.095 1.00 78.31 776 SER A O 1
ATOM 6097 N N . LEU A 1 777 ? 46.498 38.084 -27.057 1.00 76.88 777 LEU A N 1
ATOM 6098 C CA . LEU A 1 777 ? 47.893 38.136 -26.603 1.00 76.88 777 LEU A CA 1
ATOM 6099 C C . LEU A 1 777 ? 48.897 37.700 -27.685 1.00 76.88 777 LEU A C 1
ATOM 6101 O O . LEU A 1 777 ? 50.071 38.043 -27.588 1.00 76.88 777 LEU A O 1
ATOM 6105 N N . ALA A 1 778 ? 48.452 36.937 -28.690 1.00 70.62 778 ALA A N 1
ATOM 6106 C CA . ALA A 1 778 ? 49.271 36.465 -29.810 1.00 70.62 778 ALA A CA 1
ATOM 6107 C C . ALA A 1 778 ? 49.282 37.420 -31.022 1.00 70.62 778 ALA A C 1
ATOM 6109 O O . ALA A 1 778 ? 50.060 37.215 -31.954 1.00 70.62 778 ALA A O 1
ATOM 6110 N N . ALA A 1 779 ? 48.432 38.453 -31.034 1.00 61.97 779 ALA A N 1
ATOM 6111 C CA . ALA A 1 779 ? 48.442 39.479 -32.072 1.00 61.97 779 ALA A CA 1
ATOM 6112 C C . ALA A 1 779 ? 49.679 40.396 -31.915 1.00 61.97 779 ALA A C 1
ATOM 6114 O O . ALA A 1 779 ? 49.938 40.866 -30.805 1.00 61.97 779 ALA A O 1
ATOM 6115 N N . PRO A 1 780 ? 50.445 40.695 -32.987 1.00 53.28 780 PRO A N 1
ATOM 6116 C CA . PRO A 1 780 ? 51.529 41.673 -32.919 1.00 53.28 780 PRO A CA 1
ATOM 6117 C C . PRO A 1 780 ? 50.961 43.036 -32.511 1.00 53.28 780 PRO A C 1
ATOM 6119 O O . PRO A 1 780 ? 49.987 43.493 -33.109 1.00 53.28 780 PRO A O 1
ATOM 6122 N N . ALA A 1 781 ? 51.555 43.689 -31.509 1.00 53.06 781 ALA A N 1
ATOM 6123 C CA . ALA A 1 781 ? 51.147 45.023 -31.075 1.00 53.06 781 ALA A CA 1
ATOM 6124 C C . ALA A 1 781 ? 51.310 46.033 -32.228 1.00 53.06 781 ALA A C 1
ATOM 6126 O O . ALA A 1 781 ? 52.411 46.501 -32.513 1.00 53.06 781 ALA A O 1
ATOM 6127 N N . ALA A 1 782 ? 50.214 46.357 -32.913 1.00 45.88 782 ALA A N 1
ATOM 6128 C CA . ALA A 1 782 ? 50.158 47.451 -33.869 1.00 45.88 782 ALA A CA 1
ATOM 6129 C C . ALA A 1 782 ? 49.671 48.720 -33.148 1.00 45.88 782 ALA A C 1
ATOM 6131 O O . ALA A 1 782 ? 48.468 48.926 -33.011 1.00 45.88 782 ALA A O 1
ATOM 6132 N N . ARG A 1 783 ? 50.659 49.546 -32.769 1.00 36.12 783 ARG A N 1
ATOM 6133 C CA . ARG A 1 783 ? 50.619 50.895 -32.162 1.00 36.12 783 ARG A CA 1
ATOM 6134 C C . ARG A 1 783 ? 50.266 51.003 -30.683 1.00 36.12 783 ARG A C 1
ATOM 6136 O O . ARG A 1 783 ? 49.082 50.858 -30.319 1.00 36.12 783 ARG A O 1
#

pLDDT: mean 86.49, std 12.0, range [35.56, 98.81]

Sequence (783 aa):
MLEERTGNWPVAAGRTGERPVDLNRGRTGAFRLLVDGEAATPAGRVPIPLQEYTFSVLRRPPERMAGTFGAYITVAPEPIEIAGRAGIRRTVTLSSSNELLQTWSAIEPEPGKFVWADARVKHALANGVIITANIDIGHNAAGIPKWARDPVDPADVISCTGNRMPKDKPFTFSKQAWERFIEAVVGHYRDTIQEWLIVDEPYHYQKPEEYAVLMKTAYQAAKRANPKCRVIAHGGYYAHWLPSVEKVGAVGYFDGIHDYARNPEQGQRLREFAQKHGKFVRNVEYLWQVSLYQTIETPKLNMIRSVPWYPEVVDQVTEAVKSMAWAGGEGFSLYDGRFPGGDFTQLDAYKCLFEYDGSLKPSGVVLAVMANLLDGFRGMGQPVINPVLDTFELEGPARFAFAVCGADRRVLEGFVRLPEGVRAYDFMGNQLDPAAPLLFPNYGLLYLVGPRERLEATRAALAAAVLQPPVDLKMEQLLDEKSGQYRVRVTVTNRRPDRPLTGKILFDAPQLRDFWSKVQPVALGPGESRNIYFGLNYYRGDRFDPPETRLNLYFDGVRADQALSGFTETHSLRLRKADALLKEKQFAEAEAIYRELLPVMSAGQVSETGLKIAQALQGQEKGEAALTEFQKVAEGAGGRPQDRAAAWLALAENHEGRQEIDAAAAAYRKAGELEGGPAGTAATAWYQMARMLRARNQASSRDAETALEAYRKSAAIPEAWANIGGCAQLYLAHFLRDLKRYPEARVEYRKLLDKPGALAMYVKQAREALEALEKSLAAPAAR

Secondary structure (DSSP, 8-state):
------------TT-----------S--EEEEEEEEEEEEETTEEEEEEEEEEEEEE-PPPPSS----EEEEE--SHHHHHHHHHHT--EEE-SSSS-GGGTBHHHH-SBTTB----HHHHHHHHHTT-EEEEEEB--TTSTTS-GGGBS-S-GGGEEEE--TTS-TT--EEEEHHHHHHHHHHHHHHTTTT--EEEESSSGGGT--HHHHHHHHHHHHHHHHHH-TT-EEEE---SSTTHHHHHHHTT-GGG-SEEEE---SHHHHHHHHHHHHHHT-EEEEEEE-----S-SS---TT----TTS--HHHHHHHHHHHHHHHHHHT-S-EEEEEEPPP-S-GGGTTTTT-SB-TTSPBPHHHHHHHHHHHHSTT-EEEE---SSTTEEEEEEE-SSEEEEEEEEGGG--EEE---PPTT-EEE-TT-PBPPTTSPEEE-SSS-EEEEEEGGGHHHHHHHHHT---B-SEEEEEEEEE-TTT-EEEEEEEEEE--SSS-EEEEEEEE-TTBS-GGGGEEEEEE-TT-EEEEEEEEEEETTS-------EEEEEETTEEEEEE---SSS-HHHHHHHHHHHHHTT-HHHHHHHHHHHGGGS-HHHHHHHHHHHHHHHHHTT-HHHHHHHHHHHHH-TTS-HHHHHHHHHHHHHHHHHTT-HHHHHHHHHHHHH-TT--HHHHHHHHHHHHHHHHHHTTS-HHHHHHHHHHHHHHHH-TTS-HHHHHHHHHHHHHHHHHTT-HHHHHHHHHHHHT-TT--HHHHHHHHHHHHHHHHHHHS----

Foldseek 3Di:
DDDDDPPDDDDDPPDDDDDDDDPCPPFWFKDKDWDWDWDQDPVGIDTDPIDIDIFTDADAFDPDFQQQEAAQADLDQQLLLVCLRLLNQEHEPPPQPNLCLEFLCQQPLDQPDGDHPVVSLVSNVVSNHAYAREYACDPQSPRPHPVFWDDPDPVQWQKFAAPLDDNVGITIGGLVSLLVSLLVVLLVCQPRHQHYEYHEPSNNTHDLLSVLSNLQSNQVSNCVSHVRHFYEYEFLPDPCTLVRNVVNPSLVRGQAYEEADQDLVSLQSLQVSCVVSVHAYEYEDEAQFDALDPPDDQPPDPDPSVDPCLLVRQQRLVVRLVSQQSNQHSHYYYPDARQADDDQNCPNVRRHQAHNVRHGGRSVLLSSLCSRQQTQKTHNHFDPLAVQKTWTWIDHPWKIKIWIAGPPLAWKKWQFQQDPFKWKAFSSGDTDDNPGIDIHFSGHTIMIMGTPVCVVVNSNSSSPIDMDHQKDWDWDWDQPPVVQWIKIKIKIWGQAQPAKWWWKKAWDFPFFPDPVLRIDIDIGGHGDIDIDMTTGNDGHPDDDDGDFIKMWTDTPNHIHIDTPPPDDCPLVNLLVVLVVCLVVLVLVSSLVSLVVSLVPDDQQVNLVSLLSNLSSCVSVVVLVVSLVSLVCSLPPDSYQLASNLVSLQVNLVSCVVVVVLVSSLVSLVSSLPRPNYDLQSNLVSLQVNLVSLLVVVVDDPVSLVSSLVSLVSSLPRLRHQLASNLVSLLVSLVSCVVVVVLVVS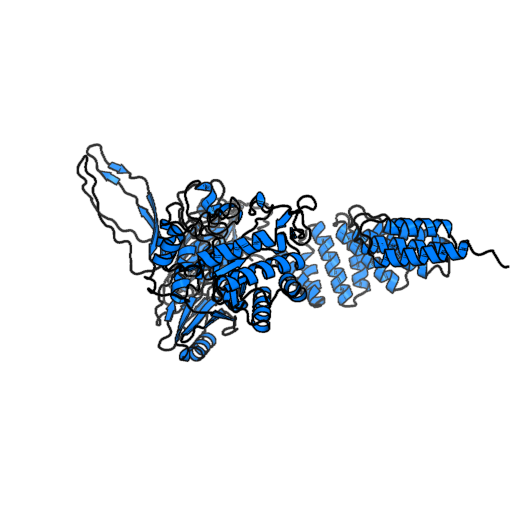LVSLVCSCPDPPHDPVSVVVSVVVNVVSVVVVPDPDDD

Radius of gyration: 33.98 Å; chains: 1; bounding box: 84×99×83 Å

Organism: NCBI:txid1852828

InterPro domains:
  IPR011990 Tetratricopeptide-like helical domain superfamily [G3DSA:1.25.40.10] (552-781)
  IPR011990 Tetratricopeptide-like helical domain superfamily [SSF48452] (567-699)
  IPR017853 Glycoside hydrolase superfamily [SSF51445] (102-340)